Protein AF-A0A9X5PCA9-F1 (afdb_monomer_lite)

pLDDT: mean 77.99, std 22.05, range [21.64, 98.31]

Sequence (771 aa):
MRKNKAVYDISYPSNRKGFIYALARRESPADLNKDDLVNREALHKINKRGYIGLFQYGKEALIDIGYNTEEGSWTGKNGAVSEEAFRSSREIQIAAINLTIDLWCKRLRVWGFNEYYGKIVKGIEITESGCIAGCHLVGSGGLASFLDMPGNYKINKKTGKRHSEFDGNKTHISEYLDLFAGYDLETCCKRKIRVKLQDADGLVLKDKTVKIFSSYNGKHLNSKFEVTHKTDKDGELPVIVRHPDAEIILEIDGRKSETISQKADQVQPYKIIASDMKVSAPLAAKGTPEPKKQDEMEQQPQQPSSDAENNASKDVNFHLSLLEGDTKKPISNVKFTLVYKGKPKQHITNTQGIKENIIAEIGQTIQICMAGEGNLQPIKSFTVTESLRDTVVKVSLPVHTFTITVVDTKGKAVSNTEFSIFYRQREKSKKTDHEGRLKVKALVGFVYGFGNKGKPLLHLRCLQSVSIRQITVNQKAIQNAQGALGTNSITAVAEMVTQAASSVVGQVLKPKNNTAQNKPHKQPSKQTDKQASKQPEKPRQSEPIKQMNTHTEKNGKPLTVVGNEKKSEADKKQREGQLPSGVEWVKKFPDNARFEDLREPFKSNVKLFLAALKEAGISVRINSVIRPPQRSYLMYYTARIVSGESNPMRIPRFKDYKQAANAEDVNIDWTCGGNIRLARANAQKMKAAYGIGDTVAEPFSSNHNKGLAIDMTLSPWFGIGKTVKNASGQPVVIKSKRDMIEVGKTYKVFHFDTKARKPGGDDPHWSVTGR

Structure (mmCIF, N/CA/C/O backbone):
data_AF-A0A9X5PCA9-F1
#
_entry.id   AF-A0A9X5PCA9-F1
#
loop_
_atom_site.group_PDB
_atom_site.id
_atom_site.type_symbol
_atom_site.label_atom_id
_atom_site.label_alt_id
_atom_site.label_comp_id
_atom_site.label_asym_id
_atom_site.label_entity_id
_atom_site.label_seq_id
_atom_site.pdbx_PDB_ins_code
_atom_site.Cartn_x
_atom_site.Cartn_y
_atom_site.Cartn_z
_atom_site.occupancy
_atom_site.B_iso_or_equiv
_atom_site.auth_seq_id
_atom_site.auth_comp_id
_atom_site.auth_asym_id
_atom_site.auth_atom_id
_atom_site.pdbx_PDB_model_num
ATOM 1 N N . MET A 1 1 ? -21.759 0.843 19.559 1.00 54.00 1 MET A N 1
ATOM 2 C CA . MET A 1 1 ? -21.193 0.895 18.200 1.00 54.00 1 MET A CA 1
ATOM 3 C C . MET A 1 1 ? -22.288 1.213 17.205 1.00 54.00 1 MET A C 1
ATOM 5 O O . MET A 1 1 ? -23.074 0.330 16.859 1.00 54.00 1 MET A O 1
ATOM 9 N N . ARG A 1 2 ? -22.274 2.458 16.731 1.00 70.81 2 ARG A N 1
ATOM 10 C CA . ARG A 1 2 ? -22.941 2.937 15.522 1.00 70.81 2 ARG A CA 1
ATOM 11 C C . ARG A 1 2 ? -22.806 1.962 14.343 1.00 70.81 2 ARG A C 1
ATOM 13 O O . ARG A 1 2 ? -21.774 1.301 14.173 1.00 70.81 2 ARG A O 1
ATOM 20 N N . LYS A 1 3 ? -23.858 1.904 13.526 1.00 75.69 3 LYS A N 1
ATOM 21 C CA . LYS A 1 3 ? -23.846 1.311 12.186 1.00 75.69 3 LYS A CA 1
ATOM 22 C C . LYS A 1 3 ? -24.110 2.411 11.157 1.00 75.69 3 LYS A C 1
ATOM 24 O O . LYS A 1 3 ? -24.828 3.361 11.462 1.00 75.69 3 LYS A O 1
ATOM 29 N N . ASN A 1 4 ? -23.553 2.268 9.960 1.00 85.56 4 ASN A N 1
ATOM 30 C CA . ASN A 1 4 ? -23.808 3.186 8.843 1.00 85.56 4 ASN A CA 1
ATOM 31 C C . ASN A 1 4 ? -24.927 2.654 7.925 1.00 85.56 4 ASN A C 1
ATOM 33 O O . ASN A 1 4 ? -25.539 1.620 8.224 1.00 85.56 4 ASN A O 1
ATOM 37 N N . LYS A 1 5 ? -25.209 3.385 6.834 1.00 89.69 5 LYS A N 1
ATOM 38 C CA . LYS A 1 5 ? -26.220 3.035 5.822 1.00 89.69 5 LYS A CA 1
ATOM 39 C C . LYS A 1 5 ? -26.073 1.572 5.376 1.00 89.69 5 LYS A C 1
ATOM 41 O O . LYS A 1 5 ? -24.965 1.043 5.286 1.00 89.69 5 LYS A O 1
ATOM 46 N N . ALA A 1 6 ? -27.204 0.901 5.166 1.00 90.19 6 ALA A N 1
ATOM 47 C CA . ALA A 1 6 ? -27.221 -0.500 4.764 1.00 90.19 6 ALA A CA 1
ATOM 48 C C . ALA A 1 6 ? -26.745 -0.661 3.312 1.00 90.19 6 ALA A C 1
ATOM 50 O O . ALA A 1 6 ? -27.167 0.092 2.438 1.00 90.19 6 ALA A O 1
ATOM 51 N N . VAL A 1 7 ? -25.908 -1.667 3.049 1.00 91.69 7 VAL A N 1
ATOM 52 C CA . VAL A 1 7 ? -25.529 -2.077 1.689 1.00 91.69 7 VAL A CA 1
ATOM 53 C C . VAL A 1 7 ? -26.259 -3.376 1.375 1.00 91.69 7 VAL A C 1
ATOM 55 O O . VAL A 1 7 ? -25.924 -4.415 1.946 1.00 91.69 7 VAL A O 1
ATOM 58 N N . TYR A 1 8 ? -27.263 -3.308 0.495 1.00 90.44 8 TYR A N 1
ATOM 59 C CA . TYR A 1 8 ? -28.185 -4.418 0.208 1.00 90.44 8 TYR A CA 1
ATOM 60 C C . TYR A 1 8 ? -28.705 -5.054 1.512 1.00 90.44 8 TYR A C 1
ATOM 62 O O . TYR A 1 8 ? -28.387 -6.202 1.829 1.00 90.44 8 TYR A O 1
ATOM 70 N N . ASP A 1 9 ? -29.402 -4.225 2.298 1.00 89.00 9 ASP A N 1
ATOM 71 C CA . ASP A 1 9 ? -30.078 -4.535 3.571 1.00 89.00 9 ASP A CA 1
ATOM 72 C C . ASP A 1 9 ? -29.178 -4.927 4.759 1.00 89.00 9 ASP A C 1
ATOM 74 O O . ASP A 1 9 ? -29.658 -5.129 5.875 1.00 89.00 9 ASP A O 1
ATOM 78 N N . ILE A 1 10 ? -27.852 -4.941 4.579 1.00 89.19 10 ILE A N 1
ATOM 79 C CA . ILE A 1 10 ? -26.890 -5.233 5.650 1.00 89.19 10 ILE A CA 1
ATOM 80 C C . ILE A 1 10 ? -26.196 -3.947 6.123 1.00 89.19 10 ILE A C 1
ATOM 82 O O . ILE A 1 10 ? -25.424 -3.327 5.392 1.00 89.19 10 ILE A O 1
ATOM 86 N N . SER A 1 11 ? -26.421 -3.563 7.383 1.00 89.06 11 SER A N 1
ATOM 87 C CA . SER A 1 11 ? -25.705 -2.458 8.043 1.00 89.06 11 SER A CA 1
ATOM 88 C C . SER A 1 11 ? -24.473 -2.944 8.812 1.00 89.06 11 SER A C 1
ATOM 90 O O . SER A 1 11 ? -24.569 -3.797 9.702 1.00 89.06 11 SER A O 1
ATOM 92 N N . TYR A 1 12 ? -23.323 -2.327 8.538 1.00 91.62 12 TYR A N 1
ATOM 93 C CA . TYR A 1 12 ? -22.023 -2.679 9.122 1.00 91.62 12 TYR A CA 1
ATOM 94 C C . TYR A 1 12 ? -21.592 -1.694 10.230 1.00 91.62 12 TYR A C 1
ATOM 96 O O . TYR A 1 12 ? -22.020 -0.538 10.204 1.00 91.62 12 TYR A O 1
ATOM 104 N N . PRO A 1 13 ? -20.735 -2.105 11.192 1.00 89.19 13 PRO A N 1
ATOM 105 C CA . PRO A 1 13 ? -20.195 -1.202 12.215 1.00 89.19 13 PRO A CA 1
ATOM 106 C C . PRO A 1 13 ? -19.439 -0.022 11.593 1.00 89.19 13 PRO A C 1
ATOM 108 O O . PRO A 1 13 ? -18.694 -0.222 10.638 1.00 89.19 13 PRO A O 1
ATOM 111 N N . SER A 1 14 ? -19.547 1.183 12.154 1.00 89.50 14 SER A N 1
ATOM 112 C CA . SER A 1 14 ? -18.934 2.412 11.605 1.00 89.50 14 SER A CA 1
ATOM 113 C C . SER A 1 14 ? -17.397 2.503 11.751 1.00 89.50 14 SER A C 1
ATOM 115 O O . SER A 1 14 ? -16.853 3.591 11.914 1.00 89.50 14 SER A O 1
ATOM 117 N N . ASN A 1 15 ? -16.678 1.377 11.717 1.00 90.56 15 ASN A N 1
ATOM 118 C CA . ASN A 1 15 ? -15.217 1.280 11.821 1.00 90.56 15 ASN A CA 1
ATOM 119 C C . ASN A 1 15 ? -14.581 0.750 10.522 1.00 90.56 15 ASN A C 1
ATOM 121 O O . ASN A 1 15 ? -15.281 0.380 9.575 1.00 90.56 15 ASN A O 1
ATOM 125 N N . ARG A 1 16 ? -13.247 0.661 10.474 1.00 93.50 16 ARG A N 1
ATOM 126 C CA . ARG A 1 16 ? -12.510 0.285 9.258 1.00 93.50 16 ARG A CA 1
ATOM 127 C C . ARG A 1 16 ? -12.871 -1.116 8.759 1.00 93.50 16 ARG A C 1
ATOM 129 O O . ARG A 1 16 ? -12.978 -1.331 7.553 1.00 93.50 16 ARG A O 1
ATOM 136 N N . LYS A 1 17 ? -13.111 -2.064 9.674 1.00 93.38 17 LYS A N 1
ATOM 137 C CA . LYS A 1 17 ? -13.588 -3.414 9.330 1.00 93.38 17 LYS A CA 1
ATOM 138 C C . LYS A 1 17 ? -14.950 -3.353 8.633 1.00 93.38 17 LYS A C 1
ATOM 140 O O . LYS A 1 17 ? -15.135 -4.008 7.612 1.00 93.38 17 LYS A O 1
ATOM 145 N N . GLY A 1 18 ? -15.887 -2.572 9.169 1.00 94.56 18 GLY A N 1
ATOM 146 C CA . GLY A 1 18 ? -17.215 -2.421 8.584 1.00 94.56 18 GLY A CA 1
ATOM 147 C C . GLY A 1 18 ? -17.205 -1.705 7.235 1.00 94.56 18 GLY A C 1
ATOM 148 O O . GLY A 1 18 ? -17.938 -2.134 6.353 1.00 94.56 18 GLY A O 1
ATOM 149 N N . PHE A 1 19 ? -16.333 -0.709 7.032 1.00 96.81 19 PHE A N 1
ATOM 150 C CA . PHE A 1 19 ? -16.125 -0.078 5.718 1.00 96.81 19 PHE A CA 1
ATOM 151 C C . PHE A 1 19 ? -15.703 -1.113 4.670 1.00 96.81 19 PHE A C 1
ATOM 153 O O . PHE A 1 19 ? -16.301 -1.208 3.604 1.00 96.81 19 PHE A O 1
ATOM 160 N N . ILE A 1 20 ? -14.710 -1.943 5.005 1.00 97.19 20 ILE A N 1
ATOM 161 C CA . ILE A 1 20 ? -14.227 -3.014 4.127 1.00 97.19 20 ILE A CA 1
ATOM 162 C C . ILE A 1 20 ? -15.348 -4.021 3.824 1.00 97.19 20 ILE A C 1
ATOM 164 O O . ILE A 1 20 ? -15.479 -4.474 2.692 1.00 97.19 20 ILE A O 1
ATOM 168 N N . TYR A 1 21 ? -16.172 -4.377 4.810 1.00 96.25 21 TYR A N 1
ATOM 169 C CA . TYR A 1 21 ? -17.242 -5.359 4.610 1.00 96.25 21 TYR A CA 1
ATOM 170 C C . TYR A 1 21 ? -18.386 -4.794 3.756 1.00 96.25 21 TYR A C 1
ATOM 172 O O . TYR A 1 21 ? -18.854 -5.475 2.847 1.00 96.25 21 TYR A O 1
ATOM 180 N N . ALA A 1 22 ? -18.766 -3.538 3.993 1.00 97.25 22 ALA A N 1
ATOM 181 C CA . ALA A 1 22 ? -19.716 -2.797 3.173 1.00 97.25 22 ALA A CA 1
ATOM 182 C C . ALA A 1 22 ? -19.232 -2.660 1.720 1.00 97.25 22 ALA A C 1
ATOM 184 O O . ALA A 1 22 ? -20.017 -2.838 0.793 1.00 97.25 22 ALA A O 1
ATOM 185 N N . LEU A 1 23 ? -17.936 -2.397 1.510 1.00 98.00 23 LEU A N 1
ATOM 186 C CA . LEU A 1 23 ? -17.378 -2.233 0.169 1.00 98.00 23 LEU A CA 1
ATOM 187 C C . LEU A 1 23 ? -17.365 -3.562 -0.588 1.00 98.00 23 LEU A C 1
ATOM 189 O O . LEU A 1 23 ? -17.856 -3.619 -1.708 1.00 98.00 23 LEU A O 1
ATOM 193 N N . ALA A 1 24 ? -16.924 -4.650 0.051 1.00 97.38 24 ALA A N 1
ATOM 194 C CA . ALA A 1 24 ? -16.993 -5.984 -0.547 1.00 97.38 24 ALA A CA 1
ATOM 195 C C . ALA A 1 24 ? -18.426 -6.378 -0.946 1.00 97.38 24 ALA A C 1
ATOM 197 O O . ALA A 1 24 ? -18.621 -6.974 -2.002 1.00 97.38 24 ALA A O 1
ATOM 198 N N . ARG A 1 25 ? -19.420 -6.020 -0.119 1.00 95.44 25 ARG A N 1
ATOM 199 C CA . ARG A 1 25 ? -20.849 -6.256 -0.377 1.00 95.44 25 ARG A CA 1
ATOM 200 C C . ARG A 1 25 ? -21.416 -5.370 -1.490 1.00 95.44 25 ARG A C 1
ATOM 202 O O . ARG A 1 25 ? -22.392 -5.760 -2.120 1.00 95.44 25 ARG A O 1
ATOM 209 N N . ARG A 1 26 ? -20.843 -4.186 -1.733 1.00 96.44 26 ARG A N 1
ATOM 210 C CA . ARG A 1 26 ? -21.247 -3.297 -2.835 1.00 96.44 26 ARG A CA 1
ATOM 211 C C . ARG A 1 26 ? -20.653 -3.750 -4.171 1.00 96.44 26 ARG A C 1
ATOM 213 O O . ARG A 1 26 ? -21.385 -3.803 -5.154 1.00 96.44 26 ARG A O 1
ATOM 220 N N . GLU A 1 27 ? -19.367 -4.098 -4.180 1.00 95.31 27 GLU A N 1
ATOM 221 C CA . GLU A 1 27 ? -18.611 -4.527 -5.368 1.00 95.31 27 GLU A CA 1
ATOM 222 C C . GLU A 1 27 ? -18.929 -5.968 -5.813 1.00 95.31 27 GLU A C 1
ATOM 224 O O . GLU A 1 27 ? -18.787 -6.336 -6.981 1.00 95.31 27 GLU A O 1
ATOM 229 N N . SER A 1 28 ? -19.353 -6.826 -4.884 1.00 93.25 28 SER A N 1
ATOM 230 C CA . SER A 1 28 ? -19.546 -8.258 -5.117 1.00 93.25 28 SER A CA 1
ATOM 231 C C . SER A 1 28 ? -20.709 -8.805 -4.272 1.00 93.25 28 SER A C 1
ATOM 233 O O . SER A 1 28 ? -21.116 -8.163 -3.307 1.00 93.25 28 SER A O 1
ATOM 235 N N . PRO A 1 29 ? -21.247 -10.008 -4.557 1.00 88.62 29 PRO A N 1
ATOM 236 C CA . PRO A 1 29 ? -22.314 -10.587 -3.735 1.00 88.62 29 PRO A CA 1
ATOM 237 C C . PRO A 1 29 ? -21.853 -11.024 -2.326 1.00 88.62 29 PRO A C 1
ATOM 239 O O . PRO A 1 29 ? -22.658 -11.571 -1.576 1.00 88.62 29 PRO A O 1
ATOM 242 N N . ALA A 1 30 ? -20.593 -10.785 -1.943 1.00 92.94 30 ALA A N 1
ATOM 243 C CA . ALA A 1 30 ? -20.013 -11.223 -0.678 1.00 92.94 30 ALA A CA 1
ATOM 244 C C . ALA A 1 30 ? -20.766 -10.719 0.565 1.00 92.94 30 ALA A C 1
ATOM 246 O O . ALA A 1 30 ? -21.031 -9.526 0.697 1.00 92.94 30 ALA A O 1
ATOM 247 N N . ASP A 1 31 ? -20.990 -11.603 1.539 1.00 91.25 31 ASP A N 1
ATOM 248 C CA . ASP A 1 31 ? -21.242 -11.225 2.931 1.00 91.25 31 ASP A CA 1
ATOM 249 C C . ASP A 1 31 ? -20.041 -11.647 3.779 1.00 91.25 31 ASP A C 1
ATOM 251 O O . ASP A 1 31 ? -19.914 -12.792 4.220 1.00 91.25 31 ASP A O 1
ATOM 255 N N . LEU A 1 32 ? -19.151 -10.694 4.048 1.00 89.44 32 LEU A N 1
ATOM 256 C CA . LEU A 1 32 ? -17.952 -10.932 4.846 1.00 89.44 32 LEU A CA 1
ATOM 257 C C . LEU A 1 32 ? -18.238 -11.181 6.343 1.00 89.44 32 LEU A C 1
ATOM 259 O O . LEU A 1 32 ? -17.303 -11.456 7.096 1.00 89.44 32 LEU A O 1
ATOM 263 N N . ASN A 1 33 ? -19.492 -11.169 6.803 1.00 87.19 33 ASN A N 1
ATOM 264 C CA . ASN A 1 33 ? -19.837 -11.738 8.111 1.00 87.19 33 ASN A CA 1
ATOM 265 C C . ASN A 1 33 ? -19.888 -13.280 8.091 1.00 87.19 33 ASN A C 1
ATOM 267 O O . ASN A 1 33 ? -19.833 -13.899 9.154 1.00 87.19 33 ASN A O 1
ATOM 271 N N . LYS A 1 34 ? -19.966 -13.897 6.905 1.00 84.88 34 LYS A N 1
ATOM 272 C CA . LYS A 1 34 ? -19.901 -15.350 6.687 1.00 84.88 34 LYS A CA 1
ATOM 273 C C . LYS A 1 34 ? -18.469 -15.815 6.404 1.00 84.88 34 LYS A C 1
ATOM 275 O O . LYS A 1 34 ? -17.545 -15.011 6.229 1.00 84.88 34 LYS A O 1
ATOM 280 N N . ASP A 1 35 ? -18.294 -17.131 6.374 1.00 78.06 35 ASP A N 1
ATOM 281 C CA . ASP A 1 35 ? -17.048 -17.796 5.992 1.00 78.06 35 ASP A CA 1
ATOM 282 C C . ASP A 1 35 ? -16.792 -17.777 4.471 1.00 78.06 35 ASP A C 1
ATOM 284 O O . ASP A 1 35 ? -17.531 -17.179 3.684 1.00 78.06 35 ASP A O 1
ATOM 288 N N . ASP A 1 36 ? -15.707 -18.425 4.059 1.00 76.56 36 ASP A N 1
ATOM 289 C CA . ASP A 1 36 ? -15.211 -18.394 2.684 1.00 76.56 36 ASP A CA 1
ATOM 290 C C . ASP A 1 36 ? -15.842 -19.474 1.791 1.00 76.56 36 ASP A C 1
ATOM 292 O O . ASP A 1 36 ? -15.617 -19.465 0.583 1.00 76.56 36 ASP A O 1
ATOM 296 N N . LEU A 1 37 ? -16.674 -20.370 2.344 1.00 73.94 37 LEU A N 1
ATOM 297 C CA . LEU A 1 37 ? -17.529 -21.251 1.542 1.00 73.94 37 LEU A CA 1
ATOM 298 C C . LEU A 1 37 ? -18.669 -20.430 0.938 1.00 73.94 37 LEU A C 1
ATOM 300 O O . LEU A 1 37 ? -18.873 -20.477 -0.272 1.00 73.94 37 LEU A O 1
ATOM 304 N N . VAL A 1 38 ? -19.334 -19.606 1.757 1.00 84.44 38 VAL A N 1
ATOM 305 C CA . VAL A 1 38 ? -20.383 -18.681 1.289 1.00 84.44 38 VAL A CA 1
ATOM 306 C C . VAL A 1 38 ? -19.809 -17.628 0.338 1.00 84.44 38 VAL A C 1
ATOM 308 O O . VAL A 1 38 ? -20.413 -17.306 -0.680 1.00 84.44 38 VAL A O 1
ATOM 311 N N . ASN A 1 39 ? -18.613 -17.109 0.630 1.00 86.12 39 ASN A N 1
ATOM 312 C CA . ASN A 1 39 ? -17.976 -16.073 -0.189 1.00 86.12 39 ASN A CA 1
ATOM 313 C C . ASN A 1 39 ? -17.162 -16.617 -1.382 1.00 86.12 39 ASN A C 1
ATOM 315 O O . ASN A 1 39 ? -16.522 -15.825 -2.078 1.00 86.12 39 ASN A O 1
ATOM 319 N N . ARG A 1 40 ? -17.169 -17.934 -1.646 1.00 84.38 40 ARG A N 1
ATOM 320 C CA . ARG A 1 40 ? -16.307 -18.577 -2.657 1.00 84.38 40 ARG A CA 1
ATOM 321 C C . ARG A 1 40 ? -16.461 -17.967 -4.049 1.00 84.38 40 ARG A C 1
ATOM 323 O O . ARG A 1 40 ? -15.453 -17.683 -4.690 1.00 84.38 40 ARG A O 1
ATOM 330 N N . GLU A 1 41 ? -17.692 -17.755 -4.509 1.00 89.38 41 GLU A N 1
ATOM 331 C CA . GLU A 1 41 ? -17.949 -17.165 -5.828 1.00 89.38 41 GLU A CA 1
ATOM 332 C C . GLU A 1 41 ? -17.421 -15.725 -5.896 1.00 89.38 41 GLU A C 1
ATOM 334 O O . GLU A 1 41 ? -16.663 -15.379 -6.797 1.00 89.38 41 GLU A O 1
ATOM 339 N N . ALA A 1 42 ? -17.743 -14.901 -4.894 1.00 91.69 42 ALA A N 1
ATOM 340 C CA . ALA A 1 42 ? -17.321 -13.503 -4.831 1.00 91.69 42 ALA A CA 1
ATOM 341 C C . ALA A 1 42 ? -15.790 -13.337 -4.764 1.00 91.69 42 ALA A C 1
ATOM 343 O O . ALA A 1 42 ? -15.246 -12.418 -5.374 1.00 91.69 42 ALA A O 1
ATOM 344 N N . LEU A 1 43 ? -15.093 -14.247 -4.073 1.00 88.12 43 LEU A N 1
ATOM 345 C CA . LEU A 1 43 ? -13.629 -14.310 -4.023 1.00 88.12 43 LEU A CA 1
ATOM 346 C C . LEU A 1 43 ? -13.004 -14.515 -5.409 1.00 88.12 43 LEU A C 1
ATOM 348 O O . LEU A 1 43 ? -12.043 -13.825 -5.754 1.00 88.12 43 LEU A O 1
ATOM 352 N N . HIS A 1 44 ? -13.581 -15.418 -6.209 1.00 90.69 44 HIS A N 1
ATOM 353 C CA . HIS A 1 44 ? -13.067 -15.791 -7.529 1.00 90.69 44 HIS A CA 1
ATOM 354 C C . HIS A 1 44 ? -13.664 -14.975 -8.684 1.00 90.69 44 HIS A C 1
ATOM 356 O O . HIS A 1 44 ? -13.232 -15.140 -9.824 1.00 90.69 44 HIS A O 1
ATOM 362 N N . LYS A 1 45 ? -14.629 -14.090 -8.410 1.00 91.31 45 LYS A N 1
ATOM 363 C CA . LYS A 1 45 ? -15.374 -13.337 -9.422 1.00 91.31 45 LYS A CA 1
ATOM 364 C C . LYS A 1 45 ? -14.460 -12.470 -10.288 1.00 91.31 45 LYS A C 1
ATOM 366 O O . LYS A 1 45 ? -13.714 -11.638 -9.775 1.00 91.31 45 LYS A O 1
ATOM 371 N N . ILE A 1 46 ? -14.605 -12.597 -11.603 1.00 94.62 46 ILE A N 1
ATOM 372 C CA . ILE A 1 46 ? -14.061 -11.672 -12.603 1.00 94.62 46 ILE A CA 1
ATOM 373 C C . ILE A 1 46 ? -15.254 -11.064 -13.344 1.00 94.62 46 ILE A C 1
ATOM 375 O O . ILE A 1 46 ? -16.136 -11.802 -13.784 1.00 94.62 46 ILE A O 1
ATOM 379 N N . ASN A 1 47 ? -15.331 -9.737 -13.468 1.00 90.94 47 ASN A N 1
ATOM 380 C CA . ASN A 1 47 ? -16.395 -9.110 -14.262 1.00 90.94 47 ASN A CA 1
ATOM 381 C C . ASN A 1 47 ? -16.027 -8.967 -15.748 1.00 90.94 47 ASN A C 1
ATOM 383 O O . ASN A 1 47 ? -14.882 -9.159 -16.151 1.00 90.94 47 ASN A O 1
ATOM 387 N N . LYS A 1 48 ? -17.003 -8.562 -16.575 1.00 90.88 48 LYS A N 1
ATOM 388 C CA . LYS A 1 48 ? -16.848 -8.383 -18.034 1.00 90.88 48 LYS A CA 1
ATOM 389 C C . LYS A 1 48 ? -15.765 -7.369 -18.454 1.00 90.88 48 LYS A C 1
ATOM 391 O O . LYS A 1 48 ? -15.467 -7.276 -19.638 1.00 90.88 48 LYS A O 1
ATOM 396 N N . ARG A 1 49 ? -15.196 -6.597 -17.520 1.00 87.56 49 ARG A N 1
ATOM 397 C CA . ARG A 1 49 ? -14.086 -5.655 -17.747 1.00 87.56 49 ARG A CA 1
ATOM 398 C C . ARG A 1 49 ? -12.757 -6.118 -17.131 1.00 87.56 49 ARG A C 1
ATOM 400 O O . ARG A 1 49 ? -11.812 -5.339 -17.097 1.00 87.56 49 ARG A O 1
ATOM 407 N N . GLY A 1 50 ? -12.679 -7.354 -16.635 1.00 92.06 50 GLY A N 1
ATOM 408 C CA . GLY A 1 50 ? -11.458 -7.931 -16.066 1.00 92.06 50 GLY A CA 1
ATOM 409 C C . GLY A 1 50 ? -11.124 -7.473 -14.644 1.00 92.06 50 GLY A C 1
ATOM 410 O O . GLY A 1 50 ? -9.989 -7.651 -14.214 1.00 92.06 50 GLY A O 1
ATOM 411 N N . TYR A 1 51 ? -12.071 -6.882 -13.905 1.00 95.06 51 TYR A N 1
ATOM 412 C CA . TYR A 1 51 ? -11.847 -6.544 -12.496 1.00 95.06 51 TYR A CA 1
ATOM 413 C C . TYR A 1 51 ? -12.109 -7.768 -11.604 1.00 95.06 51 TYR A C 1
ATOM 415 O O . TYR A 1 51 ? -13.079 -8.498 -11.833 1.00 95.06 51 TYR A O 1
ATOM 423 N N . ILE A 1 52 ? -11.259 -7.982 -10.591 1.00 96.69 52 ILE A N 1
ATOM 424 C CA . ILE A 1 52 ? -11.155 -9.262 -9.868 1.00 96.69 52 ILE A CA 1
ATOM 425 C C . ILE A 1 52 ? -11.505 -9.205 -8.370 1.00 96.69 52 ILE A C 1
ATOM 427 O O . ILE A 1 52 ? -11.117 -8.286 -7.646 1.00 96.69 52 ILE A O 1
ATOM 431 N N . GLY A 1 53 ? -12.170 -10.256 -7.889 1.00 96.31 53 GLY A N 1
ATOM 432 C CA . GLY A 1 53 ? -12.395 -10.565 -6.476 1.00 96.31 53 GLY A CA 1
ATOM 433 C C . GLY A 1 53 ? -13.422 -9.692 -5.750 1.00 96.31 53 GLY A C 1
ATOM 434 O O . GLY A 1 53 ? -14.175 -8.928 -6.356 1.00 96.31 53 GLY A O 1
ATOM 435 N N . LEU A 1 54 ? -13.420 -9.795 -4.419 1.00 97.38 54 LEU A N 1
ATOM 436 C CA . LEU A 1 54 ? -14.360 -9.169 -3.479 1.00 97.38 54 LEU A CA 1
ATOM 437 C C . LEU A 1 54 ? -14.528 -7.660 -3.674 1.00 97.38 54 LEU A C 1
ATOM 439 O O . LEU A 1 54 ? -15.607 -7.131 -3.447 1.00 97.38 54 LEU A O 1
ATOM 443 N N . PHE A 1 55 ? -13.446 -6.982 -4.058 1.00 97.62 55 PHE A N 1
ATOM 444 C CA . PHE A 1 55 ? -13.363 -5.527 -4.219 1.00 97.62 55 PHE A CA 1
ATOM 445 C C . PHE A 1 55 ? -13.202 -5.112 -5.681 1.00 97.62 55 PHE A C 1
ATOM 447 O O . PHE A 1 55 ? -12.744 -4.006 -5.931 1.00 97.62 55 PHE A O 1
ATOM 454 N N . GLN A 1 56 ? -13.457 -6.029 -6.623 1.00 96.62 56 GLN A N 1
ATOM 455 C CA . GLN A 1 56 ? -13.367 -5.792 -8.066 1.00 96.62 56 GLN A CA 1
ATOM 456 C C . GLN A 1 56 ? -12.122 -4.960 -8.433 1.00 96.62 56 GLN A C 1
ATOM 458 O O . GLN A 1 56 ? -12.214 -3.825 -8.884 1.00 96.62 56 GLN A O 1
ATOM 463 N N . TYR A 1 57 ? -10.928 -5.514 -8.219 1.00 96.38 57 TYR A N 1
ATOM 464 C CA . TYR A 1 57 ? -9.664 -4.826 -8.491 1.00 96.38 57 TYR A CA 1
ATOM 465 C C . TYR A 1 57 ? -9.323 -4.785 -9.982 1.00 96.38 57 TYR A C 1
ATOM 467 O O . TYR A 1 57 ? -9.272 -5.825 -10.630 1.00 96.38 57 TYR A O 1
ATOM 475 N N . GLY A 1 58 ? -9.004 -3.600 -10.507 1.00 93.56 58 GLY A N 1
ATOM 476 C CA . GLY A 1 58 ? -8.407 -3.430 -11.838 1.00 93.56 58 GLY A CA 1
ATOM 477 C C . GLY A 1 58 ? -6.871 -3.456 -11.805 1.00 93.56 58 GLY A C 1
ATOM 478 O O . GLY A 1 58 ? -6.265 -3.194 -10.762 1.00 93.56 58 GLY A O 1
ATOM 479 N N . LYS A 1 59 ? -6.231 -3.711 -12.958 1.00 91.75 59 LYS A N 1
ATOM 480 C CA . LYS A 1 59 ? -4.759 -3.804 -13.093 1.00 91.75 59 LYS A CA 1
ATOM 481 C C . LYS A 1 59 ? -4.029 -2.588 -12.503 1.00 91.75 59 LYS A C 1
ATOM 483 O O . LYS A 1 59 ? -3.141 -2.766 -11.677 1.00 91.75 59 LYS A O 1
ATOM 488 N N . GLU A 1 60 ? -4.441 -1.375 -12.871 1.00 91.38 60 GLU A N 1
ATOM 489 C CA . GLU A 1 60 ? -3.835 -0.119 -12.394 1.00 91.38 60 GLU A CA 1
ATOM 490 C C . GLU A 1 60 ? -3.889 0.012 -10.866 1.00 91.38 60 GLU A C 1
ATOM 492 O O . GLU A 1 60 ? -2.900 0.369 -10.231 1.00 91.38 60 GLU A O 1
ATOM 497 N N . ALA A 1 61 ? -5.018 -0.357 -10.252 1.00 93.81 61 ALA A N 1
ATOM 498 C CA . ALA A 1 61 ? -5.161 -0.333 -8.801 1.00 93.81 61 ALA A CA 1
ATOM 499 C C . ALA A 1 61 ? -4.220 -1.348 -8.127 1.00 93.81 61 ALA A C 1
ATOM 501 O O . ALA A 1 61 ? -3.622 -1.029 -7.104 1.00 93.81 61 ALA A O 1
ATOM 502 N N . LEU A 1 62 ? -4.033 -2.540 -8.710 1.00 95.75 62 LEU A N 1
ATOM 503 C CA . LEU A 1 62 ? -3.081 -3.546 -8.218 1.00 95.75 62 LEU A CA 1
ATOM 504 C C . LEU A 1 62 ? -1.617 -3.111 -8.385 1.00 95.75 62 LEU A C 1
ATOM 506 O O . LEU A 1 62 ? -0.794 -3.457 -7.535 1.00 95.75 62 LEU A O 1
ATOM 510 N N . ILE A 1 63 ? -1.288 -2.342 -9.428 1.00 94.50 63 ILE A N 1
ATOM 511 C CA . ILE A 1 63 ? 0.032 -1.710 -9.599 1.00 94.50 63 ILE A CA 1
ATOM 512 C C . ILE A 1 63 ? 0.262 -0.667 -8.499 1.00 94.50 63 ILE A C 1
ATOM 514 O O . ILE A 1 63 ? 1.277 -0.715 -7.805 1.00 94.50 63 ILE A O 1
ATOM 518 N N . ASP A 1 64 ? -0.719 0.205 -8.260 1.00 92.69 64 ASP A N 1
ATOM 519 C CA . ASP A 1 64 ? -0.676 1.273 -7.252 1.00 92.69 64 ASP A CA 1
ATOM 520 C C . ASP A 1 64 ? -0.353 0.769 -5.832 1.00 92.69 64 ASP A C 1
ATOM 522 O O . ASP A 1 64 ? 0.360 1.426 -5.068 1.00 92.69 64 ASP A O 1
ATOM 526 N N . ILE A 1 65 ? -0.853 -0.419 -5.471 1.00 92.75 65 ILE A N 1
ATOM 527 C CA . ILE A 1 65 ? -0.543 -1.091 -4.199 1.00 92.75 65 ILE A CA 1
ATOM 528 C C . ILE A 1 65 ? 0.549 -2.169 -4.314 1.00 92.75 65 ILE A C 1
ATOM 530 O O . ILE A 1 65 ? 0.796 -2.886 -3.341 1.00 92.75 65 ILE A O 1
ATOM 534 N N . GLY A 1 66 ? 1.255 -2.271 -5.442 1.00 89.06 66 GLY A N 1
ATOM 535 C CA . GLY A 1 66 ? 2.443 -3.111 -5.644 1.00 89.06 66 GLY A CA 1
ATOM 536 C C . GLY A 1 66 ? 2.191 -4.622 -5.672 1.00 89.06 66 GLY A C 1
ATOM 537 O O . GLY A 1 66 ? 3.068 -5.391 -5.273 1.00 89.06 66 GLY A O 1
ATOM 538 N N . TYR A 1 67 ? 0.996 -5.048 -6.073 1.00 86.56 67 TYR A N 1
ATOM 539 C CA . TYR A 1 67 ? 0.663 -6.450 -6.346 1.00 86.56 67 TYR A CA 1
ATOM 540 C C . TYR A 1 67 ? 1.029 -6.867 -7.775 1.00 86.56 67 TYR A C 1
ATOM 542 O O . TYR A 1 67 ? 1.506 -7.985 -7.955 1.00 86.56 67 TYR A O 1
ATOM 550 N N . ASN A 1 68 ? 0.904 -5.949 -8.739 1.00 90.06 68 ASN A N 1
ATOM 551 C CA . ASN A 1 68 ? 1.376 -6.119 -10.115 1.00 90.06 68 ASN A CA 1
ATOM 552 C C . ASN A 1 68 ? 2.477 -5.108 -10.469 1.00 90.06 68 ASN A C 1
ATOM 554 O O . ASN A 1 68 ? 2.589 -4.059 -9.835 1.00 90.06 68 ASN A O 1
ATOM 558 N N . THR A 1 69 ? 3.264 -5.418 -11.498 1.00 85.81 69 THR A N 1
ATOM 559 C CA . THR A 1 69 ? 4.135 -4.460 -12.198 1.00 85.81 69 THR A CA 1
ATOM 560 C C . THR A 1 69 ? 3.401 -3.798 -13.374 1.00 85.81 69 THR A C 1
ATOM 562 O O . THR A 1 69 ? 2.324 -4.257 -13.770 1.00 85.81 69 THR A O 1
ATOM 565 N N . GLU A 1 70 ? 3.967 -2.738 -13.963 1.00 85.50 70 GLU A N 1
ATOM 566 C CA . GLU A 1 70 ? 3.380 -2.053 -15.131 1.00 85.50 70 GLU A CA 1
ATOM 567 C C . GLU A 1 70 ? 3.235 -3.006 -16.334 1.00 85.50 70 GLU A C 1
ATOM 569 O O . GLU A 1 70 ? 2.206 -3.023 -17.016 1.00 85.50 70 GLU A O 1
ATOM 574 N N . GLU A 1 71 ? 4.192 -3.918 -16.510 1.00 83.31 71 GLU A N 1
ATOM 575 C CA . GLU A 1 71 ? 4.179 -4.995 -17.511 1.00 83.31 71 GLU A CA 1
ATOM 576 C C . GLU A 1 71 ? 3.079 -6.037 -17.231 1.00 83.31 71 GLU A C 1
ATOM 578 O O . GLU A 1 71 ? 2.686 -6.783 -18.123 1.00 83.31 71 GLU A O 1
ATOM 583 N N . GLY A 1 72 ? 2.520 -6.058 -16.015 1.00 75.44 72 GLY A N 1
ATOM 584 C CA . GLY A 1 72 ? 1.434 -6.949 -15.596 1.00 75.44 72 GLY A CA 1
ATOM 585 C C . GLY A 1 72 ? 1.871 -8.218 -14.867 1.00 75.44 72 GLY A C 1
ATOM 586 O O . GLY A 1 72 ? 1.049 -9.112 -14.685 1.00 75.44 72 GLY A O 1
ATOM 587 N N . SER A 1 73 ? 3.129 -8.305 -14.425 1.00 84.06 73 SER A N 1
ATOM 588 C CA . SER A 1 73 ? 3.619 -9.456 -13.657 1.00 84.06 73 SER A CA 1
ATOM 589 C C . SER A 1 73 ? 3.228 -9.361 -12.180 1.00 84.06 73 SER A C 1
ATOM 591 O O . SER A 1 73 ? 3.343 -8.297 -11.573 1.00 84.06 73 SER A O 1
ATOM 593 N N . TRP A 1 74 ? 2.820 -10.482 -11.580 1.00 82.69 74 TRP A N 1
ATOM 594 C CA . TRP A 1 74 ? 2.500 -10.574 -10.150 1.00 82.69 74 TRP A CA 1
ATOM 595 C C . TRP A 1 74 ? 3.772 -10.550 -9.290 1.00 82.69 74 TRP A C 1
ATOM 597 O O . TRP A 1 74 ? 4.711 -11.312 -9.516 1.00 82.69 74 TRP A O 1
ATOM 607 N N . THR A 1 75 ? 3.812 -9.695 -8.266 1.00 72.75 75 THR A N 1
ATOM 608 C CA . THR A 1 75 ? 5.033 -9.437 -7.473 1.00 72.75 75 THR A CA 1
ATOM 609 C C . THR A 1 75 ? 5.291 -10.454 -6.353 1.00 72.75 75 THR A C 1
ATOM 611 O O . THR A 1 75 ? 6.342 -10.414 -5.699 1.00 72.75 75 THR A O 1
ATOM 614 N N . GLY A 1 76 ? 4.330 -11.342 -6.069 1.00 66.44 76 GLY A N 1
ATOM 615 C CA . GLY A 1 76 ? 4.338 -12.215 -4.891 1.00 66.44 76 GLY A CA 1
ATOM 616 C C . GLY A 1 76 ? 3.930 -11.509 -3.590 1.00 66.44 76 GLY A C 1
ATOM 617 O O . GLY A 1 76 ? 4.047 -12.095 -2.509 1.00 66.44 76 GLY A O 1
ATOM 618 N N . LYS A 1 77 ? 3.478 -10.246 -3.647 1.00 67.19 77 LYS A N 1
ATOM 619 C CA . LYS A 1 77 ? 3.123 -9.462 -2.455 1.00 67.19 77 LYS A CA 1
ATOM 620 C C . LYS A 1 77 ? 2.022 -10.154 -1.650 1.00 67.19 77 LYS A C 1
ATOM 622 O O . LYS A 1 77 ? 0.998 -10.562 -2.184 1.00 67.19 77 LYS A O 1
ATOM 627 N N . ASN A 1 78 ? 2.261 -10.310 -0.348 1.00 64.50 78 ASN A N 1
ATOM 628 C CA . ASN A 1 78 ? 1.385 -11.027 0.587 1.00 64.50 78 ASN A CA 1
ATOM 629 C C . ASN A 1 78 ? 1.032 -12.480 0.178 1.00 64.50 78 ASN A C 1
ATOM 631 O O . ASN A 1 78 ? 0.096 -13.043 0.730 1.00 64.50 78 ASN A O 1
ATOM 635 N N . GLY A 1 79 ? 1.790 -13.099 -0.739 1.00 63.62 79 GLY A N 1
ATOM 636 C CA . GLY A 1 79 ? 1.518 -14.440 -1.275 1.00 63.62 79 GLY A CA 1
ATOM 637 C C . GLY A 1 79 ? 0.835 -14.458 -2.648 1.00 63.62 79 GLY A C 1
ATOM 638 O O . GLY A 1 79 ? 0.707 -15.527 -3.237 1.00 63.62 79 GLY A O 1
ATOM 639 N N . ALA A 1 80 ? 0.455 -13.301 -3.198 1.00 74.50 80 ALA A N 1
ATOM 640 C CA . ALA A 1 80 ? -0.140 -13.188 -4.529 1.00 74.50 80 ALA A CA 1
ATOM 641 C C . ALA A 1 80 ? 0.923 -13.351 -5.631 1.00 74.50 80 ALA A C 1
ATOM 643 O O . ALA A 1 80 ? 1.465 -12.378 -6.156 1.00 74.50 80 ALA A O 1
ATOM 644 N N . VAL A 1 81 ? 1.270 -14.604 -5.928 1.00 70.12 81 VAL A N 1
ATOM 645 C CA . VAL A 1 81 ? 2.217 -14.992 -6.992 1.00 70.12 81 VAL A CA 1
ATOM 646 C C . VAL A 1 81 ? 1.555 -15.137 -8.367 1.00 70.12 81 VAL A C 1
ATOM 648 O O . VAL A 1 81 ? 2.248 -15.277 -9.369 1.00 70.12 81 VAL A O 1
ATOM 651 N N . SER A 1 82 ? 0.225 -15.113 -8.416 1.00 78.38 82 SER A N 1
ATOM 652 C CA . SER A 1 82 ? -0.597 -15.175 -9.622 1.00 78.38 82 SER A CA 1
ATOM 653 C C . SER A 1 82 ? -1.974 -14.567 -9.344 1.00 78.38 82 SER A C 1
ATOM 655 O O . SER A 1 82 ? -2.347 -14.364 -8.184 1.00 78.38 82 SER A O 1
ATOM 657 N N . GLU A 1 83 ? -2.749 -14.324 -10.402 1.00 90.44 83 GLU A N 1
ATOM 658 C CA . GLU A 1 83 ? -4.130 -13.848 -10.275 1.00 90.44 83 GLU A CA 1
ATOM 659 C C . GLU A 1 83 ? -5.006 -14.856 -9.534 1.00 90.44 83 GLU A C 1
ATOM 661 O O . GLU A 1 83 ? -5.767 -14.468 -8.652 1.00 90.44 83 GLU A O 1
ATOM 666 N N . GLU A 1 84 ? -4.841 -16.150 -9.822 1.00 85.69 84 GLU A N 1
ATOM 667 C CA . GLU A 1 84 ? -5.544 -17.203 -9.093 1.00 85.69 84 GLU A CA 1
ATOM 668 C C . GLU A 1 84 ? -5.182 -17.151 -7.604 1.00 85.69 84 GLU A C 1
ATOM 670 O O . GLU A 1 84 ? -6.073 -17.034 -6.778 1.00 85.69 84 GLU A O 1
ATOM 675 N N . ALA A 1 85 ? -3.896 -17.072 -7.238 1.00 70.94 85 ALA A N 1
ATOM 676 C CA . ALA A 1 85 ? -3.488 -16.963 -5.833 1.00 70.94 85 ALA A CA 1
ATOM 677 C C . ALA A 1 85 ? -4.084 -15.731 -5.115 1.00 70.94 85 ALA A C 1
ATOM 679 O O . ALA A 1 85 ? -4.347 -15.786 -3.914 1.00 70.94 85 ALA A O 1
ATOM 680 N N . PHE A 1 86 ? -4.315 -14.627 -5.833 1.00 89.56 86 PHE A N 1
ATOM 681 C CA . PHE A 1 86 ? -5.028 -13.458 -5.310 1.00 89.56 86 PHE A CA 1
ATOM 682 C C . PHE A 1 86 ? -6.536 -13.709 -5.173 1.00 89.56 86 PHE A C 1
ATOM 684 O O . PHE A 1 86 ? -7.133 -13.371 -4.148 1.00 89.56 86 PHE A O 1
ATOM 691 N N . ARG A 1 87 ? -7.160 -14.320 -6.183 1.00 92.81 87 ARG A N 1
ATOM 692 C CA . ARG A 1 87 ? -8.594 -14.628 -6.210 1.00 92.81 87 ARG A CA 1
ATOM 693 C C . ARG A 1 87 ? -8.998 -15.724 -5.213 1.00 92.81 87 ARG A C 1
ATOM 695 O O . ARG A 1 87 ? -10.042 -15.588 -4.584 1.00 92.81 87 ARG A O 1
ATOM 702 N N . SER A 1 88 ? -8.160 -16.726 -4.952 1.00 81.75 88 SER A N 1
ATOM 703 C CA . SER A 1 88 ? -8.472 -17.810 -4.008 1.00 81.75 88 SER A CA 1
ATOM 704 C C . SER A 1 88 ? -8.229 -17.483 -2.523 1.00 81.75 88 SER A C 1
ATOM 706 O O . SER A 1 88 ? -8.491 -18.337 -1.679 1.00 81.75 88 SER A O 1
ATOM 708 N N . SER A 1 89 ? -7.731 -16.289 -2.158 1.00 81.44 89 SER A N 1
ATOM 709 C CA . SER A 1 89 ? -7.507 -15.910 -0.748 1.00 81.44 89 SER A CA 1
ATOM 710 C C . SER A 1 89 ? -8.177 -14.596 -0.360 1.00 81.44 89 SER A C 1
ATOM 712 O O . SER A 1 89 ? -7.807 -13.501 -0.794 1.00 81.44 89 SER A O 1
ATOM 714 N N . ARG A 1 90 ? -9.098 -14.709 0.597 1.00 84.00 90 ARG A N 1
ATOM 715 C CA . ARG A 1 90 ? -9.712 -13.575 1.278 1.00 84.00 90 ARG A CA 1
ATOM 716 C C . ARG A 1 90 ? -8.687 -12.715 2.001 1.00 84.00 90 ARG A C 1
ATOM 718 O O . ARG A 1 90 ? -8.775 -11.493 1.946 1.00 84.00 90 ARG A O 1
ATOM 725 N N . GLU A 1 91 ? -7.713 -13.318 2.676 1.00 81.38 91 GLU A N 1
ATOM 726 C CA . GLU A 1 91 ? -6.684 -12.596 3.426 1.00 81.38 91 GLU A CA 1
ATOM 727 C C . GLU A 1 91 ? -5.844 -11.701 2.514 1.00 81.38 91 GLU A C 1
ATOM 729 O O . GLU A 1 91 ? -5.544 -10.563 2.878 1.00 81.38 91 GLU A O 1
ATOM 734 N N . ILE A 1 92 ? -5.509 -12.186 1.316 1.00 82.75 92 ILE A N 1
ATOM 735 C CA . ILE A 1 92 ? -4.754 -11.428 0.317 1.00 82.75 92 ILE A CA 1
ATOM 736 C C . ILE A 1 92 ? -5.546 -10.209 -0.170 1.00 82.75 92 ILE A C 1
ATOM 738 O O . ILE A 1 92 ? -4.987 -9.109 -0.233 1.00 82.75 92 ILE A O 1
ATOM 742 N N . GLN A 1 93 ? -6.837 -10.377 -0.457 1.00 95.75 93 GLN A N 1
ATOM 743 C CA . GLN A 1 93 ? -7.719 -9.293 -0.903 1.00 95.75 93 GLN A CA 1
ATOM 744 C C . GLN A 1 93 ? -8.016 -8.290 0.227 1.00 95.75 93 GLN A C 1
ATOM 746 O O . GLN A 1 93 ? -8.012 -7.079 0.008 1.00 95.75 93 GLN A O 1
ATOM 751 N N . ILE A 1 94 ? -8.174 -8.765 1.468 1.00 91.88 94 ILE A N 1
ATOM 752 C CA . ILE A 1 94 ? -8.306 -7.917 2.663 1.00 91.88 94 ILE A CA 1
ATOM 753 C C . ILE A 1 94 ? -7.015 -7.125 2.933 1.00 91.88 94 ILE A C 1
ATOM 755 O O . ILE A 1 94 ? -7.074 -5.960 3.336 1.00 91.88 94 ILE A O 1
ATOM 759 N N . ALA A 1 95 ? -5.837 -7.702 2.685 1.00 85.00 95 ALA A N 1
ATOM 760 C CA . ALA A 1 95 ? -4.577 -6.966 2.759 1.00 85.00 95 ALA A CA 1
ATOM 761 C C . ALA A 1 95 ? -4.460 -5.906 1.643 1.00 85.00 95 ALA A C 1
ATOM 763 O O . ALA A 1 95 ? -3.976 -4.801 1.899 1.00 85.00 95 ALA A O 1
ATOM 764 N N . ALA A 1 96 ? -4.958 -6.202 0.438 1.00 92.69 96 ALA A N 1
ATOM 765 C CA . ALA A 1 96 ? -4.967 -5.279 -0.697 1.00 92.69 96 ALA A CA 1
ATOM 766 C C . ALA A 1 96 ? -5.843 -4.039 -0.442 1.00 92.69 96 ALA A C 1
ATOM 768 O O . ALA A 1 96 ? -5.379 -2.907 -0.627 1.00 92.69 96 ALA A O 1
ATOM 769 N N . ILE A 1 97 ? -7.064 -4.222 0.074 1.00 97.19 97 ILE A N 1
ATOM 770 C CA . ILE A 1 97 ? -7.955 -3.093 0.388 1.00 97.19 97 ILE A CA 1
ATOM 771 C C . ILE A 1 97 ? -7.444 -2.245 1.550 1.00 97.19 97 ILE A C 1
ATOM 773 O O . ILE A 1 97 ? -7.538 -1.023 1.492 1.00 97.19 97 ILE A O 1
ATOM 777 N N . ASN A 1 98 ? -6.788 -2.839 2.552 1.00 93.44 98 ASN A N 1
ATOM 778 C CA . ASN A 1 98 ? -6.134 -2.054 3.602 1.00 93.44 98 ASN A CA 1
ATOM 779 C C . ASN A 1 98 ? -5.019 -1.152 3.046 1.00 93.44 98 ASN A C 1
ATOM 781 O O . ASN A 1 98 ? -4.978 0.032 3.374 1.00 93.44 98 ASN A O 1
ATOM 785 N N . LEU A 1 99 ? -4.170 -1.675 2.153 1.00 94.31 99 LEU A N 1
ATOM 786 C CA . LEU A 1 99 ? -3.146 -0.874 1.471 1.00 94.31 99 LEU A CA 1
ATOM 787 C C . LEU A 1 99 ? -3.759 0.221 0.586 1.00 94.31 99 LEU A C 1
ATOM 789 O O . LEU A 1 99 ? -3.220 1.322 0.514 1.00 94.31 99 LEU A O 1
ATOM 793 N N . THR A 1 100 ? -4.895 -0.064 -0.053 1.00 95.69 100 THR A N 1
ATOM 794 C CA . THR A 1 100 ? -5.621 0.889 -0.909 1.00 95.69 100 THR A CA 1
ATOM 795 C C . THR A 1 100 ? -6.213 2.036 -0.093 1.00 95.69 100 THR A C 1
ATOM 797 O O . THR A 1 100 ? -6.056 3.196 -0.469 1.00 95.69 100 THR A O 1
ATOM 800 N N . ILE A 1 101 ? -6.829 1.735 1.056 1.00 95.62 101 ILE A N 1
ATOM 801 C CA . ILE A 1 101 ? -7.331 2.749 1.990 1.00 95.62 101 ILE A CA 1
ATOM 802 C C . ILE A 1 101 ? -6.173 3.640 2.457 1.00 95.62 101 ILE A C 1
ATOM 804 O O . ILE A 1 101 ? -6.262 4.856 2.326 1.00 95.62 101 ILE A O 1
ATOM 808 N N . ASP A 1 102 ? -5.061 3.065 2.926 1.00 93.31 102 ASP A N 1
ATOM 809 C CA . ASP A 1 102 ? -3.925 3.853 3.434 1.00 93.31 102 ASP A CA 1
ATOM 810 C C . ASP A 1 102 ? -3.253 4.705 2.334 1.00 93.31 102 ASP A C 1
ATOM 812 O O . ASP A 1 102 ? -2.839 5.844 2.585 1.00 93.31 102 ASP A O 1
ATOM 816 N N . LEU A 1 103 ? -3.199 4.199 1.095 1.00 93.69 103 LEU A N 1
ATOM 817 C CA . LEU A 1 103 ? -2.733 4.941 -0.078 1.00 93.69 103 LEU A CA 1
ATOM 818 C C . LEU A 1 103 ? -3.630 6.153 -0.372 1.00 93.69 103 LEU A C 1
ATOM 820 O O . LEU A 1 103 ? -3.118 7.266 -0.533 1.00 93.69 103 LEU A O 1
ATOM 824 N N . TRP A 1 104 ? -4.953 5.968 -0.400 1.00 95.12 104 TRP A N 1
ATOM 825 C CA . TRP A 1 104 ? -5.896 7.064 -0.636 1.00 95.12 104 TRP A CA 1
ATOM 826 C C . TRP A 1 104 ? -5.941 8.062 0.521 1.00 95.12 104 TRP A C 1
ATOM 828 O O . TRP A 1 104 ? -5.910 9.263 0.266 1.00 95.12 104 TRP A O 1
ATOM 838 N N . CYS A 1 105 ? -5.880 7.603 1.773 1.00 92.31 105 CYS A N 1
ATOM 839 C CA . CYS A 1 105 ? -5.704 8.450 2.956 1.00 92.31 105 CYS A CA 1
ATOM 840 C C . CYS A 1 105 ? -4.531 9.426 2.792 1.00 92.31 105 CYS A C 1
ATOM 842 O O . CYS A 1 105 ? -4.668 10.624 3.049 1.00 92.31 105 CYS A O 1
ATOM 844 N N . LYS A 1 106 ? -3.375 8.933 2.324 1.00 93.38 106 LYS A N 1
ATOM 845 C CA . LYS A 1 106 ? -2.206 9.775 2.042 1.00 93.38 106 LYS A CA 1
ATOM 846 C C . LYS A 1 106 ? -2.453 10.713 0.855 1.00 93.38 106 LYS A C 1
ATOM 848 O O . LYS A 1 106 ? -2.218 11.913 0.982 1.00 93.38 106 LYS A O 1
ATOM 853 N N . ARG A 1 107 ? -2.918 10.186 -0.283 1.00 94.31 107 ARG A N 1
ATOM 854 C CA . ARG A 1 107 ? -3.123 10.951 -1.529 1.00 94.31 107 ARG A CA 1
ATOM 855 C C . ARG A 1 107 ? -4.123 12.095 -1.365 1.00 94.31 107 ARG A C 1
ATOM 857 O O . ARG A 1 107 ? -3.802 13.223 -1.717 1.00 94.31 107 ARG A O 1
ATOM 864 N N . LEU A 1 108 ? -5.288 11.833 -0.772 1.00 93.88 108 LEU A N 1
ATOM 865 C CA . LEU A 1 108 ? -6.351 12.827 -0.588 1.00 93.88 108 LEU A CA 1
ATOM 866 C C . LEU A 1 108 ? -5.911 14.005 0.293 1.00 93.88 108 LEU A C 1
ATOM 868 O O . LEU A 1 108 ? -6.295 15.137 0.014 1.00 93.88 108 LEU A O 1
ATOM 872 N N . ARG A 1 109 ? -5.057 13.768 1.301 1.00 89.81 109 ARG A N 1
ATOM 873 C CA . ARG A 1 109 ? -4.435 14.847 2.088 1.00 89.81 109 ARG A CA 1
ATOM 874 C C . ARG A 1 109 ? -3.388 15.627 1.299 1.00 89.81 109 ARG A C 1
ATOM 876 O O . ARG A 1 109 ? -3.413 16.848 1.295 1.00 89.81 109 ARG A O 1
ATOM 883 N N . VAL A 1 110 ? -2.469 14.933 0.625 1.00 89.69 110 VAL A N 1
ATOM 884 C CA . VAL A 1 110 ? -1.383 15.576 -0.143 1.00 89.69 110 VAL A CA 1
ATOM 885 C C . VAL A 1 110 ? -1.924 16.407 -1.316 1.00 89.69 110 VAL A C 1
ATOM 887 O O . VAL A 1 110 ? -1.286 17.372 -1.727 1.00 89.69 110 VAL A O 1
ATOM 890 N N . TRP A 1 111 ? -3.099 16.057 -1.843 1.00 89.44 111 TRP A N 1
ATOM 891 C CA . TRP A 1 111 ? -3.743 16.738 -2.969 1.00 89.44 111 TRP A CA 1
ATOM 892 C C . TRP A 1 111 ? -4.906 17.671 -2.568 1.00 89.44 111 TRP A C 1
ATOM 894 O O . TRP A 1 111 ? -5.643 18.111 -3.444 1.00 89.44 111 TRP A O 1
ATOM 904 N N . GLY A 1 112 ? -5.090 17.976 -1.276 1.00 89.69 112 GLY A N 1
ATOM 905 C CA . GLY A 1 112 ? -6.044 18.999 -0.807 1.00 89.69 112 GLY A CA 1
ATOM 906 C C . GLY A 1 112 ? -7.532 18.615 -0.841 1.00 89.69 112 GLY A C 1
ATOM 907 O O . GLY A 1 112 ? -8.394 19.456 -0.598 1.00 89.69 112 GLY A O 1
ATOM 908 N N . PHE A 1 113 ? -7.880 17.349 -1.093 1.00 92.50 113 PHE A N 1
ATOM 909 C CA . PHE A 1 113 ? -9.279 16.885 -1.050 1.00 92.50 113 PHE A CA 1
ATOM 910 C C . PHE A 1 113 ? -9.868 16.965 0.368 1.00 92.50 113 PHE A C 1
ATOM 912 O O . PHE A 1 113 ? -11.077 17.103 0.545 1.00 92.50 113 PHE A O 1
ATOM 919 N N . ASN A 1 114 ? -9.011 16.909 1.389 1.00 91.12 114 ASN A N 1
ATOM 920 C CA . ASN A 1 114 ? -9.380 17.035 2.796 1.00 91.12 114 ASN A CA 1
ATOM 921 C C . ASN A 1 114 ? -9.870 18.438 3.202 1.00 91.12 114 ASN A C 1
ATOM 923 O O . ASN A 1 114 ? -10.379 18.568 4.314 1.00 91.12 114 ASN A O 1
ATOM 927 N N . GLU A 1 115 ? -9.737 19.454 2.341 1.00 90.31 115 GLU A N 1
ATOM 928 C CA . GLU A 1 115 ? -10.361 20.778 2.523 1.00 90.31 115 GLU A CA 1
ATOM 929 C C . GLU A 1 115 ? -11.888 20.734 2.343 1.00 90.31 115 GLU A C 1
ATOM 931 O O . GLU A 1 115 ? -12.600 21.561 2.900 1.00 90.31 115 GLU A O 1
ATOM 936 N N . TYR A 1 116 ? -12.408 19.743 1.610 1.00 92.38 116 TYR A N 1
ATOM 937 C CA . TYR A 1 116 ? -13.841 19.599 1.333 1.00 92.38 116 TYR A CA 1
ATOM 938 C C . TYR A 1 116 ? -14.576 18.799 2.415 1.00 92.38 116 TYR A C 1
ATOM 940 O O . TYR A 1 116 ? -15.799 18.709 2.376 1.00 92.38 116 TYR A O 1
ATOM 948 N N . TYR A 1 117 ? -13.862 18.188 3.367 1.00 93.69 117 TYR A N 1
ATOM 949 C CA . TYR A 1 117 ? -14.466 17.278 4.342 1.00 93.69 117 TYR A CA 1
ATOM 950 C C . TYR A 1 117 ? -15.443 18.028 5.258 1.00 93.69 117 TYR A C 1
ATOM 952 O O . TYR A 1 117 ? -15.051 18.937 5.985 1.00 93.69 117 TYR A O 1
ATOM 960 N N . GLY A 1 118 ? -16.705 17.603 5.234 1.00 91.19 118 GLY A N 1
ATOM 961 C CA . GLY A 1 118 ? -17.849 18.199 5.914 1.00 91.19 118 GLY A CA 1
ATOM 962 C C . GLY A 1 118 ? -18.724 19.092 5.042 1.00 91.19 118 GLY A C 1
ATOM 963 O O . GLY A 1 118 ? -19.860 19.362 5.415 1.00 91.19 118 GLY A O 1
ATOM 964 N N . LYS A 1 119 ? -18.239 19.533 3.879 1.00 90.56 119 LYS A N 1
ATOM 965 C CA . LYS A 1 119 ? -19.019 20.368 2.967 1.00 90.56 119 LYS A CA 1
ATOM 966 C C . LYS A 1 119 ? -20.159 19.555 2.348 1.00 90.56 119 LYS A C 1
ATOM 968 O O . LYS A 1 119 ? -19.945 18.414 1.942 1.00 90.56 119 LYS A O 1
ATOM 973 N N . ILE A 1 120 ? -21.329 20.172 2.184 1.00 91.25 120 ILE A N 1
ATOM 974 C CA . ILE A 1 120 ? -22.369 19.657 1.286 1.00 91.25 120 ILE A CA 1
ATOM 975 C C . ILE A 1 120 ? -22.004 20.011 -0.162 1.00 91.25 120 ILE A C 1
ATOM 977 O O . ILE A 1 120 ? -21.877 21.184 -0.515 1.00 91.25 120 ILE A O 1
ATOM 981 N N . VAL A 1 121 ? -21.844 19.000 -1.016 1.00 90.38 121 VAL A N 1
ATOM 982 C CA . VAL A 1 121 ? -21.618 19.158 -2.461 1.00 90.38 121 VAL A CA 1
ATOM 983 C C . VAL A 1 121 ? -22.666 18.342 -3.206 1.00 90.38 121 VAL A C 1
ATOM 985 O O . VAL A 1 121 ? -22.787 17.141 -2.982 1.00 90.38 121 VAL A O 1
ATOM 988 N N . LYS A 1 122 ? -23.446 19.002 -4.075 1.00 89.88 122 LYS A N 1
ATOM 989 C CA . LYS A 1 122 ? -24.571 18.396 -4.818 1.00 89.88 122 LYS A CA 1
ATOM 990 C C . LYS A 1 122 ? -25.512 17.568 -3.909 1.00 89.88 122 LYS A C 1
ATOM 992 O O . LYS A 1 122 ? -25.950 16.488 -4.283 1.00 89.88 122 LYS A O 1
ATOM 997 N N . GLY A 1 123 ? -25.776 18.064 -2.694 1.00 88.88 123 GLY A N 1
ATOM 998 C CA . GLY A 1 123 ? -26.643 17.420 -1.694 1.00 88.88 123 GLY A CA 1
ATOM 999 C C . GLY A 1 123 ? -25.980 16.379 -0.777 1.00 88.88 123 GLY A C 1
ATOM 1000 O O . GLY A 1 123 ? -26.632 15.927 0.158 1.00 88.88 123 GLY A O 1
ATOM 1001 N N . ILE A 1 124 ? -24.706 16.019 -0.982 1.00 94.06 124 ILE A N 1
ATOM 1002 C CA . ILE A 1 124 ? -24.008 14.979 -0.201 1.00 94.06 124 ILE A CA 1
ATOM 1003 C C . ILE A 1 124 ? -22.961 15.593 0.743 1.00 94.06 124 ILE A C 1
ATOM 1005 O O . ILE A 1 124 ? -22.171 16.431 0.305 1.00 94.06 124 ILE A O 1
ATOM 1009 N N . GLU A 1 125 ? -22.901 15.155 2.012 1.00 93.56 125 GLU A N 1
ATOM 1010 C CA . GLU A 1 125 ? -21.765 15.475 2.898 1.00 93.56 125 GLU A CA 1
ATOM 1011 C C . GLU A 1 125 ? -20.510 14.738 2.426 1.00 93.56 125 GLU A C 1
ATOM 1013 O O . GLU A 1 125 ? -20.429 13.509 2.420 1.00 93.56 125 GLU A O 1
ATOM 1018 N N . ILE A 1 126 ? -19.482 15.507 2.091 1.00 96.06 126 ILE A N 1
ATOM 1019 C CA . ILE A 1 126 ? -18.173 14.977 1.737 1.00 96.06 126 ILE A CA 1
ATOM 1020 C C . ILE A 1 126 ? -17.461 14.478 2.998 1.00 96.06 126 ILE A C 1
ATOM 1022 O O . ILE A 1 126 ? -17.146 15.255 3.893 1.00 96.06 126 ILE A O 1
ATOM 1026 N N . THR A 1 127 ? -17.144 13.187 3.076 1.00 96.25 127 THR A N 1
ATOM 1027 C CA . THR A 1 127 ? -16.459 12.585 4.237 1.00 96.25 127 THR A CA 1
ATOM 1028 C C . THR A 1 127 ? -15.185 11.847 3.826 1.00 96.25 127 THR A C 1
ATOM 1030 O O . THR A 1 127 ? -15.023 11.475 2.666 1.00 96.25 127 THR A O 1
ATOM 1033 N N . GLU A 1 128 ? -14.267 11.604 4.771 1.00 96.25 128 GLU A N 1
ATOM 1034 C CA . GLU A 1 128 ? -13.004 10.893 4.495 1.00 96.25 128 GLU A CA 1
ATOM 1035 C C . GLU A 1 128 ? -13.243 9.496 3.897 1.00 96.25 128 GLU A C 1
ATOM 1037 O O . GLU A 1 128 ? -12.628 9.133 2.895 1.00 96.25 128 GLU A O 1
ATOM 1042 N N . SER A 1 129 ? -14.179 8.738 4.471 1.00 97.06 129 SER A N 1
ATOM 1043 C CA . SER A 1 129 ? -14.551 7.401 4.007 1.00 97.06 129 SER A CA 1
ATOM 1044 C C . SER A 1 129 ? -15.354 7.421 2.705 1.00 97.06 129 SER A C 1
ATOM 1046 O O . SER A 1 129 ? -15.031 6.644 1.804 1.00 97.06 129 SER A O 1
ATOM 1048 N N . GLY A 1 130 ? -16.293 8.359 2.543 1.00 97.94 130 GLY A N 1
ATOM 1049 C CA . GLY A 1 130 ? -16.994 8.572 1.275 1.00 97.94 130 GLY A CA 1
ATOM 1050 C C . GLY A 1 130 ? -16.027 8.885 0.127 1.00 97.94 130 GLY A C 1
ATOM 1051 O O . GLY A 1 130 ? -16.088 8.251 -0.922 1.00 97.94 130 GLY A O 1
ATOM 1052 N N . CYS A 1 131 ? -15.072 9.801 0.325 1.00 98.31 131 CYS A N 1
ATOM 1053 C CA . CYS A 1 131 ? -14.065 10.151 -0.686 1.00 98.31 131 CYS A CA 1
ATOM 1054 C C . CYS A 1 131 ? -13.173 8.968 -1.080 1.00 98.31 131 CYS A C 1
ATOM 1056 O O . CYS A 1 131 ? -12.838 8.814 -2.253 1.00 98.31 131 CYS A O 1
ATOM 1058 N N . ILE A 1 132 ? -12.790 8.118 -0.123 1.00 98.00 132 ILE A N 1
ATOM 1059 C CA . ILE A 1 132 ? -11.980 6.924 -0.402 1.00 98.00 132 ILE A CA 1
ATOM 1060 C C . ILE A 1 132 ? -12.784 5.895 -1.208 1.00 98.00 132 ILE A C 1
ATOM 1062 O O . ILE A 1 132 ? -12.240 5.312 -2.145 1.00 98.00 132 ILE A O 1
ATOM 1066 N N . ALA A 1 133 ? -14.078 5.731 -0.921 1.00 98.31 133 ALA A N 1
ATOM 1067 C CA . ALA A 1 133 ? -14.976 4.908 -1.730 1.00 98.31 133 ALA A CA 1
ATOM 1068 C C . ALA A 1 133 ? -15.207 5.504 -3.136 1.00 98.31 133 ALA A C 1
ATOM 1070 O O . ALA A 1 133 ? -15.120 4.790 -4.131 1.00 98.31 133 ALA A O 1
ATOM 1071 N N . GLY A 1 134 ? -15.399 6.821 -3.259 1.00 98.12 134 GLY A N 1
ATOM 1072 C CA . GLY A 1 134 ? -15.511 7.498 -4.557 1.00 98.12 134 GLY A CA 1
ATOM 1073 C C . GLY A 1 134 ? -14.247 7.359 -5.419 1.00 98.12 134 GLY A C 1
ATOM 1074 O O . GLY A 1 134 ? -14.334 7.104 -6.620 1.00 98.12 134 GLY A O 1
ATOM 1075 N N . CYS A 1 135 ? -13.061 7.432 -4.805 1.00 97.56 135 CYS A N 1
ATOM 1076 C CA . CYS A 1 135 ? -11.789 7.143 -5.473 1.00 97.56 135 CYS A CA 1
ATOM 1077 C C . CYS A 1 135 ? -11.608 5.665 -5.844 1.00 97.56 135 CYS A C 1
ATOM 1079 O O . CYS A 1 135 ? -10.905 5.381 -6.810 1.00 97.56 135 CYS A O 1
ATOM 1081 N N . HIS A 1 136 ? -12.216 4.729 -5.112 1.00 97.00 136 HIS A N 1
ATOM 1082 C CA . HIS A 1 136 ? -12.243 3.320 -5.505 1.00 97.00 136 HIS A CA 1
ATOM 1083 C C . HIS A 1 136 ? -13.073 3.116 -6.784 1.00 97.00 136 HIS A C 1
ATOM 1085 O O . HIS A 1 136 ? -12.615 2.421 -7.686 1.00 97.00 136 HIS A O 1
ATOM 1091 N N . LEU A 1 137 ? -14.222 3.797 -6.903 1.00 96.94 137 LEU A N 1
ATOM 1092 C CA . LEU A 1 137 ? -15.117 3.703 -8.063 1.00 96.94 137 LEU A CA 1
ATOM 1093 C C . LEU A 1 137 ? -14.564 4.383 -9.336 1.00 96.94 137 LEU A C 1
ATOM 1095 O O . LEU A 1 137 ? -14.507 3.759 -10.393 1.00 96.94 137 LEU A O 1
ATOM 1099 N N . VAL A 1 138 ? -14.184 5.669 -9.263 1.00 95.50 138 VAL A N 1
ATOM 1100 C CA . VAL A 1 138 ? -13.820 6.493 -10.448 1.00 95.50 138 VAL A CA 1
ATOM 1101 C C . VAL A 1 138 ? -12.451 7.186 -10.353 1.00 95.50 138 VAL A C 1
ATOM 1103 O O . VAL A 1 138 ? -12.084 7.990 -11.216 1.00 95.50 138 VAL A O 1
ATOM 1106 N N . GLY A 1 139 ? -11.666 6.893 -9.314 1.00 95.38 139 GLY A N 1
ATOM 1107 C CA . GLY A 1 139 ? -10.379 7.545 -9.063 1.00 95.38 139 GLY A CA 1
ATOM 1108 C C . GLY A 1 139 ? -10.491 9.006 -8.604 1.00 95.38 139 GLY A C 1
ATOM 1109 O O . GLY A 1 139 ? -11.561 9.615 -8.564 1.00 95.38 139 GLY A O 1
ATOM 1110 N N . SER A 1 140 ? -9.344 9.607 -8.280 1.00 95.31 140 SER A N 1
ATOM 1111 C CA . SER A 1 140 ? -9.280 10.993 -7.789 1.00 95.31 140 SER A CA 1
ATOM 1112 C C . SER A 1 140 ? -9.696 12.042 -8.819 1.00 95.31 140 SER A C 1
ATOM 1114 O O . SER A 1 140 ? -10.163 13.106 -8.428 1.00 95.31 140 SER A O 1
ATOM 1116 N N . GLY A 1 141 ? -9.563 11.765 -10.120 1.00 96.19 141 GLY A N 1
ATOM 1117 C CA . GLY A 1 141 ? -10.017 12.678 -11.175 1.00 96.19 141 GLY A CA 1
ATOM 1118 C C . GLY A 1 141 ? -11.542 12.826 -11.207 1.00 96.19 141 GLY A C 1
ATOM 1119 O O . GLY A 1 141 ? -12.053 13.945 -11.297 1.00 96.19 141 GLY A O 1
ATOM 1120 N N . GLY A 1 142 ? -12.277 11.713 -11.079 1.00 97.12 142 GLY A N 1
ATOM 1121 C CA . GLY A 1 142 ? -13.740 11.730 -10.978 1.00 97.12 142 GLY A CA 1
ATOM 1122 C C . GLY A 1 142 ? -14.211 12.416 -9.694 1.00 97.12 142 GLY A C 1
ATOM 1123 O O . GLY A 1 142 ? -15.102 13.260 -9.742 1.00 97.12 142 GLY A O 1
ATOM 1124 N N . LEU A 1 143 ? -13.526 12.173 -8.568 1.00 97.94 143 LEU A N 1
ATOM 1125 C CA . LEU A 1 143 ? -13.777 12.900 -7.318 1.00 97.94 143 LEU A CA 1
ATOM 1126 C C . LEU A 1 143 ? -13.511 14.411 -7.450 1.00 97.94 143 LEU A C 1
ATOM 1128 O O . LEU A 1 143 ? -14.335 15.213 -7.021 1.00 97.94 143 LEU A O 1
ATOM 1132 N N . ALA A 1 144 ? -12.409 14.817 -8.087 1.00 96.88 144 ALA A N 1
ATOM 1133 C CA . ALA A 1 144 ? -12.104 16.228 -8.332 1.00 96.88 144 ALA A CA 1
ATOM 1134 C C . ALA A 1 144 ? -13.143 16.893 -9.249 1.00 96.88 144 ALA A C 1
ATOM 1136 O O . ALA A 1 144 ? -13.444 18.075 -9.079 1.00 96.88 144 ALA A O 1
ATOM 1137 N N . SER A 1 145 ? -13.717 16.134 -10.190 1.00 96.75 145 SER A N 1
ATOM 1138 C CA . SER A 1 145 ? -14.847 16.591 -11.004 1.00 96.75 145 SER A CA 1
ATOM 1139 C C . SER A 1 145 ? -16.107 16.769 -10.162 1.00 96.75 145 SER A C 1
ATOM 1141 O O . SER A 1 145 ? -16.687 17.848 -10.215 1.00 96.75 145 SER A O 1
ATOM 1143 N N . PHE A 1 146 ? -16.483 15.801 -9.323 1.00 97.50 146 PHE A N 1
ATOM 1144 C CA . PHE A 1 146 ? -17.664 15.919 -8.460 1.00 97.50 146 PHE A CA 1
ATOM 1145 C C . PHE A 1 146 ? -17.581 17.107 -7.491 1.00 97.50 146 PHE A C 1
ATOM 1147 O O . PHE A 1 146 ? -18.538 17.867 -7.353 1.00 97.50 146 PHE A O 1
ATOM 1154 N N . LEU A 1 147 ? -16.415 17.294 -6.864 1.00 94.56 147 LEU A N 1
ATOM 1155 C CA . LEU A 1 147 ? -16.117 18.395 -5.938 1.00 94.56 147 LEU A CA 1
ATOM 1156 C C . LEU A 1 147 ? -15.949 19.765 -6.622 1.00 94.56 147 LEU A C 1
ATOM 1158 O O . LEU A 1 147 ? -15.805 20.774 -5.936 1.00 94.56 147 LEU A O 1
ATOM 1162 N N . ASP A 1 148 ? -15.927 19.790 -7.957 1.00 91.88 148 ASP A N 1
ATOM 1163 C CA . ASP A 1 148 ? -15.589 20.935 -8.806 1.00 91.88 148 ASP A CA 1
ATOM 1164 C C . ASP A 1 148 ? -14.248 21.622 -8.474 1.00 91.88 148 ASP A C 1
ATOM 1166 O O . ASP A 1 148 ? -14.082 22.824 -8.683 1.00 91.88 148 ASP A O 1
ATOM 1170 N N . MET A 1 149 ? -13.248 20.856 -8.024 1.00 90.31 149 MET A N 1
ATOM 1171 C CA . MET A 1 149 ? -11.970 21.394 -7.534 1.00 90.31 149 MET A CA 1
ATOM 1172 C C . MET A 1 149 ? -11.310 22.385 -8.513 1.00 90.31 149 MET A C 1
ATOM 1174 O O . MET A 1 149 ? -11.335 22.161 -9.729 1.00 90.31 149 MET A O 1
ATOM 1178 N N . PRO A 1 150 ? -10.687 23.471 -8.017 1.00 83.75 150 PRO A N 1
ATOM 1179 C CA . PRO A 1 150 ? -10.013 24.444 -8.867 1.00 83.75 150 PRO A CA 1
ATOM 1180 C C . PRO A 1 150 ? -8.775 23.849 -9.557 1.00 83.75 150 PRO A C 1
ATOM 1182 O O . PRO A 1 150 ? -8.102 22.952 -9.043 1.00 83.75 150 PRO A O 1
ATOM 1185 N N . GLY A 1 151 ? -8.451 24.393 -10.731 1.00 83.00 151 GLY A N 1
ATOM 1186 C CA . GLY A 1 151 ? -7.321 23.955 -11.549 1.00 83.00 151 GLY A CA 1
ATOM 1187 C C . GLY A 1 151 ? -7.550 22.635 -12.296 1.00 83.00 151 GLY A C 1
ATOM 1188 O O . GLY A 1 151 ? -8.655 22.101 -12.385 1.00 83.00 151 GLY A O 1
ATOM 1189 N N . ASN A 1 152 ? -6.469 22.097 -12.861 1.00 86.50 152 ASN A N 1
ATOM 1190 C CA . ASN A 1 152 ? -6.542 21.038 -13.874 1.00 86.50 152 ASN A CA 1
ATOM 1191 C C . ASN A 1 152 ? -6.704 19.610 -13.312 1.00 86.50 152 ASN A C 1
ATOM 1193 O O . ASN A 1 152 ? -6.682 18.660 -14.088 1.00 86.50 152 ASN A O 1
ATOM 1197 N N . TYR A 1 153 ? -6.892 19.424 -11.998 1.00 87.69 153 TYR A N 1
ATOM 1198 C CA . TYR A 1 153 ? -7.105 18.092 -11.400 1.00 87.69 153 TYR A CA 1
ATOM 1199 C C . TYR A 1 153 ? -8.415 17.430 -11.849 1.00 87.69 153 TYR A C 1
ATOM 1201 O O . TYR A 1 153 ? -8.467 16.210 -11.992 1.00 87.69 153 TYR A O 1
ATOM 1209 N N . LYS A 1 154 ? -9.456 18.227 -12.125 1.00 92.62 154 LYS A N 1
ATOM 1210 C CA . LYS A 1 154 ? -10.715 17.738 -12.705 1.00 92.62 154 LYS A CA 1
ATOM 1211 C C . LYS A 1 154 ? -10.634 17.457 -14.209 1.00 92.62 154 LYS A C 1
ATOM 1213 O O . LYS A 1 154 ? -11.571 16.885 -14.753 1.00 92.62 154 LYS A O 1
ATOM 1218 N N . ILE A 1 155 ? -9.538 17.813 -14.889 1.00 94.81 155 ILE A N 1
ATOM 1219 C CA . ILE A 1 155 ? -9.398 17.723 -16.350 1.00 94.81 155 ILE A CA 1
ATOM 1220 C C . ILE A 1 155 ? -8.511 16.541 -16.754 1.00 94.81 155 ILE A C 1
ATOM 1222 O O . ILE A 1 155 ? -7.328 16.468 -16.417 1.00 94.81 155 ILE A O 1
ATOM 1226 N N . ASN A 1 156 ? -9.063 15.632 -17.557 1.00 91.38 156 ASN A N 1
ATOM 1227 C CA . ASN A 1 156 ? -8.319 14.514 -18.116 1.00 91.38 156 ASN A CA 1
ATOM 1228 C C . ASN A 1 156 ? -7.408 15.011 -19.249 1.00 91.38 156 ASN A C 1
ATOM 1230 O O . ASN A 1 156 ? -7.858 15.234 -20.377 1.00 91.38 156 ASN A O 1
ATOM 1234 N N . LYS A 1 157 ? -6.105 15.104 -18.951 1.00 89.62 157 LYS A N 1
ATOM 1235 C CA . LYS A 1 157 ? -5.042 15.584 -19.856 1.00 89.62 157 LYS A CA 1
ATOM 1236 C C . LYS A 1 157 ? -5.015 14.930 -21.244 1.00 89.62 157 LYS A C 1
ATOM 1238 O O . LYS A 1 157 ? -4.542 15.566 -22.175 1.00 89.62 157 LYS A O 1
ATOM 1243 N N . LYS A 1 158 ? -5.498 13.689 -21.403 1.00 90.62 158 LYS A N 1
ATOM 1244 C CA . LYS A 1 158 ? -5.549 13.005 -22.713 1.00 90.62 158 LYS A CA 1
ATOM 1245 C C . LYS A 1 158 ? -6.714 13.469 -23.594 1.00 90.62 158 LYS A C 1
ATOM 1247 O O . LYS A 1 158 ? -6.673 13.261 -24.797 1.00 90.62 158 LYS A O 1
ATOM 1252 N N . THR A 1 159 ? -7.761 14.040 -22.997 1.00 91.81 159 THR A N 1
ATOM 1253 C CA . THR A 1 159 ? -9.032 14.353 -23.683 1.00 91.81 159 THR A CA 1
ATOM 1254 C C . THR A 1 159 ? -9.405 15.834 -23.657 1.00 91.81 159 THR A C 1
ATOM 1256 O O . THR A 1 159 ? -10.334 16.230 -24.353 1.00 91.81 159 THR A O 1
ATOM 1259 N N . GLY A 1 160 ? -8.766 16.636 -22.797 1.00 92.25 160 GLY A N 1
ATOM 1260 C CA . GLY A 1 160 ? -9.142 18.030 -22.523 1.00 92.25 160 GLY A CA 1
ATOM 1261 C C . GLY A 1 160 ? -10.467 18.207 -21.761 1.00 92.25 160 GLY A C 1
ATOM 1262 O O . GLY A 1 160 ? -10.766 19.308 -21.311 1.00 92.25 160 GLY A O 1
ATOM 1263 N N . LYS A 1 161 ? -11.256 17.140 -21.577 1.00 94.31 161 LYS A N 1
ATOM 1264 C CA . LYS A 1 161 ? -12.566 17.159 -20.910 1.00 94.31 161 LYS A CA 1
ATOM 1265 C C . LYS A 1 161 ? -12.443 16.865 -19.412 1.00 94.31 161 LYS A C 1
ATOM 1267 O O . LYS A 1 161 ? -11.417 16.361 -18.948 1.00 94.31 161 LYS A O 1
ATOM 1272 N N . ARG A 1 162 ? -13.505 17.150 -18.647 1.00 95.88 162 ARG A N 1
ATOM 1273 C CA . ARG A 1 162 ? -13.602 16.718 -17.242 1.00 95.88 162 ARG A CA 1
ATOM 1274 C C . ARG A 1 162 ? -13.500 15.192 -17.141 1.00 95.88 162 ARG A C 1
ATOM 1276 O O . ARG A 1 162 ? -13.933 14.477 -18.046 1.00 95.88 162 ARG A O 1
ATOM 1283 N N . HIS A 1 163 ? -12.942 14.693 -16.044 1.00 96.44 163 HIS A N 1
ATOM 1284 C CA . HIS A 1 163 ? -13.066 13.278 -15.703 1.00 96.44 163 HIS A CA 1
ATOM 1285 C C . HIS A 1 163 ? -14.544 12.913 -15.484 1.00 96.44 163 HIS A C 1
ATOM 1287 O O . HIS A 1 163 ? -15.333 13.726 -15.005 1.00 96.44 163 HIS A O 1
ATOM 1293 N N . SER A 1 164 ? -14.917 11.681 -15.837 1.00 96.38 164 SER A N 1
ATOM 1294 C CA . SER A 1 164 ? -16.272 11.171 -15.607 1.00 96.38 164 SER A CA 1
ATOM 1295 C C . SER A 1 164 ? -16.568 11.080 -14.108 1.00 96.38 164 SER A C 1
ATOM 1297 O O . SER A 1 164 ? -15.755 10.555 -13.349 1.00 96.38 164 SER A O 1
ATOM 1299 N N . GLU A 1 165 ? -17.748 11.545 -13.700 1.00 97.69 165 GLU A N 1
ATOM 1300 C CA . GLU A 1 165 ? -18.313 11.306 -12.361 1.00 97.69 165 GLU A CA 1
ATOM 1301 C C . GLU A 1 165 ? -19.052 9.950 -12.281 1.00 97.69 165 GLU A C 1
ATOM 1303 O O . GLU A 1 165 ? -19.509 9.545 -11.215 1.00 97.69 165 GLU A O 1
ATOM 1308 N N . PHE A 1 166 ? -19.138 9.232 -13.407 1.00 97.50 166 PHE A N 1
ATOM 1309 C CA . PHE A 1 166 ? -19.734 7.903 -13.537 1.00 97.50 166 PHE A CA 1
ATOM 1310 C C . PHE A 1 166 ? -18.674 6.840 -13.814 1.00 97.50 166 PHE A C 1
ATOM 1312 O O . PHE A 1 166 ? -17.748 7.073 -14.603 1.00 97.50 166 PHE A O 1
ATOM 1319 N N . ASP A 1 167 ? -18.866 5.656 -13.241 1.00 93.44 167 ASP A N 1
ATOM 1320 C CA . ASP A 1 167 ? -18.141 4.451 -13.632 1.00 93.44 167 ASP A CA 1
ATOM 1321 C C . ASP A 1 167 ? -18.626 3.930 -15.011 1.00 93.44 167 ASP A C 1
ATOM 1323 O O . ASP A 1 167 ? -19.511 4.497 -15.664 1.00 93.44 167 ASP A O 1
ATOM 1327 N N . GLY A 1 168 ? -18.056 2.818 -15.481 1.00 87.69 168 GLY A N 1
ATOM 1328 C CA . GLY A 1 168 ? -18.505 2.197 -16.727 1.00 87.69 168 GLY A CA 1
ATOM 1329 C C . GLY A 1 168 ? -19.900 1.549 -16.651 1.00 87.69 168 GLY A C 1
ATOM 1330 O O . GLY A 1 168 ? -20.529 1.370 -17.694 1.00 87.69 168 GLY A O 1
ATOM 1331 N N . ASN A 1 169 ? -20.387 1.162 -15.471 1.00 88.50 169 ASN A N 1
ATOM 1332 C CA . ASN A 1 169 ? -21.741 0.642 -15.233 1.00 88.50 169 ASN A CA 1
ATOM 1333 C C . ASN A 1 169 ? -22.798 1.751 -15.091 1.00 88.50 169 ASN A C 1
ATOM 1335 O O . ASN A 1 169 ? -23.973 1.434 -14.937 1.00 88.50 169 ASN A O 1
ATOM 1339 N N . LYS A 1 170 ? -22.399 3.028 -15.200 1.00 94.38 170 LYS A N 1
ATOM 1340 C CA . LYS A 1 170 ? -23.240 4.223 -14.998 1.00 94.38 170 LYS A CA 1
ATOM 1341 C C . LYS A 1 170 ? -23.663 4.459 -13.543 1.00 94.38 170 LYS A C 1
ATOM 1343 O O . LYS A 1 170 ? -24.523 5.299 -13.301 1.00 94.38 170 LYS A O 1
ATOM 1348 N N . THR A 1 171 ? -23.008 3.809 -12.585 1.00 95.62 171 THR A N 1
ATOM 1349 C CA . THR A 1 171 ? -23.075 4.179 -11.169 1.00 95.62 171 THR A CA 1
ATOM 1350 C C . THR A 1 171 ? -22.414 5.541 -10.983 1.00 95.62 171 THR A C 1
ATOM 1352 O O . THR A 1 171 ? -21.295 5.768 -11.456 1.00 95.62 171 THR A O 1
ATOM 1355 N N . HIS A 1 172 ? -23.101 6.461 -10.310 1.00 98.00 172 HIS A N 1
ATOM 1356 C CA . HIS A 1 172 ? -22.593 7.810 -10.078 1.00 98.00 172 HIS A CA 1
ATOM 1357 C C . HIS A 1 172 ? -21.793 7.875 -8.773 1.00 98.00 172 HIS A C 1
ATOM 1359 O O . HIS A 1 172 ? -22.174 7.282 -7.764 1.00 98.00 172 HIS A O 1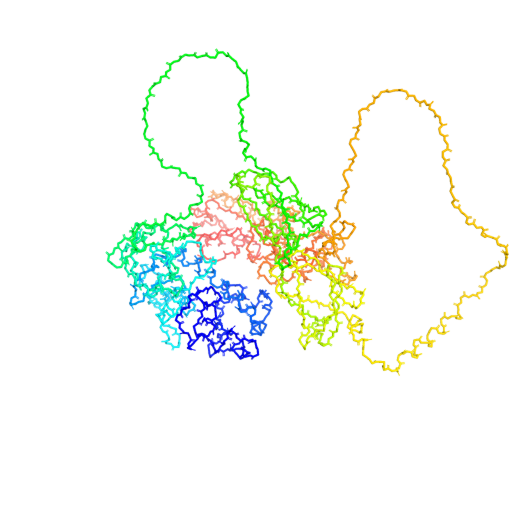
ATOM 1365 N N . ILE A 1 173 ? -20.701 8.644 -8.749 1.00 98.19 173 ILE A N 1
ATOM 1366 C CA . ILE A 1 173 ? -19.831 8.770 -7.569 1.00 98.19 173 ILE A CA 1
ATOM 1367 C C . ILE A 1 173 ? -20.575 9.246 -6.307 1.00 98.19 173 ILE A C 1
ATOM 1369 O O . ILE A 1 173 ? -20.191 8.862 -5.201 1.00 98.19 173 ILE A O 1
ATOM 1373 N N . SER A 1 174 ? -21.672 10.007 -6.443 1.00 97.38 174 SER A N 1
ATOM 1374 C CA . SER A 1 174 ? -22.505 10.412 -5.298 1.00 97.38 174 SER A CA 1
ATOM 1375 C C . SER A 1 174 ? -23.042 9.226 -4.499 1.00 97.38 174 SER A C 1
ATOM 1377 O O . SER A 1 174 ? -23.118 9.325 -3.280 1.00 97.38 174 SER A O 1
ATOM 1379 N N . GLU A 1 175 ? -23.358 8.101 -5.152 1.00 97.44 175 GLU A N 1
ATOM 1380 C CA . GLU A 1 175 ? -23.812 6.885 -4.468 1.00 97.44 175 GLU A CA 1
ATOM 1381 C C . GLU A 1 175 ? -22.746 6.378 -3.491 1.00 97.44 175 GLU A C 1
ATOM 1383 O O . GLU A 1 175 ? -23.067 5.989 -2.375 1.00 97.44 175 GLU A O 1
ATOM 1388 N N . TYR A 1 176 ? -21.467 6.425 -3.874 1.00 98.25 176 TYR A N 1
ATOM 1389 C CA . TYR A 1 176 ? -20.364 5.960 -3.027 1.00 98.25 176 TYR A CA 1
ATOM 1390 C C . TYR A 1 176 ? -19.991 6.984 -1.955 1.00 98.25 176 TYR A C 1
ATOM 1392 O O . TYR A 1 176 ? -19.695 6.604 -0.823 1.00 98.25 176 TYR A O 1
ATOM 1400 N N . LEU A 1 177 ? -20.033 8.276 -2.288 1.00 98.12 177 LEU A N 1
ATOM 1401 C CA . LEU A 1 177 ? -19.816 9.352 -1.319 1.00 98.12 177 LEU A CA 1
ATOM 1402 C C . LEU A 1 177 ? -20.834 9.285 -0.172 1.00 98.12 177 LEU A C 1
ATOM 1404 O O . LEU A 1 177 ? -20.451 9.451 0.985 1.00 98.12 177 LEU A O 1
ATOM 1408 N N . ASP A 1 178 ? -22.095 8.995 -0.498 1.00 96.06 178 ASP A N 1
ATOM 1409 C CA . ASP A 1 178 ? -23.201 8.911 0.453 1.00 96.06 178 ASP A CA 1
ATOM 1410 C C . ASP A 1 178 ? -23.257 7.574 1.215 1.00 96.06 178 ASP A C 1
ATOM 1412 O O . ASP A 1 178 ? -23.310 7.553 2.447 1.00 96.06 178 ASP A O 1
ATOM 1416 N N . LEU A 1 179 ? -23.204 6.443 0.501 1.00 96.81 179 LEU A N 1
ATOM 1417 C CA . LEU A 1 179 ? -23.338 5.103 1.088 1.00 96.81 179 LEU A CA 1
ATOM 1418 C C . LEU A 1 179 ? -22.194 4.773 2.058 1.00 96.81 179 LEU A C 1
ATOM 1420 O O . LEU A 1 179 ? -22.409 4.111 3.075 1.00 96.81 179 LEU A O 1
ATOM 1424 N N . PHE A 1 180 ? -20.988 5.267 1.768 1.00 97.12 180 PHE A N 1
ATOM 1425 C CA . PHE A 1 180 ? -19.796 5.059 2.590 1.00 97.12 180 PHE A CA 1
ATOM 1426 C C . PHE A 1 180 ? -19.471 6.233 3.521 1.00 97.12 180 PHE A C 1
ATOM 1428 O O . PHE A 1 180 ? -18.368 6.294 4.072 1.00 97.12 180 PHE A O 1
ATOM 1435 N N . ALA A 1 181 ? -20.413 7.151 3.744 1.00 94.44 181 ALA A N 1
ATOM 1436 C CA . ALA A 1 181 ? -20.212 8.247 4.677 1.00 94.44 181 ALA A CA 1
ATOM 1437 C C . ALA A 1 181 ? -20.066 7.767 6.136 1.00 94.44 181 ALA A C 1
ATOM 1439 O O . ALA A 1 181 ? -20.743 6.846 6.598 1.00 94.44 181 ALA A O 1
ATOM 1440 N N . GLY A 1 182 ? -19.185 8.429 6.893 1.00 90.56 182 GLY A N 1
ATOM 1441 C CA . GLY A 1 182 ? -19.123 8.301 8.355 1.00 90.56 182 GLY A CA 1
ATOM 1442 C C . GLY A 1 182 ? -18.498 7.012 8.909 1.00 90.56 182 GLY A C 1
ATOM 1443 O O . GLY A 1 182 ? -18.736 6.676 10.069 1.00 90.56 182 GLY A O 1
ATOM 1444 N N . TYR A 1 183 ? -17.709 6.260 8.133 1.00 94.50 183 TYR A N 1
ATOM 1445 C CA . TYR A 1 183 ? -16.851 5.203 8.694 1.00 94.50 183 TYR A CA 1
ATOM 1446 C C . TYR A 1 183 ? -15.550 5.795 9.259 1.00 94.50 183 TYR A C 1
ATOM 1448 O O . TYR A 1 183 ? -14.844 6.517 8.551 1.00 94.50 183 TYR A O 1
ATOM 1456 N N . ASP A 1 184 ? -15.193 5.436 10.497 1.00 92.50 184 ASP A N 1
ATOM 1457 C CA . ASP A 1 184 ? -13.874 5.702 11.084 1.00 92.50 184 ASP A CA 1
ATOM 1458 C C . ASP A 1 184 ? -12.846 4.721 10.498 1.00 92.50 184 ASP A C 1
ATOM 1460 O O . ASP A 1 184 ? -12.840 3.532 10.819 1.00 92.50 184 ASP A O 1
ATOM 1464 N N . LEU A 1 185 ? -11.957 5.226 9.641 1.00 91.12 185 LEU A N 1
ATOM 1465 C CA . LEU A 1 185 ? -10.926 4.438 8.955 1.00 91.12 185 LEU A CA 1
ATOM 1466 C C . LEU A 1 185 ? -9.643 4.218 9.776 1.00 91.12 185 LEU A C 1
ATOM 1468 O O . LEU A 1 185 ? -8.616 3.817 9.222 1.00 91.12 185 LEU A O 1
ATOM 1472 N N . GLU A 1 186 ? -9.701 4.455 11.089 1.00 85.81 186 GLU A N 1
ATOM 1473 C CA . GLU A 1 186 ? -8.683 4.113 12.090 1.00 85.81 186 GLU A CA 1
ATOM 1474 C C . GLU A 1 186 ? -7.294 4.693 11.777 1.00 85.81 186 GLU A C 1
ATOM 1476 O O . GLU A 1 186 ? -7.023 5.833 12.151 1.00 85.81 186 GLU A O 1
ATOM 1481 N N . THR A 1 187 ? -6.431 3.960 11.071 1.00 78.19 187 THR A N 1
ATOM 1482 C CA . THR A 1 187 ? -5.059 4.367 10.711 1.00 78.19 187 THR A CA 1
ATOM 1483 C C . THR A 1 187 ? -4.976 5.507 9.693 1.00 78.19 187 THR A C 1
ATOM 1485 O O . THR A 1 187 ? -3.882 6.016 9.459 1.00 78.19 187 THR A O 1
ATOM 1488 N N . CYS A 1 188 ? -6.099 5.933 9.100 1.00 83.94 188 CYS A N 1
ATOM 1489 C CA . CYS A 1 188 ? -6.117 6.957 8.054 1.00 83.94 188 CYS A CA 1
ATOM 1490 C C . CYS A 1 188 ? -5.444 8.270 8.495 1.00 83.94 188 CYS A C 1
ATOM 1492 O O . CYS A 1 188 ? -4.518 8.739 7.829 1.00 83.94 188 CYS A O 1
ATOM 1494 N N . CYS A 1 189 ? -5.872 8.836 9.627 1.00 83.62 189 CYS A N 1
ATOM 1495 C CA . CYS A 1 189 ? -5.212 9.915 10.369 1.00 83.62 189 CYS A CA 1
ATOM 1496 C C . CYS A 1 189 ? -5.667 9.890 11.843 1.00 83.62 189 CYS A C 1
ATOM 1498 O O . CYS A 1 189 ? -6.703 9.296 12.150 1.00 83.62 189 CYS A O 1
ATOM 1500 N N . LYS A 1 190 ? -4.925 10.523 12.769 1.00 86.62 190 LYS A N 1
ATOM 1501 C CA . LYS A 1 190 ? -5.408 10.685 14.157 1.00 86.62 190 LYS A CA 1
ATOM 1502 C C . LYS A 1 190 ? -6.381 11.852 14.316 1.00 86.62 190 LYS A C 1
ATOM 1504 O O . LYS A 1 190 ? -7.231 11.754 15.189 1.00 86.62 190 LYS A O 1
ATOM 1509 N N . ARG A 1 191 ? -6.262 12.895 13.478 1.00 91.38 191 ARG A N 1
ATOM 1510 C CA . ARG A 1 191 ? -7.147 14.074 13.342 1.00 91.38 191 ARG A CA 1
ATOM 1511 C C . ARG A 1 191 ? -8.625 13.677 13.328 1.00 91.38 191 ARG A C 1
ATOM 1513 O O . ARG A 1 191 ? -9.176 13.377 12.269 1.00 91.38 191 ARG A O 1
ATOM 1520 N N . LYS A 1 192 ? -9.231 13.617 14.512 1.00 92.75 192 LYS A N 1
ATOM 1521 C CA . LYS A 1 192 ? -10.592 13.118 14.741 1.00 92.75 192 LYS A CA 1
ATOM 1522 C C . LYS A 1 192 ? -11.183 13.802 15.951 1.00 92.75 192 LYS A C 1
ATOM 1524 O O . LYS A 1 192 ? -10.530 13.873 16.987 1.00 92.75 192 LYS A O 1
ATOM 1529 N N . ILE A 1 193 ? -12.433 14.214 15.851 1.00 92.69 193 ILE A N 1
ATOM 1530 C CA . ILE A 1 193 ? -13.226 14.676 16.985 1.00 92.69 193 ILE A CA 1
ATOM 1531 C C . ILE A 1 193 ? -14.290 13.618 17.274 1.00 92.69 193 ILE A C 1
ATOM 1533 O O . ILE A 1 193 ? -15.032 13.191 16.386 1.00 92.69 193 ILE A O 1
ATOM 1537 N N . ARG A 1 194 ? -14.319 13.143 18.520 1.00 92.94 194 ARG A N 1
ATOM 1538 C CA . ARG A 1 194 ? -15.288 12.159 19.015 1.00 92.94 194 ARG A CA 1
ATOM 1539 C C . ARG A 1 194 ? -16.148 12.828 20.069 1.00 92.94 194 ARG A C 1
ATOM 1541 O O . ARG A 1 194 ? -15.617 13.252 21.090 1.00 92.94 194 ARG A O 1
ATOM 1548 N N . VAL A 1 195 ? -17.449 12.915 19.820 1.00 90.69 195 VAL A N 1
ATOM 1549 C CA . VAL A 1 195 ? -18.387 13.628 20.689 1.00 90.69 195 VAL A CA 1
ATOM 1550 C C . VAL A 1 195 ? -19.398 12.644 21.259 1.00 90.69 195 VAL A C 1
ATOM 1552 O O . VAL A 1 195 ? -20.040 11.914 20.501 1.00 90.69 195 VAL A O 1
ATOM 1555 N N . LYS A 1 196 ? -19.548 12.656 22.584 1.00 89.88 196 LYS A N 1
ATOM 1556 C CA . LYS A 1 196 ? -20.592 11.928 23.305 1.00 89.88 196 LYS A CA 1
ATOM 1557 C C . LYS A 1 196 ? -21.483 12.911 24.060 1.00 89.88 196 LYS A C 1
ATOM 1559 O O . LYS A 1 196 ? -20.976 13.720 24.838 1.00 89.88 196 LYS A O 1
ATOM 1564 N N . LEU A 1 197 ? -22.791 12.837 23.825 1.00 86.12 197 LEU A N 1
ATOM 1565 C CA . LEU A 1 197 ? -23.790 13.692 24.464 1.00 86.12 197 LEU A CA 1
ATOM 1566 C C . LEU A 1 197 ? -24.432 12.980 25.653 1.00 86.12 197 LEU A C 1
ATOM 1568 O O . LEU A 1 197 ? -24.815 11.808 25.567 1.00 86.12 197 LEU A O 1
ATOM 1572 N N . GLN A 1 198 ? -24.568 13.718 26.749 1.00 84.75 198 GLN A N 1
ATOM 1573 C CA . GLN A 1 198 ? -25.247 13.292 27.968 1.00 84.75 198 GLN A CA 1
ATOM 1574 C C . GLN A 1 198 ? -26.109 14.440 28.521 1.00 84.75 198 GLN A C 1
ATOM 1576 O O . GLN A 1 198 ? -25.931 15.595 28.126 1.00 84.75 198 GLN A O 1
ATOM 1581 N N . ASP A 1 199 ? -27.061 14.132 29.394 1.00 80.69 199 ASP A N 1
ATOM 1582 C CA . ASP A 1 199 ? -27.772 15.133 30.201 1.00 80.69 199 ASP A CA 1
ATOM 1583 C C . ASP A 1 199 ? -27.007 15.461 31.499 1.00 80.69 199 ASP A C 1
ATOM 1585 O O . ASP A 1 199 ? -25.866 15.017 31.686 1.00 80.69 199 ASP A O 1
ATOM 1589 N N . ALA A 1 200 ? -27.611 16.294 32.355 1.00 75.25 200 ALA A N 1
ATOM 1590 C CA . ALA A 1 200 ? -27.053 16.730 33.638 1.00 75.25 200 ALA A CA 1
ATOM 1591 C C . ALA A 1 200 ? -26.695 15.542 34.546 1.00 75.25 200 ALA A C 1
ATOM 1593 O O . ALA A 1 200 ? -25.606 15.499 35.119 1.00 75.25 200 ALA A O 1
ATOM 1594 N N . ASP A 1 201 ? -27.580 14.545 34.594 1.00 75.88 201 ASP A N 1
ATOM 1595 C CA . ASP A 1 201 ? -27.455 13.334 35.412 1.00 75.88 201 ASP A CA 1
ATOM 1596 C C . ASP A 1 201 ? -26.472 12.309 34.814 1.00 75.88 201 ASP A C 1
ATOM 1598 O O . ASP A 1 201 ? -26.153 11.282 35.417 1.00 75.88 201 ASP A O 1
ATOM 1602 N N . GLY A 1 202 ? -25.943 12.586 33.618 1.00 73.25 202 GLY A N 1
ATOM 1603 C CA . GLY A 1 202 ? -24.970 11.744 32.938 1.00 73.25 202 GLY A CA 1
ATOM 1604 C C . GLY A 1 202 ? -25.579 10.552 32.196 1.00 73.25 202 GLY A C 1
ATOM 1605 O O . GLY A 1 202 ? -24.830 9.654 31.796 1.00 73.25 202 GLY A O 1
ATOM 1606 N N . LEU A 1 203 ? -26.890 10.529 31.955 1.00 77.12 203 LEU A N 1
ATOM 1607 C CA . LEU A 1 203 ? -27.531 9.562 31.065 1.00 77.12 203 LEU A CA 1
ATOM 1608 C C . LEU A 1 203 ? -27.213 9.909 29.602 1.00 77.12 203 LEU A C 1
ATOM 1610 O O . LEU A 1 203 ? -26.839 11.030 29.265 1.00 77.12 203 LEU A O 1
ATOM 1614 N N . VAL A 1 204 ? -27.274 8.921 28.705 1.00 87.94 204 VAL A N 1
ATOM 1615 C CA . VAL A 1 204 ? -26.906 9.116 27.291 1.00 87.94 204 VAL A CA 1
ATOM 1616 C C . VAL A 1 204 ? -28.063 9.685 26.473 1.00 87.94 204 VAL A C 1
ATOM 1618 O O . VAL A 1 204 ? -29.154 9.118 26.434 1.00 87.94 204 VAL A O 1
ATOM 1621 N N . LEU A 1 205 ? -27.803 10.770 25.742 1.00 83.12 205 LEU A N 1
ATOM 1622 C CA . LEU A 1 205 ? -28.792 11.383 24.856 1.00 83.12 205 LEU A CA 1
ATOM 1623 C C . LEU A 1 205 ? -28.756 10.710 23.481 1.00 83.12 205 LEU A C 1
ATOM 1625 O O . LEU A 1 205 ? -28.001 11.120 22.598 1.00 83.12 205 LEU A O 1
ATOM 1629 N N . LYS A 1 206 ? -29.564 9.659 23.312 1.00 90.06 206 LYS A N 1
ATOM 1630 C CA . LYS A 1 206 ? -29.786 8.961 22.032 1.00 90.06 206 LYS A CA 1
ATOM 1631 C C . LYS A 1 206 ? -30.678 9.763 21.076 1.00 90.06 206 LYS A C 1
ATOM 1633 O O . LYS A 1 206 ? -31.510 10.547 21.526 1.00 90.06 206 LYS A O 1
ATOM 1638 N N . ASP A 1 207 ? -30.517 9.537 19.771 1.00 90.19 207 ASP A N 1
ATOM 1639 C CA . ASP A 1 207 ? -31.345 10.090 18.682 1.00 90.19 207 ASP A CA 1
ATOM 1640 C C . ASP A 1 207 ? -31.467 11.630 18.659 1.00 90.19 207 ASP A C 1
ATOM 1642 O O . ASP A 1 207 ? -32.314 12.202 17.962 1.00 90.19 207 ASP A O 1
ATOM 1646 N N . LYS A 1 208 ? -30.582 12.316 19.390 1.00 90.62 208 LYS A N 1
ATOM 1647 C CA . LYS A 1 208 ? -30.574 13.762 19.586 1.00 90.62 208 LYS A CA 1
ATOM 1648 C C . LYS A 1 208 ? -29.990 14.438 18.354 1.00 90.62 208 LYS A C 1
ATOM 1650 O O . LYS A 1 208 ? -28.867 14.137 17.950 1.00 90.62 208 LYS A O 1
ATOM 1655 N N . THR A 1 209 ? -30.758 15.345 17.759 1.00 92.81 209 THR A N 1
ATOM 1656 C CA . THR A 1 209 ? -30.317 16.155 16.620 1.00 92.81 209 THR A CA 1
ATOM 1657 C C . THR A 1 209 ? -29.241 17.144 17.062 1.00 92.81 209 THR A C 1
ATOM 1659 O O . THR A 1 209 ? -29.440 17.895 18.014 1.00 92.81 209 THR A O 1
ATOM 1662 N N . VAL A 1 210 ? -28.119 17.158 16.344 1.00 92.94 210 VAL A N 1
ATOM 1663 C CA . VAL A 1 210 ? -27.005 18.091 16.528 1.00 92.94 210 VAL A CA 1
ATOM 1664 C C . VAL A 1 210 ? -26.635 18.671 15.172 1.00 92.94 210 VAL A C 1
ATOM 1666 O O . VAL A 1 210 ? -26.368 17.925 14.225 1.00 92.94 210 VAL A O 1
ATOM 1669 N N . LYS A 1 211 ? -26.588 19.998 15.070 1.00 93.81 211 LYS A N 1
ATOM 1670 C CA . LYS A 1 211 ? -25.994 20.668 13.910 1.00 93.81 211 LYS A CA 1
ATOM 1671 C C . LYS A 1 211 ? -24.512 20.887 14.165 1.00 93.81 211 LYS A C 1
ATOM 1673 O O . LYS A 1 211 ? -24.103 21.233 15.271 1.00 93.81 211 LYS A O 1
ATOM 1678 N N . ILE A 1 212 ? -23.715 20.690 13.130 1.00 94.69 212 ILE A N 1
ATOM 1679 C CA . ILE A 1 212 ? -22.264 20.810 13.146 1.00 94.69 212 ILE A CA 1
ATOM 1680 C C . ILE A 1 212 ? -21.915 21.914 12.158 1.00 94.69 212 ILE A C 1
ATOM 1682 O O . ILE A 1 212 ? -21.850 21.682 10.949 1.00 94.69 212 ILE A O 1
ATOM 1686 N N . PHE A 1 213 ? -21.702 23.114 12.680 1.00 93.31 213 PHE A N 1
ATOM 1687 C CA . PHE A 1 213 ? -21.107 24.204 11.925 1.00 93.31 213 PHE A CA 1
ATOM 1688 C C . PHE A 1 213 ? -19.606 23.953 11.817 1.00 93.31 213 PHE A C 1
ATOM 1690 O O . PHE A 1 213 ? -18.971 23.489 12.767 1.00 93.31 213 PHE A O 1
ATOM 1697 N N . SER A 1 214 ? -19.016 24.237 10.664 1.00 93.81 214 SER A N 1
ATOM 1698 C CA . SER A 1 214 ? -17.566 24.219 10.495 1.00 93.81 214 SER A CA 1
ATOM 1699 C C . SER A 1 214 ? -17.108 25.399 9.644 1.00 93.81 214 SER A C 1
ATOM 1701 O O . SER A 1 214 ? -17.731 25.699 8.624 1.00 93.81 214 SER A O 1
ATOM 1703 N N . SER A 1 215 ? -16.012 26.039 10.050 1.00 89.44 215 SER A N 1
ATOM 1704 C CA . SER A 1 215 ? -15.305 27.082 9.302 1.00 89.44 215 SER A CA 1
ATOM 1705 C C . SER A 1 215 ? -13.873 26.648 9.002 1.00 89.44 215 SER A C 1
ATOM 1707 O O . SER A 1 215 ? -13.159 26.149 9.871 1.00 89.44 215 SER A O 1
ATOM 1709 N N . TYR A 1 216 ? -13.434 26.845 7.758 1.00 86.12 216 TYR A N 1
ATOM 1710 C CA . TYR A 1 216 ? -12.035 26.668 7.378 1.00 86.12 216 TYR A CA 1
ATOM 1711 C C . TYR A 1 216 ? -11.638 27.598 6.224 1.00 86.12 216 TYR A C 1
ATOM 1713 O O . TYR A 1 216 ? -12.330 27.678 5.206 1.00 86.12 216 TYR A O 1
ATOM 1721 N N . ASN A 1 217 ? -10.492 28.265 6.390 1.00 81.00 217 ASN A N 1
ATOM 1722 C CA . ASN A 1 217 ? -9.847 29.110 5.387 1.00 81.00 217 ASN A CA 1
ATOM 1723 C C . ASN A 1 217 ? -8.711 28.320 4.721 1.00 81.00 217 ASN A C 1
ATOM 1725 O O . ASN A 1 217 ? -7.558 28.380 5.146 1.00 81.00 217 ASN A O 1
ATOM 1729 N N . GLY A 1 218 ? -9.069 27.532 3.709 1.00 74.38 218 GLY A N 1
ATOM 1730 C CA . GLY A 1 218 ? -8.162 26.674 2.955 1.00 74.38 218 GLY A CA 1
ATOM 1731 C C . GLY A 1 218 ? -7.526 27.325 1.736 1.00 74.38 218 GLY A C 1
ATOM 1732 O O . GLY A 1 218 ? -7.869 28.434 1.328 1.00 74.38 218 GLY A O 1
ATOM 1733 N N . LYS A 1 219 ? -6.604 26.585 1.116 1.00 69.44 219 LYS A N 1
ATOM 1734 C CA . LYS A 1 219 ? -5.905 26.992 -0.109 1.00 69.44 219 LYS A CA 1
ATOM 1735 C C . LYS A 1 219 ? -6.822 26.965 -1.333 1.00 69.44 219 LYS A C 1
ATOM 1737 O O . LYS A 1 219 ? -6.629 27.733 -2.273 1.00 69.44 219 LYS A O 1
ATOM 1742 N N . HIS A 1 220 ? -7.782 26.047 -1.344 1.00 64.06 220 HIS A N 1
ATOM 1743 C CA . HIS A 1 220 ? -8.726 25.836 -2.434 1.00 64.06 220 HIS A CA 1
ATOM 1744 C C . HIS A 1 220 ? -10.146 26.275 -2.078 1.00 64.06 220 HIS A C 1
ATOM 1746 O O . HIS A 1 220 ? -10.980 26.386 -2.978 1.00 64.06 220 HIS A O 1
ATOM 1752 N N . LEU A 1 221 ? -10.430 26.506 -0.792 1.00 66.56 221 LEU A N 1
ATOM 1753 C CA . LEU A 1 221 ? -11.763 26.846 -0.321 1.00 66.56 221 LEU A CA 1
ATOM 1754 C C . LEU A 1 221 ? -11.724 27.674 0.976 1.00 66.56 221 LEU A C 1
ATOM 1756 O O . LEU A 1 221 ? -11.309 27.176 2.018 1.00 66.56 221 LEU A O 1
ATOM 1760 N N . ASN A 1 222 ? -12.245 28.903 0.941 1.00 67.12 222 ASN A N 1
ATOM 1761 C CA . ASN A 1 222 ? -12.800 29.535 2.140 1.00 67.12 222 ASN A CA 1
ATOM 1762 C C . ASN A 1 222 ? -14.239 29.027 2.276 1.00 67.12 222 ASN A C 1
ATOM 1764 O O . ASN A 1 222 ? -15.026 29.149 1.333 1.00 67.12 222 ASN A O 1
ATOM 1768 N N . SER A 1 223 ? -14.571 28.388 3.396 1.00 69.75 223 SER A N 1
ATOM 1769 C CA . SER A 1 223 ? -15.907 27.831 3.581 1.00 69.75 223 SER A CA 1
ATOM 1770 C C . SER A 1 223 ? -16.385 27.861 5.021 1.00 69.75 223 SER A C 1
ATOM 1772 O O . SER A 1 223 ? -15.671 27.479 5.948 1.00 69.75 223 SER A O 1
ATOM 1774 N N . LYS A 1 224 ? -17.650 28.260 5.163 1.00 84.44 224 LYS A N 1
ATOM 1775 C CA . LYS A 1 224 ? -18.505 27.972 6.310 1.00 84.44 224 LYS A CA 1
ATOM 1776 C C . LYS A 1 224 ? -19.596 27.025 5.825 1.00 84.44 224 LYS A C 1
ATOM 1778 O O . LYS A 1 224 ? -20.170 27.264 4.763 1.00 84.44 224 LYS A O 1
ATOM 1783 N N . PHE A 1 225 ? -19.859 25.949 6.553 1.00 88.88 225 PHE A N 1
ATOM 1784 C CA . PHE A 1 225 ? -20.910 24.991 6.210 1.00 88.88 225 PHE A CA 1
ATOM 1785 C C . PHE A 1 225 ? -21.527 24.371 7.464 1.00 88.88 225 PHE A C 1
ATOM 1787 O O . PHE A 1 225 ? -20.911 24.346 8.529 1.00 88.88 225 PHE A O 1
ATOM 1794 N N . GLU A 1 226 ? -22.753 23.879 7.320 1.00 91.56 226 GLU A N 1
ATOM 1795 C CA . GLU A 1 226 ? -23.534 23.217 8.362 1.00 91.56 226 GLU A CA 1
ATOM 1796 C C . GLU A 1 226 ? -23.893 21.806 7.886 1.00 91.56 226 GLU A C 1
ATOM 1798 O O . GLU A 1 226 ? -24.278 21.618 6.731 1.00 91.56 226 GLU A O 1
ATOM 1803 N N . VAL A 1 227 ? -23.778 20.818 8.775 1.00 93.00 227 VAL A N 1
ATOM 1804 C CA . VAL A 1 227 ? -24.340 19.475 8.572 1.00 93.00 227 VAL A CA 1
ATOM 1805 C C . VAL A 1 227 ? -25.091 19.026 9.816 1.00 93.00 227 VAL A C 1
ATOM 1807 O O . VAL A 1 227 ? -24.664 19.299 10.936 1.00 93.00 227 VAL A O 1
ATOM 1810 N N . THR A 1 228 ? -26.204 18.320 9.644 1.00 93.31 228 THR A N 1
ATOM 1811 C CA . THR A 1 228 ? -27.034 17.849 10.759 1.00 93.31 228 THR A CA 1
ATOM 1812 C C . THR A 1 228 ? -26.889 16.344 10.933 1.00 93.31 228 THR A C 1
ATOM 1814 O O . THR A 1 228 ? -27.092 15.579 9.995 1.00 93.31 228 THR A O 1
ATOM 1817 N N . HIS A 1 229 ? -26.580 15.911 12.154 1.00 93.44 229 HIS A N 1
ATOM 1818 C CA . HIS A 1 229 ? -26.467 14.501 12.526 1.00 93.44 229 HIS A CA 1
ATOM 1819 C C . HIS A 1 229 ? -27.327 14.179 13.743 1.00 93.44 229 HIS A C 1
ATOM 1821 O O . HIS A 1 229 ? -27.706 15.063 14.506 1.00 93.44 229 HIS A O 1
ATOM 1827 N N . LYS A 1 230 ? -27.606 12.890 13.943 1.00 91.69 230 LYS A N 1
ATOM 1828 C CA . LYS A 1 230 ? -28.154 12.370 15.199 1.00 91.69 230 LYS A CA 1
ATOM 1829 C C . LYS A 1 230 ? -27.115 11.544 15.951 1.00 91.69 230 LYS A C 1
ATOM 1831 O O . LYS A 1 230 ? -26.280 10.861 15.333 1.00 91.69 230 LYS A O 1
ATOM 1836 N N . THR A 1 231 ? -27.178 11.611 17.277 1.00 89.75 231 THR A N 1
ATOM 1837 C CA . THR A 1 231 ? -26.461 10.690 18.163 1.00 89.75 231 THR A CA 1
ATOM 1838 C C . THR A 1 231 ? -27.004 9.275 18.027 1.00 89.75 231 THR A C 1
ATOM 1840 O O . THR A 1 231 ? -28.189 9.070 17.772 1.00 89.75 231 THR A O 1
ATOM 1843 N N . ASP A 1 232 ? -26.129 8.284 18.180 1.00 88.31 232 ASP A N 1
ATOM 1844 C CA . ASP A 1 232 ? -26.545 6.886 18.231 1.00 88.31 232 ASP A CA 1
ATOM 1845 C C . ASP A 1 232 ? -27.085 6.493 19.620 1.00 88.31 232 ASP A C 1
ATOM 1847 O O . ASP A 1 232 ? -27.139 7.295 20.556 1.00 88.31 232 ASP A O 1
ATOM 1851 N N . LYS A 1 233 ? -27.469 5.222 19.765 1.00 88.56 233 LYS A N 1
ATOM 1852 C CA . LYS A 1 233 ? -27.969 4.646 21.022 1.00 88.56 233 LYS A CA 1
ATOM 1853 C C . LYS A 1 233 ? -27.008 4.748 22.220 1.00 88.56 233 LYS A C 1
ATOM 1855 O O . LYS A 1 233 ? -27.453 4.588 23.351 1.00 88.56 233 LYS A O 1
ATOM 1860 N N . ASP A 1 234 ? -25.713 4.961 21.980 1.00 86.94 234 ASP A N 1
ATOM 1861 C CA . ASP A 1 234 ? -24.675 5.064 23.007 1.00 86.94 234 ASP A CA 1
ATOM 1862 C C . ASP A 1 234 ? -24.350 6.550 23.323 1.00 86.94 234 ASP A C 1
ATOM 1864 O O . ASP A 1 234 ? -23.469 6.837 24.146 1.00 86.94 234 ASP A O 1
ATOM 1868 N N . GLY A 1 235 ? -25.084 7.485 22.695 1.00 86.75 235 GLY A N 1
ATOM 1869 C CA . GLY A 1 235 ? -24.945 8.939 22.800 1.00 86.75 235 GLY A CA 1
ATOM 1870 C C . GLY A 1 235 ? -23.904 9.543 21.852 1.00 86.75 235 GLY A C 1
ATOM 1871 O O . GLY A 1 235 ? -23.533 10.703 22.033 1.00 86.75 235 GLY A O 1
ATOM 1872 N N . GLU A 1 236 ? -23.384 8.788 20.876 1.00 90.94 236 GLU A N 1
ATOM 1873 C CA . GLU A 1 236 ? -22.218 9.193 20.077 1.00 90.94 236 GLU A CA 1
ATOM 1874 C C . GLU A 1 236 ? -22.595 9.771 18.700 1.00 90.94 236 GLU A C 1
ATOM 1876 O O . GLU A 1 236 ? -23.383 9.200 17.936 1.00 90.94 236 GLU A O 1
ATOM 1881 N N . LEU A 1 237 ? -21.982 10.906 18.348 1.00 90.94 237 LEU A N 1
ATOM 1882 C CA . LEU A 1 237 ? -21.990 11.447 16.983 1.00 90.94 237 LEU A CA 1
ATOM 1883 C C . LEU A 1 237 ? -21.064 10.632 16.058 1.00 90.94 237 LEU A C 1
ATOM 1885 O O . LEU A 1 237 ? -20.155 9.951 16.545 1.00 90.94 237 LEU A O 1
ATOM 1889 N N . PRO A 1 238 ? -21.243 10.683 14.720 1.00 91.12 238 PRO A N 1
ATOM 1890 C CA . PRO A 1 238 ? -20.243 10.110 13.825 1.00 91.12 238 PRO A CA 1
ATOM 1891 C C . PRO A 1 238 ? -18.911 10.842 14.018 1.00 91.12 238 PRO A C 1
ATOM 1893 O O . PRO A 1 238 ? -18.887 12.027 14.348 1.00 91.12 238 PRO A O 1
ATOM 1896 N N . VAL A 1 239 ? -17.795 10.137 13.819 1.00 93.12 239 VAL A N 1
ATOM 1897 C CA . VAL A 1 239 ? -16.462 10.717 14.025 1.00 93.12 239 VAL A CA 1
ATOM 1898 C C . VAL A 1 239 ? -16.264 11.891 13.071 1.00 93.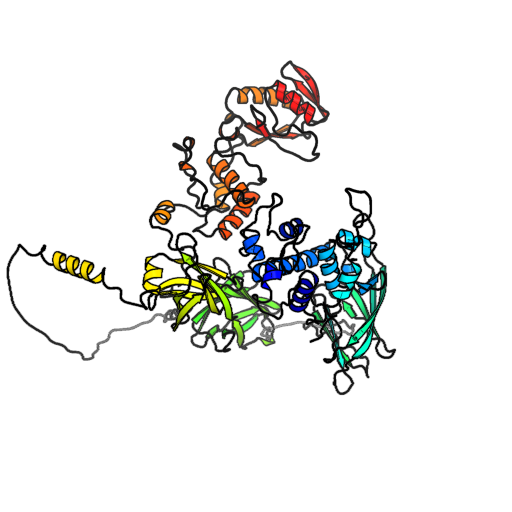12 239 VAL A C 1
ATOM 1900 O O . VAL A 1 239 ? -16.218 11.714 11.853 1.00 93.12 239 VAL A O 1
ATOM 1903 N N . ILE A 1 240 ? -16.133 13.089 13.637 1.00 93.88 240 ILE A N 1
ATOM 1904 C CA . ILE A 1 240 ? -15.961 14.315 12.870 1.00 93.88 240 ILE A CA 1
ATOM 1905 C C . ILE A 1 240 ? -14.503 14.370 12.410 1.00 93.88 240 ILE A C 1
ATOM 1907 O O . ILE A 1 240 ? -13.575 14.250 13.213 1.00 93.88 240 ILE A O 1
ATOM 1911 N N . VAL A 1 241 ? -14.316 14.543 11.104 1.00 94.31 241 VAL A N 1
ATOM 1912 C CA . VAL A 1 241 ? -13.014 14.763 10.469 1.00 94.31 241 VAL A CA 1
ATOM 1913 C C . VAL A 1 241 ? -13.162 15.964 9.541 1.00 94.31 241 VAL A C 1
ATOM 1915 O O . VAL A 1 241 ? -13.949 15.927 8.592 1.00 94.31 241 VAL A O 1
ATOM 1918 N N . ARG A 1 242 ? -12.418 17.033 9.828 1.00 92.69 242 ARG A N 1
ATOM 1919 C CA . ARG A 1 242 ? -12.333 18.277 9.036 1.00 92.69 242 ARG A CA 1
ATOM 1920 C C . ARG A 1 242 ? -10.867 18.586 8.723 1.00 92.69 242 ARG A C 1
ATOM 1922 O O . ARG A 1 242 ? -9.987 17.856 9.184 1.00 92.69 242 ARG A O 1
ATOM 1929 N N . HIS A 1 243 ? -10.558 19.599 7.913 1.00 91.12 243 HIS A N 1
ATOM 1930 C CA . HIS A 1 243 ? -9.164 20.020 7.691 1.00 91.12 243 HIS A CA 1
ATOM 1931 C C . HIS A 1 243 ? -8.447 20.319 9.034 1.00 91.12 243 HIS A C 1
ATOM 1933 O O . HIS A 1 243 ? -9.125 20.728 9.977 1.00 91.12 243 HIS A O 1
ATOM 1939 N N . PRO A 1 244 ? -7.121 20.095 9.183 1.00 90.38 244 PRO A N 1
ATOM 1940 C CA . PRO A 1 244 ? -6.363 20.722 10.265 1.00 90.38 244 PRO A CA 1
ATOM 1941 C C . PRO A 1 244 ? -6.728 22.196 10.449 1.00 90.38 244 PRO A C 1
ATOM 1943 O O . PRO A 1 244 ? -6.891 22.922 9.468 1.00 90.38 244 PRO A O 1
ATOM 1946 N N . ASP A 1 245 ? -6.883 22.593 11.705 1.00 89.62 245 ASP A N 1
ATOM 1947 C CA . ASP A 1 245 ? -7.212 23.946 12.151 1.00 89.62 245 ASP A CA 1
ATOM 1948 C C . ASP A 1 245 ? -8.586 24.461 11.688 1.00 89.62 245 ASP A C 1
ATOM 1950 O O . ASP A 1 245 ? -8.921 25.618 11.921 1.00 89.62 245 ASP A O 1
ATOM 1954 N N . ALA A 1 246 ? -9.431 23.588 11.123 1.00 92.44 246 ALA A N 1
ATOM 1955 C CA . ALA A 1 246 ? -10.852 23.869 10.969 1.00 92.44 246 ALA A CA 1
ATOM 1956 C C . ALA A 1 246 ? -11.506 24.062 12.344 1.00 92.44 246 ALA A C 1
ATOM 1958 O O . ALA A 1 246 ? -11.316 23.264 13.269 1.00 92.44 246 ALA A O 1
ATOM 1959 N N . GLU A 1 247 ? -12.297 25.118 12.447 1.00 93.94 247 GLU A N 1
ATOM 1960 C CA . GLU A 1 247 ? -13.119 25.456 13.599 1.00 93.94 247 GLU A CA 1
ATOM 1961 C C . GLU A 1 247 ? -14.467 24.751 13.483 1.00 93.94 247 GLU A C 1
ATOM 1963 O O . GLU A 1 247 ? -15.044 24.677 12.398 1.00 93.94 247 GLU A O 1
ATOM 1968 N N . ILE A 1 248 ? -14.974 24.217 14.590 1.00 94.38 248 ILE A N 1
ATOM 1969 C CA . ILE A 1 248 ? -16.220 23.452 14.644 1.00 94.38 248 ILE A CA 1
ATOM 1970 C C . ILE A 1 248 ? -17.055 23.951 15.822 1.00 94.38 248 ILE A C 1
ATOM 1972 O O . ILE A 1 248 ? -16.560 24.026 16.944 1.00 94.38 248 ILE A O 1
ATOM 1976 N N . ILE A 1 249 ? -18.328 24.255 15.575 1.00 92.44 249 ILE A N 1
ATOM 1977 C CA . ILE A 1 249 ? -19.303 24.650 16.600 1.00 92.44 249 ILE A CA 1
ATOM 1978 C C . ILE A 1 249 ? -20.487 23.690 16.511 1.00 92.44 249 ILE A C 1
ATOM 1980 O O . ILE A 1 249 ? -21.002 23.418 15.425 1.00 92.44 249 ILE A O 1
ATOM 1984 N N . LEU A 1 250 ? -20.917 23.165 17.654 1.00 91.75 250 LEU A N 1
ATOM 1985 C CA . LEU A 1 250 ? -22.018 22.215 17.762 1.00 91.75 250 LEU A CA 1
ATOM 1986 C C . LEU A 1 250 ? -23.245 22.932 18.325 1.00 91.75 250 LEU A C 1
ATOM 1988 O O . LEU A 1 250 ? -23.158 23.547 19.386 1.00 91.75 250 LEU A O 1
ATOM 1992 N N . GLU A 1 251 ? -24.380 22.852 17.633 1.00 88.44 251 GLU A N 1
ATOM 1993 C CA . GLU A 1 251 ? -25.657 23.401 18.102 1.00 88.44 251 GLU A CA 1
ATOM 1994 C C . GLU A 1 251 ? -26.622 22.276 18.480 1.00 88.44 251 GLU A C 1
ATOM 1996 O O . GLU A 1 251 ? -26.872 21.356 17.693 1.00 88.44 251 GLU A O 1
ATOM 2001 N N . ILE A 1 252 ? -27.151 22.363 19.700 1.00 86.75 252 ILE A N 1
ATOM 2002 C CA . ILE A 1 252 ? -28.082 21.412 20.312 1.00 86.75 252 ILE A CA 1
ATOM 2003 C C . ILE A 1 252 ? -29.213 22.249 20.914 1.00 86.75 252 ILE A C 1
ATOM 2005 O O . ILE A 1 252 ? -28.948 23.155 21.700 1.00 86.75 252 ILE A O 1
ATOM 2009 N N . ASP A 1 253 ? -30.460 21.982 20.520 1.00 81.62 253 ASP A N 1
ATOM 2010 C CA . ASP A 1 253 ? -31.656 22.714 20.981 1.00 81.62 253 ASP A CA 1
ATOM 2011 C C . ASP A 1 253 ? -31.524 24.254 20.904 1.00 81.62 253 ASP A C 1
ATOM 2013 O O . ASP A 1 253 ? -31.939 24.983 21.802 1.00 81.62 253 ASP A O 1
ATOM 2017 N N . GLY A 1 254 ? -30.896 24.760 19.835 1.00 77.31 254 GLY A N 1
ATOM 2018 C CA . GLY A 1 254 ? -30.681 26.196 19.604 1.00 77.31 254 GLY A CA 1
ATOM 2019 C C . GLY A 1 254 ? -29.530 26.831 20.399 1.00 77.31 254 GLY A C 1
ATOM 2020 O O . GLY A 1 254 ? -29.224 28.003 20.187 1.00 77.31 254 GLY A O 1
ATOM 2021 N N . ARG A 1 255 ? -28.852 26.081 21.276 1.00 80.31 255 ARG A N 1
ATOM 2022 C CA . ARG A 1 255 ? -27.672 26.541 22.027 1.00 80.31 255 ARG A CA 1
ATOM 2023 C C . ARG A 1 255 ? -26.382 26.079 21.335 1.00 80.31 255 ARG A C 1
ATOM 2025 O O . ARG A 1 255 ? -26.340 24.958 20.831 1.00 80.31 255 ARG A O 1
ATOM 2032 N N . LYS A 1 256 ? -25.332 26.913 21.314 1.00 83.94 256 LYS A N 1
ATOM 2033 C CA . LYS A 1 256 ? -24.055 26.665 20.603 1.00 83.94 256 LYS A CA 1
ATOM 2034 C C . LYS A 1 256 ? -22.876 26.417 21.545 1.00 83.94 256 LYS A C 1
ATOM 2036 O O . LYS A 1 256 ? -22.706 27.137 22.522 1.00 83.94 256 LYS A O 1
ATOM 2041 N N . SER A 1 257 ? -22.045 25.429 21.210 1.00 83.94 257 SER A N 1
ATOM 2042 C CA . SER A 1 257 ? -20.812 25.105 21.934 1.00 83.94 257 SER A CA 1
ATOM 2043 C C . SER A 1 257 ? -19.727 26.171 21.761 1.00 83.94 257 SER A C 1
ATOM 2045 O O . SER A 1 257 ? -19.746 26.948 20.807 1.00 83.94 257 SER A O 1
ATOM 2047 N N . GLU A 1 258 ? -18.699 26.112 22.609 1.00 84.38 258 GLU A N 1
ATOM 2048 C CA . GLU A 1 258 ? -17.404 26.736 22.318 1.00 84.38 258 GLU A CA 1
ATOM 2049 C C . GLU A 1 258 ? -16.812 26.218 20.992 1.00 84.38 258 GLU A C 1
ATOM 2051 O O . GLU A 1 258 ? -17.134 25.114 20.530 1.00 84.38 258 GLU A O 1
ATOM 2056 N N . THR A 1 259 ? -15.920 27.011 20.393 1.00 89.25 259 THR A N 1
ATOM 2057 C CA . THR A 1 259 ? -15.240 26.678 19.137 1.00 89.25 259 THR A CA 1
ATOM 2058 C C . THR A 1 259 ? -14.195 25.580 19.337 1.00 89.25 259 THR A C 1
ATOM 2060 O O . THR A 1 259 ? -13.156 25.770 19.968 1.00 89.25 259 THR A O 1
ATOM 2063 N N . ILE A 1 260 ? -14.427 24.426 18.717 1.00 91.19 260 ILE A N 1
ATOM 2064 C CA . ILE A 1 260 ? -13.499 23.298 18.689 1.00 91.19 260 ILE A CA 1
ATOM 2065 C C . ILE A 1 260 ? -12.544 23.447 17.496 1.00 91.19 260 ILE A C 1
ATOM 2067 O O . ILE A 1 260 ? -12.950 23.318 16.345 1.00 91.19 260 ILE A O 1
ATOM 2071 N N . SER A 1 261 ? -11.251 23.651 17.760 1.00 92.38 261 SER A N 1
ATOM 2072 C CA . SER A 1 261 ? -10.189 23.605 16.739 1.00 92.38 261 SER A CA 1
ATOM 2073 C C . SER A 1 261 ? -9.752 22.155 16.467 1.00 92.38 261 SER A C 1
ATOM 2075 O O . SER A 1 261 ? -9.309 21.448 17.379 1.00 92.38 261 SER A O 1
ATOM 2077 N N . GLN A 1 262 ? -9.852 21.699 15.214 1.00 92.81 262 GLN A N 1
ATOM 2078 C CA . GLN A 1 262 ? -9.453 20.354 14.780 1.00 92.81 262 GLN A CA 1
ATOM 2079 C C . GLN A 1 262 ? -7.923 20.224 14.654 1.00 92.81 262 GLN A C 1
ATOM 2081 O O . GLN A 1 262 ? -7.322 20.635 13.665 1.00 92.81 262 GLN A O 1
ATOM 2086 N N . LYS A 1 263 ? -7.270 19.566 15.615 1.00 92.38 263 LYS A N 1
ATOM 2087 C CA . LYS A 1 263 ? -5.810 19.377 15.627 1.00 92.38 263 LYS A CA 1
ATOM 2088 C C . LYS A 1 263 ? -5.326 18.343 14.602 1.00 92.38 263 LYS A C 1
ATOM 2090 O O . LYS A 1 263 ? -5.945 17.298 14.396 1.00 92.38 263 LYS A O 1
ATOM 2095 N N . ALA A 1 264 ? -4.171 18.620 13.991 1.00 86.94 264 ALA A N 1
ATOM 2096 C CA . ALA A 1 264 ? -3.650 17.911 12.817 1.00 86.94 264 ALA A CA 1
ATOM 2097 C C . ALA A 1 264 ? -3.303 16.418 13.015 1.00 86.94 264 ALA A C 1
ATOM 2099 O O . ALA A 1 264 ? -3.381 15.651 12.056 1.00 86.94 264 ALA A O 1
ATOM 2100 N N . ASP A 1 265 ? -2.932 15.988 14.228 1.00 86.81 265 ASP A N 1
ATOM 2101 C CA . ASP A 1 265 ? -2.609 14.581 14.535 1.00 86.81 265 ASP A CA 1
ATOM 2102 C C . ASP A 1 265 ? -3.069 14.160 15.946 1.00 86.81 265 ASP A C 1
ATOM 2104 O O . ASP A 1 265 ? -2.351 13.491 16.689 1.00 86.81 265 ASP A O 1
ATOM 2108 N N . GLN A 1 266 ? -4.293 14.537 16.330 1.00 87.44 266 GLN A N 1
ATOM 2109 C CA . GLN A 1 266 ? -4.869 14.183 17.632 1.00 87.44 266 GLN A CA 1
ATOM 2110 C C . GLN A 1 266 ? -6.300 13.650 17.501 1.00 87.44 266 GLN A C 1
ATOM 2112 O O . GLN A 1 266 ? -7.124 14.214 16.780 1.00 87.44 266 GLN A O 1
ATOM 2117 N N . VAL A 1 267 ? -6.593 12.584 18.254 1.00 87.56 267 VAL A N 1
ATOM 2118 C CA . VAL A 1 267 ? -7.969 12.176 18.559 1.00 87.56 267 VAL A CA 1
ATOM 2119 C C . VAL A 1 267 ? -8.423 13.013 19.751 1.00 87.56 267 VAL A C 1
ATOM 2121 O O . VAL A 1 267 ? -7.868 12.875 20.839 1.00 87.56 267 VAL A O 1
ATOM 2124 N N . GLN A 1 268 ? -9.401 13.887 19.543 1.00 88.69 268 GLN A N 1
ATOM 2125 C CA . GLN A 1 268 ? -9.949 14.797 20.545 1.00 88.69 268 GLN A CA 1
ATOM 2126 C C . GLN A 1 268 ? -11.310 14.259 21.029 1.00 88.69 268 GLN A C 1
ATOM 2128 O O . GLN A 1 268 ? -12.299 14.361 20.295 1.00 88.69 268 GLN A O 1
ATOM 2133 N N . PRO A 1 269 ? -11.383 13.632 22.218 1.00 88.75 269 PRO A N 1
ATOM 2134 C CA . PRO A 1 269 ? -12.647 13.238 22.823 1.00 88.75 269 PRO A CA 1
ATOM 2135 C C . PRO A 1 269 ? -13.299 14.430 23.539 1.00 88.75 269 PRO A C 1
ATOM 2137 O O . PRO A 1 269 ? -12.634 15.146 24.285 1.00 88.75 269 PRO A O 1
ATOM 2140 N N . TYR A 1 270 ? -14.607 14.584 23.351 1.00 82.81 270 TYR A N 1
ATOM 2141 C CA . TYR A 1 270 ? -15.451 15.575 24.013 1.00 82.81 270 TYR A CA 1
ATOM 2142 C C . TYR A 1 270 ? -16.673 14.892 24.628 1.00 82.81 270 TYR A C 1
ATOM 2144 O O . TYR A 1 270 ? -17.378 14.136 23.952 1.00 82.81 270 TYR A O 1
ATOM 2152 N N . LYS A 1 271 ? -16.947 15.195 25.899 1.00 84.06 271 LYS A N 1
ATOM 2153 C CA . LYS A 1 271 ? -18.229 14.923 26.550 1.00 84.06 271 LYS A CA 1
ATOM 2154 C C . LYS A 1 271 ? -18.994 16.244 26.622 1.00 84.06 271 LYS A C 1
ATOM 2156 O O . LYS A 1 271 ? -18.474 17.228 27.140 1.00 84.06 271 LYS A O 1
ATOM 2161 N N . ILE A 1 272 ? -20.214 16.265 26.095 1.00 79.88 272 ILE A N 1
ATOM 2162 C CA . ILE A 1 272 ? -21.072 17.455 26.102 1.00 79.88 272 ILE A CA 1
ATOM 2163 C C . ILE A 1 272 ? -22.299 17.160 26.954 1.00 79.88 272 ILE A C 1
ATOM 2165 O O . ILE A 1 272 ? -23.023 16.201 26.687 1.00 79.88 272 ILE A O 1
ATOM 2169 N N . ILE A 1 273 ? -22.502 17.988 27.977 1.00 76.44 273 ILE A N 1
ATOM 2170 C CA . ILE A 1 273 ? -23.675 17.966 28.848 1.00 76.44 273 ILE A CA 1
ATOM 2171 C C . ILE A 1 273 ? -24.673 18.990 28.295 1.00 76.44 273 ILE A C 1
ATOM 2173 O O . ILE A 1 273 ? -24.374 20.184 28.238 1.00 76.44 273 ILE A O 1
ATOM 2177 N N . ALA A 1 274 ? -25.832 18.526 27.822 1.00 64.31 274 ALA A N 1
ATOM 2178 C CA . ALA A 1 274 ? -26.760 19.364 27.054 1.00 64.31 274 ALA A CA 1
ATOM 2179 C C . ALA A 1 274 ? -27.455 20.462 27.887 1.00 64.31 274 ALA A C 1
ATOM 2181 O O . ALA A 1 274 ? -27.796 21.514 27.345 1.00 64.31 274 ALA A O 1
ATOM 2182 N N . SER A 1 275 ? -27.633 20.246 29.194 1.00 59.81 275 SER A N 1
ATOM 2183 C CA . SER A 1 275 ? -28.250 21.214 30.114 1.00 59.81 275 SER A CA 1
ATOM 2184 C C . SER A 1 275 ? -27.403 22.472 30.325 1.00 59.81 275 SER A C 1
ATOM 2186 O O . SER A 1 275 ? -27.960 23.565 30.440 1.00 59.81 275 SER A O 1
ATOM 2188 N N . ASP A 1 276 ? -26.075 22.328 30.308 1.00 53.25 276 ASP A N 1
ATOM 2189 C CA . ASP A 1 276 ? -25.141 23.337 30.829 1.00 53.25 276 ASP A CA 1
ATOM 2190 C C . ASP A 1 276 ? -24.287 23.989 29.735 1.00 53.25 276 ASP A C 1
ATOM 2192 O O . ASP A 1 276 ? -23.698 25.043 29.958 1.00 53.25 276 ASP A O 1
ATOM 2196 N N . MET A 1 277 ? -24.153 23.340 28.571 1.00 57.22 277 MET A N 1
ATOM 2197 C CA . MET A 1 277 ? -23.296 23.749 27.443 1.00 57.22 277 MET A CA 1
ATOM 2198 C C . MET A 1 277 ? -21.809 24.014 27.744 1.00 57.22 277 MET A C 1
ATOM 2200 O O . MET A 1 277 ? -21.056 24.320 26.819 1.00 57.22 277 MET A O 1
ATOM 2204 N N . LYS A 1 278 ? -21.335 23.783 28.974 1.00 44.91 278 LYS A N 1
ATOM 2205 C CA . LYS A 1 278 ? -19.903 23.654 29.261 1.00 44.91 278 LYS A CA 1
ATOM 2206 C C . LYS A 1 278 ? -19.335 22.487 28.458 1.00 44.91 278 LYS A C 1
ATOM 2208 O O . LYS A 1 278 ? -19.570 21.315 28.760 1.00 44.91 278 LYS A O 1
ATOM 2213 N N . VAL A 1 279 ? -18.575 22.823 27.422 1.00 45.28 279 VAL A N 1
ATOM 2214 C CA . VAL A 1 279 ? -17.765 21.864 26.678 1.00 45.28 279 VAL A CA 1
ATOM 2215 C C . VAL A 1 279 ? -16.702 21.345 27.640 1.00 45.28 279 VAL A C 1
ATOM 2217 O O . VAL A 1 279 ? -15.934 22.126 28.196 1.00 45.28 279 VAL A O 1
ATOM 2220 N N . SER A 1 280 ? -16.620 20.028 27.853 1.00 44.78 280 SER A N 1
ATOM 2221 C CA . SER A 1 280 ? -15.431 19.488 28.511 1.00 44.78 280 SER A CA 1
ATOM 2222 C C . SER A 1 280 ? -14.234 19.813 27.616 1.00 44.78 280 SER A C 1
ATOM 2224 O O . SER A 1 280 ? -14.210 19.336 26.475 1.00 44.78 280 SER A O 1
ATOM 2226 N N . ALA A 1 281 ? -13.254 20.579 28.103 1.00 41.91 281 ALA A N 1
ATOM 2227 C CA . ALA A 1 281 ? -11.999 20.776 27.381 1.00 41.91 281 ALA A CA 1
ATOM 2228 C C . ALA A 1 281 ? -11.479 19.409 26.886 1.00 41.91 281 ALA A C 1
ATOM 2230 O O . ALA A 1 281 ? -11.584 18.424 27.631 1.00 41.91 281 ALA A O 1
ATOM 2231 N N . PRO A 1 282 ? -10.966 19.303 25.643 1.00 38.91 282 PRO A N 1
ATOM 2232 C CA . PRO A 1 282 ? -10.499 18.022 25.130 1.00 38.91 282 PRO A CA 1
ATOM 2233 C C . PRO A 1 282 ? -9.440 17.508 26.094 1.00 38.91 282 PRO A C 1
ATOM 2235 O O . PRO A 1 282 ? -8.507 18.250 26.391 1.00 38.91 282 PRO A O 1
ATOM 2238 N N . LEU A 1 283 ? -9.601 16.276 26.593 1.00 31.00 283 LEU A N 1
ATOM 2239 C CA . LEU A 1 283 ? -8.734 15.699 27.628 1.00 31.00 283 LEU A CA 1
ATOM 2240 C C . LEU A 1 283 ? -7.261 15.885 27.246 1.00 31.00 283 LEU A C 1
ATOM 2242 O O . LEU A 1 283 ? -6.722 15.171 26.395 1.00 31.00 283 LEU A O 1
ATOM 2246 N N . ALA A 1 284 ? -6.639 16.901 27.842 1.00 30.28 284 ALA A N 1
ATOM 2247 C CA . ALA A 1 284 ? -5.322 17.340 27.441 1.00 30.28 284 ALA A CA 1
ATOM 2248 C C . ALA A 1 284 ? -4.301 16.300 27.896 1.00 30.28 284 ALA A C 1
ATOM 2250 O O . ALA A 1 284 ? -4.318 15.843 29.043 1.00 30.28 284 ALA A O 1
ATOM 2251 N N . ALA A 1 285 ? -3.354 15.970 27.016 1.00 36.00 285 ALA A N 1
ATOM 2252 C CA . ALA A 1 285 ? -2.070 15.499 27.508 1.00 36.00 285 ALA A CA 1
ATOM 2253 C C . ALA A 1 285 ? -1.520 16.610 28.419 1.00 36.00 285 ALA A C 1
ATOM 2255 O O . ALA A 1 285 ? -1.467 17.766 28.002 1.00 36.00 285 ALA A O 1
ATOM 2256 N N . LYS A 1 286 ? -1.217 16.274 29.679 1.00 29.31 286 LYS A N 1
ATOM 2257 C CA . LYS A 1 286 ? -0.888 17.254 30.725 1.00 29.31 286 LYS A CA 1
ATOM 2258 C C . LYS A 1 286 ? 0.176 18.261 30.267 1.00 29.31 286 LYS A C 1
ATOM 2260 O O . LYS A 1 286 ? 1.268 17.851 29.886 1.00 29.31 286 LYS A O 1
ATOM 2265 N N . GLY A 1 287 ? -0.108 19.543 30.502 1.00 30.67 287 GLY A N 1
ATOM 2266 C CA . GLY A 1 287 ? 0.908 20.542 30.831 1.00 30.67 287 GLY A CA 1
ATOM 2267 C C . GLY A 1 287 ? 1.320 21.509 29.723 1.00 30.67 287 GLY A C 1
ATOM 2268 O O . GLY A 1 287 ? 2.354 21.323 29.092 1.00 30.67 287 GLY A O 1
ATOM 2269 N N . THR A 1 288 ? 0.620 22.641 29.624 1.00 26.64 288 THR A N 1
ATOM 2270 C CA . THR A 1 288 ? 1.255 23.964 29.823 1.00 26.64 288 THR A CA 1
ATOM 2271 C C . THR A 1 288 ? 0.179 25.001 30.204 1.00 26.64 288 THR A C 1
ATOM 2273 O O . THR A 1 288 ? -0.912 24.920 29.639 1.00 26.64 288 THR A O 1
ATOM 2276 N N . PRO A 1 289 ? 0.405 25.918 31.170 1.00 32.31 289 PRO A N 1
ATOM 2277 C CA . PRO A 1 289 ? -0.589 26.928 31.560 1.00 32.31 289 PRO A CA 1
ATOM 2278 C C . PRO A 1 289 ? -0.568 28.176 30.661 1.00 32.31 289 PRO A C 1
ATOM 2280 O O . PRO A 1 289 ? 0.450 28.485 30.044 1.00 32.31 289 PRO A O 1
ATOM 2283 N N . GLU A 1 290 ? -1.674 28.924 30.652 1.00 28.00 290 GLU A N 1
ATOM 2284 C CA . GLU A 1 290 ? -1.730 30.297 30.126 1.00 28.00 290 GLU A CA 1
ATOM 2285 C C . GLU A 1 290 ? -1.021 31.308 31.053 1.00 28.00 290 GLU A C 1
ATOM 2287 O O . GLU A 1 290 ? -0.904 31.064 32.258 1.00 28.00 290 GLU A O 1
ATOM 2292 N N . PRO A 1 291 ? -0.563 32.460 30.523 1.00 33.84 291 PRO A N 1
ATOM 2293 C CA . PRO A 1 291 ? 0.150 33.469 31.300 1.00 33.84 291 PRO A CA 1
ATOM 2294 C C . PRO A 1 291 ? -0.796 34.436 32.031 1.00 33.84 291 PRO A C 1
ATOM 2296 O O . PRO A 1 291 ? -1.784 34.910 31.468 1.00 33.84 291 PRO A O 1
ATOM 2299 N N . LYS A 1 292 ? -0.424 34.838 33.252 1.00 28.19 292 LYS A N 1
ATOM 2300 C CA . LYS A 1 292 ? -0.918 36.069 33.892 1.00 28.19 292 LYS A CA 1
ATOM 2301 C C . LYS A 1 292 ? 0.236 36.916 34.431 1.00 28.19 292 LYS A C 1
ATOM 2303 O O . LYS A 1 292 ? 1.347 36.430 34.615 1.00 28.19 292 LYS A O 1
ATOM 2308 N N . LYS A 1 293 ? -0.050 38.213 34.547 1.00 25.50 293 LYS A N 1
ATOM 2309 C CA . LYS A 1 293 ? 0.891 39.331 34.676 1.00 25.50 293 LYS A CA 1
ATOM 2310 C C . LYS A 1 293 ? 1.413 39.536 36.107 1.00 25.50 293 LYS A C 1
ATOM 2312 O O . LYS A 1 293 ? 0.619 39.446 37.031 1.00 25.50 293 LYS A O 1
ATOM 2317 N N . GLN A 1 294 ? 2.713 39.838 36.176 1.00 24.03 294 GLN A N 1
ATOM 2318 C CA . GLN A 1 294 ? 3.376 41.010 36.787 1.00 24.03 294 GLN A CA 1
ATOM 2319 C C . GLN A 1 294 ? 3.030 41.533 38.200 1.00 24.03 294 GLN A C 1
ATOM 2321 O O . GLN A 1 294 ? 1.889 41.500 38.642 1.00 24.03 294 GLN A O 1
ATOM 2326 N N . ASP A 1 295 ? 4.086 42.130 38.772 1.00 24.55 295 ASP A N 1
ATOM 2327 C CA . ASP A 1 295 ? 4.201 42.979 39.971 1.00 24.55 295 ASP A CA 1
ATOM 2328 C C . ASP A 1 295 ? 4.172 42.218 41.328 1.00 24.55 295 ASP A C 1
ATOM 2330 O O . ASP A 1 295 ? 3.431 41.253 41.491 1.00 24.55 295 ASP A O 1
ATOM 2334 N N . GLU A 1 296 ? 5.027 42.510 42.324 1.00 23.08 296 GLU A N 1
ATOM 2335 C CA . GLU A 1 296 ? 5.895 43.690 42.534 1.00 23.08 296 GLU A CA 1
ATOM 2336 C C . GLU A 1 296 ? 7.236 43.359 43.268 1.00 23.08 296 GLU A C 1
ATOM 2338 O O . GLU A 1 296 ? 7.606 42.195 43.421 1.00 23.08 296 GLU A O 1
ATOM 2343 N N . MET A 1 297 ? 8.014 44.389 43.625 1.00 22.84 297 MET A N 1
ATOM 2344 C CA . MET A 1 297 ? 9.443 44.378 44.019 1.00 22.84 297 MET A CA 1
ATOM 2345 C C . MET A 1 297 ? 9.786 43.808 45.415 1.00 22.84 297 MET A C 1
ATOM 2347 O O . MET A 1 297 ? 9.063 44.064 46.366 1.00 22.84 297 MET A O 1
ATOM 2351 N N . GLU A 1 298 ? 10.981 43.201 45.563 1.00 23.17 298 GLU A N 1
ATOM 2352 C CA . GLU A 1 298 ? 12.118 43.807 46.307 1.00 23.17 298 GLU A CA 1
ATOM 2353 C C . GLU A 1 298 ? 13.461 43.036 46.149 1.00 23.17 298 GLU A C 1
ATOM 2355 O O . GLU A 1 298 ? 13.508 41.815 46.004 1.00 23.17 298 GLU A O 1
ATOM 2360 N N . GLN A 1 299 ? 14.572 43.783 46.152 1.00 22.64 299 GLN A N 1
ATOM 2361 C CA . GLN A 1 299 ? 15.978 43.347 46.307 1.00 22.64 299 GLN A CA 1
ATOM 2362 C C . GLN A 1 299 ? 16.463 43.962 47.644 1.00 22.64 299 GLN A C 1
ATOM 2364 O O . GLN A 1 299 ? 15.911 44.984 48.029 1.00 22.64 299 GLN A O 1
ATOM 2369 N N . GLN A 1 300 ? 17.448 43.510 48.432 1.00 22.03 300 GLN A N 1
ATOM 2370 C CA . GLN A 1 300 ? 18.737 42.792 48.276 1.00 22.03 300 GLN A CA 1
ATOM 2371 C C . GLN A 1 300 ? 19.235 42.491 49.744 1.00 22.03 300 GLN A C 1
ATOM 2373 O O . GLN A 1 300 ? 18.467 42.779 50.663 1.00 22.03 300 GLN A O 1
ATOM 2378 N N . PRO A 1 301 ? 20.480 42.050 50.081 1.00 28.91 301 PRO A N 1
ATOM 2379 C CA . PRO A 1 301 ? 21.549 41.403 49.307 1.00 28.91 301 PRO A CA 1
ATOM 2380 C C . PRO A 1 301 ? 22.213 40.143 49.954 1.00 28.91 301 PRO A C 1
ATOM 2382 O O . PRO A 1 301 ? 22.305 40.000 51.163 1.00 28.91 301 PRO A O 1
ATOM 2385 N N . GLN A 1 302 ? 22.810 39.317 49.082 1.00 22.19 302 GLN A N 1
ATOM 2386 C CA . GLN A 1 302 ? 24.075 38.547 49.211 1.00 22.19 302 GLN A CA 1
ATOM 2387 C C . GLN A 1 302 ? 24.340 37.459 50.303 1.00 22.19 302 GLN A C 1
ATOM 2389 O O . GLN A 1 302 ? 24.163 37.619 51.501 1.00 22.19 302 GLN A O 1
ATOM 2394 N N . GLN A 1 303 ? 24.875 36.346 49.770 1.00 22.61 303 GLN A N 1
ATOM 2395 C CA . GLN A 1 303 ? 25.430 35.085 50.321 1.00 22.61 303 GLN A CA 1
ATOM 2396 C C . GLN A 1 303 ? 26.658 35.229 51.262 1.00 22.61 303 GLN A C 1
ATOM 2398 O O . GLN A 1 303 ? 27.180 36.341 51.335 1.00 22.61 303 GLN A O 1
ATOM 2403 N N . PRO A 1 304 ? 27.211 34.149 51.899 1.00 34.19 304 PRO A N 1
ATOM 2404 C CA . PRO A 1 304 ? 27.076 32.687 51.635 1.00 34.19 304 PRO A CA 1
ATOM 2405 C C . PRO A 1 304 ? 26.649 31.835 52.874 1.00 34.19 304 PRO A C 1
ATOM 2407 O O . PRO A 1 304 ? 26.471 32.391 53.947 1.00 34.19 304 PRO A O 1
ATOM 2410 N N . SER A 1 305 ? 26.428 30.506 52.837 1.00 23.08 305 SER A N 1
ATOM 2411 C CA . SER A 1 305 ? 26.986 29.424 51.995 1.00 23.08 305 SER A CA 1
ATOM 2412 C C . SER A 1 305 ? 26.081 28.165 51.855 1.00 23.08 305 SER A C 1
ATOM 2414 O O . SER A 1 305 ? 25.094 28.007 52.563 1.00 23.08 305 SER A O 1
ATOM 2416 N N . SER A 1 306 ? 26.460 27.287 50.909 1.00 27.64 306 SER A N 1
ATOM 2417 C CA . SER A 1 306 ? 26.185 25.829 50.750 1.00 27.64 306 SER A CA 1
ATOM 2418 C C . SER A 1 306 ? 25.586 25.052 51.950 1.00 27.64 306 SER A C 1
ATOM 2420 O O . SER A 1 306 ? 26.054 25.232 53.069 1.00 27.64 306 SER A O 1
ATOM 2422 N N . ASP A 1 307 ? 24.698 24.054 51.793 1.00 28.77 307 ASP A N 1
ATOM 2423 C CA . ASP A 1 307 ? 24.347 23.271 50.588 1.00 28.77 307 ASP A CA 1
ATOM 2424 C C . ASP A 1 307 ? 23.010 22.488 50.720 1.00 28.77 307 ASP A C 1
ATOM 2426 O O . ASP A 1 307 ? 22.478 22.331 51.816 1.00 28.77 307 ASP A O 1
ATOM 2430 N N . ALA A 1 308 ? 22.571 21.888 49.598 1.00 29.73 308 ALA A N 1
ATOM 2431 C CA . ALA A 1 308 ? 21.576 20.799 49.466 1.00 29.73 308 ALA A CA 1
ATOM 2432 C C . ALA A 1 308 ? 20.062 21.134 49.395 1.00 29.73 308 ALA A C 1
ATOM 2434 O O . ALA A 1 308 ? 19.256 20.634 50.181 1.00 29.73 308 ALA A O 1
ATOM 2435 N N . GLU A 1 309 ? 19.637 21.818 48.323 1.00 30.83 309 GLU A N 1
ATOM 2436 C CA . GLU A 1 309 ? 18.261 21.680 47.809 1.00 30.83 309 GLU A CA 1
ATOM 2437 C C . GLU A 1 309 ? 18.069 20.411 46.954 1.00 30.83 309 GLU A C 1
ATOM 2439 O O . GLU A 1 309 ? 18.942 19.967 46.201 1.00 30.83 309 GLU A O 1
ATOM 2444 N N . ASN A 1 310 ? 16.880 19.817 47.067 1.00 35.28 310 ASN A N 1
ATOM 2445 C CA . ASN A 1 310 ? 16.571 18.479 46.573 1.00 35.28 310 ASN A CA 1
ATOM 2446 C C . ASN A 1 310 ? 16.104 18.503 45.101 1.00 35.28 310 ASN A C 1
ATOM 2448 O O . ASN A 1 310 ? 14.920 18.661 44.803 1.00 35.28 310 ASN A O 1
ATOM 2452 N N . ASN A 1 311 ? 17.045 18.349 44.163 1.00 35.44 311 ASN A N 1
ATOM 2453 C CA . ASN A 1 311 ? 16.761 18.304 42.723 1.00 35.44 311 ASN A CA 1
ATOM 2454 C C . ASN A 1 311 ? 15.860 17.105 42.353 1.00 35.44 311 ASN A C 1
ATOM 2456 O O . ASN A 1 311 ? 16.312 15.958 42.322 1.00 35.44 311 ASN A O 1
ATOM 2460 N N . ALA A 1 312 ? 14.599 17.365 41.993 1.00 52.09 312 ALA A N 1
ATOM 2461 C CA . ALA A 1 312 ? 13.695 16.334 41.489 1.00 52.09 312 ALA A CA 1
ATOM 2462 C C . ALA A 1 312 ? 14.242 15.720 40.184 1.00 52.09 312 ALA A C 1
ATOM 2464 O O . ALA A 1 312 ? 14.330 16.379 39.145 1.00 52.09 312 ALA A O 1
ATOM 2465 N N . SER A 1 313 ? 14.623 14.440 40.239 1.00 57.81 313 SER A N 1
ATOM 2466 C CA . SER A 1 313 ? 15.249 13.734 39.115 1.00 57.81 313 SER A CA 1
ATOM 2467 C C . SER A 1 313 ? 14.363 13.732 37.864 1.00 57.81 313 SER A C 1
ATOM 2469 O O . SER A 1 313 ? 13.259 13.182 37.877 1.00 57.81 313 SER A O 1
ATOM 2471 N N . LYS A 1 314 ? 14.910 14.254 36.753 1.00 76.88 314 LYS A N 1
ATOM 2472 C CA . LYS A 1 314 ? 14.313 14.196 35.401 1.00 76.88 314 LYS A CA 1
ATOM 2473 C C . LYS A 1 314 ? 14.091 12.763 34.903 1.00 76.88 314 LYS A C 1
ATOM 2475 O O . LYS A 1 314 ? 13.266 12.544 34.015 1.00 76.88 314 LYS A O 1
ATOM 2480 N N . ASP A 1 315 ? 14.815 11.806 35.483 1.00 85.12 315 ASP A N 1
ATOM 2481 C CA . ASP A 1 315 ? 14.641 10.378 35.256 1.00 85.12 315 ASP A CA 1
ATOM 2482 C C . ASP A 1 315 ? 13.732 9.742 36.325 1.00 85.12 315 ASP A C 1
ATOM 2484 O O . ASP A 1 315 ? 13.904 9.948 37.535 1.00 85.12 315 ASP A O 1
ATOM 2488 N N . VAL A 1 316 ? 12.806 8.897 35.866 1.00 87.56 316 VAL A N 1
ATOM 2489 C CA . VAL A 1 316 ? 12.019 7.981 36.703 1.00 87.56 316 VAL A CA 1
ATOM 2490 C C . VAL A 1 316 ? 12.591 6.571 36.623 1.00 87.56 316 VAL A C 1
ATOM 2492 O O . VAL A 1 316 ? 12.964 6.097 35.548 1.00 87.56 316 VAL A O 1
ATOM 2495 N N . ASN A 1 317 ? 12.613 5.885 37.763 1.00 91.00 317 ASN A N 1
ATOM 2496 C CA . ASN A 1 317 ? 12.878 4.454 37.843 1.00 91.00 317 ASN A CA 1
ATOM 2497 C C . ASN A 1 317 ? 11.551 3.688 37.873 1.00 91.00 317 ASN A C 1
ATOM 2499 O O . ASN A 1 317 ? 10.640 4.084 38.594 1.00 91.00 317 ASN A O 1
ATOM 2503 N N . PHE A 1 318 ? 11.426 2.609 37.105 1.00 92.81 318 PHE A N 1
ATOM 2504 C CA . PHE A 1 318 ? 10.235 1.757 37.105 1.00 92.81 318 PHE A CA 1
ATOM 2505 C C . PHE A 1 318 ? 10.556 0.318 36.678 1.00 92.81 318 PHE A C 1
ATOM 2507 O O . PHE A 1 318 ? 11.643 0.004 36.191 1.00 92.81 318 PHE A O 1
ATOM 2514 N N . HIS A 1 319 ? 9.590 -0.582 36.834 1.00 94.31 319 HIS A N 1
ATOM 2515 C CA . HIS A 1 319 ? 9.702 -1.996 36.476 1.00 94.31 319 HIS A CA 1
ATOM 2516 C C . HIS A 1 319 ? 8.768 -2.320 35.300 1.00 94.31 319 HIS A C 1
ATOM 2518 O O . HIS A 1 319 ? 7.771 -1.639 35.071 1.00 94.31 319 HIS A O 1
ATOM 2524 N N . LEU A 1 320 ? 9.042 -3.384 34.544 1.00 96.31 320 LEU A N 1
ATOM 2525 C CA . LEU A 1 320 ? 8.212 -3.801 33.406 1.00 96.31 320 LEU A CA 1
ATOM 2526 C C . LEU A 1 320 ? 7.918 -5.295 33.465 1.00 96.31 320 LEU A C 1
ATOM 2528 O O . LEU A 1 320 ? 8.838 -6.098 33.571 1.00 96.31 320 LEU A O 1
ATOM 2532 N N . SER A 1 321 ? 6.651 -5.682 33.331 1.00 95.00 321 SER A N 1
ATOM 2533 C CA . SER A 1 321 ? 6.242 -7.086 33.251 1.00 95.00 321 SER A CA 1
ATOM 2534 C C . SER A 1 321 ? 5.629 -7.414 31.893 1.00 95.00 321 SER A C 1
ATOM 2536 O O . SER A 1 321 ? 4.718 -6.725 31.425 1.00 95.00 321 SER A O 1
ATOM 2538 N N . LEU A 1 322 ? 6.128 -8.478 31.259 1.00 94.06 322 LEU A N 1
ATOM 2539 C CA . LEU A 1 322 ? 5.548 -9.023 30.034 1.00 94.06 322 LEU A CA 1
ATOM 2540 C C . LEU A 1 322 ? 4.516 -10.087 30.394 1.00 94.06 322 LEU A C 1
ATOM 2542 O O . LEU A 1 322 ? 4.833 -11.044 31.095 1.00 94.06 322 LEU A O 1
ATOM 2546 N N . LEU A 1 323 ? 3.292 -9.917 29.902 1.00 93.12 323 LEU A N 1
ATOM 2547 C CA . LEU A 1 323 ? 2.157 -10.791 30.185 1.00 93.12 323 LEU A CA 1
ATOM 2548 C C . LEU A 1 323 ? 1.737 -11.573 28.939 1.00 93.12 323 LEU A C 1
ATOM 2550 O O . LEU A 1 323 ? 1.819 -11.071 27.816 1.00 93.12 323 LEU A O 1
ATOM 2554 N N . GLU A 1 324 ? 1.208 -12.775 29.132 1.00 91.44 324 GLU A N 1
ATOM 2555 C CA . GLU A 1 324 ? 0.517 -13.524 28.082 1.00 91.44 324 GLU A CA 1
ATOM 2556 C C . GLU A 1 324 ? -0.735 -12.766 27.612 1.00 91.44 324 GLU A C 1
ATOM 2558 O O . GLU A 1 324 ? -1.532 -12.291 28.423 1.00 91.44 324 GLU A O 1
ATOM 2563 N N . GLY A 1 325 ? -0.924 -12.630 26.297 1.00 84.25 325 GLY A N 1
ATOM 2564 C CA . GLY A 1 325 ? -2.022 -11.838 25.736 1.00 84.25 325 GLY A CA 1
ATOM 2565 C C . GLY A 1 325 ? -3.416 -12.367 26.067 1.00 84.25 325 GLY A C 1
ATOM 2566 O O . GLY A 1 325 ? -4.336 -11.563 26.216 1.00 84.25 325 GLY A O 1
ATOM 2567 N N . ASP A 1 326 ? -3.548 -13.684 26.214 1.00 85.44 326 ASP A N 1
ATOM 2568 C CA . ASP A 1 326 ? -4.764 -14.408 26.579 1.00 85.44 326 ASP A CA 1
ATOM 2569 C C . ASP A 1 326 ? -4.899 -14.590 28.099 1.00 85.44 326 ASP A C 1
ATOM 2571 O O . ASP A 1 326 ? -5.846 -14.074 28.686 1.00 85.44 326 ASP A O 1
ATOM 2575 N N . THR A 1 327 ? -3.954 -15.271 28.755 1.00 89.62 327 THR A N 1
ATOM 2576 C CA . THR A 1 327 ? -4.087 -15.650 30.178 1.00 89.62 327 THR A CA 1
ATOM 2577 C C . THR A 1 327 ? -3.723 -14.539 31.167 1.00 89.62 327 THR A C 1
ATOM 2579 O O . THR A 1 327 ? -3.948 -14.695 32.365 1.00 89.62 327 THR A O 1
ATOM 2582 N N . LYS A 1 328 ? -3.119 -13.440 30.691 1.00 89.75 328 LYS A N 1
ATOM 2583 C CA . LYS A 1 328 ? -2.560 -12.327 31.487 1.00 89.75 328 LYS A CA 1
ATOM 2584 C C . LYS A 1 328 ? -1.488 -12.719 32.511 1.00 89.75 328 LYS A C 1
ATOM 2586 O O . LYS A 1 328 ? -1.053 -11.865 33.282 1.00 89.75 328 LYS A O 1
ATOM 2591 N N . LYS A 1 329 ? -1.007 -13.966 32.497 1.00 92.44 329 LYS A N 1
ATOM 2592 C CA . LYS A 1 329 ? 0.059 -14.434 33.392 1.00 92.44 329 LYS A CA 1
ATOM 2593 C C . LYS A 1 329 ? 1.407 -13.792 33.030 1.00 92.44 329 LYS A C 1
ATOM 2595 O O . LYS A 1 329 ? 1.682 -13.643 31.837 1.00 92.44 329 LYS A O 1
ATOM 2600 N N . PRO A 1 330 ? 2.252 -13.426 34.012 1.00 92.50 330 PRO A N 1
ATOM 2601 C CA . PRO A 1 330 ? 3.618 -12.980 33.753 1.00 92.50 330 PRO A CA 1
ATOM 2602 C C . PRO A 1 330 ? 4.464 -14.042 33.049 1.00 92.50 330 PRO A C 1
ATOM 2604 O O . PRO A 1 330 ? 4.336 -15.239 33.303 1.00 92.50 330 PRO A O 1
ATOM 2607 N N . ILE A 1 331 ? 5.353 -13.586 32.172 1.00 92.31 331 ILE A N 1
ATOM 2608 C CA . ILE A 1 331 ? 6.239 -14.423 31.367 1.00 92.31 331 ILE A CA 1
ATOM 2609 C C . ILE A 1 331 ? 7.653 -14.324 31.939 1.00 92.31 331 ILE A C 1
ATOM 2611 O O . ILE A 1 331 ? 8.342 -13.315 31.762 1.00 92.31 331 ILE A O 1
ATOM 2615 N N . SER A 1 332 ? 8.096 -15.384 32.609 1.00 89.75 332 SER A N 1
ATOM 2616 C CA . SER A 1 332 ? 9.448 -15.491 33.156 1.00 89.75 332 SER A CA 1
ATOM 2617 C C . SER A 1 332 ? 10.509 -15.675 32.068 1.00 89.75 332 SER A C 1
ATOM 2619 O O . SER A 1 332 ? 10.249 -16.272 31.023 1.00 89.75 332 SER A O 1
ATOM 2621 N N . ASN A 1 333 ? 11.726 -15.187 32.323 1.00 87.25 333 ASN A N 1
ATOM 2622 C CA . ASN A 1 333 ? 12.917 -15.457 31.510 1.00 87.25 333 ASN A CA 1
ATOM 2623 C C . ASN A 1 333 ? 12.756 -15.198 29.991 1.00 87.25 333 ASN A C 1
ATOM 2625 O O . ASN A 1 333 ? 13.301 -15.935 29.167 1.00 87.25 333 ASN A O 1
ATOM 2629 N N . VAL A 1 334 ? 12.019 -14.162 29.576 1.00 87.69 334 VAL A N 1
ATOM 2630 C CA . VAL A 1 334 ? 11.851 -13.814 28.151 1.00 87.69 334 VAL A CA 1
ATOM 2631 C C . VAL A 1 334 ? 12.721 -12.621 27.763 1.00 87.69 334 VAL A C 1
ATOM 2633 O O . VAL A 1 334 ? 12.706 -11.588 28.430 1.00 87.69 334 VAL A O 1
ATOM 2636 N N . LYS A 1 335 ? 13.479 -12.744 26.663 1.00 90.75 335 LYS A N 1
ATOM 2637 C CA . LYS A 1 335 ? 14.203 -11.606 26.074 1.00 90.75 335 LYS A CA 1
ATOM 2638 C C . LYS A 1 335 ? 13.278 -10.732 25.233 1.00 90.75 335 LYS A C 1
ATOM 2640 O O . LYS A 1 335 ? 12.542 -11.232 24.382 1.00 90.75 335 LYS A O 1
ATOM 2645 N N . PHE A 1 336 ? 13.411 -9.426 25.413 1.00 93.12 336 PHE A N 1
ATOM 2646 C CA . PHE A 1 336 ? 12.741 -8.381 24.644 1.00 93.12 336 PHE A CA 1
ATOM 2647 C C . PHE A 1 336 ? 13.706 -7.216 24.396 1.00 93.12 336 PHE A C 1
ATOM 2649 O O . PHE A 1 336 ? 14.800 -7.165 24.960 1.00 93.12 336 PHE A O 1
ATOM 2656 N N . THR A 1 337 ? 13.324 -6.279 23.539 1.00 91.12 337 THR A N 1
ATOM 2657 C CA . THR A 1 337 ? 14.118 -5.090 23.222 1.00 91.12 337 THR A CA 1
ATOM 2658 C C . THR A 1 337 ? 13.324 -3.844 23.568 1.00 91.12 337 THR A C 1
ATOM 2660 O O . THR A 1 337 ? 12.177 -3.714 23.153 1.00 91.12 337 THR A O 1
ATOM 2663 N N . LEU A 1 338 ? 13.937 -2.918 24.300 1.00 89.00 338 LEU A N 1
ATOM 2664 C CA . LEU A 1 338 ? 13.425 -1.562 24.456 1.00 89.00 338 LEU A CA 1
ATOM 2665 C C . LEU A 1 338 ? 14.115 -0.668 23.432 1.00 89.00 338 LEU A C 1
ATOM 2667 O O . LEU A 1 338 ? 15.340 -0.686 23.327 1.00 89.00 338 LEU A O 1
ATOM 2671 N N . VAL A 1 339 ? 13.340 0.100 22.674 1.00 76.81 339 VAL A N 1
ATOM 2672 C CA . VAL A 1 339 ? 13.852 1.185 21.834 1.00 76.81 339 VAL A CA 1
ATOM 2673 C C . VAL A 1 339 ? 13.559 2.493 22.558 1.00 76.81 339 VAL A C 1
ATOM 2675 O O . VAL A 1 339 ? 12.396 2.844 22.762 1.00 76.81 339 VAL A O 1
ATOM 2678 N N . TYR A 1 340 ? 14.619 3.187 22.964 1.00 77.12 340 TYR A N 1
ATOM 2679 C CA . TYR A 1 340 ? 14.572 4.439 23.720 1.00 77.12 340 TYR A CA 1
ATOM 2680 C C . TYR A 1 340 ? 15.466 5.466 23.026 1.00 77.12 340 TYR A C 1
ATOM 2682 O O . TYR A 1 340 ? 16.606 5.150 22.683 1.00 77.12 340 TYR A O 1
ATOM 2690 N N . LYS A 1 341 ? 14.941 6.668 22.744 1.00 77.19 341 LYS A N 1
ATOM 2691 C CA . LYS A 1 341 ? 15.623 7.694 21.922 1.00 77.19 341 LYS A CA 1
ATOM 2692 C C . LYS A 1 341 ? 16.215 7.115 20.615 1.00 77.19 341 LYS A C 1
ATOM 2694 O O . LYS A 1 341 ? 17.350 7.396 20.242 1.00 77.19 341 LYS A O 1
ATOM 2699 N N . GLY A 1 342 ? 15.468 6.216 19.964 1.00 63.19 342 GLY A N 1
ATOM 2700 C CA . GLY A 1 342 ? 15.878 5.501 18.744 1.00 63.19 342 GLY A CA 1
ATOM 2701 C C . GLY A 1 342 ? 16.911 4.376 18.927 1.00 63.19 342 GLY A C 1
ATOM 2702 O O . GLY A 1 342 ? 17.164 3.637 17.978 1.00 63.19 342 GLY A O 1
ATOM 2703 N N . LYS A 1 343 ? 17.487 4.191 20.122 1.00 74.19 343 LYS A N 1
ATOM 2704 C CA . LYS A 1 343 ? 18.520 3.179 20.398 1.00 74.19 343 LYS A CA 1
ATOM 2705 C C . LYS A 1 343 ? 17.890 1.883 20.942 1.00 74.19 343 LYS A C 1
ATOM 2707 O O . LYS A 1 343 ? 17.237 1.934 21.987 1.00 74.19 343 LYS A O 1
ATOM 2712 N N . PRO A 1 344 ? 18.061 0.722 20.278 1.00 77.12 344 PRO A N 1
ATOM 2713 C CA . PRO A 1 344 ? 17.580 -0.563 20.780 1.00 77.12 344 PRO A CA 1
ATOM 2714 C C . PRO A 1 344 ? 18.533 -1.155 21.834 1.00 77.12 344 PRO A C 1
ATOM 2716 O O . PRO A 1 344 ? 19.725 -1.312 21.581 1.00 77.12 344 PRO A O 1
ATOM 2719 N N . LYS A 1 345 ? 18.002 -1.566 22.990 1.00 87.56 345 LYS A N 1
ATOM 2720 C CA . LYS A 1 345 ? 18.719 -2.306 24.044 1.00 87.56 345 LYS A CA 1
ATOM 2721 C C . LYS A 1 345 ? 17.957 -3.585 24.394 1.00 87.56 345 LYS A C 1
ATOM 2723 O O . LYS A 1 345 ? 16.733 -3.564 24.505 1.00 87.56 345 LYS A O 1
ATOM 2728 N N . GLN A 1 346 ? 18.653 -4.715 24.528 1.00 89.94 346 GLN A N 1
ATOM 2729 C CA . GLN A 1 346 ? 18.028 -5.987 24.913 1.00 89.94 346 GLN A CA 1
ATOM 2730 C C . GLN A 1 346 ? 17.930 -6.111 26.440 1.00 89.94 346 GLN A C 1
ATOM 2732 O O . GLN 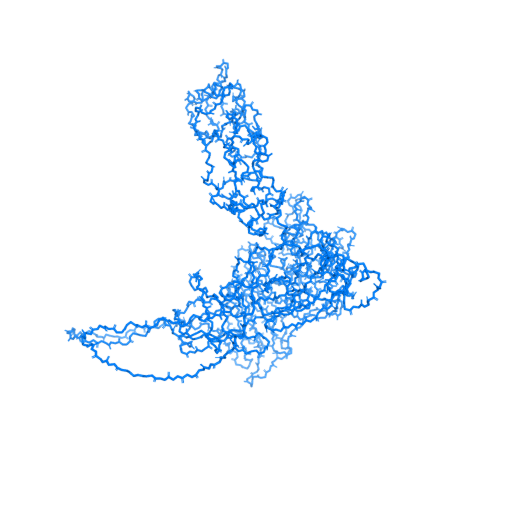A 1 346 ? 18.858 -5.761 27.164 1.00 89.94 346 GLN A O 1
ATOM 2737 N N . HIS A 1 347 ? 16.802 -6.638 26.908 1.00 92.31 347 HIS A N 1
ATOM 2738 C CA . HIS A 1 347 ? 16.487 -6.907 28.307 1.00 92.31 347 HIS A CA 1
ATOM 2739 C C . HIS A 1 347 ? 15.920 -8.329 28.438 1.00 92.31 347 HIS A C 1
ATOM 2741 O O . HIS A 1 347 ? 15.471 -8.917 27.452 1.00 92.31 347 HIS A O 1
ATOM 2747 N N . ILE A 1 348 ? 15.933 -8.880 29.652 1.00 91.12 348 ILE A N 1
ATOM 2748 C CA . ILE A 1 348 ? 15.306 -10.160 30.002 1.00 91.12 348 ILE A CA 1
ATOM 2749 C C . ILE A 1 348 ? 14.449 -9.971 31.260 1.00 91.12 348 ILE A C 1
ATOM 2751 O O . ILE A 1 348 ? 14.805 -9.165 32.122 1.00 91.12 348 ILE A O 1
ATOM 2755 N N . THR A 1 349 ? 13.309 -10.655 31.350 1.00 90.62 349 THR A N 1
ATOM 2756 C CA . THR A 1 349 ? 12.517 -10.718 32.590 1.00 90.62 349 THR A CA 1
ATOM 2757 C C . THR A 1 349 ? 13.099 -11.742 33.569 1.00 90.62 349 THR A C 1
ATOM 2759 O O . THR A 1 349 ? 13.633 -12.767 33.154 1.00 90.62 349 THR A O 1
ATOM 2762 N N . ASN A 1 350 ? 12.963 -11.482 34.869 1.00 86.94 350 ASN A N 1
ATOM 2763 C CA . ASN A 1 350 ? 13.346 -12.387 35.951 1.00 86.94 350 ASN A CA 1
ATOM 2764 C C . ASN A 1 350 ? 12.417 -13.630 36.021 1.00 86.94 350 ASN A C 1
ATOM 2766 O O . ASN A 1 350 ? 11.537 -13.842 35.177 1.00 86.94 350 ASN A O 1
ATOM 2770 N N . THR A 1 351 ? 12.577 -14.451 37.062 1.00 86.56 351 THR A N 1
ATOM 2771 C CA . THR A 1 351 ? 11.749 -15.646 37.319 1.00 86.56 351 THR A CA 1
ATOM 2772 C C . THR A 1 351 ? 10.270 -15.343 37.588 1.00 86.56 351 THR A C 1
ATOM 2774 O O . THR A 1 351 ? 9.432 -16.198 37.317 1.00 86.56 351 THR A O 1
ATOM 2777 N N . GLN A 1 352 ? 9.934 -14.134 38.047 1.00 88.31 352 GLN A N 1
ATOM 2778 C CA . GLN A 1 352 ? 8.561 -13.650 38.253 1.00 88.31 352 GLN A CA 1
ATOM 2779 C C . GLN A 1 352 ? 7.966 -12.969 37.003 1.00 88.31 352 GLN A C 1
ATOM 2781 O O . GLN A 1 352 ? 6.811 -12.551 37.009 1.00 88.31 352 GLN A O 1
ATOM 2786 N N . GLY A 1 353 ? 8.732 -12.850 35.914 1.00 89.69 353 GLY A N 1
ATOM 2787 C CA . GLY A 1 353 ? 8.294 -12.189 34.686 1.00 89.69 353 GLY A CA 1
ATOM 2788 C C . GLY A 1 353 ? 8.362 -10.661 34.721 1.00 89.69 353 GLY A C 1
ATOM 2789 O O . GLY A 1 353 ? 7.604 -9.998 34.009 1.00 89.69 353 GLY A O 1
ATOM 2790 N N . ILE A 1 354 ? 9.274 -10.103 35.521 1.00 91.25 354 ILE A N 1
ATOM 2791 C CA . ILE A 1 354 ? 9.505 -8.662 35.685 1.00 91.25 354 ILE A CA 1
ATOM 2792 C C . ILE A 1 354 ? 10.947 -8.318 35.275 1.00 91.25 354 ILE A C 1
ATOM 2794 O O . ILE A 1 354 ? 11.889 -9.017 35.633 1.00 91.25 354 ILE A O 1
ATOM 2798 N N . LYS A 1 355 ? 11.155 -7.237 34.519 1.00 95.75 355 LYS A N 1
ATOM 2799 C CA . LYS A 1 355 ? 12.448 -6.551 34.414 1.00 95.75 355 LYS A CA 1
ATOM 2800 C C . LYS A 1 355 ? 12.407 -5.339 35.334 1.00 95.75 355 LYS A C 1
ATOM 2802 O O . LYS A 1 355 ? 11.671 -4.393 35.077 1.00 95.75 355 LYS A O 1
ATOM 2807 N N . GLU A 1 356 ? 13.213 -5.375 36.382 1.00 92.62 356 GLU A N 1
ATOM 2808 C CA . GLU A 1 356 ? 13.336 -4.277 37.342 1.00 92.62 356 GLU A CA 1
ATOM 2809 C C . GLU A 1 356 ? 14.262 -3.163 36.845 1.00 92.62 356 GLU A C 1
ATOM 2811 O O . GLU A 1 356 ? 15.073 -3.386 35.941 1.00 92.62 356 GLU A O 1
ATOM 2816 N N . ASN A 1 357 ? 14.189 -2.000 37.487 1.00 90.00 357 ASN A N 1
ATOM 2817 C CA . ASN A 1 357 ? 15.144 -0.899 37.367 1.00 90.00 357 ASN A CA 1
ATOM 2818 C C . ASN A 1 357 ? 15.383 -0.428 35.922 1.00 90.00 357 ASN A C 1
ATOM 2820 O O . ASN A 1 357 ? 16.497 -0.474 35.389 1.00 90.00 357 ASN A O 1
ATOM 2824 N N . ILE A 1 358 ? 14.295 -0.040 35.256 1.00 92.81 358 ILE A N 1
ATOM 2825 C CA . ILE A 1 358 ? 14.313 0.688 33.989 1.00 92.81 358 ILE A CA 1
ATOM 2826 C C . ILE A 1 358 ? 14.266 2.175 34.332 1.00 92.81 358 ILE A C 1
ATOM 2828 O O . ILE A 1 358 ? 13.258 2.672 34.822 1.00 92.81 358 ILE A O 1
ATOM 2832 N N . ILE A 1 359 ? 15.367 2.864 34.048 1.00 89.31 359 ILE A N 1
ATOM 2833 C CA . ILE A 1 359 ? 15.518 4.304 34.255 1.00 89.31 359 ILE A CA 1
ATOM 2834 C C . ILE A 1 359 ? 15.324 5.005 32.908 1.00 89.31 359 ILE A C 1
ATOM 2836 O O . ILE A 1 359 ? 15.937 4.600 31.912 1.00 89.31 359 ILE A O 1
ATOM 2840 N N . ALA A 1 360 ? 14.461 6.021 32.863 1.00 87.38 360 ALA A N 1
ATOM 2841 C CA . ALA A 1 360 ? 14.241 6.838 31.672 1.00 87.38 360 ALA A CA 1
ATOM 2842 C C . ALA A 1 360 ? 13.707 8.239 32.001 1.00 87.38 360 ALA A C 1
ATOM 2844 O O . ALA A 1 360 ? 13.023 8.438 33.002 1.00 87.38 360 ALA A O 1
ATOM 2845 N N . GLU A 1 361 ? 13.970 9.179 31.096 1.00 83.88 361 GLU A N 1
ATOM 2846 C CA . GLU A 1 361 ? 13.619 10.593 31.231 1.00 83.88 361 GLU A CA 1
ATOM 2847 C C . GLU A 1 361 ? 12.128 10.820 30.949 1.00 83.88 361 GLU A C 1
ATOM 2849 O O . GLU A 1 361 ? 11.568 10.279 29.987 1.00 83.88 361 GLU A O 1
ATOM 2854 N N . ILE A 1 362 ? 11.489 11.654 31.767 1.00 74.31 362 ILE A N 1
ATOM 2855 C CA . ILE A 1 362 ? 10.080 12.039 31.621 1.00 74.31 362 ILE A CA 1
ATOM 2856 C C . ILE A 1 362 ? 9.830 12.688 30.246 1.00 74.31 362 ILE A C 1
ATOM 2858 O O . ILE A 1 362 ? 10.644 13.444 29.722 1.00 74.31 362 ILE A O 1
ATOM 2862 N N . GLY A 1 363 ? 8.691 12.371 29.626 1.00 63.72 363 GLY A N 1
ATOM 2863 C CA . GLY A 1 363 ? 8.303 12.856 28.296 1.00 63.72 363 GLY A CA 1
ATOM 2864 C C . GLY A 1 363 ? 8.890 12.058 27.125 1.00 63.72 363 GLY A C 1
ATOM 2865 O O . GLY A 1 363 ? 8.372 12.137 26.010 1.00 63.72 363 GLY A O 1
ATOM 2866 N N . GLN A 1 364 ? 9.911 11.226 27.348 1.00 73.19 364 GLN A N 1
ATOM 2867 C CA . GLN A 1 364 ? 10.472 10.376 26.298 1.00 73.19 364 GLN A CA 1
ATOM 2868 C C . GLN A 1 364 ? 9.574 9.172 25.987 1.00 73.19 364 GLN A C 1
ATOM 2870 O O . GLN A 1 364 ? 8.883 8.636 26.851 1.00 73.19 364 GLN A O 1
ATOM 2875 N N . THR A 1 365 ? 9.607 8.695 24.740 1.00 70.81 365 THR A N 1
ATOM 2876 C CA . THR A 1 365 ? 8.888 7.474 24.338 1.00 70.81 365 THR A CA 1
ATOM 2877 C C . THR A 1 365 ? 9.778 6.239 24.455 1.00 70.81 365 THR A C 1
ATOM 2879 O O . THR A 1 365 ? 10.893 6.210 23.928 1.00 70.81 365 THR A O 1
ATOM 2882 N N . ILE A 1 366 ? 9.241 5.183 25.070 1.00 79.81 366 ILE A N 1
ATOM 2883 C CA . ILE A 1 366 ? 9.801 3.830 25.049 1.00 79.81 366 ILE A CA 1
ATOM 2884 C C . ILE A 1 366 ? 8.907 2.942 24.188 1.00 79.81 366 ILE A C 1
ATOM 2886 O O . ILE A 1 366 ? 7.690 2.882 24.376 1.00 79.81 366 ILE A O 1
ATOM 2890 N N . GLN A 1 367 ? 9.519 2.210 23.259 1.00 77.38 367 GLN A N 1
ATOM 2891 C CA . GLN A 1 367 ? 8.861 1.164 22.482 1.00 77.38 367 GLN A CA 1
ATOM 2892 C C . GLN A 1 367 ? 9.367 -0.214 22.920 1.00 77.38 367 GLN A C 1
ATOM 2894 O O . GLN A 1 367 ? 10.567 -0.483 22.889 1.00 77.38 367 GLN A O 1
ATOM 2899 N N . ILE A 1 368 ? 8.446 -1.100 23.300 1.00 89.25 368 ILE A N 1
ATOM 2900 C CA . ILE A 1 368 ? 8.719 -2.509 23.582 1.00 89.25 368 ILE A CA 1
ATOM 2901 C C . ILE A 1 368 ? 8.616 -3.294 22.277 1.00 89.25 368 ILE A C 1
ATOM 2903 O O . ILE A 1 368 ? 7.571 -3.298 21.619 1.00 89.25 368 ILE A O 1
ATOM 2907 N N . CYS A 1 369 ? 9.681 -4.013 21.950 1.00 77.81 369 CYS A N 1
ATOM 2908 C CA . CYS A 1 369 ? 9.794 -4.870 20.784 1.00 77.81 369 CYS A CA 1
ATOM 2909 C C . CYS A 1 369 ? 10.108 -6.315 21.180 1.00 77.81 369 CYS A C 1
ATOM 2911 O O . CYS A 1 369 ? 10.939 -6.570 22.050 1.00 77.81 369 CYS A O 1
ATOM 2913 N N . MET A 1 370 ? 9.521 -7.272 20.465 1.00 87.94 370 MET A N 1
ATOM 2914 C CA . MET A 1 370 ? 9.973 -8.664 20.474 1.00 87.94 370 MET A CA 1
ATOM 2915 C C . MET A 1 370 ? 10.903 -8.932 19.289 1.00 87.94 370 MET A C 1
ATOM 2917 O O . MET A 1 370 ? 10.845 -8.247 18.269 1.00 87.94 370 MET A O 1
ATOM 2921 N N . ALA A 1 371 ? 11.753 -9.954 19.385 1.00 75.00 371 ALA A N 1
ATOM 2922 C CA . ALA A 1 371 ? 12.542 -10.395 18.237 1.00 75.00 371 ALA A CA 1
ATOM 2923 C C . ALA A 1 371 ? 11.629 -10.921 17.109 1.00 75.00 371 ALA A C 1
ATOM 2925 O O . ALA A 1 371 ? 10.616 -11.577 17.366 1.00 75.00 371 ALA A O 1
ATOM 2926 N N . GLY A 1 372 ? 11.991 -10.648 15.858 1.00 64.12 372 GLY A N 1
ATOM 2927 C CA . GLY A 1 372 ? 11.396 -11.216 14.647 1.00 64.12 372 GLY A CA 1
ATOM 2928 C C . GLY A 1 372 ? 12.426 -11.991 13.819 1.00 64.12 372 GLY A C 1
ATOM 2929 O O . GLY A 1 372 ? 13.455 -12.426 14.333 1.00 64.12 372 GLY A O 1
ATOM 2930 N N . GLU A 1 373 ? 12.162 -12.161 12.524 1.00 57.34 373 GLU A N 1
ATOM 2931 C CA . GLU A 1 373 ? 13.123 -12.734 11.569 1.00 57.34 373 GLU A CA 1
ATOM 2932 C C . GLU A 1 373 ? 13.995 -11.610 10.989 1.00 57.34 373 GLU A C 1
ATOM 2934 O O . GLU A 1 373 ? 13.632 -10.941 10.022 1.00 57.34 373 GLU A O 1
ATOM 2939 N N . GLY A 1 374 ? 15.125 -11.346 11.653 1.00 47.56 374 GLY A N 1
ATOM 2940 C CA . GLY A 1 374 ? 16.096 -10.313 11.263 1.00 47.56 374 GLY A CA 1
ATOM 2941 C C . GLY A 1 374 ? 15.680 -8.864 11.554 1.00 47.56 374 GLY A C 1
ATOM 2942 O O . GLY A 1 374 ? 16.442 -7.953 11.259 1.00 47.56 374 GLY A O 1
ATOM 2943 N N . ASN A 1 375 ? 14.499 -8.637 12.136 1.00 54.88 375 ASN A N 1
ATOM 2944 C CA . ASN A 1 375 ? 13.983 -7.314 12.505 1.00 54.88 375 ASN A CA 1
ATOM 2945 C C . ASN A 1 375 ? 13.306 -7.358 13.884 1.00 54.88 375 ASN A C 1
ATOM 2947 O O . ASN A 1 375 ? 12.951 -8.432 14.374 1.00 54.88 375 ASN A O 1
ATOM 2951 N N . LEU A 1 376 ? 13.095 -6.191 14.492 1.00 66.88 376 LEU A N 1
ATOM 2952 C CA . LEU A 1 376 ? 12.283 -6.038 15.701 1.00 66.88 376 LEU A CA 1
ATOM 2953 C C . LEU A 1 376 ? 10.784 -6.000 15.361 1.00 66.88 376 LEU A C 1
ATOM 2955 O O . LEU A 1 376 ? 10.391 -5.489 14.316 1.00 66.88 376 LEU A O 1
ATOM 2959 N N . GLN A 1 377 ? 9.954 -6.531 16.258 1.00 79.81 377 GLN A N 1
ATOM 2960 C CA . GLN A 1 377 ? 8.492 -6.509 16.186 1.00 79.81 377 GLN A CA 1
ATOM 2961 C C . GLN A 1 377 ? 7.938 -5.581 17.277 1.00 79.81 377 GLN A C 1
ATOM 2963 O O . GLN A 1 377 ? 7.901 -6.004 18.436 1.00 79.81 377 GLN A O 1
ATOM 2968 N N . PRO A 1 378 ? 7.526 -4.341 16.955 1.00 71.44 378 PRO A N 1
ATOM 2969 C CA . PRO A 1 378 ? 6.910 -3.438 17.923 1.00 71.44 378 PRO A CA 1
ATOM 2970 C C . PRO A 1 378 ? 5.617 -4.020 18.493 1.00 71.44 378 PRO A C 1
ATOM 2972 O O . PRO A 1 378 ? 4.709 -4.363 17.743 1.00 71.44 378 PRO A O 1
ATOM 2975 N N . ILE A 1 379 ? 5.530 -4.109 19.819 1.00 81.25 379 ILE A N 1
ATOM 2976 C CA . ILE A 1 379 ? 4.350 -4.618 20.531 1.00 81.25 379 ILE A CA 1
ATOM 2977 C C . ILE A 1 379 ? 3.524 -3.474 21.112 1.00 81.25 379 ILE A C 1
ATOM 2979 O O . ILE A 1 379 ? 2.299 -3.451 21.005 1.00 81.25 379 ILE A O 1
ATOM 2983 N N . LYS A 1 380 ? 4.199 -2.525 21.763 1.00 79.62 380 LYS A N 1
ATOM 2984 C CA . LYS A 1 380 ? 3.579 -1.405 22.469 1.00 79.62 380 LYS A CA 1
ATOM 2985 C C . LYS A 1 380 ? 4.584 -0.261 22.559 1.00 79.62 380 LYS A C 1
ATOM 2987 O O . LYS A 1 380 ? 5.776 -0.507 22.710 1.00 79.62 380 LYS A O 1
ATOM 2992 N N . SER A 1 381 ? 4.092 0.970 22.522 1.00 73.81 381 SER A N 1
ATOM 2993 C CA . SER A 1 381 ? 4.847 2.152 22.940 1.00 73.81 381 SER A CA 1
ATOM 2994 C C . SER A 1 381 ? 4.106 2.855 24.073 1.00 73.81 381 SER A C 1
ATOM 2996 O O . SER A 1 381 ? 2.874 2.770 24.148 1.00 73.81 381 SER A O 1
ATOM 2998 N N . PHE A 1 382 ? 4.848 3.537 24.939 1.00 72.94 382 PHE A N 1
ATOM 2999 C CA . PHE A 1 382 ? 4.316 4.437 25.960 1.00 72.94 382 PHE A CA 1
ATOM 3000 C C . PHE A 1 382 ? 5.279 5.608 26.189 1.00 72.94 382 PHE A C 1
ATOM 3002 O O . PHE A 1 382 ? 6.481 5.492 25.937 1.00 72.94 382 PHE A O 1
ATOM 3009 N N . THR A 1 383 ? 4.737 6.730 26.654 1.00 81.56 383 THR A N 1
ATOM 3010 C CA . THR A 1 383 ? 5.521 7.886 27.099 1.00 81.56 383 THR A CA 1
ATOM 3011 C C . THR A 1 383 ? 5.842 7.723 28.576 1.00 81.56 383 THR A C 1
ATOM 3013 O O . THR A 1 383 ? 4.979 7.324 29.356 1.00 81.56 383 THR A O 1
ATOM 3016 N N . VAL A 1 384 ? 7.080 8.015 28.952 1.00 79.06 384 VAL A N 1
ATOM 3017 C CA . VAL A 1 384 ? 7.544 8.001 30.337 1.00 79.06 384 VAL A CA 1
ATOM 3018 C C . VAL A 1 384 ? 6.934 9.191 31.081 1.00 79.06 384 VAL A C 1
ATOM 3020 O O . VAL A 1 384 ? 6.999 10.323 30.604 1.00 79.06 384 VAL A O 1
ATOM 3023 N N . THR A 1 385 ? 6.325 8.949 32.240 1.00 82.19 385 THR A N 1
ATOM 3024 C CA . THR A 1 385 ? 5.690 9.979 33.077 1.00 82.19 385 THR A CA 1
ATOM 3025 C C . THR A 1 385 ? 6.067 9.780 34.539 1.00 82.19 385 THR A C 1
ATOM 3027 O O . THR A 1 385 ? 6.380 8.664 34.946 1.00 82.19 385 THR A O 1
ATOM 3030 N N . GLU A 1 386 ? 5.970 10.842 35.342 1.00 82.44 386 GLU A N 1
ATOM 3031 C CA . GLU A 1 386 ? 6.232 10.793 36.791 1.00 82.44 386 GLU A CA 1
ATOM 3032 C C . GLU A 1 386 ? 5.426 9.693 37.503 1.00 82.44 386 GLU A C 1
ATOM 3034 O O . GLU A 1 386 ? 5.946 8.969 38.343 1.00 82.44 386 GLU A O 1
ATOM 3039 N N . SER A 1 387 ? 4.180 9.465 37.070 1.00 85.19 387 SER A N 1
ATOM 3040 C CA . SER A 1 387 ? 3.301 8.408 37.590 1.00 85.19 387 SER A CA 1
ATOM 3041 C C . SER A 1 387 ? 3.787 6.971 37.352 1.00 85.19 387 SER A C 1
ATOM 3043 O O . SER A 1 387 ? 3.084 6.038 37.728 1.00 85.19 387 SER A O 1
ATOM 3045 N N . LEU A 1 388 ? 4.915 6.769 36.661 1.00 85.06 388 LEU A N 1
ATOM 3046 C CA . LEU A 1 388 ? 5.541 5.457 36.520 1.00 85.06 388 LEU A CA 1
ATOM 3047 C C . LEU A 1 388 ? 6.539 5.147 37.640 1.00 85.06 388 LEU A C 1
ATOM 3049 O O . LEU A 1 388 ? 6.898 3.975 37.765 1.00 85.06 388 LEU A O 1
ATOM 3053 N N . ARG A 1 389 ? 6.975 6.142 38.429 1.00 89.56 389 ARG A N 1
ATOM 3054 C CA . ARG A 1 389 ? 7.998 5.978 39.470 1.00 89.56 389 ARG A CA 1
ATOM 3055 C C . ARG A 1 389 ? 7.640 4.827 40.417 1.00 89.56 389 ARG A C 1
ATOM 3057 O O . ARG A 1 389 ? 6.538 4.779 40.952 1.00 89.56 389 ARG A O 1
ATOM 3064 N N . ASP A 1 390 ? 8.555 3.868 40.527 1.00 87.88 390 ASP A N 1
ATOM 3065 C CA . ASP A 1 390 ? 8.461 2.648 41.341 1.00 87.88 390 ASP A CA 1
ATOM 3066 C C . ASP A 1 390 ? 7.236 1.747 41.038 1.00 87.88 390 ASP A C 1
ATOM 3068 O O . ASP A 1 390 ? 6.883 0.845 41.797 1.00 87.88 390 ASP A O 1
ATOM 3072 N N . THR A 1 391 ? 6.603 1.925 39.869 1.00 91.12 391 THR A N 1
ATOM 3073 C CA . THR A 1 391 ? 5.475 1.096 39.401 1.00 91.12 391 THR A CA 1
ATOM 3074 C C . THR A 1 391 ? 5.910 -0.057 38.488 1.00 91.12 391 THR A C 1
ATOM 3076 O O . THR A 1 391 ? 7.027 -0.092 37.967 1.00 91.12 391 THR A O 1
ATOM 3079 N N . VAL A 1 392 ? 4.995 -1.003 38.227 1.00 92.12 392 VAL A N 1
ATOM 3080 C CA . VAL A 1 392 ? 5.196 -2.099 37.261 1.00 92.12 392 VAL A CA 1
ATOM 3081 C C . VAL A 1 392 ? 4.355 -1.883 35.996 1.00 92.12 392 VAL A C 1
ATOM 3083 O O . VAL A 1 392 ? 3.152 -2.159 35.972 1.00 92.12 392 VAL A O 1
ATOM 3086 N N . VAL A 1 393 ? 4.996 -1.473 34.900 1.00 91.38 393 VAL A N 1
ATOM 3087 C CA . VAL A 1 393 ? 4.378 -1.338 33.572 1.00 91.38 393 VAL A CA 1
ATOM 3088 C C . VAL A 1 393 ? 4.061 -2.723 32.998 1.00 91.38 393 VAL A C 1
ATOM 3090 O O . VAL A 1 393 ? 4.954 -3.487 32.632 1.00 91.38 393 VAL A O 1
ATOM 3093 N N . LYS A 1 394 ? 2.772 -3.060 32.895 1.00 94.19 394 LYS A N 1
ATOM 3094 C CA . LYS A 1 394 ? 2.287 -4.354 32.383 1.00 94.19 394 LYS A CA 1
ATOM 3095 C C . LYS A 1 394 ? 2.033 -4.297 30.872 1.00 94.19 394 LYS A C 1
ATOM 3097 O O . LYS A 1 394 ? 1.187 -3.532 30.411 1.00 94.19 394 LYS A O 1
ATOM 3102 N N . VAL A 1 395 ? 2.710 -5.144 30.093 1.00 91.81 395 VAL A N 1
ATOM 3103 C CA . VAL A 1 395 ? 2.581 -5.204 28.624 1.00 91.81 395 VAL A CA 1
ATOM 3104 C C . VAL A 1 395 ? 2.148 -6.604 28.184 1.00 91.81 395 VAL A C 1
ATOM 3106 O O . VAL A 1 395 ? 2.892 -7.568 28.327 1.00 91.81 395 VAL A O 1
ATOM 3109 N N . SER A 1 396 ? 0.942 -6.724 27.622 1.00 92.12 396 SER A N 1
ATOM 3110 C CA . SER A 1 396 ? 0.454 -7.980 27.026 1.00 92.12 396 SER A CA 1
ATOM 3111 C C . SER A 1 396 ? 1.130 -8.253 25.676 1.00 92.12 396 SER A C 1
ATOM 3113 O O . SER A 1 396 ? 0.973 -7.462 24.747 1.00 92.12 396 SER A O 1
ATOM 3115 N N . LEU A 1 397 ? 1.813 -9.392 25.535 1.00 91.69 397 LEU A N 1
ATOM 3116 C CA . LEU A 1 397 ? 2.279 -9.897 24.241 1.00 91.69 397 LEU A CA 1
ATOM 3117 C C . LEU A 1 397 ? 1.098 -10.520 23.469 1.00 91.69 397 LEU A C 1
ATOM 3119 O O . LEU A 1 397 ? 0.460 -11.428 24.002 1.00 91.69 397 LEU A O 1
ATOM 3123 N N . PRO A 1 398 ? 0.788 -10.095 22.229 1.00 84.62 398 PRO A N 1
ATOM 3124 C CA . PRO A 1 398 ? -0.343 -10.636 21.481 1.00 84.62 398 PRO A CA 1
ATOM 3125 C C . PRO A 1 398 ? -0.214 -12.142 21.229 1.00 84.62 398 PRO A C 1
ATOM 3127 O O . PRO A 1 398 ? 0.857 -12.623 20.856 1.00 84.62 398 PRO A O 1
ATOM 3130 N N . VAL A 1 399 ? -1.321 -12.877 21.361 1.00 89.25 399 VAL A N 1
ATOM 3131 C CA . VAL A 1 399 ? -1.444 -14.234 20.812 1.00 89.25 399 VAL A CA 1
ATOM 3132 C C . VAL A 1 399 ? -1.868 -14.104 19.357 1.00 89.25 399 VAL A C 1
ATOM 3134 O O . VAL A 1 399 ? -2.996 -13.714 19.062 1.00 89.25 399 VAL A O 1
ATOM 3137 N N . HIS A 1 400 ? -0.962 -14.428 18.444 1.00 84.12 400 HIS A N 1
ATOM 3138 C CA . HIS A 1 400 ? -1.231 -14.409 17.014 1.00 84.12 400 HIS A CA 1
ATOM 3139 C C . HIS A 1 400 ? -1.758 -15.768 16.550 1.00 84.12 400 HIS A C 1
ATOM 3141 O O . HIS A 1 400 ? -1.285 -16.814 17.001 1.00 84.12 400 HIS A O 1
ATOM 3147 N N . THR A 1 401 ? -2.741 -15.749 15.650 1.00 82.12 401 THR A N 1
ATOM 3148 C CA . THR A 1 401 ? -3.291 -16.952 15.009 1.00 82.12 401 THR A CA 1
ATOM 3149 C C . THR A 1 401 ? -2.898 -16.931 13.539 1.00 82.12 401 THR A C 1
ATOM 3151 O O . THR A 1 401 ? -3.207 -15.971 12.841 1.00 82.12 401 THR A O 1
ATOM 3154 N N . PHE A 1 402 ? -2.228 -17.981 13.073 1.00 68.69 402 PHE A N 1
ATOM 3155 C CA . PHE A 1 402 ? -1.728 -18.086 11.703 1.00 68.69 402 PHE A CA 1
ATOM 3156 C C . PHE A 1 402 ? -1.885 -19.514 11.172 1.00 68.69 402 PHE A C 1
ATOM 3158 O O . PHE A 1 402 ? -1.972 -20.476 11.938 1.00 68.69 402 PHE A O 1
ATOM 3165 N N . THR A 1 403 ? -1.917 -19.653 9.854 1.00 70.94 403 THR A N 1
ATOM 3166 C CA . THR A 1 403 ? -2.013 -20.936 9.155 1.00 70.94 403 THR A CA 1
ATOM 3167 C C . THR A 1 403 ? -0.621 -21.406 8.739 1.00 70.94 403 THR A C 1
ATOM 3169 O O . THR A 1 403 ? 0.182 -20.623 8.238 1.00 70.94 403 THR A O 1
ATOM 3172 N N . ILE A 1 404 ? -0.324 -22.686 8.934 1.00 81.00 404 ILE A N 1
ATOM 3173 C CA . ILE A 1 404 ? 0.805 -23.372 8.308 1.00 81.00 404 ILE A CA 1
ATOM 3174 C C . ILE A 1 404 ? 0.261 -24.143 7.106 1.00 81.00 404 ILE A C 1
ATOM 3176 O O . ILE A 1 404 ? -0.675 -24.916 7.274 1.00 81.00 404 ILE A O 1
ATOM 3180 N N . THR A 1 405 ? 0.850 -23.955 5.930 1.00 68.25 405 THR A N 1
ATOM 3181 C CA . THR A 1 405 ? 0.586 -24.740 4.717 1.00 68.25 405 THR A CA 1
ATOM 3182 C C . THR A 1 405 ? 1.746 -25.704 4.513 1.00 68.25 405 THR A C 1
ATOM 3184 O O . THR A 1 405 ? 2.885 -25.272 4.331 1.00 68.25 405 THR A O 1
ATOM 3187 N N . VAL A 1 406 ? 1.482 -27.004 4.565 1.00 80.81 406 VAL A N 1
ATOM 3188 C CA . VAL A 1 406 ? 2.491 -28.053 4.418 1.00 80.81 406 VAL A CA 1
ATOM 3189 C C . VAL A 1 406 ? 2.496 -28.549 2.976 1.00 80.81 406 VAL A C 1
ATOM 3191 O O . VAL A 1 406 ? 1.466 -28.985 2.460 1.00 80.81 406 VAL A O 1
ATOM 3194 N N . VAL A 1 407 ? 3.660 -28.496 2.331 1.00 64.88 407 VAL A N 1
ATOM 3195 C CA . VAL A 1 407 ? 3.865 -28.965 0.953 1.00 64.88 407 VAL A CA 1
ATOM 3196 C C . VAL A 1 407 ? 5.015 -29.966 0.878 1.00 64.88 407 VAL A C 1
ATOM 3198 O O . VAL A 1 407 ? 5.908 -29.954 1.723 1.00 64.88 407 VAL A O 1
ATOM 3201 N N . ASP A 1 408 ? 5.007 -30.839 -0.123 1.00 70.56 408 ASP A N 1
ATOM 3202 C CA . ASP A 1 408 ? 6.124 -31.736 -0.406 1.00 70.56 408 ASP A CA 1
ATOM 3203 C C . ASP A 1 408 ? 7.268 -31.000 -1.131 1.00 70.56 408 ASP A C 1
ATOM 3205 O O . ASP A 1 408 ? 7.165 -29.824 -1.490 1.00 70.56 408 ASP A O 1
ATOM 3209 N N . THR A 1 409 ? 8.379 -31.691 -1.393 1.00 60.09 409 THR A N 1
ATOM 3210 C CA . THR A 1 409 ? 9.540 -31.119 -2.103 1.00 60.09 409 THR A CA 1
ATOM 3211 C C . THR A 1 409 ? 9.273 -30.738 -3.565 1.00 60.09 409 THR A C 1
ATOM 3213 O O . THR A 1 409 ? 10.150 -30.151 -4.192 1.00 60.09 409 THR A O 1
ATOM 3216 N N . LYS A 1 410 ? 8.096 -31.059 -4.119 1.00 56.12 410 LYS A N 1
ATOM 3217 C CA . LYS A 1 410 ? 7.624 -30.626 -5.445 1.00 56.12 410 LYS A CA 1
ATOM 3218 C C . LYS A 1 410 ? 6.601 -29.481 -5.351 1.00 56.12 410 LYS A C 1
ATOM 3220 O O . LYS A 1 410 ? 6.122 -29.015 -6.379 1.00 56.12 410 LYS A O 1
ATOM 3225 N N . GLY A 1 411 ? 6.276 -29.016 -4.141 1.00 46.56 411 GLY A N 1
ATOM 3226 C CA . GLY A 1 411 ? 5.291 -27.965 -3.882 1.00 46.56 411 GLY A CA 1
ATOM 3227 C C . GLY A 1 411 ? 3.840 -28.453 -3.808 1.00 46.56 411 GLY A C 1
ATOM 3228 O O . GLY A 1 411 ? 2.939 -27.626 -3.683 1.00 46.56 411 GLY A O 1
ATOM 3229 N N . LYS A 1 412 ? 3.582 -29.768 -3.860 1.00 66.56 412 LYS A N 1
ATOM 3230 C CA . LYS A 1 412 ? 2.226 -30.327 -3.757 1.00 66.56 412 LYS A CA 1
ATOM 3231 C C . LYS A 1 412 ? 1.761 -30.319 -2.300 1.00 66.56 412 LYS A C 1
ATOM 3233 O O . LYS A 1 412 ? 2.520 -30.689 -1.409 1.00 66.56 412 LYS A O 1
ATOM 3238 N N . ALA A 1 413 ? 0.509 -29.938 -2.052 1.00 68.88 413 ALA A N 1
ATOM 3239 C CA . ALA A 1 413 ? -0.084 -29.947 -0.715 1.00 68.88 413 ALA A CA 1
ATOM 3240 C C . ALA A 1 413 ? -0.022 -31.338 -0.051 1.00 68.88 413 ALA A C 1
ATOM 3242 O O . ALA A 1 413 ? -0.403 -32.345 -0.651 1.00 68.88 413 ALA A O 1
ATOM 3243 N N . VAL A 1 414 ? 0.421 -31.384 1.208 1.00 84.25 414 VAL A N 1
ATOM 3244 C CA . VAL A 1 414 ? 0.470 -32.606 2.027 1.00 84.25 414 VAL A CA 1
ATOM 3245 C C . VAL A 1 414 ? -0.817 -32.695 2.837 1.00 84.25 414 VAL A C 1
ATOM 3247 O O . VAL A 1 414 ? -0.886 -32.288 3.998 1.00 84.25 414 VAL A O 1
ATOM 3250 N N . SER A 1 415 ? -1.870 -33.178 2.184 1.00 87.69 415 SER A N 1
ATOM 3251 C CA . SER A 1 415 ? -3.221 -33.254 2.740 1.00 87.69 415 SER A CA 1
ATOM 3252 C C . SER A 1 415 ? -3.387 -34.325 3.822 1.00 87.69 415 SER A C 1
ATOM 3254 O O . SER A 1 415 ? -2.725 -35.363 3.765 1.00 87.69 415 SER A O 1
ATOM 3256 N N . ASN A 1 416 ? -4.340 -34.133 4.740 1.00 88.44 416 ASN A N 1
ATOM 3257 C CA . ASN A 1 416 ? -4.834 -35.160 5.673 1.00 88.44 416 ASN A CA 1
ATOM 3258 C C . ASN A 1 416 ? -3.753 -35.875 6.514 1.00 88.44 416 ASN A C 1
ATOM 3260 O O . ASN A 1 416 ? -3.948 -37.014 6.937 1.00 88.44 416 ASN A O 1
ATOM 3264 N N . THR A 1 417 ? -2.624 -35.219 6.773 1.00 89.12 417 THR A N 1
ATOM 3265 C CA . THR A 1 417 ? -1.416 -35.806 7.375 1.00 89.12 417 THR A CA 1
ATOM 3266 C C . THR A 1 417 ? -1.147 -35.176 8.744 1.00 89.12 417 THR A C 1
ATOM 3268 O O . THR A 1 417 ? -1.376 -33.980 8.931 1.00 89.12 417 THR A O 1
ATOM 3271 N N . GLU A 1 418 ? -0.708 -35.965 9.728 1.00 93.31 418 GLU A N 1
ATOM 3272 C CA . GLU A 1 418 ? -0.648 -35.532 11.127 1.00 93.31 418 GLU A CA 1
ATOM 3273 C C . GLU A 1 418 ? 0.752 -35.068 11.569 1.00 93.31 418 GLU A C 1
ATOM 3275 O O . GLU A 1 418 ? 1.720 -35.825 11.564 1.00 93.31 418 GLU A O 1
ATOM 3280 N N . PHE A 1 419 ? 0.856 -33.804 11.990 1.00 93.50 419 PHE A N 1
ATOM 3281 C CA . PHE A 1 419 ? 2.101 -33.176 12.433 1.00 93.50 419 PHE A CA 1
ATOM 3282 C C . PHE A 1 419 ? 1.995 -32.631 13.861 1.00 93.50 419 PHE A C 1
ATOM 3284 O O . PHE A 1 419 ? 0.966 -32.103 14.283 1.00 93.50 419 PHE A O 1
ATOM 3291 N N . SER A 1 420 ? 3.105 -32.679 14.590 1.00 92.75 420 SER A N 1
ATOM 3292 C CA . SER A 1 420 ? 3.231 -32.134 15.939 1.00 92.75 420 SER A CA 1
ATOM 3293 C C . SER A 1 420 ? 3.699 -30.682 15.930 1.00 92.75 420 SER A C 1
ATOM 3295 O O . SER A 1 420 ? 4.711 -30.328 15.317 1.00 92.75 420 SER A O 1
ATOM 3297 N N . ILE A 1 421 ? 2.993 -29.843 16.691 1.00 93.44 421 ILE A N 1
ATOM 3298 C CA . ILE A 1 421 ? 3.424 -28.495 17.063 1.00 93.44 421 ILE A CA 1
ATOM 3299 C C . ILE A 1 421 ? 4.012 -28.529 18.472 1.00 93.44 421 ILE A C 1
ATOM 3301 O O . ILE A 1 421 ? 3.321 -28.851 19.439 1.00 93.44 421 ILE A O 1
ATOM 3305 N N . PHE A 1 422 ? 5.278 -28.140 18.588 1.00 88.38 422 PHE A N 1
ATOM 3306 C CA . PHE A 1 422 ? 6.020 -28.065 19.843 1.00 88.38 422 PHE A CA 1
ATOM 3307 C C . PHE A 1 422 ? 6.036 -26.613 20.318 1.00 88.38 422 PHE A C 1
ATOM 3309 O O . PHE A 1 422 ? 6.697 -25.766 19.721 1.00 88.38 422 PHE A O 1
ATOM 3316 N N . TYR A 1 423 ? 5.304 -26.280 21.375 1.00 90.94 423 TYR A N 1
ATOM 3317 C CA . TYR A 1 423 ? 5.182 -24.899 21.832 1.00 90.94 423 TYR A CA 1
ATOM 3318 C C . TYR A 1 423 ? 5.165 -24.806 23.356 1.00 90.94 423 TYR A C 1
ATOM 3320 O O . TYR A 1 423 ? 4.348 -25.444 24.014 1.00 90.94 423 TYR A O 1
ATOM 3328 N N . ARG A 1 424 ? 6.078 -23.996 23.916 1.00 86.25 424 ARG A N 1
ATOM 3329 C CA . ARG A 1 424 ? 6.233 -23.766 25.369 1.00 86.25 424 ARG A CA 1
ATOM 3330 C C . ARG A 1 424 ? 6.230 -25.073 26.182 1.00 86.25 424 ARG A C 1
ATOM 3332 O O . ARG A 1 424 ? 5.407 -25.256 27.070 1.00 86.25 424 ARG A O 1
ATOM 3339 N N . GLN A 1 425 ? 7.147 -25.982 25.834 1.00 81.62 425 GLN A N 1
ATOM 3340 C CA . GLN A 1 425 ? 7.323 -27.313 26.449 1.00 81.62 425 GLN A CA 1
ATOM 3341 C C . GLN A 1 425 ? 6.123 -28.274 26.315 1.00 81.62 425 GLN A C 1
ATOM 3343 O O . GLN A 1 425 ? 6.129 -29.344 26.913 1.00 81.62 425 GLN A O 1
ATOM 3348 N N . ARG A 1 426 ? 5.109 -27.938 25.507 1.00 85.44 426 ARG A N 1
ATOM 3349 C CA . ARG A 1 426 ? 3.973 -28.816 25.196 1.00 85.44 426 ARG A CA 1
ATOM 3350 C C . ARG A 1 426 ? 4.040 -29.268 23.745 1.00 85.44 426 ARG A C 1
ATOM 3352 O O . ARG A 1 426 ? 4.390 -28.482 22.867 1.00 85.44 426 ARG A O 1
ATOM 3359 N N . GLU A 1 427 ? 3.643 -30.505 23.493 1.00 91.00 427 GLU A N 1
ATOM 3360 C CA . GLU A 1 427 ? 3.417 -31.033 22.150 1.00 91.00 427 GLU A CA 1
ATOM 3361 C C . GLU A 1 427 ? 1.908 -31.087 21.879 1.00 91.00 427 GLU A C 1
ATOM 3363 O O . GLU A 1 427 ? 1.124 -31.447 22.759 1.00 91.00 427 GLU A O 1
ATOM 3368 N N . LYS A 1 428 ? 1.479 -30.689 20.678 1.00 92.06 428 LYS A N 1
ATOM 3369 C CA . LYS A 1 428 ? 0.093 -30.833 20.219 1.00 92.06 428 LYS A CA 1
ATOM 3370 C C . LYS A 1 428 ? 0.061 -31.373 18.801 1.00 92.06 428 LYS A C 1
ATOM 3372 O O . LYS A 1 428 ? 0.559 -30.713 17.889 1.00 92.06 428 LYS A O 1
ATOM 3377 N N . SER A 1 429 ? -0.584 -32.519 18.632 1.00 92.38 429 SER A N 1
ATOM 3378 C CA . SER A 1 429 ? -0.846 -33.106 17.322 1.00 92.38 429 SER A CA 1
ATOM 3379 C C . SER A 1 429 ? -1.876 -32.286 16.538 1.00 92.38 429 SER A C 1
ATOM 3381 O O . SER A 1 429 ? -2.826 -31.750 17.122 1.00 92.38 429 SER A O 1
ATOM 3383 N N . LYS A 1 430 ? -1.672 -32.140 15.226 1.00 93.19 430 LYS A N 1
ATOM 3384 C CA . LYS A 1 430 ? -2.558 -31.432 14.294 1.00 93.19 430 LYS A CA 1
ATOM 3385 C C . LYS A 1 430 ? -2.516 -32.080 12.914 1.00 93.19 430 LYS A C 1
ATOM 3387 O O . LYS A 1 430 ? -1.466 -32.139 12.281 1.00 93.19 430 LYS A O 1
ATOM 3392 N N . LYS A 1 431 ? -3.684 -32.479 12.417 1.00 93.31 431 LYS A N 1
ATOM 3393 C CA . LYS A 1 431 ? -3.872 -32.951 11.042 1.00 93.31 431 LYS A CA 1
ATOM 3394 C C . LYS A 1 431 ? -3.970 -31.767 10.074 1.00 93.31 431 LYS A C 1
ATOM 3396 O O . LYS A 1 431 ? -4.602 -30.763 10.408 1.00 93.31 431 LYS A O 1
ATOM 3401 N N . THR A 1 432 ? -3.345 -31.873 8.903 1.00 90.38 432 THR A N 1
ATOM 3402 C CA . THR A 1 432 ? -3.590 -30.957 7.782 1.00 90.38 432 THR A CA 1
ATOM 3403 C C . THR A 1 432 ? -4.951 -31.224 7.142 1.00 90.38 432 THR A C 1
ATOM 3405 O O . THR A 1 432 ? -5.425 -32.358 7.135 1.00 90.38 432 THR A O 1
ATOM 3408 N N . ASP A 1 433 ? -5.580 -30.192 6.585 1.00 81.88 433 ASP A N 1
ATOM 3409 C CA . ASP A 1 433 ? -6.768 -30.340 5.740 1.00 81.88 433 ASP A CA 1
ATOM 3410 C C . ASP A 1 433 ? -6.412 -30.786 4.305 1.00 81.88 433 ASP A C 1
ATOM 3412 O O . ASP A 1 433 ? -5.274 -31.156 4.006 1.00 81.88 433 ASP A O 1
ATOM 3416 N N . HIS A 1 434 ? -7.398 -30.778 3.406 1.00 77.25 434 HIS A N 1
ATOM 3417 C CA . HIS A 1 434 ? -7.243 -31.148 1.997 1.00 77.25 434 HIS A CA 1
ATOM 3418 C C . HIS A 1 434 ? -6.281 -30.242 1.198 1.00 77.25 434 HIS A C 1
ATOM 3420 O O . HIS A 1 434 ? -5.705 -30.699 0.215 1.00 77.25 434 HIS A O 1
ATOM 3426 N N . GLU A 1 435 ? -6.041 -29.003 1.638 1.00 64.06 435 GLU A N 1
ATOM 3427 C CA . GLU A 1 435 ? -5.088 -28.063 1.026 1.00 64.06 435 GLU A CA 1
ATOM 3428 C C . GLU A 1 435 ? -3.712 -28.101 1.720 1.00 64.06 435 GLU A C 1
ATOM 3430 O O . GLU A 1 435 ? -2.847 -27.260 1.464 1.00 64.06 435 GLU A O 1
ATOM 3435 N N . GLY A 1 436 ? -3.493 -29.065 2.622 1.00 75.19 436 GLY A N 1
ATOM 3436 C CA . GLY A 1 436 ? -2.268 -29.181 3.407 1.00 75.19 436 GLY A CA 1
ATOM 3437 C C . GLY A 1 436 ? -2.170 -28.163 4.547 1.00 75.19 436 GLY A C 1
ATOM 3438 O O . GLY A 1 436 ? -1.085 -27.970 5.095 1.00 75.19 436 GLY A O 1
ATOM 3439 N N . ARG A 1 437 ? -3.260 -27.479 4.916 1.00 79.38 437 ARG A N 1
ATOM 3440 C CA . ARG A 1 437 ? -3.238 -26.363 5.871 1.00 79.38 437 ARG A CA 1
ATOM 3441 C C . ARG A 1 437 ? -3.574 -26.817 7.295 1.00 79.38 437 ARG A C 1
ATOM 3443 O O . ARG A 1 437 ? -4.366 -27.730 7.507 1.00 79.38 437 ARG A O 1
ATOM 3450 N N . LEU A 1 438 ? -2.989 -26.162 8.300 1.00 89.75 438 LEU A N 1
ATOM 3451 C CA . LEU A 1 438 ? -3.366 -26.288 9.714 1.00 89.75 438 LEU A CA 1
ATOM 3452 C C . LEU A 1 438 ? -3.203 -24.955 10.463 1.00 89.75 438 LEU A C 1
ATOM 3454 O O . LEU A 1 438 ? -2.281 -24.189 10.202 1.00 89.75 438 LEU A O 1
ATOM 3458 N N . LYS A 1 439 ? -4.092 -24.653 11.418 1.00 86.75 439 LYS A N 1
ATOM 3459 C CA . LYS A 1 439 ? -4.059 -23.391 12.191 1.00 86.75 439 LYS A CA 1
ATOM 3460 C C . LYS A 1 439 ? -3.249 -23.531 13.485 1.00 86.75 439 LYS A C 1
ATOM 3462 O O . LYS A 1 439 ? -3.460 -24.474 14.255 1.00 86.75 439 LYS A O 1
ATOM 3467 N N . VAL A 1 440 ? -2.385 -22.560 13.778 1.00 89.56 440 VAL A N 1
ATOM 3468 C CA . VAL A 1 440 ? -1.540 -22.473 14.984 1.00 89.56 440 VAL A CA 1
ATOM 3469 C C . VAL A 1 440 ? -1.809 -21.160 15.728 1.00 89.56 440 VAL A C 1
ATOM 3471 O O . VAL A 1 440 ? -2.150 -20.146 15.123 1.00 89.56 440 VAL A O 1
ATOM 3474 N N . LYS A 1 441 ? -1.671 -21.188 17.059 1.00 90.88 441 LYS A N 1
ATOM 3475 C CA . LYS A 1 441 ? -1.705 -20.007 17.932 1.00 90.88 441 LYS A CA 1
ATOM 3476 C C . LYS A 1 441 ? -0.413 -19.937 18.739 1.00 90.88 441 LYS A C 1
ATOM 3478 O O . LYS A 1 441 ? -0.040 -20.942 19.343 1.00 90.88 441 LYS A O 1
ATOM 3483 N N . ALA A 1 442 ? 0.244 -18.781 18.760 1.00 91.50 442 ALA A N 1
ATOM 3484 C CA . ALA A 1 442 ? 1.447 -18.543 19.558 1.00 91.50 442 ALA A CA 1
ATOM 3485 C C . ALA A 1 442 ? 1.602 -17.054 19.912 1.00 91.50 442 ALA A C 1
ATOM 3487 O O . ALA A 1 442 ? 1.132 -16.177 19.190 1.00 91.50 442 ALA A O 1
ATOM 3488 N N . LEU A 1 443 ? 2.286 -16.760 21.018 1.00 93.69 443 LEU A N 1
ATOM 3489 C CA . LEU A 1 443 ? 2.673 -15.399 21.397 1.00 93.69 443 LEU A CA 1
ATOM 3490 C C . LEU A 1 443 ? 3.656 -14.810 20.372 1.00 93.69 443 LEU A C 1
ATOM 3492 O O . LEU A 1 443 ? 4.599 -15.480 19.944 1.00 93.69 443 LEU A O 1
ATOM 3496 N N . VAL A 1 444 ? 3.461 -13.547 19.990 1.00 85.44 444 VAL A N 1
ATOM 3497 C CA . VAL A 1 444 ? 4.347 -12.838 19.052 1.00 85.44 444 VAL A CA 1
ATOM 3498 C C . VAL A 1 444 ? 5.794 -12.844 19.557 1.00 85.44 444 VAL A C 1
ATOM 3500 O O . VAL A 1 444 ? 6.082 -12.566 20.719 1.00 85.44 444 VAL A O 1
ATOM 3503 N N . GLY A 1 445 ? 6.720 -13.187 18.662 1.00 82.12 445 GLY A N 1
ATOM 3504 C CA . GLY A 1 445 ? 8.153 -13.277 18.934 1.00 82.12 445 GLY A CA 1
ATOM 3505 C C . GLY A 1 445 ? 8.617 -14.585 19.575 1.00 82.12 445 GLY A C 1
ATOM 3506 O O . GLY A 1 445 ? 9.824 -14.839 19.578 1.00 82.12 445 GLY A O 1
ATOM 3507 N N . PHE A 1 446 ? 7.709 -15.437 20.061 1.00 91.31 446 PHE A N 1
ATOM 3508 C CA . PHE A 1 446 ? 8.064 -16.758 20.584 1.00 91.31 446 PHE A CA 1
ATOM 3509 C C . PHE A 1 446 ? 8.433 -17.725 19.460 1.00 91.31 446 PHE A C 1
ATOM 3511 O O . PHE A 1 446 ? 8.026 -17.559 18.307 1.00 91.31 446 PHE A O 1
ATOM 3518 N N . VAL A 1 447 ? 9.182 -18.766 19.821 1.00 88.12 447 VAL A N 1
ATOM 3519 C CA . VAL A 1 447 ? 9.523 -19.862 18.915 1.00 88.12 447 VAL A CA 1
ATOM 3520 C C . VAL A 1 447 ? 8.562 -21.036 19.112 1.00 88.12 447 VAL A C 1
ATOM 3522 O O . VAL A 1 447 ? 8.226 -21.393 20.241 1.00 88.12 447 VAL A O 1
ATOM 3525 N N . TYR A 1 448 ? 8.131 -21.638 18.006 1.00 87.62 448 TYR A N 1
ATOM 3526 C CA . TYR A 1 448 ? 7.411 -22.909 17.970 1.00 87.62 448 TYR A CA 1
ATOM 3527 C C . TYR A 1 448 ? 8.169 -23.900 17.082 1.00 87.62 448 TYR A C 1
ATOM 3529 O O . TYR A 1 448 ? 8.765 -23.518 16.076 1.00 87.62 448 TYR A O 1
ATOM 3537 N N . GLY A 1 449 ? 8.163 -25.172 17.462 1.00 84.88 449 GLY A N 1
ATOM 3538 C CA . GLY A 1 449 ? 8.614 -26.274 16.627 1.00 84.88 449 GLY A CA 1
ATOM 3539 C C . GLY A 1 449 ? 7.469 -26.851 15.796 1.00 84.88 449 GLY A C 1
ATOM 3540 O O . GLY A 1 449 ? 6.318 -26.859 16.230 1.00 84.88 449 GLY A O 1
ATOM 3541 N N . PHE A 1 450 ? 7.801 -27.363 14.618 1.00 89.00 450 PHE A N 1
ATOM 3542 C CA . PHE A 1 450 ? 6.927 -28.139 13.738 1.00 89.00 450 PHE A CA 1
ATOM 3543 C C . PHE A 1 450 ? 7.647 -29.447 13.388 1.00 89.00 450 PHE A C 1
ATOM 3545 O O . PHE A 1 450 ? 8.840 -29.414 13.074 1.00 89.00 450 PHE A O 1
ATOM 3552 N N . GLY A 1 451 ? 6.970 -30.595 13.439 1.00 86.94 451 GLY A N 1
ATOM 3553 C CA . GLY A 1 451 ? 7.578 -31.869 13.056 1.00 86.94 451 GLY A CA 1
ATOM 3554 C C . GLY A 1 451 ? 6.679 -33.093 13.185 1.00 86.94 451 GLY A C 1
ATOM 3555 O O . GLY A 1 451 ? 5.460 -32.980 13.134 1.00 86.94 451 GLY A O 1
ATOM 3556 N N . ASN A 1 452 ? 7.292 -34.265 13.347 1.00 89.44 452 ASN A N 1
ATOM 3557 C CA . ASN A 1 452 ? 6.595 -35.520 13.650 1.00 89.44 452 ASN A CA 1
ATOM 3558 C C . ASN A 1 452 ? 6.494 -35.718 15.172 1.00 89.44 452 ASN A C 1
ATOM 3560 O O . ASN A 1 452 ? 7.157 -35.003 15.928 1.00 89.44 452 ASN A O 1
ATOM 3564 N N . LYS A 1 453 ? 5.713 -36.708 15.624 1.00 87.12 453 LYS A N 1
ATOM 3565 C CA . LYS A 1 453 ? 5.526 -37.016 17.051 1.00 87.12 453 LYS A CA 1
ATOM 3566 C C . LYS A 1 453 ? 6.863 -37.182 17.787 1.00 87.12 453 LYS A C 1
ATOM 3568 O O . LYS A 1 453 ? 7.729 -37.926 17.331 1.00 87.12 453 LYS A O 1
ATOM 3573 N N . GLY A 1 454 ? 7.065 -36.437 18.876 1.00 81.12 454 GLY A N 1
ATOM 3574 C CA . GLY A 1 454 ? 8.313 -36.405 19.654 1.00 81.12 454 GLY A CA 1
ATOM 3575 C C . GLY A 1 454 ? 9.563 -35.867 18.927 1.00 81.12 454 GLY A C 1
ATOM 3576 O O . GLY A 1 454 ? 10.633 -35.796 19.530 1.00 81.12 454 GLY A O 1
ATOM 3577 N N . LYS A 1 455 ? 9.470 -35.478 17.645 1.00 83.31 455 LYS A N 1
ATOM 3578 C CA . LYS A 1 455 ? 10.613 -35.110 16.795 1.00 83.31 455 LYS A CA 1
ATOM 3579 C C . LYS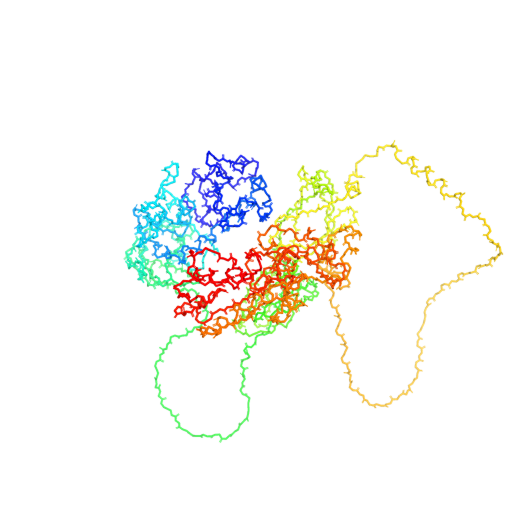 A 1 455 ? 10.354 -33.818 15.998 1.00 83.31 455 LYS A C 1
ATOM 3581 O O . LYS A 1 455 ? 9.901 -33.884 14.850 1.00 83.31 455 LYS A O 1
ATOM 3586 N N . PRO A 1 456 ? 10.681 -32.632 16.552 1.00 78.06 456 PRO A N 1
ATOM 3587 C CA . PRO A 1 456 ? 10.618 -31.380 15.802 1.00 78.06 456 PRO A CA 1
ATOM 3588 C C . PRO A 1 456 ? 11.582 -31.417 14.606 1.00 78.06 456 PRO A C 1
ATOM 3590 O O . PRO A 1 456 ? 12.764 -31.729 14.750 1.00 78.06 456 PRO A O 1
ATOM 3593 N N . LEU A 1 457 ? 11.074 -31.080 13.421 1.00 77.31 457 LEU A N 1
ATOM 3594 C CA . LEU A 1 457 ? 11.838 -30.988 12.173 1.00 77.31 457 LEU A CA 1
ATOM 3595 C C . LEU A 1 457 ? 12.421 -29.583 11.971 1.00 77.31 457 LEU A C 1
ATOM 3597 O O . LEU A 1 457 ? 13.510 -29.433 11.420 1.00 77.31 457 LEU A O 1
ATOM 3601 N N . LEU A 1 458 ? 11.684 -28.564 12.418 1.00 76.12 458 LEU A N 1
ATOM 3602 C CA . LEU A 1 458 ? 11.963 -27.145 12.217 1.00 76.12 458 LEU A CA 1
ATOM 3603 C C . LEU A 1 458 ? 11.521 -26.347 13.451 1.00 76.12 458 LEU A C 1
ATOM 3605 O O . LEU A 1 458 ? 10.550 -26.718 14.104 1.00 76.12 458 LEU A O 1
ATOM 3609 N N . HIS A 1 459 ? 12.192 -25.229 13.732 1.00 77.88 459 HIS A N 1
ATOM 3610 C CA . HIS A 1 459 ? 11.776 -24.241 14.728 1.00 77.88 459 HIS A CA 1
ATOM 3611 C C . HIS A 1 459 ? 11.638 -22.863 14.067 1.00 77.88 459 HIS A C 1
ATOM 3613 O O . HIS A 1 459 ? 12.595 -22.359 13.481 1.00 77.88 459 HIS A O 1
ATOM 3619 N N . LEU A 1 460 ? 10.456 -22.254 14.172 1.00 73.94 460 LEU A N 1
ATOM 3620 C CA . LEU A 1 460 ? 10.078 -20.995 13.524 1.00 73.94 460 LEU A CA 1
ATOM 3621 C C . LEU A 1 460 ? 9.641 -19.945 14.544 1.00 73.94 460 LEU A C 1
ATOM 3623 O O . LEU A 1 460 ? 9.178 -20.273 15.638 1.00 73.94 460 LEU A O 1
ATOM 3627 N N . ARG A 1 461 ? 9.748 -18.662 14.176 1.00 82.75 461 ARG A N 1
ATOM 3628 C CA . ARG A 1 461 ? 9.272 -17.562 15.020 1.00 82.75 461 ARG A CA 1
ATOM 3629 C C . ARG A 1 461 ? 7.848 -17.163 14.655 1.00 82.75 461 ARG A C 1
ATOM 3631 O O . ARG A 1 461 ? 7.509 -16.996 13.482 1.00 82.75 461 ARG A O 1
ATOM 3638 N N . CYS A 1 462 ? 7.021 -16.953 15.673 1.00 82.56 462 CYS A N 1
ATOM 3639 C CA . CYS A 1 462 ? 5.715 -16.337 15.504 1.00 82.56 462 CYS A CA 1
ATOM 3640 C C . CYS A 1 462 ? 5.891 -14.847 15.171 1.00 82.56 462 CYS A C 1
ATOM 3642 O O . CYS A 1 462 ? 6.428 -14.087 15.986 1.00 82.56 462 CYS A O 1
ATOM 3644 N N . LEU A 1 463 ? 5.462 -14.431 13.976 1.00 72.31 463 LEU A N 1
ATOM 3645 C CA . LEU A 1 463 ? 5.509 -13.034 13.543 1.00 72.31 463 LEU A CA 1
ATOM 3646 C C . LEU A 1 463 ? 4.098 -12.456 13.448 1.00 72.31 463 LEU A C 1
ATOM 3648 O O . LEU A 1 463 ? 3.243 -13.050 12.798 1.00 72.31 463 LEU A O 1
ATOM 3652 N N . GLN A 1 464 ? 3.873 -11.281 14.034 1.00 66.00 464 GLN A N 1
ATOM 3653 C CA . GLN A 1 464 ? 2.559 -10.619 14.047 1.00 66.00 464 GLN A CA 1
ATOM 3654 C C . GLN A 1 464 ? 2.053 -10.265 12.640 1.00 66.00 464 GLN A C 1
ATOM 3656 O O . GLN A 1 464 ? 0.854 -10.242 12.392 1.00 66.00 464 GLN A O 1
ATOM 3661 N N . SER A 1 465 ? 2.973 -10.000 11.712 1.00 48.31 465 SER A N 1
ATOM 3662 C CA . SER A 1 465 ? 2.682 -9.641 10.321 1.00 48.31 465 SER A CA 1
ATOM 3663 C C . SER A 1 465 ? 2.522 -10.839 9.379 1.00 48.31 465 SER A C 1
ATOM 3665 O O . SER A 1 465 ? 2.365 -10.637 8.176 1.00 48.31 465 SER A O 1
ATOM 3667 N N . VAL A 1 466 ? 2.589 -12.080 9.880 1.00 48.38 466 VAL A N 1
ATOM 3668 C CA . VAL A 1 466 ? 2.538 -13.285 9.040 1.00 48.38 466 VAL A CA 1
ATOM 3669 C C . VAL A 1 466 ? 1.340 -14.151 9.407 1.00 48.38 466 VAL A C 1
ATOM 3671 O O . VAL A 1 466 ? 1.359 -14.870 10.403 1.00 48.38 466 VAL A O 1
ATOM 3674 N N . SER A 1 467 ? 0.301 -14.101 8.576 1.00 46.94 467 SER A N 1
ATOM 3675 C CA . SER A 1 467 ? -0.915 -14.912 8.735 1.00 46.94 467 SER A CA 1
ATOM 3676 C C . SER A 1 467 ? -0.805 -16.311 8.116 1.00 46.94 467 SER A C 1
ATOM 3678 O O . SER A 1 467 ? -1.574 -17.189 8.497 1.00 46.94 467 SER A O 1
ATOM 3680 N N . ILE A 1 468 ? 0.140 -16.539 7.193 1.00 50.19 468 ILE A N 1
ATOM 3681 C CA . ILE A 1 468 ? 0.363 -17.830 6.519 1.00 50.19 468 ILE A CA 1
ATOM 3682 C C . ILE A 1 468 ? 1.866 -18.151 6.470 1.00 50.19 468 ILE A C 1
ATOM 3684 O O . ILE A 1 468 ? 2.682 -17.291 6.139 1.00 50.19 468 ILE A O 1
ATOM 3688 N N . ARG A 1 469 ? 2.240 -19.397 6.779 1.00 62.09 469 ARG A N 1
ATOM 3689 C CA . ARG A 1 469 ? 3.603 -19.941 6.678 1.00 62.09 469 ARG A CA 1
ATOM 3690 C C . ARG A 1 469 ? 3.609 -21.209 5.840 1.00 62.09 469 ARG A C 1
ATOM 3692 O O . ARG A 1 469 ? 2.990 -22.186 6.235 1.00 62.09 469 ARG A O 1
ATOM 3699 N N . GLN A 1 470 ? 4.353 -21.231 4.742 1.00 72.75 470 GLN A N 1
ATOM 3700 C CA . GLN A 1 470 ? 4.611 -22.482 4.031 1.00 72.75 470 GLN A CA 1
ATOM 3701 C C . GLN A 1 470 ? 5.744 -23.258 4.720 1.00 72.75 470 GLN A C 1
ATOM 3703 O O . GLN A 1 470 ? 6.739 -22.658 5.126 1.00 72.75 470 GLN A O 1
ATOM 3708 N N . ILE A 1 471 ? 5.597 -24.577 4.851 1.00 75.19 471 ILE A N 1
ATOM 3709 C CA . ILE A 1 471 ? 6.653 -25.493 5.294 1.00 75.19 471 ILE A CA 1
ATOM 3710 C C . ILE A 1 471 ? 6.760 -26.628 4.278 1.00 75.19 471 ILE A C 1
ATOM 3712 O O . ILE A 1 471 ? 5.805 -27.371 4.061 1.00 75.19 471 ILE A O 1
ATOM 3716 N N . THR A 1 472 ? 7.943 -26.775 3.688 1.00 68.38 472 THR A N 1
ATOM 3717 C CA . THR A 1 472 ? 8.265 -27.889 2.794 1.00 68.38 472 THR A CA 1
ATOM 3718 C C . THR A 1 472 ? 8.758 -29.088 3.607 1.00 68.38 472 THR A C 1
ATOM 3720 O O . THR A 1 472 ? 9.694 -28.960 4.399 1.00 68.38 472 THR A O 1
ATOM 3723 N N . VAL A 1 473 ? 8.157 -30.260 3.404 1.00 73.12 473 VAL A N 1
ATOM 3724 C CA . VAL A 1 473 ? 8.539 -31.532 4.039 1.00 73.12 473 VAL A CA 1
ATOM 3725 C C . VAL A 1 473 ? 8.967 -32.564 2.994 1.00 73.12 473 VAL A C 1
ATOM 3727 O O . VAL A 1 473 ? 8.540 -32.528 1.843 1.00 73.12 473 VAL A O 1
ATOM 3730 N N . ASN A 1 474 ? 9.837 -33.498 3.384 1.00 74.38 474 ASN A N 1
ATOM 3731 C CA . ASN A 1 474 ? 10.274 -34.593 2.515 1.00 74.38 474 ASN A CA 1
ATOM 3732 C C . ASN A 1 474 ? 9.421 -35.856 2.717 1.00 74.38 474 ASN A C 1
ATOM 3734 O O . ASN A 1 474 ? 8.717 -35.989 3.716 1.00 74.38 474 ASN A O 1
ATOM 3738 N N . GLN A 1 475 ? 9.527 -36.812 1.789 1.00 79.38 475 GLN A N 1
ATOM 3739 C CA . GLN A 1 475 ? 8.752 -38.060 1.834 1.00 79.38 475 GLN A CA 1
ATOM 3740 C C . GLN A 1 475 ? 8.919 -38.829 3.155 1.00 79.38 475 GLN A C 1
ATOM 3742 O O . GLN A 1 475 ? 7.933 -39.307 3.699 1.00 79.38 475 GLN A O 1
ATOM 3747 N N . LYS A 1 476 ? 10.118 -38.847 3.754 1.00 81.69 476 LYS A N 1
ATOM 3748 C CA . LYS A 1 476 ? 10.339 -39.486 5.064 1.00 81.69 476 LYS A CA 1
ATOM 3749 C C . LYS A 1 476 ? 9.554 -38.811 6.197 1.00 81.69 476 LYS A C 1
ATOM 3751 O O . LYS A 1 476 ? 9.020 -39.495 7.062 1.00 81.69 476 LYS A O 1
ATOM 3756 N N . ALA A 1 477 ? 9.454 -37.481 6.206 1.00 78.88 477 ALA A N 1
ATOM 3757 C CA . ALA A 1 477 ? 8.632 -36.754 7.175 1.00 78.88 477 ALA A CA 1
ATOM 3758 C C . ALA A 1 477 ? 7.126 -36.983 6.959 1.00 78.88 477 ALA A C 1
ATOM 3760 O O . ALA A 1 477 ? 6.385 -37.015 7.939 1.00 78.88 477 ALA A O 1
ATOM 3761 N N . ILE A 1 478 ? 6.690 -37.176 5.709 1.00 81.62 478 ILE A N 1
ATOM 3762 C CA . ILE A 1 478 ? 5.307 -37.533 5.358 1.00 81.62 478 ILE A CA 1
ATOM 3763 C C . ILE A 1 478 ? 4.996 -38.966 5.823 1.00 81.62 478 ILE A C 1
ATOM 3765 O O . ILE A 1 478 ? 4.040 -39.167 6.561 1.00 81.62 478 ILE A O 1
ATOM 3769 N N . GLN A 1 479 ? 5.852 -39.940 5.507 1.00 80.38 479 GLN A N 1
ATOM 3770 C CA . GLN A 1 479 ? 5.730 -41.335 5.955 1.00 80.38 479 GLN A CA 1
ATOM 3771 C C . GLN A 1 479 ? 5.692 -41.445 7.489 1.00 80.38 479 GLN A C 1
ATOM 3773 O O . GLN A 1 479 ? 4.785 -42.062 8.039 1.00 80.38 479 GLN A O 1
ATOM 3778 N N . ASN A 1 480 ? 6.595 -40.758 8.198 1.00 80.88 480 ASN A N 1
ATOM 3779 C CA . ASN A 1 480 ? 6.591 -40.694 9.668 1.00 80.88 480 ASN A CA 1
ATOM 3780 C C . ASN A 1 480 ? 5.327 -40.030 10.260 1.00 80.88 480 ASN A C 1
ATOM 3782 O O . ASN A 1 480 ? 5.059 -40.189 11.448 1.00 80.88 480 ASN A O 1
ATOM 3786 N N . ALA A 1 481 ? 4.595 -39.236 9.472 1.00 79.81 481 ALA A N 1
ATOM 3787 C CA . ALA A 1 481 ? 3.324 -38.611 9.850 1.00 79.81 481 ALA A CA 1
ATOM 3788 C C . ALA A 1 481 ? 2.092 -39.440 9.432 1.00 79.81 481 ALA A C 1
ATOM 3790 O O . ALA A 1 481 ? 0.984 -39.167 9.888 1.00 79.81 481 ALA A O 1
ATOM 3791 N N . GLN A 1 482 ? 2.274 -40.434 8.558 1.00 69.44 482 GLN A N 1
ATOM 3792 C CA . GLN A 1 482 ? 1.225 -41.328 8.056 1.00 69.44 482 GLN A CA 1
ATOM 3793 C C . GLN A 1 482 ? 1.250 -42.705 8.737 1.00 69.44 482 GLN A C 1
ATOM 3795 O O . GLN A 1 482 ? 0.199 -43.317 8.894 1.00 69.44 482 GLN A O 1
ATOM 3800 N N . GLY A 1 483 ? 2.411 -43.153 9.230 1.00 54.69 483 GLY A N 1
ATOM 3801 C CA . GLY A 1 483 ? 2.623 -44.436 9.921 1.00 54.69 483 GLY A CA 1
ATOM 3802 C C . GLY A 1 483 ? 1.925 -44.610 11.281 1.00 54.69 483 GLY A C 1
ATOM 3803 O O . GLY A 1 483 ? 2.343 -45.448 12.072 1.00 54.69 483 GLY A O 1
ATOM 3804 N N . ALA A 1 484 ? 0.881 -43.827 11.565 1.00 44.91 484 ALA A N 1
ATOM 3805 C CA . ALA A 1 484 ? -0.069 -44.061 12.654 1.00 44.91 484 ALA A CA 1
ATOM 3806 C C . ALA A 1 484 ? -1.327 -44.833 12.190 1.00 44.91 484 ALA A C 1
ATOM 3808 O O . ALA A 1 484 ? -2.220 -45.081 12.997 1.00 44.91 484 ALA A O 1
ATOM 3809 N N . LEU A 1 485 ? -1.409 -45.214 10.907 1.00 33.25 485 LEU A N 1
ATOM 3810 C CA . LEU A 1 485 ? -2.489 -46.019 10.331 1.00 33.25 485 LEU A CA 1
ATOM 3811 C C . LEU A 1 485 ? -1.928 -47.159 9.466 1.00 33.25 485 LEU A C 1
ATOM 3813 O O . LEU A 1 485 ? -1.296 -46.900 8.449 1.00 33.25 485 LEU A O 1
ATOM 3817 N N . GLY A 1 486 ? -2.245 -48.402 9.840 1.00 33.56 486 GLY A N 1
ATOM 3818 C CA . GLY A 1 486 ? -2.239 -49.566 8.944 1.00 33.56 486 GLY A CA 1
ATOM 3819 C C . GLY A 1 486 ? -0.871 -50.139 8.554 1.00 33.56 486 GLY A C 1
ATOM 3820 O O . GLY A 1 486 ? -0.240 -49.708 7.594 1.00 33.56 486 GLY A O 1
ATOM 3821 N N . THR A 1 487 ? -0.466 -51.215 9.228 1.00 34.50 487 THR A N 1
ATOM 3822 C CA . THR A 1 487 ? 0.561 -52.140 8.730 1.00 34.50 487 THR A CA 1
ATOM 3823 C C . THR A 1 487 ? 0.080 -52.847 7.460 1.00 34.50 487 THR A C 1
ATOM 3825 O O . THR A 1 487 ? -0.764 -53.734 7.556 1.00 34.50 487 THR A O 1
ATOM 3828 N N . ASN A 1 488 ? 0.664 -52.533 6.298 1.00 33.00 488 ASN A N 1
ATOM 3829 C CA . ASN A 1 488 ? 0.583 -53.403 5.121 1.00 33.00 488 ASN A CA 1
ATOM 3830 C C . ASN A 1 488 ? 1.907 -54.155 4.928 1.00 33.00 488 ASN A C 1
ATOM 3832 O O . ASN A 1 488 ? 2.970 -53.589 4.667 1.00 33.00 488 ASN A O 1
ATOM 3836 N N . SER A 1 489 ? 1.810 -55.463 5.124 1.00 44.25 489 SER A N 1
ATOM 3837 C CA . SER A 1 489 ? 2.880 -56.440 5.271 1.00 44.25 489 SER A CA 1
ATOM 3838 C C . SER A 1 489 ? 3.510 -56.864 3.941 1.00 44.25 489 SER A C 1
ATOM 3840 O O . SER A 1 489 ? 3.126 -57.886 3.381 1.00 44.25 489 SER A O 1
ATOM 3842 N N . ILE A 1 490 ? 4.520 -56.122 3.469 1.00 37.28 490 ILE A N 1
ATOM 3843 C CA . ILE A 1 490 ? 5.526 -56.646 2.517 1.00 37.28 490 ILE A CA 1
ATOM 3844 C C . ILE A 1 490 ? 6.951 -56.238 2.945 1.00 37.28 490 ILE A C 1
ATOM 3846 O O . ILE A 1 490 ? 7.840 -57.082 3.025 1.00 37.28 490 ILE A O 1
ATOM 3850 N N . THR A 1 491 ? 7.186 -54.971 3.307 1.00 38.91 491 THR A N 1
ATOM 3851 C CA . THR A 1 491 ? 8.553 -54.453 3.542 1.00 38.91 491 THR A CA 1
ATOM 3852 C C . THR A 1 491 ? 9.215 -54.940 4.838 1.00 38.91 491 THR A C 1
ATOM 3854 O O . THR A 1 491 ? 10.434 -55.074 4.882 1.00 38.91 491 THR A O 1
ATOM 3857 N N . ALA A 1 492 ? 8.439 -55.249 5.883 1.00 37.59 492 ALA A N 1
ATOM 3858 C CA . ALA A 1 492 ? 8.983 -55.681 7.178 1.00 37.59 492 ALA A CA 1
ATOM 3859 C C . ALA A 1 492 ? 9.730 -57.029 7.101 1.00 37.59 492 ALA A C 1
ATOM 3861 O O . ALA A 1 492 ? 10.698 -57.242 7.827 1.00 37.59 492 ALA A O 1
ATOM 3862 N N . VAL A 1 493 ? 9.318 -57.918 6.189 1.00 40.41 493 VAL A N 1
ATOM 3863 C CA . VAL A 1 493 ? 9.988 -59.211 5.964 1.00 40.41 493 VAL A CA 1
ATOM 3864 C C . VAL A 1 493 ? 11.326 -59.005 5.245 1.00 40.41 493 VAL A C 1
ATOM 3866 O O . VAL A 1 493 ? 12.318 -59.639 5.597 1.00 40.41 493 VAL A O 1
ATOM 3869 N N . ALA A 1 494 ? 11.387 -58.063 4.297 1.00 40.25 494 ALA A N 1
ATOM 3870 C CA . ALA A 1 494 ? 12.622 -57.717 3.595 1.00 40.25 494 ALA A CA 1
ATOM 3871 C C . ALA A 1 494 ? 13.681 -57.125 4.544 1.00 40.25 494 ALA A C 1
ATOM 3873 O O . ALA A 1 494 ? 14.843 -57.525 4.486 1.00 40.25 494 ALA A O 1
ATOM 3874 N N . GLU A 1 495 ? 13.281 -56.238 5.465 1.00 39.62 495 GLU A N 1
ATOM 3875 C CA . GLU A 1 495 ? 14.204 -55.661 6.454 1.00 39.62 495 GLU A CA 1
ATOM 3876 C C . GLU A 1 495 ? 14.714 -56.712 7.461 1.00 39.62 495 GLU A C 1
ATOM 3878 O O . GLU A 1 495 ? 15.910 -56.718 7.771 1.00 39.62 495 GLU A O 1
ATOM 3883 N N . MET A 1 496 ? 13.867 -57.663 7.888 1.00 42.34 496 MET A N 1
ATOM 3884 C CA . MET A 1 496 ? 14.275 -58.790 8.743 1.00 42.34 496 MET A CA 1
ATOM 3885 C C . MET A 1 496 ? 15.319 -59.698 8.072 1.00 42.34 496 MET A C 1
ATOM 3887 O O . MET A 1 496 ? 16.317 -60.052 8.703 1.00 42.34 496 MET A O 1
ATOM 3891 N N . VAL A 1 497 ? 15.146 -60.024 6.785 1.00 44.69 497 VAL A N 1
ATOM 3892 C CA . VAL A 1 497 ? 16.115 -60.837 6.025 1.00 44.69 497 VAL A CA 1
ATOM 3893 C C . VAL A 1 497 ? 17.455 -60.106 5.858 1.00 44.69 497 VAL A C 1
ATOM 3895 O O . VAL A 1 497 ? 18.511 -60.720 6.022 1.00 44.69 497 VAL A O 1
ATOM 3898 N N . THR A 1 498 ? 17.459 -58.786 5.630 1.00 40.84 498 THR A N 1
ATOM 3899 C CA . THR A 1 498 ? 18.720 -58.017 5.566 1.00 40.84 498 THR A CA 1
ATOM 3900 C C . THR A 1 498 ? 19.410 -57.822 6.921 1.00 40.84 498 THR A C 1
ATOM 3902 O O . THR A 1 498 ? 20.641 -57.752 6.963 1.00 40.84 498 THR A O 1
ATOM 3905 N N . GLN A 1 499 ? 18.673 -57.783 8.039 1.00 41.44 499 GLN A N 1
ATOM 3906 C CA . GLN A 1 499 ? 19.288 -57.756 9.373 1.00 41.44 499 GLN A CA 1
ATOM 3907 C C . GLN A 1 499 ? 19.890 -59.112 9.769 1.00 41.44 499 GLN A C 1
ATOM 3909 O O . GLN A 1 499 ? 20.973 -59.127 10.351 1.00 41.44 499 GLN A O 1
ATOM 3914 N N . ALA A 1 500 ? 19.275 -60.235 9.379 1.00 38.78 500 ALA A N 1
ATOM 3915 C CA . ALA A 1 500 ? 19.837 -61.573 9.593 1.00 38.78 500 ALA A CA 1
ATOM 3916 C C . ALA A 1 500 ? 21.112 -61.837 8.761 1.00 38.78 500 ALA A C 1
ATOM 3918 O O . ALA A 1 500 ? 22.037 -62.496 9.231 1.00 38.78 500 ALA A O 1
ATOM 3919 N N . ALA A 1 501 ? 21.205 -61.281 7.548 1.00 37.53 501 ALA A N 1
ATOM 3920 C CA . ALA A 1 501 ? 22.406 -61.388 6.713 1.00 37.53 501 ALA A CA 1
ATOM 3921 C C . ALA A 1 501 ? 23.592 -60.538 7.223 1.00 37.53 501 ALA A C 1
ATOM 3923 O O . ALA A 1 501 ? 24.745 -60.826 6.909 1.00 37.53 501 ALA A O 1
ATOM 3924 N N . SER A 1 502 ? 23.326 -59.502 8.026 1.00 38.19 502 SER A N 1
ATOM 3925 C CA . SER A 1 502 ? 24.344 -58.545 8.491 1.00 38.19 502 SER A CA 1
ATOM 3926 C C . SER A 1 502 ? 25.044 -58.955 9.797 1.00 38.19 502 SER A C 1
ATOM 3928 O O . SER A 1 502 ? 25.966 -58.268 10.231 1.00 38.19 502 SER A O 1
ATOM 3930 N N . SER A 1 503 ? 24.641 -60.062 10.432 1.00 36.19 503 SER A N 1
ATOM 3931 C CA . SER A 1 503 ? 25.246 -60.573 11.675 1.00 36.19 503 SER A CA 1
ATOM 3932 C C . SER A 1 503 ? 26.295 -61.678 11.472 1.00 36.19 503 SER A C 1
ATOM 3934 O O . SER A 1 503 ? 26.800 -62.206 12.459 1.00 36.19 503 SER A O 1
ATOM 3936 N N . VAL A 1 504 ? 26.634 -62.041 10.224 1.00 35.12 504 VAL A N 1
ATOM 3937 C CA . VAL A 1 504 ? 27.508 -63.198 9.906 1.00 35.12 504 VAL A CA 1
ATOM 3938 C C . VAL A 1 504 ? 28.732 -62.827 9.044 1.00 35.12 504 VAL A C 1
ATOM 3940 O O . VAL A 1 504 ? 29.266 -63.656 8.319 1.00 35.12 504 VAL A O 1
ATOM 3943 N N . VAL A 1 505 ? 29.241 -61.592 9.142 1.00 33.78 505 VAL A N 1
ATOM 3944 C CA . VAL A 1 505 ? 30.604 -61.244 8.680 1.00 33.78 505 VAL A CA 1
ATOM 3945 C C . VAL A 1 505 ? 31.215 -60.224 9.646 1.00 33.78 505 VAL A C 1
ATOM 3947 O O . VAL A 1 505 ? 30.864 -59.048 9.601 1.00 33.78 505 VAL A O 1
ATOM 3950 N N . GLY A 1 506 ? 32.120 -60.650 10.538 1.00 30.98 506 GLY A N 1
ATOM 3951 C CA . GLY A 1 506 ? 32.759 -59.709 11.478 1.00 30.98 506 GLY A CA 1
ATOM 3952 C C . GLY A 1 506 ? 33.413 -60.254 12.755 1.00 30.98 506 GLY A C 1
ATOM 3953 O O . GLY A 1 506 ? 33.825 -59.448 13.584 1.00 30.98 506 GLY A O 1
ATOM 3954 N N . GLN A 1 507 ? 33.540 -61.573 12.946 1.00 27.03 507 GLN A N 1
ATOM 3955 C CA . GLN A 1 507 ? 34.339 -62.148 14.042 1.00 27.03 507 GLN A CA 1
ATOM 3956 C C . GLN A 1 507 ? 35.233 -63.297 13.558 1.00 27.03 507 GLN A C 1
ATOM 3958 O O . GLN A 1 507 ? 34.828 -64.453 13.606 1.00 27.03 507 GLN A O 1
ATOM 3963 N N . VAL A 1 508 ? 36.477 -62.993 13.172 1.00 27.48 508 VAL A N 1
ATOM 3964 C CA . VAL A 1 508 ? 37.601 -63.947 13.246 1.00 27.48 508 VAL A CA 1
ATOM 3965 C C . VAL A 1 508 ? 38.902 -63.166 13.498 1.00 27.48 508 VAL A C 1
ATOM 3967 O O . VAL A 1 508 ? 39.125 -62.154 12.841 1.00 27.48 508 VAL A O 1
ATOM 3970 N N . LEU A 1 509 ? 39.776 -63.689 14.379 1.00 27.95 509 LEU A N 1
ATOM 3971 C CA . LEU A 1 509 ? 41.143 -63.211 14.708 1.00 27.95 509 LEU A CA 1
ATOM 3972 C C . LEU A 1 509 ? 41.171 -61.878 15.516 1.00 27.95 509 LEU A C 1
ATOM 3974 O O . LEU A 1 509 ? 40.683 -60.864 15.042 1.00 27.95 509 LEU A O 1
ATOM 3978 N N . LYS A 1 510 ? 41.734 -61.752 16.734 1.00 26.36 510 LYS A N 1
ATOM 3979 C CA . LYS A 1 510 ? 42.824 -62.466 17.455 1.00 26.36 510 LYS A CA 1
ATOM 3980 C C . LYS A 1 510 ? 42.548 -62.557 19.002 1.00 26.36 510 LYS A C 1
ATOM 3982 O O . LYS A 1 510 ? 41.474 -62.131 19.416 1.00 26.36 510 LYS A O 1
ATOM 3987 N N . PRO A 1 511 ? 43.388 -63.219 19.842 1.00 30.33 511 PRO A N 1
ATOM 3988 C CA . PRO A 1 511 ? 42.891 -64.135 20.894 1.00 30.33 511 PRO A CA 1
ATOM 3989 C C . PRO A 1 511 ? 42.820 -63.636 22.363 1.00 30.33 511 PRO A C 1
ATOM 3991 O O . PRO A 1 511 ? 43.442 -62.645 22.724 1.00 30.33 511 PRO A O 1
ATOM 3994 N N . LYS A 1 512 ? 42.089 -64.430 23.181 1.00 23.77 512 LYS A N 1
ATOM 3995 C CA . LYS A 1 512 ? 42.277 -64.836 24.612 1.00 23.77 512 LYS A CA 1
ATOM 3996 C C . LYS A 1 512 ? 43.417 -64.135 25.391 1.00 23.77 512 LYS A C 1
ATOM 3998 O O . LYS A 1 512 ? 44.534 -64.118 24.894 1.00 23.77 512 LYS A O 1
ATOM 4003 N N . ASN A 1 513 ? 43.297 -63.664 26.643 1.00 25.38 513 ASN A N 1
ATOM 4004 C CA . ASN A 1 513 ? 42.415 -63.956 27.807 1.00 25.38 513 ASN A CA 1
ATOM 4005 C C . ASN A 1 513 ? 42.482 -62.735 28.805 1.00 25.38 513 ASN A C 1
ATOM 4007 O O . ASN A 1 513 ? 43.165 -61.773 28.473 1.00 25.38 513 ASN A O 1
ATOM 4011 N N . ASN A 1 514 ? 41.877 -62.623 30.010 1.00 25.94 514 ASN A N 1
ATOM 4012 C CA . ASN A 1 514 ? 41.093 -63.525 30.884 1.00 25.94 514 ASN A CA 1
ATOM 4013 C C . ASN A 1 514 ? 40.122 -62.754 31.847 1.00 25.94 514 ASN A C 1
ATOM 4015 O O . ASN A 1 514 ? 39.943 -61.545 31.736 1.00 25.94 514 ASN A O 1
ATOM 4019 N N . THR A 1 515 ? 39.543 -63.478 32.817 1.00 24.20 515 THR A N 1
ATOM 4020 C CA . THR A 1 515 ? 38.933 -63.083 34.123 1.00 24.20 515 THR A CA 1
ATOM 4021 C C . THR A 1 515 ? 39.702 -62.005 34.932 1.00 24.20 515 THR A C 1
ATOM 4023 O O . THR A 1 515 ? 40.923 -61.977 34.880 1.00 24.20 515 THR A O 1
ATOM 4026 N N . ALA A 1 516 ? 39.100 -61.119 35.751 1.00 24.52 516 ALA A N 1
ATOM 4027 C CA . ALA A 1 516 ? 38.182 -61.399 36.871 1.00 24.52 516 ALA A CA 1
ATOM 4028 C C . ALA A 1 516 ? 37.414 -60.156 37.427 1.00 24.52 516 ALA A C 1
ATOM 4030 O O . ALA A 1 516 ? 37.684 -59.010 37.080 1.00 24.52 516 ALA A O 1
ATOM 4031 N N . GLN A 1 517 ? 36.469 -60.439 38.333 1.00 24.72 517 GLN A N 1
ATOM 4032 C CA . GLN A 1 517 ? 35.632 -59.557 39.180 1.00 24.72 517 GLN A CA 1
ATOM 4033 C C . GLN A 1 517 ? 36.404 -58.379 39.844 1.00 24.72 517 GLN A C 1
ATOM 4035 O O . GLN A 1 517 ? 37.564 -58.544 40.199 1.00 24.72 517 GLN A O 1
ATOM 4040 N N . ASN A 1 518 ? 35.828 -57.192 40.122 1.00 25.66 518 ASN A N 1
ATOM 4041 C CA . ASN A 1 518 ? 34.894 -56.980 41.247 1.00 25.66 518 ASN A CA 1
ATOM 4042 C C . ASN A 1 518 ? 34.286 -55.544 41.342 1.00 25.66 518 ASN A C 1
ATOM 4044 O O . ASN A 1 518 ? 34.882 -54.559 40.915 1.00 25.66 518 ASN A O 1
ATOM 4048 N N . LYS A 1 519 ? 33.106 -55.438 41.982 1.00 23.28 519 LYS A N 1
ATOM 4049 C CA . LYS A 1 519 ? 32.521 -54.228 42.645 1.00 23.28 519 LYS A CA 1
ATOM 4050 C C . LYS A 1 519 ? 33.217 -54.010 44.032 1.00 23.28 519 LYS A C 1
ATOM 4052 O O . LYS A 1 519 ? 34.033 -54.872 44.343 1.00 23.28 519 LYS A O 1
ATOM 4057 N N . PRO A 1 520 ? 32.909 -53.021 44.929 1.00 32.97 520 PRO A N 1
ATOM 4058 C CA . PRO A 1 520 ? 31.769 -52.074 44.978 1.00 32.97 520 PRO A CA 1
ATOM 4059 C C . PRO A 1 520 ? 32.031 -50.600 45.437 1.00 32.97 520 PRO A C 1
ATOM 4061 O O . PRO A 1 520 ? 33.016 -50.261 46.072 1.00 32.97 520 PRO A O 1
ATOM 4064 N N . HIS A 1 521 ? 31.042 -49.733 45.168 1.00 25.31 521 HIS A N 1
ATOM 4065 C CA . HIS A 1 521 ? 30.315 -48.858 46.128 1.00 25.31 521 HIS A CA 1
ATOM 4066 C C . HIS A 1 521 ? 30.976 -48.406 47.470 1.00 25.31 521 HIS A C 1
ATOM 4068 O O . HIS A 1 521 ? 31.118 -49.235 48.366 1.00 25.31 521 HIS A O 1
ATOM 4074 N N . LYS A 1 522 ? 31.125 -47.079 47.708 1.00 23.25 522 LYS A N 1
ATOM 4075 C CA . LYS A 1 522 ? 30.337 -46.253 48.685 1.00 23.25 522 LYS A CA 1
ATOM 4076 C C . LYS A 1 522 ? 30.907 -44.829 48.945 1.00 23.25 522 LYS A C 1
ATOM 4078 O O . LYS A 1 522 ? 32.096 -44.580 48.808 1.00 23.25 522 LYS A O 1
ATOM 4083 N N . GLN A 1 523 ? 30.012 -43.911 49.334 1.00 21.89 523 GLN A N 1
ATOM 4084 C CA . GLN A 1 523 ? 30.251 -42.594 49.980 1.00 21.89 523 GLN A CA 1
ATOM 4085 C C . GLN A 1 523 ? 30.506 -42.760 51.515 1.00 21.89 523 GLN A C 1
ATOM 4087 O O . GLN A 1 523 ? 30.415 -43.894 51.985 1.00 21.89 523 GLN A O 1
ATOM 4092 N N . PRO A 1 524 ? 30.519 -41.698 52.364 1.00 44.72 524 PRO A N 1
ATOM 4093 C CA . PRO A 1 524 ? 31.347 -40.466 52.404 1.00 44.72 524 PRO A CA 1
ATOM 4094 C C . PRO A 1 524 ? 31.912 -40.158 53.829 1.00 44.72 524 PRO A C 1
ATOM 4096 O O . PRO A 1 524 ? 31.412 -40.704 54.808 1.00 44.72 524 PRO A O 1
ATOM 4099 N N . SER A 1 525 ? 32.814 -39.173 54.004 1.00 21.64 525 SER A N 1
ATOM 4100 C CA . SER A 1 525 ? 32.991 -38.458 55.301 1.00 21.64 525 SER A CA 1
ATOM 4101 C C . SER A 1 525 ? 33.792 -37.136 55.196 1.00 21.64 525 SER A C 1
ATOM 4103 O O . SER A 1 525 ? 34.266 -36.771 54.122 1.00 21.64 525 SER A O 1
ATOM 4105 N N . LYS A 1 526 ? 33.831 -36.366 56.299 1.00 23.34 526 LYS A N 1
ATOM 4106 C CA . LYS A 1 526 ? 34.182 -34.930 56.427 1.00 23.34 526 LYS A CA 1
ATOM 4107 C C . LYS A 1 526 ? 35.509 -34.663 57.176 1.00 23.34 526 LYS A C 1
ATOM 4109 O O . LYS A 1 526 ? 35.788 -35.399 58.110 1.00 23.34 526 LYS A O 1
ATOM 4114 N N . GLN A 1 527 ? 36.106 -33.483 56.904 1.00 25.66 527 GLN A N 1
ATOM 4115 C CA . GLN A 1 527 ? 36.933 -32.620 57.803 1.00 25.66 527 GLN A CA 1
ATOM 4116 C C . GLN A 1 527 ? 38.267 -33.233 58.337 1.00 25.66 527 GLN A C 1
ATOM 4118 O O . GLN A 1 527 ? 38.453 -34.437 58.260 1.00 25.66 527 GLN A O 1
ATOM 4123 N N . THR A 1 528 ? 39.311 -32.495 58.764 1.00 23.11 528 THR A N 1
ATOM 4124 C CA . THR A 1 528 ? 39.417 -31.155 59.407 1.00 23.11 528 THR A CA 1
ATOM 4125 C C . THR A 1 528 ? 40.780 -30.458 59.152 1.00 23.11 528 THR A C 1
ATOM 4127 O O . THR A 1 528 ? 41.809 -31.120 59.114 1.00 23.11 528 THR A O 1
ATOM 4130 N N . ASP A 1 529 ? 40.751 -29.123 59.048 1.00 23.80 529 ASP A N 1
ATOM 4131 C CA . ASP A 1 529 ? 41.661 -28.053 59.538 1.00 23.80 529 ASP A CA 1
ATOM 4132 C C . ASP A 1 529 ? 43.193 -28.212 59.737 1.00 23.80 529 ASP A C 1
ATOM 4134 O O . ASP A 1 529 ? 43.661 -29.050 60.506 1.00 23.80 529 ASP A O 1
ATOM 4138 N N . LYS A 1 530 ? 43.947 -27.190 59.269 1.00 25.83 530 LYS A N 1
ATOM 4139 C CA . LYS A 1 530 ? 44.747 -26.270 60.130 1.00 25.83 530 LYS A CA 1
ATOM 4140 C C . LYS A 1 530 ? 45.189 -24.979 59.401 1.00 25.83 530 LYS A C 1
ATOM 4142 O O . LYS A 1 530 ? 45.281 -24.953 58.179 1.00 25.83 530 LYS A O 1
ATOM 4147 N N . GLN A 1 531 ? 45.408 -23.892 60.157 1.00 24.14 531 GLN A N 1
ATOM 4148 C CA . GLN A 1 531 ? 45.532 -22.505 59.660 1.00 24.14 531 GLN A CA 1
ATOM 4149 C C . GLN A 1 531 ? 46.963 -21.942 59.569 1.00 24.14 531 GLN A C 1
ATOM 4151 O O . GLN A 1 531 ? 47.756 -22.116 60.491 1.00 24.14 531 GLN A O 1
ATOM 4156 N N . ALA A 1 532 ? 47.175 -21.110 58.535 1.00 24.08 532 ALA A N 1
ATOM 4157 C CA . ALA A 1 532 ? 47.996 -19.885 58.491 1.00 24.08 532 ALA A CA 1
ATOM 4158 C C . ALA A 1 532 ? 47.624 -19.077 57.209 1.00 24.08 532 ALA A C 1
ATOM 4160 O O . ALA A 1 532 ? 47.317 -19.699 56.198 1.00 24.08 532 ALA A O 1
ATOM 4161 N N . SER A 1 533 ? 47.612 -17.734 57.136 1.00 25.00 533 SER A N 1
ATOM 4162 C CA . SER A 1 533 ? 47.642 -16.689 58.182 1.00 25.00 533 SER A CA 1
ATOM 4163 C C . SER A 1 533 ? 46.951 -15.366 57.709 1.00 25.00 533 SER A C 1
ATOM 4165 O O . SER A 1 533 ? 45.876 -15.415 57.117 1.00 25.00 533 SER A O 1
ATOM 4167 N N . LYS A 1 534 ? 47.503 -14.185 58.036 1.00 25.98 534 LYS A N 1
ATOM 4168 C CA . LYS A 1 534 ? 46.996 -12.794 57.852 1.00 25.98 534 LYS A CA 1
ATOM 4169 C C . LYS A 1 534 ? 47.648 -12.108 56.622 1.00 25.98 534 LYS A C 1
ATOM 4171 O O . LYS A 1 534 ? 48.764 -12.493 56.305 1.00 25.98 534 LYS A O 1
ATOM 4176 N N . GLN A 1 535 ? 47.174 -11.039 55.954 1.00 25.27 535 GLN A N 1
ATOM 4177 C CA . GLN A 1 535 ? 45.941 -10.207 55.815 1.00 25.27 535 GLN A CA 1
ATOM 4178 C C . GLN A 1 535 ? 46.263 -9.138 54.703 1.00 25.27 535 GLN A C 1
ATOM 4180 O O . GLN A 1 535 ? 47.427 -9.048 54.322 1.00 25.27 535 GLN A O 1
ATOM 4185 N N . PRO A 1 536 ? 45.378 -8.202 54.285 1.00 29.38 536 PRO A N 1
ATOM 4186 C CA . PRO A 1 536 ? 44.011 -8.332 53.761 1.00 29.38 536 PRO A CA 1
ATOM 4187 C C . PRO A 1 536 ? 43.824 -7.624 52.382 1.00 29.38 536 PRO A C 1
ATOM 4189 O O . PRO A 1 536 ? 44.387 -6.560 52.143 1.00 29.38 536 PRO A O 1
ATOM 4192 N N . GLU A 1 537 ? 42.924 -8.099 51.510 1.00 25.17 537 GLU A N 1
ATOM 4193 C CA . GLU A 1 537 ? 42.461 -7.303 50.350 1.00 25.17 537 GLU A CA 1
ATOM 4194 C C . GLU A 1 537 ? 40.935 -7.395 50.146 1.00 25.17 537 GLU A C 1
ATOM 4196 O O . GLU A 1 537 ? 40.292 -8.355 50.576 1.00 25.17 537 GLU A O 1
ATOM 4201 N N . LYS A 1 538 ? 40.333 -6.349 49.557 1.00 25.80 538 LYS A N 1
ATOM 4202 C CA . LYS A 1 538 ? 38.869 -6.138 49.504 1.00 25.80 538 LYS A CA 1
ATOM 4203 C C . LYS A 1 538 ? 38.122 -7.262 48.757 1.00 25.80 538 LYS A C 1
ATOM 4205 O O . LYS A 1 538 ? 38.584 -7.704 47.705 1.00 25.80 538 LYS A O 1
ATOM 4210 N N . PRO A 1 539 ? 36.910 -7.656 49.201 1.00 25.39 539 PRO A N 1
ATOM 4211 C CA . PRO A 1 539 ? 36.134 -8.690 48.522 1.00 25.39 539 PRO A CA 1
ATOM 4212 C C . PRO A 1 539 ? 35.650 -8.219 47.142 1.00 25.39 539 PRO A C 1
ATOM 4214 O O . PRO A 1 539 ? 34.829 -7.307 47.027 1.00 25.39 539 PRO A O 1
ATOM 4217 N N . ARG A 1 540 ? 36.118 -8.886 46.078 1.00 26.61 540 ARG A N 1
ATOM 4218 C CA . ARG A 1 540 ? 35.493 -8.799 44.750 1.00 26.61 540 ARG A CA 1
ATOM 4219 C C . ARG A 1 540 ? 34.100 -9.424 44.803 1.00 26.61 540 ARG A C 1
ATOM 4221 O O . ARG A 1 540 ? 33.941 -10.563 45.233 1.00 26.61 540 ARG A O 1
ATOM 4228 N N . GLN A 1 541 ? 33.105 -8.677 44.331 1.00 29.02 541 GLN A N 1
ATOM 4229 C CA . GLN A 1 541 ? 31.734 -9.159 44.171 1.00 29.02 541 GLN A CA 1
ATOM 4230 C C . GLN A 1 541 ? 31.688 -10.355 43.207 1.00 29.02 541 GLN A C 1
ATOM 4232 O O . GLN A 1 541 ? 32.360 -10.359 42.175 1.00 29.02 541 GLN A O 1
ATOM 4237 N N . SER A 1 542 ? 30.876 -11.357 43.540 1.00 29.59 542 SER A N 1
ATOM 4238 C CA . SER A 1 542 ? 30.604 -12.509 42.681 1.00 29.59 542 SER A CA 1
ATOM 4239 C C . SER A 1 542 ? 29.844 -12.099 41.415 1.00 29.59 542 SER A C 1
ATOM 4241 O O . SER A 1 542 ? 28.927 -11.277 41.462 1.00 29.59 542 SER A O 1
ATOM 4243 N N . GLU A 1 543 ? 30.199 -12.688 40.267 1.00 28.53 543 GLU A N 1
ATOM 4244 C CA . GLU A 1 543 ? 29.469 -12.448 39.017 1.00 28.53 543 GLU A CA 1
ATOM 4245 C C . GLU A 1 543 ? 27.995 -12.894 39.127 1.00 28.53 543 GLU A C 1
ATOM 4247 O O . GLU A 1 543 ? 27.706 -13.958 39.686 1.00 28.53 543 GLU A O 1
ATOM 4252 N N . PRO A 1 544 ? 27.038 -12.137 38.556 1.00 32.56 544 PRO A N 1
ATOM 4253 C CA . PRO A 1 544 ? 25.625 -12.485 38.626 1.00 32.56 544 PRO A CA 1
ATOM 4254 C C . PRO A 1 544 ? 25.278 -13.705 37.760 1.00 32.56 544 PRO A C 1
ATOM 4256 O O . PRO A 1 544 ? 25.689 -13.828 36.603 1.00 32.56 544 PRO A O 1
ATOM 4259 N N . ILE A 1 545 ? 24.426 -14.578 38.306 1.00 35.56 545 ILE A N 1
ATOM 4260 C CA . ILE A 1 545 ? 23.906 -15.779 37.637 1.00 35.56 545 ILE A CA 1
ATOM 4261 C C . ILE A 1 545 ? 23.229 -15.396 36.307 1.00 35.56 545 ILE A C 1
ATOM 4263 O O . ILE A 1 545 ? 22.216 -14.694 36.281 1.00 35.56 545 ILE A O 1
ATOM 4267 N N . LYS A 1 546 ? 23.762 -15.897 35.184 1.00 48.06 546 LYS A N 1
ATOM 4268 C CA . LYS A 1 546 ? 23.228 -15.641 33.833 1.00 48.06 546 LYS A CA 1
ATOM 4269 C C . LYS A 1 546 ? 21.860 -16.315 33.642 1.00 48.06 546 LYS A C 1
ATOM 4271 O O . LYS A 1 546 ? 21.784 -17.492 33.296 1.00 48.06 546 LYS A O 1
ATOM 4276 N N . GLN A 1 547 ? 20.778 -15.552 33.821 1.00 57.88 547 GLN A N 1
ATOM 4277 C CA . GLN A 1 547 ? 19.404 -15.987 33.531 1.00 57.88 547 GLN A CA 1
ATOM 4278 C C . GLN A 1 547 ? 19.268 -16.445 32.065 1.00 57.88 547 GLN A C 1
ATOM 4280 O O . GLN A 1 547 ? 19.589 -15.703 31.133 1.00 57.88 547 GLN A O 1
ATOM 4285 N N . MET A 1 548 ? 18.793 -17.677 31.849 1.00 62.09 548 MET A N 1
ATOM 4286 C CA . MET A 1 548 ? 18.658 -18.275 30.515 1.00 62.09 548 MET A CA 1
ATOM 4287 C C . MET A 1 548 ? 17.247 -18.110 29.951 1.00 62.09 548 MET A C 1
ATOM 4289 O O . MET A 1 548 ? 16.266 -18.450 30.607 1.00 62.09 548 MET A O 1
ATOM 4293 N N . ASN A 1 549 ? 17.139 -17.671 28.694 1.00 70.00 549 ASN A N 1
ATOM 4294 C CA . ASN A 1 549 ? 15.853 -17.557 28.010 1.00 70.00 549 ASN A CA 1
ATOM 4295 C C . ASN A 1 549 ? 15.336 -18.931 27.555 1.00 70.00 549 ASN A C 1
ATOM 4297 O O . ASN A 1 549 ? 15.998 -19.615 26.780 1.00 70.00 549 ASN A O 1
ATOM 4301 N N . THR A 1 550 ? 14.136 -19.309 28.003 1.00 67.25 550 THR A N 1
ATOM 4302 C CA . THR A 1 550 ? 13.521 -20.631 27.758 1.00 67.25 550 THR A CA 1
ATOM 4303 C C . THR A 1 550 ? 12.441 -20.629 26.666 1.00 67.25 550 THR A C 1
ATOM 4305 O O . THR A 1 550 ? 11.808 -21.653 26.402 1.00 67.25 550 THR A O 1
ATOM 4308 N N . HIS A 1 551 ? 12.180 -19.479 26.040 1.00 78.31 551 HIS A N 1
ATOM 4309 C CA . HIS A 1 551 ? 11.072 -19.268 25.098 1.00 78.31 551 HIS A CA 1
ATOM 4310 C C . HIS A 1 551 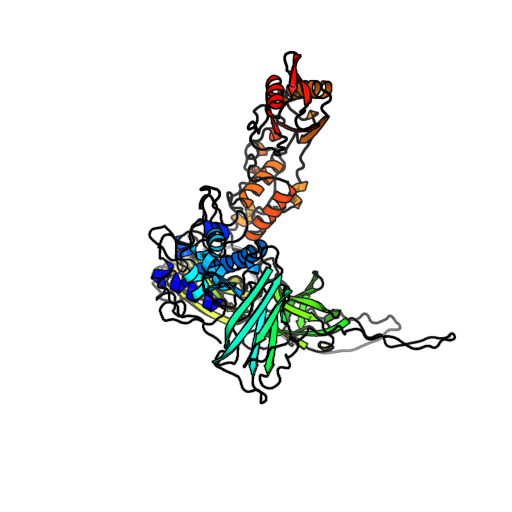? 11.528 -18.962 23.669 1.00 78.31 551 HIS A C 1
ATOM 4312 O O . HIS A 1 551 ? 10.761 -19.124 22.715 1.00 78.31 551 HIS A O 1
ATOM 4318 N N . THR A 1 552 ? 12.780 -18.533 23.503 1.00 69.31 552 THR A N 1
ATOM 4319 C CA . THR A 1 552 ? 13.378 -18.286 22.186 1.00 69.31 552 THR A CA 1
ATOM 4320 C C . THR A 1 552 ? 14.787 -18.853 22.030 1.00 69.31 552 THR A C 1
ATOM 4322 O O . THR A 1 552 ? 15.358 -18.713 20.949 1.00 69.31 552 THR A O 1
ATOM 4325 N N . GLU A 1 553 ? 15.352 -19.466 23.073 1.00 71.00 553 GLU A N 1
ATOM 4326 C CA . GLU A 1 553 ? 16.725 -19.984 23.139 1.00 71.00 553 GLU A CA 1
ATOM 4327 C C . GLU A 1 553 ? 16.777 -21.340 23.876 1.00 71.00 553 GLU A C 1
ATOM 4329 O O . GLU A 1 553 ? 15.849 -21.710 24.595 1.00 71.00 553 GLU A O 1
ATOM 4334 N N . LYS A 1 554 ? 17.851 -22.105 23.656 1.00 66.56 554 LYS A N 1
ATOM 4335 C CA . LYS A 1 554 ? 18.238 -23.294 24.429 1.00 66.56 554 LYS A CA 1
ATOM 4336 C C . LYS A 1 554 ? 19.751 -23.246 24.624 1.00 66.56 554 LYS A C 1
ATOM 4338 O O . LYS A 1 554 ? 20.490 -23.097 23.653 1.00 66.56 554 LYS A O 1
ATOM 4343 N N . ASN A 1 555 ? 20.210 -23.332 25.871 1.00 57.97 555 ASN A N 1
ATOM 4344 C CA . ASN A 1 555 ? 21.627 -23.222 26.251 1.00 57.97 555 ASN A CA 1
ATOM 4345 C C . ASN A 1 555 ? 22.301 -21.956 25.665 1.00 57.97 555 ASN A C 1
ATOM 4347 O O . ASN A 1 555 ? 23.393 -22.020 25.107 1.00 57.97 555 ASN A O 1
ATOM 4351 N N . GLY A 1 556 ? 21.601 -20.814 25.705 1.00 50.38 556 GLY A N 1
ATOM 4352 C CA . GLY A 1 556 ? 22.069 -19.526 25.166 1.00 50.38 556 GLY A CA 1
ATOM 4353 C C . GLY A 1 556 ? 22.080 -19.395 23.634 1.00 50.38 556 GLY A C 1
ATOM 4354 O O . GLY A 1 556 ? 22.338 -18.306 23.127 1.00 50.38 556 GLY A O 1
ATOM 4355 N N . LYS A 1 557 ? 21.774 -20.459 22.879 1.00 51.44 557 LYS A N 1
ATOM 4356 C CA . LYS A 1 557 ? 21.654 -20.424 21.412 1.00 51.44 557 LYS A CA 1
ATOM 4357 C C . LYS A 1 557 ? 20.187 -20.229 21.000 1.00 51.44 557 LYS A C 1
ATOM 4359 O O . LYS A 1 557 ? 19.323 -20.890 21.578 1.00 51.44 557 LYS A O 1
ATOM 4364 N N . PRO A 1 558 ? 19.862 -19.374 20.011 1.00 57.38 558 PRO A N 1
ATOM 4365 C CA . PRO A 1 558 ? 18.502 -19.240 19.484 1.00 57.38 558 PRO A CA 1
ATOM 4366 C C . PRO A 1 558 ? 17.876 -20.581 19.075 1.00 57.38 558 PRO A C 1
ATOM 4368 O O . PRO A 1 558 ? 18.475 -21.351 18.333 1.00 57.38 558 PRO A O 1
ATOM 4371 N N . LEU A 1 559 ? 16.639 -20.837 19.524 1.00 56.81 559 LEU A N 1
ATOM 4372 C CA . LEU A 1 559 ? 15.841 -21.993 19.082 1.00 56.81 559 LEU A CA 1
ATOM 4373 C C . LEU A 1 559 ? 15.509 -21.897 17.588 1.00 56.81 559 LEU A C 1
ATOM 4375 O O . LEU A 1 559 ? 15.370 -22.908 16.914 1.00 56.81 559 LEU A O 1
ATOM 4379 N N . THR A 1 560 ? 15.380 -20.671 17.078 1.00 45.84 560 THR A N 1
ATOM 4380 C CA . THR A 1 560 ? 15.268 -20.394 15.642 1.00 45.84 560 THR A CA 1
ATOM 4381 C C . THR A 1 560 ? 16.652 -20.275 15.040 1.00 45.84 560 THR A C 1
ATOM 4383 O O . THR A 1 560 ? 17.414 -19.388 15.423 1.00 45.84 560 THR A O 1
ATOM 4386 N N . VAL A 1 561 ? 16.945 -21.097 14.036 1.00 40.53 561 VAL A N 1
ATOM 4387 C CA . VAL A 1 561 ? 18.060 -20.808 13.136 1.00 40.53 561 VAL A CA 1
ATOM 4388 C C . VAL A 1 561 ? 17.611 -19.659 12.237 1.00 40.53 561 VAL A C 1
ATOM 4390 O O . VAL A 1 561 ? 16.726 -19.829 11.399 1.00 40.53 561 VAL A O 1
ATOM 4393 N N . VAL A 1 562 ? 18.172 -18.465 12.438 1.00 31.39 562 VAL A N 1
ATOM 4394 C CA . VAL A 1 562 ? 17.951 -17.346 11.514 1.00 31.39 562 VAL A CA 1
ATOM 4395 C C . VAL A 1 562 ? 18.576 -17.738 10.179 1.00 31.39 562 VAL A C 1
ATOM 4397 O O . VAL A 1 562 ? 19.790 -17.888 10.101 1.00 31.39 562 VAL A O 1
ATOM 4400 N N . GLY A 1 563 ? 17.751 -17.933 9.149 1.00 32.16 563 GLY A N 1
ATOM 4401 C CA . GLY A 1 563 ? 18.235 -18.227 7.800 1.00 32.16 563 GLY A CA 1
ATOM 4402 C C . GLY A 1 563 ? 18.945 -19.577 7.655 1.00 32.16 563 GLY A C 1
ATOM 4403 O O . GLY A 1 563 ? 20.051 -19.626 7.138 1.00 32.16 563 GLY A O 1
ATOM 4404 N N . ASN A 1 564 ? 18.314 -20.677 8.075 1.00 25.62 564 ASN A N 1
ATOM 4405 C CA . ASN A 1 564 ? 18.496 -21.963 7.393 1.00 25.62 564 ASN A CA 1
ATOM 4406 C C . ASN A 1 564 ? 17.206 -22.785 7.475 1.00 25.62 564 ASN A C 1
ATOM 4408 O O . ASN A 1 564 ? 16.951 -23.502 8.444 1.00 25.62 564 ASN A O 1
ATOM 4412 N N . GLU A 1 565 ? 16.429 -22.737 6.394 1.00 29.33 565 GLU A N 1
ATOM 4413 C CA . GLU A 1 565 ? 15.738 -23.940 5.930 1.00 29.33 565 GLU A CA 1
ATOM 4414 C C . GLU A 1 565 ? 16.769 -25.076 5.801 1.00 29.33 565 GLU A C 1
ATOM 4416 O O . GLU A 1 565 ? 17.950 -24.814 5.546 1.00 29.33 565 GLU A O 1
ATOM 4421 N N . LYS A 1 566 ? 16.346 -26.342 5.917 1.00 29.02 566 LYS A N 1
ATOM 4422 C CA . LYS A 1 566 ? 17.189 -27.470 5.492 1.00 29.02 566 LYS A CA 1
ATOM 4423 C C . LYS A 1 566 ? 17.289 -27.492 3.965 1.00 29.02 566 LYS A C 1
ATOM 4425 O O . LYS A 1 566 ? 16.669 -28.307 3.291 1.00 29.02 566 LYS A O 1
ATOM 4430 N N . LYS A 1 567 ? 18.096 -26.572 3.447 1.00 33.53 567 LYS A N 1
ATOM 4431 C CA . LYS A 1 567 ? 18.720 -26.661 2.135 1.00 33.53 567 LYS A CA 1
ATOM 4432 C C . LYS A 1 567 ? 19.634 -27.895 2.122 1.00 33.53 567 LYS A C 1
ATOM 4434 O O . LYS A 1 567 ? 20.117 -28.314 3.176 1.00 33.53 567 LYS A O 1
ATOM 4439 N N . SER A 1 568 ? 19.836 -28.488 0.951 1.00 36.41 568 SER A N 1
ATOM 4440 C CA . SER A 1 568 ? 20.687 -29.673 0.786 1.00 36.41 568 SER A CA 1
ATOM 4441 C C . SER A 1 568 ? 22.129 -29.413 1.254 1.00 36.41 568 SER A C 1
ATOM 4443 O O . SER A 1 568 ? 22.593 -28.269 1.254 1.00 36.41 568 SER A O 1
ATOM 4445 N N . GLU A 1 569 ? 22.872 -30.473 1.603 1.00 38.59 569 GLU A N 1
ATOM 4446 C CA . GLU A 1 569 ? 24.323 -30.383 1.848 1.00 38.59 569 GLU A CA 1
ATOM 4447 C C . GLU A 1 569 ? 25.051 -29.648 0.701 1.00 38.59 569 GLU A C 1
ATOM 4449 O O . GLU A 1 569 ? 25.940 -28.836 0.956 1.00 38.59 569 GLU A O 1
ATOM 4454 N N . ALA A 1 570 ? 24.627 -29.875 -0.551 1.00 40.34 570 ALA A N 1
ATOM 4455 C CA . ALA A 1 570 ? 25.166 -29.219 -1.745 1.00 40.34 570 ALA A CA 1
ATOM 4456 C C . ALA A 1 570 ? 25.026 -27.686 -1.693 1.00 40.34 570 ALA A C 1
ATOM 4458 O O . ALA A 1 570 ? 25.996 -26.963 -1.910 1.00 40.34 570 ALA A O 1
ATOM 4459 N N . ASP A 1 571 ? 23.846 -27.192 -1.317 1.00 39.59 571 ASP A N 1
ATOM 4460 C CA . ASP A 1 571 ? 23.548 -25.764 -1.179 1.00 39.59 571 ASP A CA 1
ATOM 4461 C C . ASP A 1 571 ? 24.434 -25.094 -0.114 1.00 39.59 571 ASP A C 1
ATOM 4463 O O . ASP A 1 571 ? 24.855 -23.947 -0.261 1.00 39.59 571 ASP A O 1
ATOM 4467 N N . LYS A 1 572 ? 24.697 -25.799 0.997 1.00 40.59 572 LYS A N 1
ATOM 4468 C CA . LYS A 1 572 ? 25.563 -25.304 2.076 1.00 40.59 572 LYS A CA 1
ATOM 4469 C C . LYS A 1 572 ? 27.027 -25.259 1.628 1.00 40.59 572 LYS A C 1
ATOM 4471 O O . LYS A 1 572 ? 27.690 -24.258 1.879 1.00 40.59 572 LYS A O 1
ATOM 4476 N N . LYS A 1 573 ? 27.483 -26.290 0.908 1.00 49.03 573 LYS A N 1
ATOM 4477 C CA . LYS A 1 573 ? 28.833 -26.386 0.330 1.00 49.03 573 LYS A CA 1
ATOM 4478 C C . LYS A 1 573 ? 29.093 -25.317 -0.745 1.00 49.03 573 LYS A C 1
ATOM 4480 O O . LYS A 1 573 ? 30.211 -24.838 -0.868 1.00 49.03 573 LYS A O 1
ATOM 4485 N N . GLN A 1 574 ? 28.064 -24.880 -1.477 1.00 49.28 574 GLN A N 1
ATOM 4486 C CA . GLN A 1 574 ? 28.180 -23.820 -2.492 1.00 49.28 574 GLN A CA 1
ATOM 4487 C C . GLN A 1 574 ? 28.372 -22.404 -1.903 1.00 49.28 574 GLN A C 1
ATOM 4489 O O . GLN A 1 574 ? 28.905 -21.530 -2.589 1.00 49.28 574 GLN A O 1
ATOM 4494 N N . ARG A 1 575 ? 27.940 -22.165 -0.653 1.00 54.28 575 ARG A N 1
ATOM 4495 C CA . ARG A 1 575 ? 27.976 -20.843 0.016 1.00 54.28 575 ARG A CA 1
ATOM 4496 C C . ARG A 1 575 ? 29.120 -20.655 1.013 1.00 54.28 575 ARG A C 1
ATOM 4498 O O . ARG A 1 575 ? 29.250 -19.585 1.607 1.00 54.28 575 ARG A O 1
ATOM 4505 N N . GLU A 1 576 ? 29.929 -21.683 1.236 1.00 53.94 576 GLU A N 1
ATOM 4506 C CA . GLU A 1 576 ? 31.074 -21.613 2.139 1.00 53.94 576 GLU A CA 1
ATOM 4507 C C . GLU A 1 576 ? 32.078 -20.558 1.625 1.00 53.94 576 GLU A C 1
ATOM 4509 O O . GLU A 1 576 ? 32.466 -20.574 0.459 1.00 53.94 576 GLU A O 1
ATOM 4514 N N . GLY A 1 577 ? 32.418 -19.575 2.467 1.00 64.38 577 GLY A N 1
ATOM 4515 C CA . GLY A 1 577 ? 33.279 -18.440 2.099 1.00 64.38 577 GLY A CA 1
ATOM 4516 C C . GLY A 1 577 ? 32.597 -17.228 1.435 1.00 64.38 577 GLY A C 1
ATOM 4517 O O . GLY A 1 577 ? 33.290 -16.264 1.115 1.00 64.38 577 GLY A O 1
ATOM 4518 N N . GLN A 1 578 ? 31.270 -17.217 1.241 1.00 77.69 578 GLN A N 1
ATOM 4519 C CA . GLN A 1 578 ? 30.560 -16.052 0.682 1.00 77.69 578 GLN A CA 1
ATOM 4520 C C . GLN A 1 578 ? 30.141 -15.023 1.752 1.00 77.69 578 GLN A C 1
ATOM 4522 O O . GLN A 1 578 ? 29.710 -15.386 2.847 1.00 77.69 578 GLN A O 1
ATOM 4527 N N . LEU A 1 579 ? 30.204 -13.728 1.416 1.00 81.38 579 LEU A N 1
ATOM 4528 C CA . LEU A 1 579 ? 29.725 -12.619 2.254 1.00 81.38 579 LEU A CA 1
ATOM 4529 C C . LEU A 1 579 ? 28.360 -12.102 1.751 1.00 81.38 579 LEU A C 1
ATOM 4531 O O . LEU A 1 579 ? 28.186 -11.950 0.541 1.00 81.38 579 LEU A O 1
ATOM 4535 N N . PRO A 1 580 ? 27.392 -11.774 2.630 1.00 78.56 580 PRO A N 1
ATOM 4536 C CA . PRO A 1 580 ? 26.074 -11.276 2.221 1.00 78.56 580 PRO A CA 1
ATOM 4537 C C . PRO A 1 580 ? 26.123 -10.055 1.293 1.00 78.56 580 PRO A C 1
ATOM 4539 O O . PRO A 1 580 ? 26.964 -9.169 1.460 1.00 78.56 580 PRO A O 1
ATOM 4542 N N . SER A 1 581 ? 25.175 -9.959 0.354 1.00 85.81 581 SER A N 1
ATOM 4543 C CA . SER A 1 581 ? 24.976 -8.731 -0.429 1.00 85.81 581 SER A CA 1
ATOM 4544 C C . SER A 1 581 ? 24.629 -7.533 0.467 1.00 85.81 581 SER A C 1
ATOM 4546 O O . SER A 1 581 ? 23.949 -7.675 1.488 1.00 85.81 581 SER A O 1
ATOM 4548 N N . GLY A 1 582 ? 25.125 -6.345 0.112 1.00 84.38 582 GLY A N 1
ATOM 4549 C CA . GLY A 1 582 ? 25.084 -5.146 0.953 1.00 84.38 582 GLY A CA 1
ATOM 4550 C C . GLY A 1 582 ? 26.000 -4.028 0.449 1.00 84.38 582 GLY A C 1
ATOM 4551 O O . GLY A 1 582 ? 26.813 -4.234 -0.449 1.00 84.38 582 GLY A O 1
ATOM 4552 N N . VAL A 1 583 ? 25.875 -2.836 1.039 1.00 87.50 583 VAL A N 1
ATOM 4553 C CA . VAL A 1 583 ? 26.579 -1.616 0.590 1.00 87.50 583 VAL A CA 1
ATOM 4554 C C . VAL A 1 583 ? 28.108 -1.700 0.650 1.00 87.50 583 VAL A C 1
ATOM 4556 O O . VAL A 1 583 ? 28.770 -0.996 -0.104 1.00 87.50 583 VAL A O 1
ATOM 4559 N N . GLU A 1 584 ? 28.678 -2.595 1.459 1.00 86.00 584 GLU A N 1
ATOM 4560 C CA . GLU A 1 584 ? 30.133 -2.812 1.525 1.00 86.00 584 GLU A CA 1
ATOM 4561 C C . GLU A 1 584 ? 30.731 -3.216 0.162 1.00 86.00 584 GLU A C 1
ATOM 4563 O O . GLU A 1 584 ? 31.835 -2.802 -0.199 1.00 86.00 584 GLU A O 1
ATOM 4568 N N . TRP A 1 585 ? 29.963 -3.937 -0.665 1.00 91.62 585 TRP A N 1
ATOM 4569 C CA . TRP A 1 585 ? 30.371 -4.338 -2.016 1.00 91.62 585 TRP A CA 1
ATOM 4570 C C . TRP A 1 585 ? 30.545 -3.162 -2.991 1.00 91.62 585 TRP A C 1
ATOM 4572 O O . TRP A 1 585 ? 31.263 -3.289 -3.982 1.00 91.62 585 TRP A O 1
ATOM 4582 N N . VAL A 1 586 ? 29.949 -1.998 -2.706 1.00 90.38 586 VAL A N 1
ATOM 4583 C CA . VAL A 1 586 ? 30.014 -0.799 -3.567 1.00 90.38 586 VAL A CA 1
ATOM 4584 C C . VAL A 1 586 ? 31.437 -0.242 -3.661 1.00 90.38 586 VAL A C 1
ATOM 4586 O O . VAL A 1 586 ? 31.829 0.280 -4.709 1.00 90.38 586 VAL A O 1
ATOM 4589 N N . LYS A 1 587 ? 32.219 -0.393 -2.583 1.00 90.25 587 LYS A N 1
ATOM 4590 C CA . LYS A 1 587 ? 33.610 0.075 -2.474 1.00 90.25 587 LYS A CA 1
ATOM 4591 C C . LYS A 1 587 ? 34.648 -0.991 -2.842 1.00 90.25 587 LYS A C 1
ATOM 4593 O O . LYS A 1 587 ? 35.785 -0.638 -3.129 1.00 90.25 587 LYS A O 1
ATOM 4598 N N . LYS A 1 588 ? 34.269 -2.276 -2.846 1.00 91.00 588 LYS A N 1
ATOM 4599 C CA . LYS A 1 588 ? 35.179 -3.420 -3.052 1.00 91.00 588 LYS A CA 1
ATOM 4600 C C . LYS A 1 588 ? 35.825 -3.438 -4.445 1.00 91.00 588 LYS A C 1
ATOM 4602 O O . LYS A 1 588 ? 36.988 -3.800 -4.561 1.00 91.00 588 LYS A O 1
ATOM 4607 N N . PHE A 1 589 ? 35.088 -3.015 -5.473 1.00 92.50 589 PHE A N 1
ATOM 4608 C CA . PHE A 1 589 ? 35.579 -2.885 -6.849 1.00 92.50 589 PHE A CA 1
ATOM 4609 C C . PHE A 1 589 ? 35.260 -1.468 -7.358 1.00 92.50 589 PHE A C 1
ATOM 4611 O O . PHE A 1 589 ? 34.112 -1.222 -7.748 1.00 92.50 589 PHE A O 1
ATOM 4618 N N . PRO A 1 590 ? 36.202 -0.508 -7.290 1.00 90.62 590 PRO A N 1
ATOM 4619 C CA . PRO A 1 590 ? 35.982 0.871 -7.732 1.00 90.62 590 PRO A CA 1
ATOM 4620 C C . PRO A 1 590 ? 35.968 1.006 -9.267 1.00 90.62 590 PRO A C 1
ATOM 4622 O O . PRO A 1 590 ? 36.496 0.155 -9.980 1.00 90.62 590 PRO A O 1
ATOM 4625 N N . ASP A 1 591 ? 35.351 2.078 -9.778 1.00 89.25 591 ASP A N 1
ATOM 4626 C CA . ASP A 1 591 ? 35.592 2.551 -11.153 1.00 89.25 591 ASP A CA 1
ATOM 4627 C C . ASP A 1 591 ? 36.975 3.225 -11.234 1.00 89.25 591 ASP A C 1
ATOM 4629 O O . ASP A 1 591 ? 37.511 3.694 -10.228 1.00 89.25 591 ASP A O 1
ATOM 4633 N N . ASN A 1 592 ? 37.531 3.324 -12.441 1.00 89.31 592 ASN A N 1
ATOM 4634 C CA . ASN A 1 592 ? 38.770 4.043 -12.724 1.00 89.31 592 ASN A CA 1
ATOM 4635 C C . ASN A 1 592 ? 38.543 5.055 -13.862 1.00 89.31 592 ASN A C 1
ATOM 4637 O O . ASN A 1 592 ? 38.035 4.688 -14.920 1.00 89.31 592 ASN A O 1
ATOM 4641 N N . ALA A 1 593 ? 38.940 6.314 -13.651 1.00 93.12 593 ALA A N 1
ATOM 4642 C CA . ALA A 1 593 ? 38.786 7.433 -14.589 1.00 93.12 593 ALA A CA 1
ATOM 4643 C C . ALA A 1 593 ? 40.092 7.834 -15.317 1.00 93.12 593 ALA A C 1
ATOM 4645 O O . ALA A 1 593 ? 40.136 8.860 -15.994 1.00 93.12 593 ALA A O 1
ATOM 4646 N N . ARG A 1 594 ? 41.173 7.053 -15.181 1.00 94.38 594 ARG A N 1
ATOM 4647 C CA . ARG A 1 594 ? 42.453 7.290 -15.866 1.00 94.38 594 ARG A CA 1
ATOM 4648 C C . ARG A 1 594 ? 42.293 7.141 -17.381 1.00 94.38 594 ARG A C 1
ATOM 4650 O O . ARG A 1 594 ? 42.036 6.049 -17.880 1.00 94.38 594 ARG A O 1
ATOM 4657 N N . PHE A 1 595 ? 42.520 8.235 -18.108 1.00 93.50 595 PHE A N 1
ATOM 4658 C CA . PHE A 1 595 ? 42.494 8.274 -19.576 1.00 93.50 595 PHE A CA 1
ATOM 4659 C C . PHE A 1 595 ? 43.410 7.222 -20.227 1.00 93.50 595 PHE A C 1
ATOM 4661 O O . PHE A 1 595 ? 43.051 6.619 -21.236 1.00 93.50 595 PHE A O 1
ATOM 4668 N N . GLU A 1 596 ? 44.579 6.973 -19.630 1.00 94.88 596 GLU A N 1
ATOM 4669 C CA . GLU A 1 596 ? 45.588 6.076 -20.199 1.00 94.88 596 GLU A CA 1
ATOM 4670 C C . GLU A 1 596 ? 45.138 4.616 -20.331 1.00 94.88 596 GLU A C 1
ATOM 4672 O O . GLU A 1 596 ? 45.693 3.904 -21.168 1.00 94.88 596 GLU A O 1
ATOM 4677 N N . ASP A 1 597 ? 44.118 4.202 -19.572 1.00 94.62 597 ASP A N 1
ATOM 4678 C CA . ASP A 1 597 ? 43.591 2.834 -19.557 1.00 94.62 597 ASP A CA 1
ATOM 4679 C C . ASP A 1 597 ? 42.520 2.582 -20.650 1.00 94.62 597 ASP A C 1
ATOM 4681 O O . ASP A 1 597 ? 41.967 1.482 -20.752 1.00 94.62 597 ASP A O 1
ATOM 4685 N N . LEU A 1 598 ? 42.240 3.579 -21.505 1.00 96.44 598 LEU A N 1
ATOM 4686 C CA . LEU A 1 598 ? 41.556 3.366 -22.785 1.00 96.44 598 LEU A CA 1
ATOM 4687 C C . LEU A 1 598 ? 42.398 2.462 -23.703 1.00 96.44 598 LEU A C 1
ATOM 4689 O O . LEU A 1 598 ? 43.627 2.480 -23.667 1.00 96.44 598 LEU A O 1
ATOM 4693 N N . ARG A 1 599 ? 41.745 1.694 -24.580 1.00 96.12 599 ARG A N 1
ATOM 4694 C CA . ARG A 1 599 ? 42.418 0.847 -25.578 1.00 96.12 599 ARG A CA 1
ATOM 4695 C C . ARG A 1 599 ? 42.373 1.454 -26.970 1.00 96.12 599 ARG A C 1
ATOM 4697 O O . ARG A 1 599 ? 41.416 2.131 -27.344 1.00 96.12 599 ARG A O 1
ATOM 4704 N N . GLU A 1 600 ? 43.399 1.167 -27.759 1.00 94.81 600 GLU A N 1
ATOM 4705 C CA . GLU A 1 600 ? 43.424 1.527 -29.175 1.00 94.81 600 GLU A CA 1
ATOM 4706 C C . GLU A 1 600 ? 42.404 0.712 -29.995 1.00 94.81 600 GLU A C 1
ATOM 4708 O O . GLU A 1 600 ? 42.088 -0.423 -29.625 1.00 94.81 600 GLU A O 1
ATOM 4713 N N . PRO A 1 601 ? 41.858 1.270 -31.094 1.00 95.25 601 PRO A N 1
ATOM 4714 C CA . PRO A 1 601 ? 42.073 2.632 -31.612 1.00 95.25 601 PRO A CA 1
ATOM 4715 C C . PRO A 1 601 ? 41.228 3.715 -30.906 1.00 95.25 601 PRO A C 1
ATOM 4717 O O . PRO A 1 601 ? 41.317 4.896 -31.237 1.00 95.25 601 PRO A O 1
ATOM 4720 N N . PHE A 1 602 ? 40.365 3.336 -29.954 1.00 97.69 602 PHE A N 1
ATOM 4721 C CA . PHE A 1 602 ? 39.436 4.270 -29.307 1.00 97.69 602 PHE A CA 1
ATOM 4722 C C . PHE A 1 602 ? 40.160 5.330 -28.461 1.00 97.69 602 PHE A C 1
ATOM 4724 O O . PHE A 1 602 ? 39.767 6.493 -28.486 1.00 97.69 602 PHE A O 1
ATOM 4731 N N . LYS A 1 603 ? 41.259 4.974 -27.788 1.00 97.88 603 LYS A N 1
ATOM 4732 C CA . LYS A 1 603 ? 42.138 5.921 -27.083 1.00 97.88 603 LYS A CA 1
ATOM 4733 C C . LYS A 1 603 ? 42.642 7.044 -27.995 1.00 97.88 603 LYS A C 1
ATOM 4735 O O . LYS A 1 603 ? 42.440 8.211 -27.657 1.00 97.88 603 LYS A O 1
ATOM 4740 N N . SER A 1 604 ? 43.224 6.729 -29.154 1.00 97.19 604 SER A N 1
ATOM 4741 C CA . SER A 1 604 ? 43.674 7.758 -30.105 1.00 97.19 604 SER A CA 1
ATOM 4742 C C . SER A 1 604 ? 42.526 8.627 -30.618 1.00 97.19 604 SER A C 1
ATOM 4744 O O . SER A 1 604 ? 42.645 9.852 -30.659 1.00 97.19 604 SER A O 1
ATOM 4746 N N . ASN A 1 605 ? 41.382 8.014 -30.922 1.00 98.12 605 ASN A N 1
ATOM 4747 C CA . ASN A 1 605 ? 40.181 8.726 -31.357 1.00 98.12 605 ASN A CA 1
ATOM 4748 C C . ASN A 1 605 ? 39.691 9.739 -30.302 1.00 98.12 605 ASN A C 1
ATOM 4750 O O . ASN A 1 605 ? 39.472 10.912 -30.611 1.00 98.12 605 ASN A O 1
ATOM 4754 N N . VAL A 1 606 ? 39.577 9.315 -29.036 1.00 98.06 606 VAL A N 1
ATOM 4755 C CA . VAL A 1 606 ? 39.184 10.199 -27.927 1.00 98.06 606 VAL A CA 1
ATOM 4756 C C . VAL A 1 606 ? 40.249 11.271 -27.682 1.00 98.06 606 VAL A C 1
ATOM 4758 O O . VAL A 1 606 ? 39.887 12.416 -27.437 1.00 98.06 606 VAL A O 1
ATOM 4761 N N . LYS A 1 607 ? 41.549 10.965 -27.817 1.00 98.19 607 LYS A N 1
ATOM 4762 C CA . LYS A 1 607 ? 42.632 11.961 -27.698 1.00 98.19 607 LYS A CA 1
ATOM 4763 C C . LYS A 1 607 ? 42.460 13.119 -28.688 1.00 98.19 607 LYS A C 1
ATOM 4765 O O . LYS A 1 607 ? 42.580 14.277 -28.290 1.00 98.19 607 LYS A O 1
ATOM 4770 N N . LEU A 1 608 ? 42.149 12.813 -29.950 1.00 98.12 608 LEU A N 1
ATOM 4771 C CA . LEU A 1 608 ? 41.894 13.815 -30.991 1.00 98.12 608 LEU A CA 1
ATOM 4772 C C . LEU A 1 608 ? 40.625 14.632 -30.703 1.00 98.12 608 LEU A C 1
ATOM 4774 O O . LEU A 1 608 ? 40.649 15.858 -30.808 1.00 98.12 608 LEU A O 1
ATOM 4778 N N . PHE A 1 609 ? 39.544 13.979 -30.267 1.00 98.31 609 PHE A N 1
ATOM 4779 C CA . PHE A 1 609 ? 38.304 14.668 -29.900 1.00 98.31 609 PHE A CA 1
ATOM 4780 C C . PHE A 1 609 ? 38.496 15.606 -28.694 1.00 98.31 609 PHE A C 1
ATOM 4782 O O . PHE A 1 609 ? 38.101 16.769 -28.745 1.00 98.31 609 PHE A O 1
ATOM 4789 N N . LEU A 1 610 ? 39.176 15.149 -27.635 1.00 97.88 610 LEU A N 1
ATOM 4790 C CA . LEU A 1 610 ? 39.509 15.968 -26.463 1.00 97.88 610 LEU A CA 1
ATOM 4791 C C . LEU A 1 610 ? 40.404 17.165 -26.820 1.00 97.88 610 LEU A C 1
ATOM 4793 O O . LEU A 1 610 ? 40.245 18.233 -26.230 1.00 97.88 610 LEU A O 1
ATOM 4797 N N . ALA A 1 611 ? 41.313 17.020 -27.790 1.00 97.94 611 ALA A N 1
ATOM 4798 C CA . ALA A 1 611 ? 42.122 18.132 -28.283 1.00 97.94 611 ALA A CA 1
ATOM 4799 C C . ALA A 1 611 ? 41.258 19.206 -28.970 1.00 97.94 611 ALA A C 1
ATOM 4801 O O . ALA A 1 611 ? 41.398 20.384 -28.647 1.00 97.94 611 ALA A O 1
ATOM 4802 N N . ALA A 1 612 ? 40.314 18.809 -29.832 1.00 98.31 612 ALA A N 1
ATOM 4803 C CA . ALA A 1 612 ? 39.381 19.734 -30.483 1.00 98.31 612 ALA A CA 1
ATOM 4804 C C . ALA A 1 612 ? 38.437 20.432 -29.484 1.00 98.31 612 ALA A C 1
ATOM 4806 O O . ALA A 1 612 ? 38.180 21.631 -29.599 1.00 98.31 612 ALA A O 1
ATOM 4807 N N . LEU A 1 613 ? 37.965 19.712 -28.458 1.00 98.25 613 LEU A N 1
ATOM 4808 C CA . LEU A 1 613 ? 37.183 20.289 -27.356 1.00 98.25 613 LEU A CA 1
ATOM 4809 C C . LEU A 1 613 ? 38.002 21.312 -26.551 1.00 98.25 613 LEU A C 1
ATOM 4811 O O . LEU A 1 613 ? 37.504 22.396 -26.242 1.00 98.25 613 LEU A O 1
ATOM 4815 N N . LYS A 1 614 ? 39.268 20.997 -26.249 1.00 97.75 614 LYS A N 1
ATOM 4816 C CA . LYS A 1 614 ? 40.184 21.906 -25.548 1.00 97.75 614 LYS A CA 1
ATOM 4817 C C . LYS A 1 614 ? 40.471 23.167 -26.368 1.00 97.75 614 LYS A C 1
ATOM 4819 O O . LYS A 1 614 ? 40.436 24.256 -25.804 1.00 97.75 614 LYS A O 1
ATOM 4824 N N . GLU A 1 615 ? 40.711 23.034 -27.674 1.00 97.50 615 GLU A N 1
ATOM 4825 C CA . GLU A 1 615 ? 40.915 24.169 -28.590 1.00 97.50 615 GLU A CA 1
ATOM 4826 C C . GLU A 1 615 ? 39.686 25.097 -28.623 1.00 97.50 615 GLU A C 1
ATOM 4828 O O . GLU A 1 615 ? 39.822 26.315 -28.559 1.00 97.50 615 GLU A O 1
ATOM 4833 N N . ALA A 1 616 ? 38.476 24.529 -28.602 1.00 97.50 616 ALA A N 1
ATOM 4834 C CA . ALA A 1 616 ? 37.215 25.271 -28.512 1.00 97.50 616 ALA A CA 1
ATOM 4835 C C . ALA A 1 616 ? 36.940 25.917 -27.131 1.00 97.50 616 ALA A C 1
ATOM 4837 O O . ALA A 1 616 ? 35.898 26.552 -26.924 1.00 97.50 616 ALA A O 1
ATOM 4838 N N . GLY A 1 617 ? 37.831 25.736 -26.150 1.00 97.00 617 GLY A N 1
ATOM 4839 C CA . GLY A 1 617 ? 37.641 26.213 -24.780 1.00 97.00 617 GLY A CA 1
ATOM 4840 C C . GLY A 1 617 ? 36.479 25.525 -24.055 1.00 97.00 617 GLY A C 1
ATOM 4841 O O . GLY A 1 617 ? 35.743 26.190 -23.321 1.00 97.00 617 GLY A O 1
ATOM 4842 N N . ILE A 1 618 ? 36.283 24.223 -24.292 1.00 97.69 618 ILE A N 1
ATOM 4843 C CA . ILE A 1 618 ? 35.354 23.356 -23.553 1.00 97.69 618 ILE A CA 1
ATOM 4844 C C . ILE A 1 618 ? 36.149 22.601 -22.484 1.00 97.69 618 ILE A C 1
ATOM 4846 O O . ILE A 1 618 ? 37.137 21.930 -22.780 1.00 97.69 618 ILE A O 1
ATOM 4850 N N . SER A 1 619 ? 35.713 22.686 -21.228 1.00 96.25 619 SER A N 1
ATOM 4851 C CA . SER A 1 619 ? 36.275 21.874 -20.144 1.00 96.25 619 SER A CA 1
ATOM 4852 C C . SER A 1 619 ? 35.649 20.482 -20.141 1.00 96.25 619 SER A C 1
ATOM 4854 O O . SER A 1 619 ? 34.430 20.350 -20.258 1.00 96.25 619 SER A O 1
ATOM 4856 N N . VAL A 1 620 ? 36.473 19.449 -19.961 1.00 95.88 620 VAL A N 1
ATOM 4857 C CA . VAL A 1 620 ? 36.034 18.047 -19.921 1.00 95.88 620 VAL A CA 1
ATOM 4858 C C . VAL A 1 620 ? 36.386 17.428 -18.574 1.00 95.88 620 VAL A C 1
ATOM 4860 O O . VAL A 1 620 ? 37.537 17.492 -18.144 1.00 95.88 620 VAL A O 1
ATOM 4863 N N . ARG A 1 621 ? 35.409 16.790 -17.922 1.00 94.62 621 ARG A N 1
ATOM 4864 C CA . ARG A 1 621 ? 35.619 15.990 -16.709 1.00 94.62 621 ARG A CA 1
ATOM 4865 C C . ARG A 1 621 ? 35.374 14.520 -17.020 1.00 94.62 621 ARG A C 1
ATOM 4867 O O . ARG A 1 621 ? 34.257 14.135 -17.353 1.00 94.62 621 ARG A O 1
ATOM 4874 N N . ILE A 1 622 ? 36.412 13.701 -16.872 1.00 94.50 622 ILE A N 1
ATOM 4875 C CA . ILE A 1 622 ? 36.321 12.246 -17.021 1.00 94.50 622 ILE A CA 1
ATOM 4876 C C . ILE A 1 622 ? 35.800 11.654 -15.706 1.00 94.50 622 ILE A C 1
ATOM 4878 O O . ILE A 1 622 ? 36.381 11.877 -14.646 1.00 94.50 622 ILE A O 1
ATOM 4882 N N . ASN A 1 623 ? 34.690 10.922 -15.778 1.00 89.56 623 ASN A N 1
ATOM 4883 C CA . ASN A 1 623 ? 33.998 10.328 -14.634 1.00 89.56 623 ASN A CA 1
ATOM 4884 C C . ASN A 1 623 ? 34.261 8.813 -14.528 1.00 89.56 623 ASN A C 1
ATOM 4886 O O . ASN A 1 623 ? 34.387 8.296 -13.421 1.00 89.56 623 ASN A O 1
ATOM 4890 N N . SER A 1 624 ? 34.374 8.103 -15.658 1.00 91.81 624 SER A N 1
ATOM 4891 C CA . SER A 1 624 ? 34.777 6.689 -15.707 1.00 91.81 624 SER A CA 1
ATOM 4892 C C . SER A 1 624 ? 35.402 6.331 -17.058 1.00 91.81 624 SER A C 1
ATOM 4894 O O . SER A 1 624 ? 35.004 6.856 -18.093 1.00 91.81 624 SER A O 1
ATOM 4896 N N . VAL A 1 625 ? 36.371 5.419 -17.047 1.00 94.38 625 VAL A N 1
ATOM 4897 C CA . VAL A 1 625 ? 37.017 4.820 -18.225 1.00 94.38 625 VAL A CA 1
ATOM 4898 C C . VAL A 1 625 ? 36.893 3.304 -18.114 1.00 94.38 625 VAL A C 1
ATOM 4900 O O . VAL A 1 625 ? 36.134 2.682 -18.860 1.00 94.38 625 VAL A O 1
ATOM 4903 N N . ILE A 1 626 ? 37.562 2.714 -17.118 1.00 92.94 626 ILE A N 1
ATOM 4904 C CA . ILE A 1 626 ? 37.464 1.288 -16.811 1.00 92.94 626 ILE A CA 1
ATOM 4905 C C . ILE A 1 626 ? 36.445 1.066 -15.700 1.00 92.94 626 ILE A C 1
ATOM 4907 O O . ILE A 1 626 ? 36.610 1.527 -14.569 1.00 92.94 626 ILE A O 1
ATOM 4911 N N . ARG A 1 627 ? 35.443 0.247 -16.018 1.00 92.75 627 ARG A N 1
ATOM 4912 C CA . ARG A 1 627 ? 34.529 -0.365 -15.053 1.00 92.75 627 ARG A CA 1
ATOM 4913 C C . ARG A 1 627 ? 34.897 -1.843 -14.944 1.00 92.75 627 ARG A C 1
ATOM 4915 O O . ARG A 1 627 ? 34.689 -2.568 -15.922 1.00 92.75 627 ARG A O 1
ATOM 4922 N N . PRO A 1 628 ? 35.433 -2.328 -13.810 1.00 92.75 628 PRO A N 1
ATOM 4923 C CA . PRO A 1 628 ? 35.759 -3.743 -13.659 1.00 92.75 628 PRO A CA 1
ATOM 4924 C C . PRO A 1 628 ? 34.535 -4.640 -13.923 1.00 92.75 628 PRO A C 1
ATOM 4926 O O . PRO A 1 628 ? 33.413 -4.271 -13.541 1.00 92.75 628 PRO A O 1
ATOM 49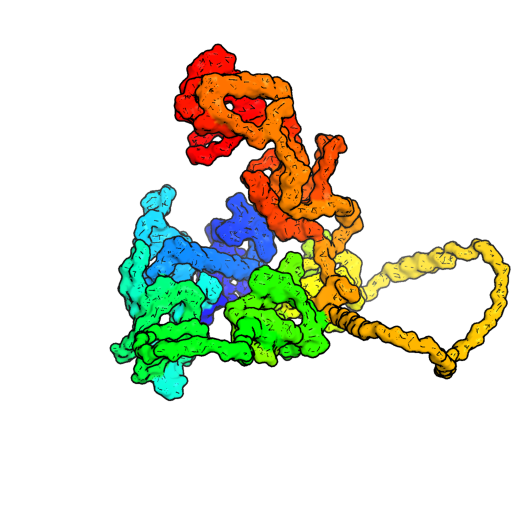29 N N . PRO A 1 629 ? 34.697 -5.827 -14.539 1.00 93.56 629 PRO A N 1
ATOM 4930 C CA . PRO A 1 629 ? 33.578 -6.742 -14.753 1.00 93.56 629 PRO A CA 1
ATOM 4931 C C . PRO A 1 629 ? 32.885 -7.154 -13.446 1.00 93.56 629 PRO A C 1
ATOM 4933 O O . PRO A 1 629 ? 31.662 -7.247 -13.427 1.00 93.56 629 PRO A O 1
ATOM 4936 N N . GLN A 1 630 ? 33.623 -7.282 -12.334 1.00 95.25 630 GLN A N 1
ATOM 4937 C CA . GLN A 1 630 ? 33.074 -7.506 -10.988 1.00 95.25 630 GLN A CA 1
ATOM 4938 C C . GLN A 1 630 ? 32.096 -6.403 -10.568 1.00 95.25 630 GLN A C 1
ATOM 4940 O O . GLN A 1 630 ? 31.006 -6.672 -10.062 1.00 95.25 630 GLN A O 1
ATOM 4945 N N . ARG A 1 631 ? 32.473 -5.142 -10.807 1.00 94.75 631 ARG A N 1
ATOM 4946 C CA . ARG A 1 631 ? 31.641 -3.974 -10.507 1.00 94.75 631 ARG A CA 1
ATOM 4947 C C . ARG A 1 631 ? 30.389 -3.957 -11.383 1.00 94.75 631 ARG A C 1
ATOM 4949 O O . ARG A 1 631 ? 29.298 -3.716 -10.882 1.00 94.75 631 ARG A O 1
ATOM 4956 N N . SER A 1 632 ? 30.538 -4.299 -12.663 1.00 93.75 632 SER A N 1
ATOM 4957 C CA . SER A 1 632 ? 29.414 -4.405 -13.606 1.00 93.75 632 SER A CA 1
ATOM 4958 C C . SER A 1 632 ? 28.448 -5.524 -13.221 1.00 93.75 632 SER A C 1
ATOM 4960 O O . SER A 1 632 ? 27.245 -5.305 -13.215 1.00 93.75 632 SER A O 1
ATOM 4962 N N . TYR A 1 633 ? 28.963 -6.687 -12.814 1.00 96.19 633 TYR A N 1
ATOM 4963 C CA . TYR A 1 633 ? 28.186 -7.805 -12.274 1.00 96.19 633 TYR A CA 1
ATOM 4964 C C . TYR A 1 633 ? 27.373 -7.377 -11.044 1.00 96.19 633 TYR A C 1
ATOM 4966 O O . TYR A 1 633 ? 26.166 -7.616 -10.985 1.00 96.19 633 TYR A O 1
ATOM 4974 N N . LEU A 1 634 ? 28.003 -6.670 -10.098 1.00 96.94 634 LEU A N 1
ATOM 4975 C CA . LEU A 1 634 ? 27.321 -6.138 -8.919 1.00 96.94 634 LEU A CA 1
ATOM 4976 C C . LEU A 1 634 ? 26.235 -5.121 -9.293 1.00 96.94 634 LEU A C 1
ATOM 4978 O O . LEU A 1 634 ? 25.114 -5.247 -8.807 1.00 96.94 634 LEU A O 1
ATOM 4982 N N . MET A 1 635 ? 26.520 -4.151 -10.166 1.00 95.50 635 MET A N 1
ATOM 4983 C CA . MET A 1 635 ? 25.548 -3.141 -10.612 1.00 95.50 635 MET A CA 1
ATOM 4984 C C . MET A 1 635 ? 24.371 -3.774 -11.375 1.00 95.50 635 MET A C 1
ATOM 4986 O O . MET A 1 635 ? 23.216 -3.483 -11.068 1.00 95.50 635 MET A O 1
ATOM 4990 N N . TYR A 1 636 ? 24.654 -4.680 -12.316 1.00 95.44 636 TYR A N 1
ATOM 4991 C CA . TYR A 1 636 ? 23.673 -5.372 -13.158 1.00 95.44 636 TYR A CA 1
ATOM 4992 C C . TYR A 1 636 ? 22.678 -6.183 -12.329 1.00 95.44 636 TYR A C 1
ATOM 4994 O O . TYR A 1 636 ? 21.470 -5.951 -12.388 1.00 95.44 636 TYR A O 1
ATOM 5002 N N . TYR A 1 637 ? 23.176 -7.097 -11.493 1.00 95.44 637 TYR A N 1
ATOM 5003 C CA . TYR A 1 637 ? 22.298 -7.922 -10.670 1.00 95.44 637 TYR A CA 1
ATOM 5004 C C . TYR A 1 637 ? 21.612 -7.121 -9.564 1.00 95.44 637 TYR A C 1
ATOM 5006 O O . TYR A 1 637 ? 20.455 -7.397 -9.258 1.00 95.44 637 TYR A O 1
ATOM 5014 N N . THR A 1 638 ? 22.245 -6.068 -9.038 1.00 94.75 638 THR A N 1
ATOM 5015 C CA . THR A 1 638 ? 21.581 -5.121 -8.131 1.00 94.75 638 THR A CA 1
ATOM 5016 C C . THR A 1 638 ? 20.359 -4.478 -8.786 1.00 94.75 638 THR A C 1
ATOM 5018 O O . THR A 1 638 ? 19.275 -4.530 -8.206 1.00 94.75 638 THR A O 1
ATOM 5021 N N . ALA A 1 639 ? 20.500 -3.917 -9.993 1.00 91.44 639 ALA A N 1
ATOM 5022 C CA . ALA A 1 639 ? 19.387 -3.306 -10.716 1.00 91.44 639 ALA A CA 1
ATOM 5023 C C . ALA A 1 639 ? 18.255 -4.321 -10.958 1.00 91.44 639 ALA A C 1
ATOM 5025 O O . ALA A 1 639 ? 17.114 -4.060 -10.582 1.00 91.44 639 ALA A O 1
ATOM 5026 N N . ARG A 1 640 ? 18.584 -5.526 -11.447 1.00 90.44 640 ARG A N 1
ATOM 5027 C CA . ARG A 1 640 ? 17.599 -6.581 -11.753 1.00 90.44 640 ARG A CA 1
ATOM 5028 C C . ARG A 1 640 ? 16.918 -7.200 -10.529 1.00 90.44 640 ARG A C 1
ATOM 5030 O O . ARG A 1 640 ? 15.768 -7.620 -10.613 1.00 90.44 640 ARG A O 1
ATOM 5037 N N . ILE A 1 641 ? 17.582 -7.261 -9.371 1.00 85.12 641 ILE A N 1
ATOM 5038 C CA . ILE A 1 641 ? 16.929 -7.656 -8.107 1.00 85.12 641 ILE A CA 1
ATOM 5039 C C . ILE A 1 641 ? 15.918 -6.586 -7.670 1.00 85.12 641 ILE A C 1
ATOM 5041 O O . ILE A 1 641 ? 14.878 -6.926 -7.100 1.00 85.12 641 ILE A O 1
ATOM 5045 N N . VAL A 1 642 ? 16.224 -5.304 -7.910 1.00 81.94 642 VAL A N 1
ATOM 5046 C CA . VAL A 1 642 ? 15.363 -4.171 -7.539 1.00 81.94 642 VAL A CA 1
ATOM 5047 C C . VAL A 1 642 ? 14.167 -4.029 -8.484 1.00 81.94 642 VAL A C 1
ATOM 5049 O O . VAL A 1 642 ? 13.062 -3.834 -7.982 1.00 81.94 642 VAL A O 1
ATOM 5052 N N . SER A 1 643 ? 14.353 -4.182 -9.801 1.00 77.12 643 SER A N 1
ATOM 5053 C CA . SER A 1 643 ? 13.253 -4.210 -10.783 1.00 77.12 643 SER A CA 1
ATOM 5054 C C . SER A 1 643 ? 12.422 -5.501 -10.712 1.00 77.12 643 SER A C 1
ATOM 5056 O O . SER A 1 643 ? 11.272 -5.527 -11.138 1.00 77.12 643 SER A O 1
ATOM 5058 N N . GLY A 1 644 ? 12.972 -6.570 -10.125 1.00 76.25 644 GLY A N 1
ATOM 5059 C CA . GLY A 1 644 ? 12.319 -7.877 -9.988 1.00 76.25 644 GLY A CA 1
ATOM 5060 C C . GLY A 1 644 ? 12.630 -8.857 -11.123 1.00 76.25 644 GLY A C 1
ATOM 5061 O O . GLY A 1 644 ? 12.273 -10.030 -11.020 1.00 76.25 644 GLY A O 1
ATOM 5062 N N . GLU A 1 645 ? 13.356 -8.413 -12.150 1.00 77.94 645 GLU A N 1
ATOM 5063 C CA . GLU A 1 645 ? 13.799 -9.200 -13.307 1.00 77.94 645 GLU A CA 1
ATOM 5064 C C . GLU A 1 645 ? 14.794 -10.334 -12.993 1.00 77.94 645 GLU A C 1
ATOM 5066 O O . GLU A 1 645 ? 15.055 -11.176 -13.856 1.00 77.94 645 GLU A O 1
ATOM 5071 N N . SER A 1 646 ? 15.376 -10.367 -11.788 1.00 80.12 646 SER A N 1
ATOM 5072 C CA . SER A 1 646 ? 16.247 -11.458 -11.334 1.00 80.12 646 SER A CA 1
ATOM 5073 C C . SER A 1 646 ? 15.915 -11.907 -9.909 1.00 80.12 646 SER A C 1
ATOM 5075 O O . SER A 1 646 ? 15.864 -11.119 -8.964 1.00 80.12 646 SER A O 1
ATOM 5077 N N . ASN A 1 647 ? 15.745 -13.220 -9.731 1.00 75.38 647 ASN A N 1
ATOM 5078 C CA . ASN A 1 647 ? 15.585 -13.846 -8.420 1.00 75.38 647 ASN A CA 1
ATOM 5079 C C . ASN A 1 647 ? 16.968 -14.037 -7.762 1.00 75.38 647 ASN A C 1
ATOM 5081 O O . ASN A 1 647 ? 17.796 -14.721 -8.365 1.00 75.38 647 ASN A O 1
ATOM 5085 N N . PRO A 1 648 ? 17.218 -13.544 -6.529 1.00 79.25 648 PRO A N 1
ATOM 5086 C CA . PRO A 1 648 ? 18.510 -13.716 -5.859 1.00 79.25 648 PRO A CA 1
ATOM 5087 C C . PRO A 1 648 ? 18.986 -15.171 -5.705 1.00 79.25 648 PRO A C 1
ATOM 5089 O O . PRO A 1 648 ? 20.183 -15.404 -5.603 1.00 79.25 648 PRO A O 1
ATOM 5092 N N . MET A 1 649 ? 18.073 -16.152 -5.722 1.00 76.62 649 MET A N 1
ATOM 5093 C CA . MET A 1 649 ? 18.397 -17.590 -5.695 1.00 76.62 649 MET A CA 1
ATOM 5094 C C . MET A 1 649 ? 18.959 -18.144 -7.016 1.00 76.62 649 MET A C 1
ATOM 5096 O O . MET A 1 649 ? 19.395 -19.290 -7.042 1.00 76.62 649 MET A O 1
ATOM 5100 N N . ARG A 1 650 ? 18.871 -17.397 -8.125 1.00 83.69 650 ARG A N 1
ATOM 5101 C CA . ARG A 1 650 ? 19.203 -17.866 -9.486 1.00 83.69 650 ARG A CA 1
ATOM 5102 C C . ARG A 1 650 ? 20.270 -17.016 -10.181 1.00 83.69 650 ARG A C 1
ATOM 5104 O O . ARG A 1 650 ? 20.399 -17.078 -11.399 1.00 83.69 650 ARG A O 1
ATOM 5111 N N . ILE A 1 651 ? 21.000 -16.199 -9.430 1.00 88.00 651 ILE A N 1
ATOM 5112 C CA . ILE A 1 651 ? 22.080 -15.387 -9.991 1.00 88.00 651 ILE A CA 1
ATOM 5113 C C . ILE A 1 651 ? 23.325 -16.277 -10.136 1.00 88.00 651 ILE A C 1
ATOM 5115 O O . ILE A 1 651 ? 23.730 -16.870 -9.132 1.00 88.00 651 ILE A O 1
ATOM 5119 N N . PRO A 1 652 ? 23.913 -16.408 -11.343 1.00 90.50 652 PRO A N 1
ATOM 5120 C CA . PRO A 1 652 ? 25.149 -17.166 -11.539 1.00 90.50 652 PRO A CA 1
ATOM 5121 C C . PRO A 1 652 ? 26.293 -16.528 -10.748 1.00 90.50 652 PRO A C 1
ATOM 5123 O O . PRO A 1 652 ? 26.291 -15.314 -10.541 1.00 90.50 652 PRO A O 1
ATOM 5126 N N . ARG A 1 653 ? 27.288 -17.310 -10.318 1.00 90.50 653 ARG A N 1
ATOM 5127 C CA . ARG A 1 653 ? 28.484 -16.743 -9.680 1.00 90.50 653 ARG A CA 1
ATOM 5128 C C . ARG A 1 653 ? 29.289 -15.965 -10.713 1.00 90.50 653 ARG A C 1
ATOM 5130 O O . ARG A 1 653 ? 29.289 -16.287 -11.899 1.00 90.50 653 ARG A O 1
ATOM 5137 N N . PHE A 1 654 ? 30.064 -14.984 -10.260 1.00 93.31 654 PHE A N 1
ATOM 5138 C CA . PHE A 1 654 ? 30.952 -14.249 -11.156 1.00 93.31 654 PHE A CA 1
ATOM 5139 C C . PHE A 1 654 ? 32.008 -15.167 -11.806 1.00 93.31 654 PHE A C 1
ATOM 5141 O O . PHE A 1 654 ? 32.235 -15.068 -13.009 1.00 93.31 654 PHE A O 1
ATOM 5148 N N . LYS A 1 655 ? 32.570 -16.126 -11.054 1.00 90.50 655 LYS A N 1
ATOM 5149 C CA . LYS A 1 655 ? 33.454 -17.185 -11.585 1.00 90.50 655 LYS A CA 1
ATOM 5150 C C . LYS A 1 655 ? 32.827 -18.124 -12.629 1.00 90.50 655 LYS A C 1
ATOM 5152 O O . LYS A 1 655 ? 33.590 -18.766 -13.342 1.00 90.50 655 LYS A O 1
ATOM 5157 N N . ASP A 1 656 ? 31.499 -18.190 -12.757 1.00 89.50 656 ASP A N 1
ATOM 5158 C CA . ASP A 1 656 ? 30.837 -19.059 -13.747 1.00 89.50 656 ASP A CA 1
ATOM 5159 C C . ASP A 1 656 ? 30.923 -18.474 -15.177 1.00 89.50 656 ASP A C 1
ATOM 5161 O O . ASP A 1 656 ? 30.738 -19.184 -16.168 1.00 89.50 656 ASP A O 1
ATOM 5165 N N . TYR A 1 657 ? 31.238 -17.179 -15.309 1.00 89.88 657 TYR A N 1
ATOM 5166 C CA . TYR A 1 657 ? 31.506 -16.542 -16.598 1.00 89.88 657 TYR A CA 1
ATOM 5167 C C . TYR A 1 657 ? 32.868 -17.002 -17.139 1.00 89.88 657 TYR A C 1
ATOM 5169 O O . TYR A 1 657 ? 33.894 -16.822 -16.484 1.00 89.88 657 TYR A O 1
ATOM 5177 N N . LYS A 1 658 ? 32.916 -17.511 -18.379 1.00 89.50 658 LYS A N 1
ATOM 5178 C CA . LYS A 1 658 ? 34.163 -17.978 -19.030 1.00 89.50 658 LYS A CA 1
ATOM 5179 C C . LYS A 1 658 ? 35.273 -16.913 -19.023 1.00 89.50 658 LYS A C 1
ATOM 5181 O O . LYS A 1 658 ? 36.448 -17.230 -18.873 1.00 89.50 658 LYS A O 1
ATOM 5186 N N . GLN A 1 659 ? 34.892 -15.643 -19.139 1.00 91.50 659 GLN A N 1
ATOM 5187 C CA . GLN A 1 659 ? 35.779 -14.479 -19.123 1.00 91.50 659 GLN A CA 1
ATOM 5188 C C . GLN A 1 659 ? 36.373 -14.161 -17.730 1.00 91.50 659 GLN A C 1
ATOM 5190 O O . GLN A 1 659 ? 37.299 -13.358 -17.636 1.00 91.50 659 GLN A O 1
ATOM 5195 N N . ALA A 1 660 ? 35.870 -14.770 -16.648 1.00 89.56 660 ALA A N 1
ATOM 5196 C CA . ALA A 1 660 ? 36.291 -14.522 -15.264 1.00 89.56 660 ALA A CA 1
ATOM 5197 C C . ALA A 1 660 ? 37.405 -15.464 -14.755 1.00 89.56 660 ALA A C 1
ATOM 5199 O O . ALA A 1 660 ? 37.782 -15.388 -13.578 1.00 89.56 660 ALA A O 1
ATOM 5200 N N . ALA A 1 661 ? 37.945 -16.342 -15.613 1.00 80.88 661 ALA A N 1
ATOM 5201 C CA . ALA A 1 661 ? 38.932 -17.365 -15.244 1.00 80.88 661 ALA A CA 1
ATOM 5202 C C . ALA A 1 661 ? 40.072 -16.809 -14.366 1.00 80.88 661 ALA A C 1
ATOM 5204 O O . ALA A 1 661 ? 40.273 -17.276 -13.242 1.00 80.88 661 ALA A O 1
ATOM 5205 N N . ASN A 1 662 ? 40.704 -15.717 -14.810 1.00 82.31 662 ASN A N 1
ATOM 5206 C CA . ASN A 1 662 ? 41.859 -15.092 -14.149 1.00 82.31 662 ASN A CA 1
ATOM 5207 C C . ASN A 1 662 ? 41.498 -13.889 -13.248 1.00 82.31 662 ASN A C 1
ATOM 5209 O O . ASN A 1 662 ? 42.381 -13.167 -12.798 1.00 82.31 662 ASN A O 1
ATOM 5213 N N . ALA A 1 663 ? 40.210 -13.635 -13.000 1.00 85.50 663 ALA A N 1
ATOM 5214 C CA . ALA A 1 663 ? 39.740 -12.484 -12.224 1.00 85.50 663 ALA A CA 1
ATOM 5215 C C . ALA A 1 663 ? 39.542 -12.816 -10.725 1.00 85.50 663 ALA A C 1
ATOM 5217 O O . ALA A 1 663 ? 39.249 -13.963 -10.380 1.00 85.50 663 ALA A O 1
ATOM 5218 N N . GLU A 1 664 ? 39.642 -11.820 -9.830 1.00 89.44 664 GLU A N 1
ATOM 5219 C CA . GLU A 1 664 ? 39.188 -11.950 -8.428 1.00 89.44 664 GLU A CA 1
ATOM 5220 C C . GLU A 1 664 ? 37.682 -12.278 -8.410 1.00 89.44 664 GLU A C 1
ATOM 5222 O O . GLU A 1 664 ? 36.912 -11.620 -9.118 1.00 89.44 664 GLU A O 1
ATOM 5227 N N . ASP A 1 665 ? 37.262 -13.291 -7.636 1.00 90.31 665 ASP A N 1
ATOM 5228 C CA . ASP A 1 665 ? 35.845 -13.679 -7.544 1.00 90.31 665 ASP A CA 1
ATOM 5229 C C . ASP A 1 665 ? 35.028 -12.647 -6.756 1.00 90.31 665 ASP A C 1
ATOM 5231 O O . ASP A 1 665 ? 35.475 -12.070 -5.762 1.00 90.31 665 ASP A O 1
ATOM 5235 N N . VAL A 1 666 ? 33.770 -12.487 -7.152 1.00 93.44 666 VAL A N 1
ATOM 5236 C CA . VAL A 1 666 ? 32.771 -11.779 -6.360 1.00 93.44 666 VAL A CA 1
ATOM 5237 C C . VAL A 1 666 ? 32.080 -12.817 -5.479 1.00 93.44 666 VAL A C 1
ATOM 5239 O O . VAL A 1 666 ? 31.017 -13.332 -5.823 1.00 93.44 666 VAL A O 1
ATOM 5242 N N . ASN A 1 667 ? 32.693 -13.121 -4.330 1.00 89.06 667 ASN A N 1
ATOM 5243 C CA . ASN A 1 667 ? 32.178 -14.039 -3.301 1.00 89.06 667 ASN A CA 1
ATOM 5244 C C . ASN A 1 667 ? 30.937 -13.479 -2.562 1.00 89.06 667 ASN A C 1
ATOM 5246 O O . ASN A 1 667 ? 30.884 -13.446 -1.334 1.00 89.06 667 ASN A O 1
ATOM 5250 N N . ILE A 1 668 ? 29.942 -13.000 -3.309 1.00 91.12 668 ILE A N 1
ATOM 5251 C CA . ILE A 1 668 ? 28.705 -12.412 -2.801 1.00 91.12 668 ILE A CA 1
ATOM 5252 C C . ILE A 1 668 ? 27.611 -13.469 -2.660 1.00 91.12 668 ILE A C 1
ATOM 5254 O O . ILE A 1 668 ? 27.265 -14.170 -3.609 1.00 91.12 668 ILE A O 1
ATOM 5258 N N . ASP A 1 669 ? 27.011 -13.534 -1.476 1.00 84.38 669 ASP A N 1
ATOM 5259 C CA . ASP A 1 669 ? 25.740 -14.213 -1.269 1.00 84.38 669 ASP A CA 1
ATOM 5260 C C . ASP A 1 669 ? 24.598 -13.225 -1.537 1.00 84.38 669 ASP A C 1
ATOM 5262 O O . ASP A 1 669 ? 24.139 -12.482 -0.656 1.00 84.38 669 ASP A O 1
ATOM 5266 N N . TRP A 1 670 ? 24.120 -13.238 -2.782 1.00 87.12 670 TRP A N 1
ATOM 5267 C CA . TRP A 1 670 ? 22.940 -12.490 -3.210 1.00 87.12 670 TRP A CA 1
ATOM 5268 C C . TRP A 1 670 ? 21.687 -12.821 -2.402 1.00 87.12 670 TRP A C 1
ATOM 5270 O O . TRP A 1 670 ? 20.794 -11.989 -2.320 1.00 87.12 670 TRP A O 1
ATOM 5280 N N . THR A 1 671 ? 21.606 -13.996 -1.777 1.00 74.44 671 THR A N 1
ATOM 5281 C CA . THR A 1 671 ? 20.432 -14.422 -1.008 1.00 74.44 671 THR A CA 1
ATOM 5282 C C . THR A 1 671 ? 20.434 -13.914 0.433 1.00 74.44 671 THR A C 1
ATOM 5284 O O . THR A 1 671 ? 19.402 -14.018 1.089 1.00 74.44 671 THR A O 1
ATOM 5287 N N . CYS A 1 672 ? 21.552 -13.372 0.937 1.00 65.31 672 CYS A N 1
ATOM 5288 C CA . CYS A 1 672 ? 21.744 -12.992 2.344 1.00 65.31 672 CYS A CA 1
ATOM 5289 C C . CYS A 1 672 ? 21.364 -14.122 3.329 1.00 65.31 672 CYS A C 1
ATOM 5291 O O . CYS A 1 672 ? 20.491 -13.949 4.182 1.00 65.31 672 CYS A O 1
ATOM 5293 N N . GLY A 1 673 ? 21.972 -15.301 3.189 1.00 52.03 673 GLY A N 1
ATOM 5294 C CA . GLY A 1 673 ? 21.664 -16.492 3.985 1.00 52.03 673 GLY A CA 1
ATOM 5295 C C . GLY A 1 673 ? 20.289 -17.088 3.668 1.00 52.03 673 GLY A C 1
ATOM 5296 O O . GLY A 1 673 ? 19.618 -17.616 4.550 1.00 52.03 673 GLY A O 1
ATOM 5297 N N . GLY A 1 674 ? 19.812 -16.947 2.428 1.00 48.72 674 GLY A N 1
ATOM 5298 C CA . GLY A 1 674 ? 18.445 -17.295 2.021 1.00 48.72 674 GLY A CA 1
ATOM 5299 C C . GLY A 1 674 ? 17.369 -16.264 2.394 1.00 48.72 674 GLY A C 1
ATOM 5300 O O . GLY A 1 674 ? 16.202 -16.457 2.057 1.00 48.72 674 GLY A O 1
ATOM 5301 N N . ASN A 1 675 ? 17.712 -15.154 3.054 1.00 49.75 675 ASN A N 1
ATOM 5302 C CA . ASN A 1 675 ? 16.773 -14.078 3.359 1.00 49.75 675 ASN A CA 1
ATOM 5303 C C . ASN A 1 675 ? 16.528 -13.154 2.147 1.00 49.75 675 ASN A C 1
ATOM 5305 O O . ASN A 1 675 ? 17.024 -12.030 2.075 1.00 49.75 675 ASN A O 1
ATOM 5309 N N . ILE A 1 676 ? 15.670 -13.597 1.223 1.00 62.25 676 ILE A N 1
ATOM 5310 C CA . ILE A 1 676 ? 15.314 -12.869 -0.014 1.00 62.25 676 ILE A CA 1
ATOM 5311 C C . ILE A 1 676 ? 14.729 -11.465 0.246 1.00 62.25 676 ILE A C 1
ATOM 5313 O O . ILE A 1 676 ? 14.869 -10.564 -0.584 1.00 62.25 676 ILE A O 1
ATOM 5317 N N . ARG A 1 677 ? 14.108 -11.230 1.411 1.00 51.28 677 ARG A N 1
ATOM 5318 C CA . ARG A 1 677 ? 13.627 -9.892 1.797 1.00 51.28 677 ARG A CA 1
ATOM 5319 C C . ARG A 1 677 ? 14.792 -8.956 2.130 1.00 51.28 677 ARG A C 1
ATOM 5321 O O . ARG A 1 677 ? 14.785 -7.809 1.688 1.00 51.28 677 ARG A O 1
ATOM 5328 N N . LEU A 1 678 ? 15.782 -9.446 2.877 1.00 54.78 678 LEU A N 1
ATOM 5329 C CA . LEU A 1 678 ? 17.012 -8.710 3.175 1.00 54.78 678 LEU A CA 1
ATOM 5330 C C . LEU A 1 678 ? 17.842 -8.483 1.905 1.00 54.78 678 LEU A C 1
ATOM 5332 O O . LEU A 1 678 ? 18.281 -7.361 1.687 1.00 54.78 678 LEU A O 1
ATOM 5336 N N . ALA A 1 679 ? 17.955 -9.490 1.035 1.00 67.12 679 ALA A N 1
ATOM 5337 C CA . ALA A 1 679 ? 18.595 -9.375 -0.276 1.00 67.12 679 ALA A CA 1
ATOM 5338 C C . ALA A 1 679 ? 18.025 -8.216 -1.108 1.00 67.12 679 ALA A C 1
ATOM 5340 O O . ALA A 1 679 ? 18.767 -7.342 -1.545 1.00 67.12 679 ALA A O 1
ATOM 5341 N N . ARG A 1 680 ? 16.694 -8.149 -1.266 1.00 67.94 680 ARG A N 1
ATOM 5342 C CA . ARG A 1 680 ? 16.028 -7.052 -1.993 1.00 67.94 680 ARG A CA 1
ATOM 5343 C C . ARG A 1 680 ? 16.254 -5.687 -1.331 1.00 67.94 680 ARG A C 1
ATOM 5345 O O . ARG A 1 680 ? 16.550 -4.719 -2.025 1.00 67.94 680 ARG A O 1
ATOM 5352 N N . ALA A 1 681 ? 16.174 -5.605 -0.001 1.00 61.38 681 ALA A N 1
ATOM 5353 C CA . ALA A 1 681 ? 16.432 -4.361 0.731 1.00 61.38 681 ALA A CA 1
ATOM 5354 C C . ALA A 1 681 ? 17.902 -3.902 0.635 1.00 61.38 681 ALA A C 1
ATOM 5356 O O . ALA A 1 681 ? 18.181 -2.704 0.592 1.00 61.38 681 ALA A O 1
ATOM 5357 N N . ASN A 1 682 ? 18.849 -4.839 0.584 1.00 75.75 682 ASN A N 1
ATOM 5358 C CA . ASN A 1 682 ? 20.268 -4.546 0.417 1.00 75.75 682 ASN A CA 1
ATOM 5359 C C . ASN A 1 682 ? 20.596 -4.163 -1.031 1.00 75.75 682 ASN A C 1
ATOM 5361 O O . ASN A 1 682 ? 21.310 -3.184 -1.229 1.00 75.75 682 ASN A O 1
ATOM 5365 N N . ALA A 1 683 ? 19.990 -4.821 -2.024 1.00 86.88 683 ALA A N 1
ATOM 5366 C CA . ALA A 1 683 ? 20.070 -4.415 -3.424 1.00 86.88 683 ALA A CA 1
ATOM 5367 C C . ALA A 1 683 ? 19.524 -2.989 -3.637 1.00 86.88 683 ALA A C 1
ATOM 5369 O O . ALA A 1 683 ? 20.178 -2.182 -4.286 1.00 86.88 683 ALA A O 1
ATOM 5370 N N . GLN A 1 684 ? 18.403 -2.603 -3.013 1.00 81.94 684 GLN A N 1
ATOM 5371 C CA . GLN A 1 684 ? 17.912 -1.214 -3.074 1.00 81.94 684 GLN A CA 1
ATOM 5372 C C . GLN A 1 684 ? 18.946 -0.196 -2.559 1.00 81.94 684 GLN A C 1
ATOM 5374 O O . GLN A 1 684 ? 19.173 0.833 -3.196 1.00 81.94 684 GLN A O 1
ATOM 5379 N N . LYS A 1 685 ? 19.621 -0.498 -1.440 1.00 84.62 685 LYS A N 1
ATOM 5380 C CA . LYS A 1 685 ? 20.691 0.357 -0.895 1.00 84.62 685 LYS A CA 1
ATOM 5381 C C . LYS A 1 685 ? 21.926 0.384 -1.796 1.00 84.62 685 LYS A C 1
ATOM 5383 O O . LYS A 1 685 ? 22.504 1.448 -1.982 1.00 84.62 685 LYS A O 1
ATOM 5388 N N . MET A 1 686 ? 22.316 -0.755 -2.372 1.00 93.94 686 MET A N 1
ATOM 5389 C CA . MET A 1 686 ? 23.410 -0.835 -3.346 1.00 93.94 686 MET A CA 1
ATOM 5390 C C . MET A 1 686 ? 23.086 -0.021 -4.605 1.00 93.94 686 MET A C 1
ATOM 5392 O O . MET A 1 686 ? 23.936 0.740 -5.048 1.00 93.94 686 MET A O 1
ATOM 5396 N N . LYS A 1 687 ? 21.855 -0.097 -5.134 1.00 92.62 687 LYS A N 1
ATOM 5397 C CA . LYS A 1 687 ? 21.405 0.672 -6.310 1.00 92.62 687 LYS A CA 1
ATOM 5398 C C . LYS A 1 687 ? 21.566 2.176 -6.072 1.00 92.62 687 LYS A C 1
ATOM 5400 O O . LYS A 1 687 ? 22.173 2.868 -6.884 1.00 92.62 687 LYS A O 1
ATOM 5405 N N . ALA A 1 688 ? 21.093 2.653 -4.918 1.00 88.25 688 ALA A N 1
ATOM 5406 C CA . ALA A 1 688 ? 21.244 4.046 -4.503 1.00 88.25 688 ALA A CA 1
ATOM 5407 C C . ALA A 1 688 ? 22.720 4.449 -4.315 1.00 88.25 688 ALA A C 1
ATOM 5409 O O . ALA A 1 688 ? 23.126 5.507 -4.780 1.00 88.25 688 ALA A O 1
ATOM 5410 N N . ALA A 1 689 ? 23.535 3.596 -3.687 1.00 90.38 689 ALA A N 1
ATOM 5411 C CA . ALA A 1 689 ? 24.952 3.866 -3.435 1.00 90.38 689 ALA A CA 1
ATOM 5412 C C . ALA A 1 689 ? 25.841 3.805 -4.697 1.00 90.38 689 ALA A C 1
ATOM 5414 O O . ALA A 1 689 ? 26.870 4.474 -4.741 1.00 90.38 689 ALA A O 1
ATOM 5415 N N . TYR A 1 690 ? 25.452 3.041 -5.723 1.00 89.75 690 TYR A N 1
ATOM 5416 C CA . TYR A 1 690 ? 26.071 3.083 -7.054 1.00 89.75 690 TYR A CA 1
ATOM 5417 C C . TYR A 1 690 ? 25.569 4.255 -7.918 1.00 89.75 690 TYR A C 1
ATOM 5419 O O . TYR A 1 690 ? 26.198 4.553 -8.929 1.00 89.75 690 TYR A O 1
ATOM 5427 N N . GLY A 1 691 ? 24.446 4.895 -7.566 1.00 88.25 691 GLY A N 1
ATOM 5428 C CA . GLY A 1 691 ? 23.830 5.959 -8.370 1.00 88.25 691 GLY A CA 1
ATOM 5429 C C . GLY A 1 691 ? 23.223 5.483 -9.697 1.00 88.25 691 GLY A C 1
ATOM 5430 O O . GLY A 1 691 ? 23.133 6.264 -10.639 1.00 88.25 691 GLY A O 1
ATOM 5431 N N . ILE A 1 692 ? 22.835 4.206 -9.800 1.00 83.81 692 ILE A N 1
ATOM 5432 C CA . ILE A 1 692 ? 22.412 3.573 -11.064 1.00 83.81 692 ILE A CA 1
ATOM 5433 C C . ILE A 1 692 ? 20.892 3.555 -11.263 1.00 83.81 692 ILE A C 1
ATOM 5435 O O . ILE A 1 692 ? 20.118 3.390 -10.317 1.00 83.81 692 ILE A O 1
ATOM 5439 N N . GLY A 1 693 ? 20.472 3.666 -12.526 1.00 76.94 693 GLY A N 1
ATOM 5440 C CA . GLY A 1 693 ? 19.098 3.410 -12.966 1.00 76.94 693 GLY A CA 1
ATOM 5441 C C . GLY A 1 693 ? 18.769 1.915 -13.062 1.00 76.94 693 GLY A C 1
ATOM 5442 O O . GLY A 1 693 ? 19.479 1.065 -12.526 1.00 76.94 693 GLY A O 1
ATOM 5443 N N . ASP A 1 694 ? 17.665 1.589 -13.732 1.00 71.12 694 ASP A N 1
ATOM 5444 C CA . ASP A 1 694 ? 17.215 0.202 -13.943 1.00 71.12 694 ASP A CA 1
ATOM 5445 C C . ASP A 1 694 ? 17.907 -0.473 -15.137 1.00 71.12 694 ASP A C 1
ATOM 5447 O O . ASP A 1 694 ? 18.135 -1.680 -15.129 1.00 71.12 694 ASP A O 1
ATOM 5451 N N . THR A 1 695 ? 18.320 0.305 -16.141 1.00 75.62 695 THR A N 1
ATOM 5452 C CA . THR A 1 695 ? 19.078 -0.198 -17.292 1.00 75.62 695 THR A CA 1
ATOM 5453 C C . THR A 1 695 ? 20.574 -0.193 -16.987 1.00 75.62 695 THR A C 1
ATOM 5455 O O . THR A 1 695 ? 21.203 0.860 -16.920 1.00 75.62 695 THR A O 1
ATOM 5458 N N . VAL A 1 696 ? 21.155 -1.382 -16.831 1.00 84.44 696 VAL A N 1
ATOM 5459 C CA . VAL A 1 696 ? 22.602 -1.596 -16.680 1.00 84.44 696 VAL A CA 1
ATOM 5460 C C . VAL A 1 696 ? 23.023 -2.694 -17.655 1.00 84.44 696 VAL A C 1
ATOM 5462 O O . VAL A 1 696 ? 22.305 -3.679 -17.824 1.00 84.44 696 VAL A O 1
ATOM 5465 N N . ALA A 1 697 ? 24.175 -2.535 -18.308 1.00 86.12 697 ALA A N 1
ATOM 5466 C CA . ALA A 1 697 ? 24.721 -3.559 -19.197 1.00 86.12 697 ALA A CA 1
ATOM 5467 C C . ALA A 1 697 ? 25.195 -4.797 -18.414 1.00 86.12 697 ALA A C 1
ATOM 5469 O O . ALA A 1 697 ? 25.715 -4.684 -17.302 1.00 86.12 697 ALA A O 1
ATOM 5470 N N . GLU A 1 698 ? 25.047 -5.978 -19.013 1.00 89.50 698 GLU A N 1
ATOM 5471 C CA . GLU A 1 698 ? 25.549 -7.234 -18.446 1.00 89.50 698 GLU A CA 1
ATOM 5472 C C . GLU A 1 698 ? 27.087 -7.191 -18.278 1.00 89.50 698 GLU A C 1
ATOM 5474 O O . GLU A 1 698 ? 27.774 -6.593 -19.120 1.00 89.50 698 GLU A O 1
ATOM 5479 N N . PRO A 1 699 ? 27.667 -7.792 -17.215 1.00 91.44 699 PRO A N 1
ATOM 5480 C CA . PRO A 1 699 ? 29.118 -7.928 -17.084 1.00 91.44 699 PRO A CA 1
ATOM 5481 C C . PRO A 1 699 ? 29.774 -8.512 -18.342 1.00 91.44 699 PRO A C 1
ATOM 5483 O O . PRO A 1 699 ? 29.232 -9.401 -18.989 1.00 91.44 699 PRO A O 1
ATOM 5486 N N . PHE A 1 700 ? 30.967 -8.007 -18.667 1.00 90.12 700 PHE A N 1
ATOM 5487 C CA . PHE A 1 700 ? 31.757 -8.297 -19.877 1.00 90.12 700 PHE A CA 1
ATOM 5488 C C . PHE A 1 700 ? 31.164 -7.778 -21.201 1.00 90.12 700 PHE A C 1
ATOM 5490 O O . PHE A 1 700 ? 31.912 -7.589 -22.165 1.00 90.12 700 PHE A O 1
ATOM 5497 N N . SER A 1 701 ? 29.865 -7.473 -21.257 1.00 89.12 701 SER A N 1
ATOM 5498 C CA . SER A 1 701 ? 29.217 -6.927 -22.456 1.00 89.12 701 SER A CA 1
ATOM 5499 C C . SER A 1 701 ? 29.483 -5.427 -22.641 1.00 89.12 701 SER A C 1
ATOM 5501 O O . SER A 1 701 ? 29.651 -4.986 -23.780 1.00 89.12 701 SER A O 1
ATOM 5503 N N . SER A 1 702 ? 29.612 -4.654 -21.552 1.00 90.25 702 SER A N 1
ATOM 5504 C CA . SER A 1 702 ? 29.861 -3.202 -21.601 1.00 90.25 702 SER A CA 1
ATOM 5505 C C . SER A 1 702 ? 31.227 -2.841 -22.196 1.00 90.25 702 SER A C 1
ATOM 5507 O O . SER A 1 702 ? 32.249 -3.458 -21.882 1.00 90.25 702 SER A O 1
ATOM 5509 N N . ASN A 1 703 ? 31.281 -1.768 -22.988 1.00 93.19 703 ASN A N 1
ATOM 5510 C CA . ASN A 1 703 ? 32.537 -1.244 -23.527 1.00 93.19 703 ASN A CA 1
ATOM 5511 C C . ASN A 1 703 ? 33.486 -0.673 -22.450 1.00 93.19 703 ASN A C 1
ATOM 5513 O O . ASN A 1 703 ? 34.704 -0.721 -22.634 1.00 93.19 703 ASN A O 1
ATOM 5517 N N . HIS A 1 704 ? 32.985 -0.276 -21.272 1.00 93.25 704 HIS A N 1
ATOM 5518 C CA . HIS A 1 704 ? 33.840 0.069 -20.121 1.00 93.25 704 HIS A CA 1
ATOM 5519 C C . HIS A 1 704 ? 34.613 -1.120 -19.545 1.00 93.25 704 HIS A C 1
ATOM 5521 O O . HIS A 1 704 ? 35.661 -0.930 -18.933 1.00 93.25 704 HIS A O 1
ATOM 5527 N N . ASN A 1 705 ? 34.133 -2.355 -19.736 1.00 92.31 705 ASN A N 1
ATOM 5528 C CA . ASN A 1 705 ? 34.885 -3.546 -19.328 1.00 92.31 705 ASN A CA 1
ATOM 5529 C C . ASN A 1 705 ? 36.107 -3.788 -20.228 1.00 92.31 705 ASN A C 1
ATOM 5531 O O . ASN A 1 705 ? 36.967 -4.600 -19.895 1.00 92.31 705 ASN A O 1
ATOM 5535 N N . LYS A 1 706 ? 36.163 -3.108 -21.381 1.00 92.12 706 LYS A N 1
ATOM 5536 C CA . LYS A 1 706 ? 37.128 -3.325 -22.463 1.00 92.12 706 LYS A CA 1
ATOM 5537 C C . LYS A 1 706 ? 38.067 -2.130 -22.669 1.00 92.12 706 LYS A C 1
ATOM 5539 O O . LYS A 1 706 ? 38.956 -2.227 -23.504 1.00 92.12 706 LYS A O 1
ATOM 5544 N N . GLY A 1 707 ? 37.872 -1.015 -21.956 1.00 93.94 707 GLY A N 1
ATOM 5545 C CA . GLY A 1 707 ? 38.575 0.251 -22.220 1.00 93.94 707 GLY A CA 1
ATOM 5546 C C . GLY A 1 707 ? 38.157 0.921 -23.534 1.00 93.94 707 GLY A C 1
ATOM 5547 O O . GLY A 1 707 ? 38.937 1.659 -24.125 1.00 93.94 707 GLY A O 1
ATOM 5548 N N . LEU A 1 708 ? 36.941 0.641 -24.014 1.00 96.12 708 LEU A N 1
ATOM 5549 C CA . LEU A 1 708 ? 36.393 1.144 -25.282 1.00 96.12 708 LEU A CA 1
ATOM 5550 C C . LEU A 1 708 ? 35.222 2.122 -25.071 1.00 96.12 708 LEU A C 1
ATOM 5552 O O . LEU A 1 708 ? 34.434 2.362 -25.988 1.00 96.12 708 LEU A O 1
ATOM 5556 N N . ALA A 1 709 ? 35.093 2.652 -23.852 1.00 95.69 709 ALA A N 1
ATOM 5557 C CA . ALA A 1 709 ? 34.125 3.668 -23.462 1.00 95.69 709 ALA A CA 1
ATOM 5558 C C . ALA A 1 709 ? 34.715 4.644 -22.437 1.00 95.69 709 ALA A C 1
ATOM 5560 O O . ALA A 1 709 ? 35.659 4.313 -21.718 1.00 95.69 709 ALA A O 1
ATOM 5561 N N . ILE A 1 710 ? 34.127 5.834 -22.376 1.00 95.50 710 ILE A N 1
ATOM 5562 C CA . ILE A 1 710 ? 34.458 6.920 -21.465 1.00 95.50 710 ILE A CA 1
ATOM 5563 C C . ILE A 1 710 ? 33.170 7.653 -21.065 1.00 95.50 710 ILE A C 1
ATOM 5565 O O . ILE A 1 710 ? 32.433 8.154 -21.911 1.00 95.50 710 ILE A O 1
ATOM 5569 N N . ASP A 1 711 ? 32.910 7.723 -19.763 1.00 93.31 711 ASP A N 1
ATOM 5570 C CA . ASP A 1 711 ? 31.859 8.561 -19.194 1.00 93.31 711 ASP A CA 1
ATOM 5571 C C . ASP A 1 711 ? 32.495 9.929 -18.917 1.00 93.31 711 ASP A C 1
ATOM 5573 O O . ASP A 1 711 ? 33.346 10.043 -18.030 1.00 93.31 711 ASP A O 1
ATOM 5577 N N . MET A 1 712 ? 32.119 10.971 -19.659 1.00 93.38 712 MET A N 1
ATOM 5578 C CA . MET A 1 712 ? 32.674 12.321 -19.512 1.00 93.38 712 MET A CA 1
ATOM 5579 C C . MET A 1 712 ? 31.611 13.415 -19.644 1.00 93.38 712 MET A C 1
ATOM 5581 O O . MET A 1 712 ? 30.737 13.350 -20.504 1.00 93.38 712 MET A O 1
ATOM 5585 N N . THR A 1 713 ? 31.710 14.442 -18.798 1.00 92.00 713 THR A N 1
ATOM 5586 C CA . THR A 1 713 ? 30.843 15.629 -18.840 1.00 92.00 713 THR A CA 1
ATOM 5587 C C . THR A 1 713 ? 31.580 16.832 -19.425 1.00 92.00 713 THR A C 1
ATOM 5589 O O . THR A 1 713 ? 32.788 16.998 -19.233 1.00 92.00 713 THR A O 1
ATOM 5592 N N . LEU A 1 714 ? 30.841 17.666 -20.163 1.00 92.94 714 LEU A N 1
ATOM 5593 C CA . LEU A 1 714 ? 31.347 18.815 -20.920 1.00 92.94 714 LEU A CA 1
ATOM 5594 C C . LEU A 1 714 ? 30.804 20.123 -20.322 1.00 92.94 714 LEU A C 1
ATOM 5596 O O . LEU A 1 714 ? 29.605 20.213 -20.053 1.00 92.94 714 LEU A O 1
ATOM 5600 N N . SER A 1 715 ? 31.667 21.128 -20.145 1.00 92.56 715 SER A N 1
ATOM 5601 C CA . SER A 1 715 ? 31.297 22.474 -19.677 1.00 92.56 715 SER A CA 1
ATOM 5602 C C . SER A 1 715 ? 31.780 23.561 -20.660 1.00 92.56 715 SER A C 1
ATOM 5604 O O . SER A 1 715 ? 32.972 23.568 -20.986 1.00 92.56 715 SER A O 1
ATOM 5606 N N . PRO A 1 716 ? 30.913 24.481 -21.142 1.00 92.06 716 PRO A N 1
ATOM 5607 C CA . PRO A 1 716 ? 29.465 24.562 -20.886 1.00 92.06 716 PRO A CA 1
ATOM 5608 C C . PRO A 1 716 ? 28.727 23.303 -21.369 1.00 92.06 716 PRO A C 1
ATOM 5610 O O . PRO A 1 716 ? 29.305 22.507 -22.106 1.00 92.06 716 PRO A O 1
ATOM 5613 N N . TRP A 1 717 ? 27.477 23.096 -20.938 1.00 89.94 717 TRP A N 1
ATOM 5614 C CA . TRP A 1 717 ? 26.740 21.846 -21.187 1.00 89.94 717 TRP A CA 1
ATOM 5615 C C . TRP A 1 717 ? 26.748 21.460 -22.677 1.00 89.94 717 TRP A C 1
ATOM 5617 O O . TRP A 1 717 ? 26.337 22.241 -23.535 1.00 89.94 717 TRP A O 1
ATOM 5627 N N . PHE A 1 718 ? 27.280 20.269 -22.978 1.00 90.75 718 PHE A N 1
ATOM 5628 C CA . PHE A 1 718 ? 27.537 19.759 -24.337 1.00 90.75 718 PHE A CA 1
ATOM 5629 C C . PHE A 1 718 ? 28.346 20.685 -25.272 1.00 90.75 718 PHE A C 1
ATOM 5631 O O . PHE A 1 718 ? 28.360 20.474 -26.478 1.00 90.75 718 PHE A O 1
ATOM 5638 N N . GLY A 1 719 ? 29.047 21.689 -24.743 1.00 92.56 719 GLY A N 1
ATOM 5639 C CA . GLY A 1 719 ? 29.769 22.693 -25.523 1.00 92.56 719 GLY A CA 1
ATOM 5640 C C . GLY A 1 719 ? 28.875 23.727 -26.215 1.00 92.56 719 GLY A C 1
ATOM 5641 O O . GLY A 1 719 ? 29.354 24.409 -27.116 1.00 92.56 719 GLY A O 1
ATOM 5642 N N . ILE A 1 720 ? 27.595 23.853 -25.840 1.00 93.31 720 ILE A N 1
ATOM 5643 C CA . ILE A 1 720 ? 26.668 24.790 -26.498 1.00 93.31 720 ILE A CA 1
ATOM 5644 C C . ILE A 1 720 ? 27.200 26.230 -26.421 1.00 93.31 720 ILE A C 1
ATOM 5646 O O . ILE A 1 720 ? 27.652 26.689 -25.372 1.00 93.31 720 ILE A O 1
ATOM 5650 N N . GLY A 1 721 ? 27.154 26.932 -27.557 1.00 94.19 721 GLY A N 1
ATOM 5651 C CA . GLY A 1 721 ? 27.716 28.275 -27.729 1.00 94.19 721 GLY A CA 1
ATOM 5652 C C . GLY A 1 721 ? 29.205 28.302 -28.097 1.00 94.19 721 GLY A C 1
ATOM 5653 O O . GLY A 1 721 ? 29.772 29.384 -28.222 1.00 94.19 721 GLY A O 1
ATOM 5654 N N . LYS A 1 722 ? 29.853 27.144 -28.282 1.00 97.56 722 LYS A N 1
ATOM 5655 C CA . LYS A 1 722 ? 31.239 27.032 -28.765 1.00 97.56 722 LYS A CA 1
ATOM 5656 C C . LYS A 1 722 ? 31.298 26.597 -30.229 1.00 97.56 722 LYS A C 1
ATOM 5658 O O . LYS A 1 722 ? 30.347 26.025 -30.761 1.00 97.56 722 LYS A O 1
ATOM 5663 N N . THR A 1 723 ? 32.450 26.820 -30.854 1.00 98.00 723 THR A N 1
ATOM 5664 C CA . THR A 1 723 ? 32.775 26.326 -32.198 1.00 98.00 723 THR A CA 1
ATOM 5665 C C . THR A 1 723 ? 33.862 25.267 -32.077 1.00 98.00 723 THR A C 1
ATOM 5667 O O . THR A 1 723 ? 34.944 25.562 -31.578 1.00 98.00 723 THR A O 1
ATOM 5670 N N . VAL A 1 724 ? 33.578 24.042 -32.513 1.00 98.06 724 VAL A N 1
ATOM 5671 C CA . VAL A 1 724 ? 34.469 22.877 -32.383 1.00 98.06 724 VAL A CA 1
ATOM 5672 C C . VAL A 1 724 ? 34.818 22.370 -33.774 1.00 98.06 724 VAL A C 1
ATOM 5674 O O . VAL A 1 724 ? 33.941 22.276 -34.631 1.00 98.06 724 VAL A O 1
ATOM 5677 N N . LYS A 1 725 ? 36.086 22.038 -34.024 1.00 98.00 725 LYS A N 1
ATOM 5678 C CA . LYS A 1 725 ? 36.483 21.410 -35.290 1.00 98.00 725 LYS A CA 1
ATOM 5679 C C . LYS A 1 725 ? 35.979 19.966 -35.348 1.00 98.00 725 LYS A C 1
ATOM 5681 O O . LYS A 1 725 ? 35.999 19.261 -34.342 1.00 98.00 725 LYS A O 1
ATOM 5686 N N . ASN A 1 726 ? 35.534 19.526 -36.520 1.00 97.75 726 ASN A N 1
ATOM 5687 C CA . ASN A 1 726 ? 35.316 18.109 -36.804 1.00 97.75 726 ASN A CA 1
ATOM 5688 C C . ASN A 1 726 ? 36.648 17.423 -37.186 1.00 97.75 726 ASN A C 1
ATOM 5690 O O . ASN A 1 726 ? 37.672 18.086 -37.362 1.00 97.75 726 ASN A O 1
ATOM 5694 N N . ALA A 1 727 ? 36.645 16.101 -37.373 1.00 96.06 727 ALA A N 1
ATOM 5695 C CA . ALA A 1 727 ? 37.859 15.342 -37.699 1.00 96.06 727 ALA A CA 1
ATOM 5696 C C . ALA A 1 727 ? 38.524 15.705 -39.050 1.00 96.06 727 ALA A C 1
ATOM 5698 O O . ALA A 1 727 ? 39.677 15.343 -39.261 1.00 96.06 727 ALA A O 1
ATOM 5699 N N . SER A 1 728 ? 37.839 16.438 -39.939 1.00 96.06 728 SER A N 1
ATOM 5700 C CA . SER A 1 728 ? 38.416 17.020 -41.168 1.00 96.06 728 SER A CA 1
ATOM 5701 C C . SER A 1 728 ? 38.962 18.447 -40.987 1.00 96.06 728 SER A C 1
ATOM 5703 O O . SER A 1 728 ? 39.409 19.062 -41.948 1.00 96.06 728 SER A O 1
ATOM 5705 N N . GLY A 1 729 ? 38.915 18.996 -39.769 1.00 94.00 729 GLY A N 1
ATOM 5706 C CA . GLY A 1 729 ? 39.355 20.356 -39.444 1.00 94.00 729 GLY A CA 1
ATOM 5707 C C . GLY A 1 729 ? 38.307 21.452 -39.674 1.00 94.00 729 GLY A C 1
ATOM 5708 O O . GLY A 1 729 ? 38.561 22.605 -39.326 1.00 94.00 729 GLY A O 1
ATOM 5709 N N . GLN A 1 730 ? 37.124 21.125 -40.206 1.00 96.50 730 GLN A N 1
ATOM 5710 C CA . GLN A 1 730 ? 36.067 22.110 -40.459 1.00 96.50 730 GLN A CA 1
ATOM 5711 C C . GLN A 1 730 ? 35.410 22.574 -39.144 1.00 96.50 730 GLN A C 1
ATOM 5713 O O . GLN A 1 730 ? 35.066 21.726 -38.314 1.00 96.50 730 GLN A O 1
ATOM 5718 N N . PRO A 1 731 ? 35.192 23.887 -38.938 1.00 97.06 731 PRO A N 1
ATOM 5719 C CA . PRO A 1 731 ? 34.555 24.416 -37.734 1.00 97.06 731 PRO A CA 1
ATOM 5720 C C . PRO A 1 731 ? 33.037 24.169 -37.722 1.00 97.06 731 PRO A C 1
ATOM 5722 O O . PRO A 1 731 ? 32.339 24.457 -38.691 1.00 97.06 731 PRO A O 1
ATOM 5725 N N . VAL A 1 732 ? 32.510 23.698 -36.589 1.00 97.69 732 VAL A N 1
ATOM 5726 C CA . VAL A 1 732 ? 31.079 23.445 -36.358 1.00 97.69 732 VAL A CA 1
ATOM 5727 C C . VAL A 1 732 ? 30.612 24.217 -35.124 1.00 97.69 732 VAL A C 1
ATOM 5729 O O . VAL A 1 732 ? 31.140 24.030 -34.028 1.00 97.69 732 VAL A O 1
ATOM 5732 N N . VAL A 1 733 ? 29.605 25.080 -35.285 1.00 97.44 733 VAL A N 1
ATOM 5733 C CA . VAL A 1 733 ? 28.987 25.819 -34.169 1.00 97.44 733 VAL A CA 1
ATOM 5734 C C . VAL A 1 733 ? 28.003 24.910 -33.434 1.00 97.44 733 VAL A C 1
ATOM 5736 O O . VAL A 1 733 ? 27.019 24.454 -34.016 1.00 97.44 733 VAL A O 1
ATOM 5739 N N . ILE A 1 734 ? 28.237 24.683 -32.144 1.00 96.31 734 ILE A N 1
ATOM 5740 C CA . ILE A 1 734 ? 27.414 23.810 -31.308 1.00 96.31 734 ILE A CA 1
ATOM 5741 C C . ILE A 1 734 ? 26.206 24.595 -30.785 1.00 96.31 734 ILE A C 1
ATOM 5743 O O . ILE A 1 734 ? 26.322 25.410 -29.868 1.00 96.31 734 ILE A O 1
ATOM 5747 N N . LYS A 1 735 ? 25.028 24.346 -31.363 1.00 93.69 735 LYS A N 1
ATOM 5748 C CA . LYS A 1 735 ? 23.756 24.975 -30.958 1.00 93.69 735 LYS A CA 1
ATOM 5749 C C . LYS A 1 735 ? 22.943 24.070 -30.026 1.00 93.69 735 LYS A C 1
ATOM 5751 O O . LYS A 1 735 ? 22.060 24.538 -29.315 1.00 93.69 735 LYS A O 1
ATOM 5756 N N . SER A 1 736 ? 23.235 22.772 -30.028 1.00 90.31 736 SER A N 1
ATOM 5757 C CA . SER A 1 736 ? 22.494 21.729 -29.327 1.00 90.31 736 SER A CA 1
ATOM 5758 C C . SER A 1 736 ? 23.376 20.517 -28.993 1.00 90.31 736 SER A C 1
ATOM 5760 O O . SER A 1 736 ? 24.422 20.297 -29.604 1.00 90.31 736 SER A O 1
ATOM 5762 N N . LYS A 1 737 ? 22.890 19.649 -28.090 1.00 89.06 737 LYS A N 1
ATOM 5763 C CA . LYS A 1 737 ? 23.473 18.318 -27.817 1.00 89.06 737 LYS A CA 1
ATOM 5764 C C . LYS A 1 737 ? 23.703 17.500 -29.099 1.00 89.06 737 LYS A C 1
ATOM 5766 O O . LYS A 1 737 ? 24.682 16.766 -29.180 1.00 89.06 737 LYS A O 1
ATOM 5771 N N . ARG A 1 738 ? 22.827 17.629 -30.107 1.00 90.06 738 ARG A N 1
ATOM 5772 C CA . ARG A 1 738 ? 22.935 16.875 -31.366 1.00 90.06 738 ARG A CA 1
ATOM 5773 C C . ARG A 1 738 ? 24.190 17.254 -32.148 1.00 90.06 738 ARG A C 1
ATOM 5775 O O . ARG A 1 738 ? 24.872 16.358 -32.628 1.00 90.06 738 ARG A O 1
ATOM 5782 N N . ASP A 1 739 ? 24.512 18.540 -32.234 1.00 93.50 739 ASP A N 1
ATOM 5783 C CA . ASP A 1 739 ? 25.646 19.023 -33.034 1.00 93.50 739 ASP A CA 1
ATOM 5784 C C . ASP A 1 739 ? 26.970 18.476 -32.483 1.00 93.50 739 ASP A C 1
ATOM 5786 O O . ASP A 1 739 ? 27.801 17.968 -33.232 1.00 93.50 739 ASP A O 1
ATOM 5790 N N . MET A 1 740 ? 27.115 18.462 -31.154 1.00 94.44 740 MET A N 1
ATOM 5791 C CA . MET A 1 740 ? 28.263 17.859 -30.468 1.00 94.44 740 MET A CA 1
ATOM 5792 C C . MET A 1 740 ? 28.356 16.339 -30.690 1.00 94.44 740 MET A C 1
ATOM 5794 O O . MET A 1 740 ? 29.450 15.803 -30.861 1.00 94.44 740 MET A O 1
ATOM 5798 N N . ILE A 1 741 ? 27.221 15.633 -30.732 1.00 93.69 741 ILE A N 1
ATOM 5799 C CA . ILE A 1 741 ? 27.187 14.197 -31.054 1.00 93.69 741 ILE A CA 1
ATOM 5800 C C . ILE A 1 741 ? 27.630 13.948 -32.504 1.00 93.69 741 ILE A C 1
ATOM 5802 O O . ILE A 1 741 ? 28.384 13.005 -32.746 1.00 93.69 741 ILE A O 1
ATOM 5806 N N . GLU A 1 742 ? 27.208 14.777 -33.466 1.00 94.69 742 GLU A N 1
ATOM 5807 C CA . GLU A 1 742 ? 27.683 14.668 -34.853 1.00 94.69 742 GLU A CA 1
ATOM 5808 C C . GLU A 1 742 ? 29.184 14.981 -34.979 1.00 94.69 742 GLU A C 1
ATOM 5810 O O . GLU A 1 742 ? 29.892 14.251 -35.671 1.00 94.69 742 GLU A O 1
ATOM 5815 N N . VAL A 1 743 ? 29.712 15.969 -34.244 1.00 97.06 743 VAL A N 1
ATOM 5816 C CA . VAL A 1 743 ? 31.166 16.222 -34.177 1.00 97.06 743 VAL A CA 1
ATOM 5817 C C . VAL A 1 743 ? 31.912 15.008 -33.612 1.00 97.06 743 VAL A C 1
ATOM 5819 O O . VAL A 1 743 ? 32.842 14.522 -34.258 1.00 97.06 743 VAL A O 1
ATOM 5822 N N . GLY A 1 744 ? 31.484 14.457 -32.470 1.00 96.75 744 GLY A N 1
ATOM 5823 C CA . GLY A 1 744 ? 32.104 13.270 -31.860 1.00 96.75 744 GLY A CA 1
ATOM 5824 C C . GLY A 1 744 ? 32.125 12.050 -32.791 1.00 96.75 744 GLY A C 1
ATOM 5825 O O . GLY A 1 744 ? 33.153 11.377 -32.914 1.00 96.75 744 GLY A O 1
ATOM 5826 N N . LYS A 1 745 ? 31.041 11.817 -33.548 1.00 96.50 745 LYS A N 1
ATOM 5827 C CA . LYS A 1 745 ? 30.982 10.765 -34.580 1.00 96.50 745 LYS A CA 1
ATOM 5828 C C . LYS A 1 745 ? 32.076 10.904 -35.639 1.00 96.50 745 LYS A C 1
ATOM 5830 O O . LYS A 1 745 ? 32.603 9.879 -36.066 1.00 96.50 745 LYS A O 1
ATOM 5835 N N . THR A 1 746 ? 32.457 12.122 -36.044 1.00 97.81 746 THR A N 1
ATOM 5836 C CA . THR A 1 746 ? 33.553 12.304 -37.023 1.00 97.81 746 THR A CA 1
ATOM 5837 C C . THR A 1 746 ? 34.896 11.798 -36.490 1.00 97.81 746 THR A C 1
ATOM 5839 O O . THR A 1 746 ? 35.675 11.222 -37.244 1.00 97.81 746 THR A O 1
ATOM 5842 N N . TYR A 1 747 ? 35.122 11.895 -35.176 1.00 97.88 747 TYR A N 1
ATOM 5843 C CA . TYR A 1 747 ? 36.270 11.304 -34.482 1.00 97.88 747 TYR A CA 1
ATOM 5844 C C . TYR A 1 747 ? 36.094 9.810 -34.162 1.00 97.88 747 TYR A C 1
ATOM 5846 O O . TYR A 1 747 ? 36.954 9.227 -33.513 1.00 97.88 747 TYR A O 1
ATOM 5854 N N . LYS A 1 748 ? 34.999 9.165 -34.596 1.00 97.69 748 LYS A N 1
ATOM 5855 C CA . LYS A 1 748 ? 34.613 7.789 -34.219 1.00 97.69 748 LYS A CA 1
ATOM 5856 C C . LYS A 1 748 ? 34.404 7.619 -32.701 1.00 97.69 748 LYS A C 1
ATOM 5858 O O . LYS A 1 748 ? 34.676 6.555 -32.142 1.00 97.69 748 LYS A O 1
ATOM 5863 N N . VAL A 1 749 ? 33.909 8.671 -32.039 1.00 97.31 749 VAL A N 1
ATOM 5864 C CA . VAL A 1 749 ? 33.537 8.698 -30.616 1.00 97.31 749 VAL A CA 1
ATOM 5865 C C . VAL A 1 749 ? 32.021 8.889 -30.515 1.00 97.31 749 VAL A C 1
ATOM 5867 O O . VAL A 1 749 ? 31.496 9.984 -30.703 1.00 97.31 749 VAL A O 1
ATOM 5870 N N . PHE A 1 750 ? 31.290 7.803 -30.269 1.00 95.19 750 PHE A N 1
ATOM 5871 C CA . PHE A 1 750 ? 29.834 7.757 -30.410 1.00 95.19 750 PHE A CA 1
ATOM 5872 C C . PHE A 1 750 ? 29.134 7.896 -29.055 1.00 95.19 750 PHE A C 1
ATOM 5874 O O . PHE A 1 750 ? 29.454 7.180 -28.111 1.00 95.19 750 PHE A O 1
ATOM 5881 N N . HIS A 1 751 ? 28.143 8.782 -28.970 1.00 92.38 751 HIS A N 1
ATOM 5882 C CA . HIS A 1 751 ? 27.331 8.977 -27.765 1.00 92.38 751 HIS A CA 1
ATOM 5883 C C . HIS A 1 751 ? 26.190 7.952 -27.660 1.00 92.38 751 HIS A C 1
ATOM 5885 O O . HIS A 1 751 ? 25.591 7.608 -28.681 1.00 92.38 751 HIS A O 1
ATOM 5891 N N . PHE A 1 752 ? 25.847 7.511 -26.445 1.00 85.88 752 PHE A N 1
ATOM 5892 C CA . PHE A 1 752 ? 24.733 6.576 -26.212 1.00 85.88 752 PHE A CA 1
ATOM 5893 C C . PHE A 1 752 ? 23.360 7.200 -26.502 1.00 85.88 752 PHE A C 1
ATOM 5895 O O . PHE A 1 752 ? 22.610 6.731 -27.365 1.00 85.88 752 PHE A O 1
ATOM 5902 N N . ASP A 1 753 ? 23.022 8.295 -25.815 1.00 80.81 753 ASP A N 1
ATOM 5903 C CA . ASP A 1 753 ? 21.755 8.990 -26.046 1.00 80.81 753 ASP A CA 1
ATOM 5904 C C . ASP A 1 753 ? 21.838 9.876 -27.294 1.00 80.81 753 ASP A C 1
ATOM 5906 O O . ASP A 1 753 ? 22.337 11.002 -27.261 1.00 80.81 753 ASP A O 1
ATOM 5910 N N . THR A 1 754 ? 21.317 9.353 -28.400 1.00 73.19 754 THR A N 1
ATOM 5911 C CA . THR A 1 754 ? 21.192 10.040 -29.692 1.00 73.19 754 THR A CA 1
ATOM 5912 C C . THR A 1 754 ? 19.867 10.803 -29.854 1.00 73.19 754 THR A C 1
ATOM 5914 O O . THR A 1 754 ? 19.631 11.404 -30.904 1.00 73.19 754 THR A O 1
ATOM 5917 N N . LYS A 1 755 ? 18.972 10.805 -28.849 1.00 64.50 755 LYS A N 1
ATOM 5918 C CA . LYS A 1 755 ? 17.618 11.374 -28.957 1.00 64.50 755 LYS A CA 1
ATOM 5919 C C . LYS A 1 755 ? 17.503 12.703 -28.208 1.00 64.50 755 LYS A C 1
ATOM 5921 O O . LYS A 1 755 ? 17.340 12.745 -26.997 1.00 64.50 755 LYS A O 1
ATOM 5926 N N . ALA A 1 756 ? 17.403 13.805 -28.950 1.00 53.25 756 ALA A N 1
ATOM 5927 C CA . ALA A 1 756 ? 17.291 15.176 -28.424 1.00 53.25 756 ALA A CA 1
ATOM 5928 C C . ALA A 1 756 ? 15.996 15.516 -27.624 1.00 53.25 756 ALA A C 1
ATOM 5930 O O . ALA A 1 756 ? 15.643 16.684 -27.494 1.00 53.25 756 ALA A O 1
ATOM 5931 N N . ARG A 1 757 ? 15.241 14.529 -27.115 1.00 47.62 757 ARG A N 1
ATOM 5932 C CA . ARG A 1 757 ? 13.874 14.704 -26.573 1.00 47.62 757 ARG A CA 1
ATOM 5933 C C . ARG A 1 757 ? 13.765 14.938 -25.060 1.00 47.62 757 ARG A C 1
ATOM 5935 O O . ARG A 1 757 ? 12.648 15.126 -24.584 1.00 47.62 757 ARG A O 1
ATOM 5942 N N . LYS A 1 758 ? 14.864 14.934 -24.300 1.00 49.19 758 LYS A N 1
ATOM 5943 C CA . LYS A 1 758 ? 14.850 15.243 -22.857 1.00 49.19 758 LYS A CA 1
ATOM 5944 C C . LYS A 1 758 ? 15.840 16.362 -22.505 1.00 49.19 758 LYS A C 1
ATOM 5946 O O . LYS A 1 758 ? 17.012 16.073 -22.263 1.00 49.19 758 LYS A O 1
ATOM 5951 N N . PRO A 1 759 ? 15.381 17.624 -22.416 1.00 43.25 759 PRO A N 1
ATOM 5952 C CA . PRO A 1 759 ? 16.100 18.651 -21.668 1.00 43.25 759 PRO A CA 1
ATOM 5953 C C . PRO A 1 759 ? 16.359 18.145 -20.238 1.00 43.25 759 PRO A C 1
ATOM 5955 O O . PRO A 1 759 ? 15.433 17.662 -19.587 1.00 43.25 759 PRO A O 1
ATOM 5958 N N . GLY A 1 760 ? 17.611 18.200 -19.774 1.00 47.81 760 GLY A N 1
ATOM 5959 C CA . GLY A 1 760 ? 18.016 17.720 -18.442 1.00 47.81 760 GLY A CA 1
ATOM 5960 C C . GLY A 1 760 ? 18.497 16.262 -18.353 1.00 47.81 760 GLY A C 1
ATOM 5961 O O . GLY A 1 760 ? 18.790 15.799 -17.255 1.00 47.81 760 GLY A O 1
ATOM 5962 N N . GLY A 1 761 ? 18.601 15.528 -19.468 1.00 53.91 761 GLY A N 1
ATOM 5963 C CA . GLY A 1 761 ? 19.252 14.210 -19.505 1.00 53.91 761 GLY A CA 1
ATOM 5964 C C . GLY A 1 761 ? 20.769 14.305 -19.707 1.00 53.91 761 GLY A C 1
ATOM 5965 O O . GLY A 1 761 ? 21.230 14.269 -20.853 1.00 53.91 761 GLY A O 1
ATOM 5966 N N . ASP A 1 762 ? 21.527 14.407 -18.612 1.00 55.50 762 ASP A N 1
ATOM 5967 C CA . ASP A 1 762 ? 23.000 14.399 -18.617 1.00 55.50 762 ASP A CA 1
ATOM 5968 C C . ASP A 1 762 ? 23.543 12.963 -18.527 1.00 55.50 762 ASP A C 1
ATOM 5970 O O . ASP A 1 762 ? 24.058 12.518 -17.504 1.00 55.50 762 ASP A O 1
ATOM 5974 N N . ASP A 1 763 ? 23.342 12.204 -19.605 1.00 71.88 763 ASP A N 1
ATOM 5975 C CA . ASP A 1 763 ? 24.020 10.922 -19.808 1.00 71.88 763 ASP A CA 1
ATOM 5976 C C . ASP A 1 763 ? 25.455 11.212 -20.290 1.00 71.88 763 ASP A C 1
ATOM 5978 O O . ASP A 1 763 ? 25.596 11.862 -21.330 1.00 71.88 763 ASP A O 1
ATOM 5982 N N . PRO A 1 764 ? 26.505 10.809 -19.549 1.00 86.81 764 PRO A N 1
ATOM 5983 C CA . PRO A 1 764 ? 27.886 11.144 -19.876 1.00 86.81 764 PRO A CA 1
ATOM 5984 C C . PRO A 1 764 ? 28.538 10.160 -20.863 1.00 86.81 764 PRO A C 1
ATOM 5986 O O . PRO A 1 764 ? 29.739 10.281 -21.105 1.00 86.81 764 PRO A O 1
ATOM 5989 N N . HIS A 1 765 ? 27.818 9.151 -21.367 1.00 91.62 765 HIS A N 1
ATOM 5990 C CA . HIS A 1 765 ? 28.431 7.972 -21.977 1.00 91.62 765 HIS A CA 1
ATOM 5991 C C . HIS A 1 765 ? 28.822 8.123 -23.458 1.00 91.62 765 HIS A C 1
ATOM 5993 O O . HIS A 1 765 ? 27.972 8.246 -24.350 1.00 91.62 765 HIS A O 1
ATOM 5999 N N . TRP A 1 766 ? 30.119 7.958 -23.735 1.00 94.12 766 TRP A N 1
ATOM 6000 C CA . TRP A 1 766 ? 30.685 7.854 -25.082 1.00 94.12 766 TRP A CA 1
ATOM 6001 C C . TRP A 1 766 ? 31.442 6.533 -25.253 1.00 94.12 766 TRP A C 1
ATOM 6003 O O . TRP A 1 766 ? 32.215 6.135 -24.385 1.00 94.12 766 TRP A O 1
ATOM 6013 N N . SER A 1 767 ? 31.297 5.861 -26.394 1.00 95.56 767 SER A N 1
ATOM 6014 C CA . SER A 1 767 ? 32.031 4.624 -26.691 1.00 95.56 767 SER A CA 1
ATOM 6015 C C . SER A 1 767 ? 32.356 4.463 -28.171 1.00 95.56 767 SER A C 1
ATOM 6017 O O . SER A 1 767 ? 31.925 5.248 -29.017 1.00 95.56 767 SER A O 1
ATOM 6019 N N . VAL A 1 768 ? 33.119 3.422 -28.505 1.00 95.50 768 VAL A N 1
ATOM 6020 C CA . VAL A 1 768 ? 33.434 3.069 -29.900 1.00 95.50 768 VAL A CA 1
ATOM 6021 C C . VAL A 1 768 ? 32.198 2.613 -30.705 1.00 95.50 768 VAL A C 1
ATOM 6023 O O . VAL A 1 768 ? 32.274 2.502 -31.924 1.00 95.50 768 VAL A O 1
ATOM 6026 N N . THR A 1 769 ? 31.047 2.380 -30.052 1.00 91.06 769 THR A N 1
ATOM 6027 C CA . THR A 1 769 ? 29.785 1.973 -30.709 1.00 91.06 769 THR A CA 1
ATOM 6028 C C . THR A 1 769 ? 28.540 2.767 -30.291 1.00 91.06 769 THR A C 1
ATOM 6030 O O . THR A 1 769 ? 27.465 2.511 -30.832 1.00 91.06 769 THR A O 1
ATOM 6033 N N . GLY A 1 770 ? 28.625 3.668 -29.305 1.00 85.75 770 GLY A N 1
ATOM 6034 C CA . GLY A 1 770 ? 27.451 4.327 -28.708 1.00 85.75 770 GLY A CA 1
ATOM 6035 C C . GLY A 1 770 ? 26.573 3.360 -27.899 1.00 85.75 770 GLY A C 1
ATOM 6036 O O . GLY A 1 770 ? 25.353 3.504 -27.860 1.00 85.75 770 GLY A O 1
ATOM 6037 N N . ARG A 1 771 ? 27.196 2.326 -27.322 1.00 78.75 771 ARG A N 1
ATOM 6038 C CA . ARG A 1 771 ? 26.621 1.279 -26.454 1.00 78.75 771 ARG A CA 1
ATOM 6039 C C . ARG A 1 771 ? 27.643 0.838 -25.402 1.00 78.75 771 ARG A C 1
ATOM 6041 O O . ARG A 1 771 ? 28.846 1.104 -25.649 1.00 78.75 771 ARG A O 1
#

Radius of gyration: 36.3 Å; chains: 1; bounding box: 80×109×101 Å

Secondary structure (DSSP, 8-state):
--B---BTTBPPBSBHHHHHHHHHHHHSS--TTS-TTTTHHHHH-B-TT--BTTTTB-HHHHHHTTSB-TT--B--GGG-SSHHHHHT-HHHHHHHHHHHHHHHHHHHHHTTGGGSTT-EETTEE--HHHHHHHHHHHHHHHHHHHTT-SSGGGB-TTTSSBPPSB-TT--BHHHHHHHTTT-B-GGG-S-EEEEEEE-TT--B-TT-EEEEEEEEE-SS-EEEEEEEEE--TTSBPP-B---TT-EEEEEETTEE---EE--TT-EEEEEEETTT--BPPP-PPS--PPP----------------------SEEEEEEEEEETTT--B-TT-EEEEEETTEEEEEE--TTSEEEEEEEETT-EEEEEEE-SSSEEEEEEEE--GGGTT-EEEEEEPEEEEEEEEEETTS-B-TT-EEEEEETTEEEEEE--TTSEEEEEEETT-EEEEEETTEEEEEEE--TT-SEEEEEE-HHHHHHHHTTS---TTHHHHHHHHHHHTTSSS-------------------------------PPPPPPPP-PPPSSSEETTEESS-TT-----HHHHHHSTTPEEPSTTHHHHS--B--GGGPPTTHHHHHHHHHHHHHHTT-EEEEEESB--HHHHHHHHHHHHHHHSSS-GGGPPPGGGSGGGTTSPP--EETTSTT-HHHHHHHHHHHHHHHT--S--PPTTTSGGGTT-EEEEEEETGGGTT-EEE-TTS-EEE--SHHHHHHHHHHTT-EES---TT-TT----EEESS--

Foldseek 3Di:
DDWAFAQVNHTAPLAQVRLLQSQLVNQFVDRPVDDCVRCVCQLQDADPVGQHHSNRHDQVLCCLLPQAPPVGAGQCVLHCRDRVSRSRDPVNVVVSVLSLLLSLLVVCVVVVVLQQQQPQFPNFHQHSQLLSQLCSQQRQLLVCCSVVFPDCSQADPVPRHGGHQAHPVRDGSRCSRHRRPQRHHPVSAQQWEKEAEAAPVRHGDFQFKKKKWKADDDPGDGDIDIDIFTAHPRRITRIGHHPQQIWIWIDGPNDIADTDGGHGHHYFYWYAHRVPNPIDGGPDPDDDDDDDDDDDDDDDDDDDDDDDDDDDDQKAFAKEFEAAQPPRATDAFAWKWKQWPNDIDIDTHHRRRMDGTDIDGAQTKIWIWADAQVDTHTQDMDGHHPVRHHYYHYGHFDWDKAKEFEAEPVRQGLAQFWKWKAAPNDIDIDGAHPRNMDMDIDGANFKIFIAAVVDGPAIHGHHNPHRYHYDYDYPVRRCSRVVVDDDDPDVVVVVVVVVVVVVPPDDDDDDDDDDDDDDDDDDDDDDDDDDDDDDDDDDDDDDDDDRHRPGQDDPNHGPHDNQDDPDDPVVVVVLVPADEQAQVLLPVFDFDQDLVLADPPLSVLVVVQVVLCVVQVKDKDWDGQADALSNLLLQLVLLCLQVVVDQLVPRDWPCVDPVCVPPDTNSYNCCRSVVSVVSNVRSVVNNVSNVDHNDGDHRPPDCSNVSFKIQMAIPPGLSAQTWTAAPVRDTDHHNANQSSQVSSVSSLWHAQPNDRPDDPPRGRMIGNVSD